Protein 1PJ5 (pdb70)

Sequence (827 aa):
TPRIVIIGAGIVGTNLADELVTRGWNNITVLDQGPLNMPGGSTSHAPGLVFQTNPSKTMASFAKYTVEKLLSLTEDGVSCFNQVGGLEVATTETRLADLKRKLGYAAAWGIEGRLLSPAECQELYPLLDGENILGGLHVPSDGLASAARAVQLLIKRTESAGVTYRGSTTVTGIEQSGGRVTGVQTADGVIPADIVVSCAGFWGAKIGAMIGMAVPLLPLAHQYVKTTPVPAQQGRNDQPNGARLPILRHQDQDLYYREHGDRYGIGSYAHRPMPVDVDTLGAYAPETVSEHHMPSRLDFTLEDFLPAWEATKQLLPALADSEIEDGFNGIFSFTPDGGPLLGESKELDGFYVAEAVWVTHSAGVAKAMAELLTTGRSETDLGECDITRFEDVQLTPEYVSETSQQNFVEIYDVLHPLQPRLSPRNLRVSPFHARHKELGAFFLEAGGWERPYWFEANAALLKEMPAEWLPPARDAWSGMFSSPIAAAEAWKTRTAVAMYDMTPLKRLEVSGPGALKLLQELTTADLAKKPGAVTYTLLLDHAGGVRSDITVARLSEDTFQLGANGNIDTAYFERAARHQTQSGSATDWVQVRDTTGGTCCIGLWGPLARDLVSKVSDDDFTNDGLKYFRAKNVVIGGIPVTAMRLSYVGELGWELYTSADNGQRLWDALWQAGQPFGVIAAGRAAFSSLRLEKGYRSWGTDMTTEHDPFEAGLGFAVKMAKESFIGKGALEGRTEEASARRLRCLTIDDGRSIVLGKEPVFYKEQAVGYVTSAAYGYTVAKPIAYSYLPGTVSVGDSVDIEYFGRRITATVTEDPLYDPKMTRLRG

Structure (mmCIF, N/CA/C/O backbone):
data_1PJ5
#
_entry.id   1PJ5
#
_cell.length_a   71.381
_cell.length_b   226.680
_cell.length_c   120.661
_cell.angle_alpha   90.00
_cell.angle_beta   90.00
_cell.angle_gamma   90.00
#
_symmetry.space_group_name_H-M   'C 2 2 2'
#
loop_
_entity.id
_entity.type
_entity.pdbx_description
1 polymer 'N,N-dimethylglycine oxidase'
2 non-polymer 'SODIUM ION'
3 non-polymer 'ACETATE ION'
4 non-polymer 'FLAVIN-ADENINE DINUCLEOTIDE'
5 water water
#
loop_
_atom_site.group_PDB
_atom_site.id
_atom_site.type_symbol
_atom_site.label_atom_id
_atom_site.label_alt_id
_atom_site.label_comp_id
_atom_site.label_asym_id
_atom_site.label_entity_id
_atom_site.label_seq_id
_atom_site.pdbx_PDB_ins_code
_atom_site.Cartn_x
_atom_site.Cartn_y
_atom_site.Cartn_z
_atom_site.occupancy
_atom_site.B_iso_or_equiv
_atom_site.auth_seq_id
_atom_site.auth_comp_id
_atom_site.auth_asym_id
_atom_site.auth_atom_id
_atom_site.pdbx_PDB_model_num
ATOM 1 N N . THR A 1 4 ? 22.949 57.299 29.526 1.00 28.35 4 THR A N 1
ATOM 2 C CA . THR A 1 4 ? 23.350 58.649 30.041 1.00 26.53 4 THR A CA 1
ATOM 3 C C . THR A 1 4 ? 22.350 59.105 31.096 1.00 25.89 4 THR A C 1
ATOM 4 O O . THR A 1 4 ? 21.244 58.538 31.172 1.00 27.40 4 THR A O 1
ATOM 8 N N . PRO A 1 5 ? 22.705 60.124 31.903 1.00 24.16 5 PRO A N 1
ATOM 9 C CA . PRO A 1 5 ? 21.831 60.598 32.976 1.00 22.73 5 PRO A CA 1
ATOM 10 C C . PRO A 1 5 ? 20.432 60.999 32.515 1.00 21.12 5 PRO A C 1
ATOM 11 O O . PRO A 1 5 ? 20.235 61.411 31.366 1.00 21.01 5 PRO A O 1
ATOM 15 N N . ARG A 1 6 ? 19.478 60.848 33.420 1.00 20.74 6 ARG A N 1
ATOM 16 C CA . ARG A 1 6 ? 18.116 61.289 33.219 1.00 21.12 6 ARG A CA 1
ATOM 17 C C . ARG A 1 6 ? 18.035 62.793 33.511 1.00 20.76 6 ARG A C 1
ATOM 18 O O . ARG A 1 6 ? 18.326 63.228 34.631 1.00 20.53 6 ARG A O 1
ATOM 26 N N . ILE A 1 7 ? 17.622 63.548 32.498 1.00 19.80 7 ILE A N 1
ATOM 27 C CA . ILE A 1 7 ? 17.610 65.024 32.547 1.00 18.93 7 ILE A CA 1
ATOM 28 C C . ILE A 1 7 ? 16.169 65.516 32.473 1.00 18.64 7 ILE A C 1
ATOM 29 O O . ILE A 1 7 ? 15.378 65.007 31.658 1.00 20.76 7 ILE A O 1
ATOM 34 N N . VAL A 1 8 ? 15.834 66.511 33.295 1.00 17.79 8 VAL A N 1
ATOM 35 C CA . VAL A 1 8 ? 14.597 67.261 33.132 1.00 16.21 8 VAL A CA 1
ATOM 36 C C . VAL A 1 8 ? 14.991 68.713 32.847 1.00 16.29 8 VAL A C 1
ATOM 37 O O . VAL A 1 8 ? 15.801 69.282 33.599 1.00 16.00 8 VAL A O 1
ATOM 41 N N . ILE A 1 9 ? 14.440 69.266 31.765 1.00 15.81 9 ILE A N 1
ATOM 42 C CA . ILE A 1 9 ? 14.625 70.702 31.447 1.00 14.98 9 ILE A CA 1
ATOM 43 C C . ILE A 1 9 ? 13.299 71.388 31.766 1.00 15.36 9 ILE A C 1
ATOM 44 O O . ILE A 1 9 ? 12.242 70.925 31.279 1.00 16.14 9 ILE A O 1
ATOM 49 N N . ILE A 1 10 ? 13.325 72.489 32.540 1.00 15.02 10 ILE A N 1
ATOM 50 C CA . ILE A 1 10 ? 12.125 73.268 32.826 1.00 15.41 10 ILE A CA 1
ATOM 51 C C . ILE A 1 10 ? 12.098 74.461 31.874 1.00 16.34 10 ILE A C 1
ATOM 52 O O . ILE A 1 10 ? 12.954 75.362 31.984 1.00 16.54 10 ILE A O 1
ATOM 57 N N . GLY A 1 11 ? 11.147 74.428 30.943 1.00 15.22 11 GLY A N 1
ATOM 58 C CA . GLY A 1 11 ? 10.989 75.491 29.954 1.00 14.31 11 GLY A CA 1
ATOM 59 C C . GLY A 1 11 ? 11.233 75.049 28.538 1.00 13.90 11 GLY A C 1
ATOM 60 O O . GLY A 1 11 ? 12.306 74.527 28.197 1.00 14.45 11 GLY A O 1
ATOM 61 N N . ALA A 1 12 ? 10.233 75.281 27.670 1.00 14.24 12 ALA A N 1
ATOM 62 C CA . ALA A 1 12 ? 10.382 75.028 26.246 1.00 14.27 12 ALA A CA 1
ATOM 63 C C . ALA A 1 12 ? 10.404 76.332 25.462 1.00 14.88 12 ALA A C 1
ATOM 64 O O . ALA A 1 12 ? 9.798 76.466 24.405 1.00 15.74 12 ALA A O 1
ATOM 66 N N . GLY A 1 13 ? 11.166 77.277 25.982 1.00 15.68 13 GLY A N 1
ATOM 67 C CA . GLY A 1 13 ? 11.496 78.477 25.210 1.00 15.31 13 GLY A CA 1
ATOM 68 C C . GLY A 1 13 ? 12.669 78.218 24.286 1.00 14.98 13 GLY A C 1
ATOM 69 O O . GLY A 1 13 ? 13.120 77.076 24.071 1.00 14.25 13 GLY A O 1
ATOM 70 N N . ILE A 1 14 ? 13.189 79.279 23.701 1.00 13.74 14 ILE A N 1
ATOM 71 C CA . ILE A 1 14 ? 14.323 79.133 22.789 1.00 13.57 14 ILE A CA 1
ATOM 72 C C . ILE A 1 14 ? 15.573 78.533 23.486 1.00 13.97 14 ILE A C 1
ATOM 73 O O . ILE A 1 14 ? 16.364 77.847 22.835 1.00 13.73 14 ILE A O 1
ATOM 78 N N . VAL A 1 15 ? 15.737 78.794 24.774 1.00 13.52 15 VAL A N 1
ATOM 79 C CA . VAL A 1 15 ? 16.874 78.229 25.517 1.00 12.95 15 VAL A CA 1
ATOM 80 C C . VAL A 1 15 ? 16.698 76.724 25.756 1.00 13.40 15 VAL A C 1
ATOM 81 O O . VAL A 1 15 ? 17.605 75.986 25.417 1.00 13.75 15 VAL A O 1
ATOM 85 N N . GLY A 1 16 ? 15.584 76.337 26.341 1.00 13.46 16 GLY A N 1
ATOM 86 C CA . GLY A 1 16 ? 15.389 74.934 26.739 1.00 13.79 16 GLY A CA 1
ATOM 87 C C . GLY A 1 16 ? 15.365 74.004 25.537 1.00 15.66 16 GLY A C 1
ATOM 88 O O . GLY A 1 16 ? 15.921 72.902 25.600 1.00 15.45 16 GLY A O 1
ATOM 89 N N . THR A 1 17 ? 14.750 74.445 24.443 1.00 15.38 17 THR A N 1
ATOM 90 C CA . THR A 1 17 ? 14.676 73.592 23.240 1.00 15.15 17 THR A CA 1
ATOM 91 C C . THR A 1 17 ? 16.012 73.513 22.550 1.00 16.10 17 THR A C 1
ATOM 92 O O . THR A 1 17 ? 16.408 72.454 22.077 1.00 15.56 17 THR A O 1
ATOM 96 N N . ASN A 1 18 ? 16.777 74.618 22.522 1.00 14.50 18 ASN A N 1
ATOM 97 C CA . ASN A 1 18 ? 18.130 74.494 22.000 1.00 14.37 18 ASN A CA 1
ATOM 98 C C . ASN A 1 18 ? 19.023 73.626 22.878 1.00 14.11 18 ASN A C 1
ATOM 99 O O . ASN A 1 18 ? 19.853 72.927 22.347 1.00 14.86 18 ASN A O 1
ATOM 104 N N . LEU A 1 19 ? 18.852 73.683 24.194 1.00 14.23 19 LEU A N 1
ATOM 105 C CA . LEU A 1 19 ? 19.636 72.831 25.084 1.00 13.92 19 LEU A CA 1
ATOM 106 C C . LEU A 1 19 ? 19.287 71.350 24.813 1.00 15.21 19 LEU A C 1
ATOM 107 O O . LEU A 1 19 ? 20.196 70.499 24.755 1.00 15.69 19 LEU A O 1
ATOM 112 N N . ALA A 1 20 ? 18.000 71.053 24.712 1.00 15.82 20 ALA A N 1
ATOM 113 C CA . ALA A 1 20 ? 17.654 69.659 24.437 1.00 15.10 20 ALA A CA 1
ATOM 114 C C . ALA A 1 20 ? 18.307 69.214 23.129 1.00 16.00 20 ALA A C 1
ATOM 115 O O . ALA A 1 20 ? 18.822 68.082 23.037 1.00 16.43 20 ALA A O 1
ATOM 117 N N . ASP A 1 21 ? 18.297 70.075 22.115 1.00 15.28 21 ASP A N 1
ATOM 118 C CA . ASP A 1 21 ? 18.874 69.761 20.818 1.00 15.90 21 ASP A CA 1
ATOM 119 C C . ASP A 1 21 ? 20.396 69.557 20.913 1.00 16.41 21 ASP A C 1
ATOM 120 O O . ASP A 1 21 ? 20.945 68.583 20.381 1.00 16.87 21 ASP A O 1
ATOM 125 N N . GLU A 1 22 ? 21.085 70.444 21.654 1.00 15.81 22 GLU A N 1
ATOM 126 C CA . GLU A 1 22 ? 22.538 70.344 21.812 1.00 15.62 22 GLU A CA 1
ATOM 127 C C . GLU A 1 22 ? 22.965 69.090 22.616 1.00 16.74 22 GLU A C 1
ATOM 128 O O . GLU A 1 22 ? 24.053 68.547 22.376 1.00 17.07 22 GLU A O 1
ATOM 134 N N . LEU A 1 23 ? 22.119 68.653 23.548 1.00 15.91 23 LEU A N 1
ATOM 135 C CA . LEU A 1 23 ? 22.368 67.392 24.294 1.00 16.88 23 LEU A CA 1
ATOM 136 C C . LEU A 1 23 ? 22.192 66.176 23.386 1.00 18.06 23 LEU A C 1
ATOM 137 O O . LEU A 1 23 ? 23.046 65.269 23.383 1.00 17.45 23 LEU A O 1
ATOM 142 N N . VAL A 1 24 ? 21.133 66.201 22.585 1.00 18.75 24 VAL A N 1
ATOM 143 C CA . VAL A 1 24 ? 20.855 65.075 21.684 1.00 20.63 24 VAL A CA 1
ATOM 144 C C . VAL A 1 24 ? 22.008 64.872 20.700 1.00 21.93 24 VAL A C 1
ATOM 145 O O . VAL A 1 24 ? 22.430 63.729 20.457 1.00 22.54 24 VAL A O 1
ATOM 149 N N . THR A 1 25 ? 22.519 65.963 20.131 1.00 22.14 25 THR A N 1
ATOM 150 C CA . THR A 1 25 ? 23.619 65.886 19.184 1.00 23.43 25 THR A CA 1
ATOM 151 C C . THR A 1 25 ? 24.892 65.284 19.813 1.00 23.03 25 THR A C 1
ATOM 152 O O . THR A 1 25 ? 25.777 64.755 19.118 1.00 24.72 25 THR A O 1
ATOM 156 N N . ARG A 1 26 ? 24.980 65.362 21.132 1.00 21.84 26 ARG A N 1
ATOM 157 C CA . ARG A 1 26 ? 26.106 64.829 21.893 1.00 21.19 26 ARG A CA 1
ATOM 158 C C . ARG A 1 26 ? 25.775 63.436 22.481 1.00 21.83 26 ARG A C 1
ATOM 159 O O . ARG A 1 26 ? 26.468 62.962 23.380 1.00 23.17 26 ARG A O 1
ATOM 167 N N . GLY A 1 27 ? 24.695 62.837 21.982 1.00 22.71 27 GLY A N 1
ATOM 168 C CA . GLY A 1 27 ? 24.262 61.478 22.368 1.00 23.58 27 GLY A CA 1
ATOM 169 C C . GLY A 1 27 ? 23.547 61.282 23.693 1.00 24.32 27 GLY A C 1
ATOM 170 O O . GLY A 1 27 ? 23.364 60.144 24.148 1.00 25.57 27 GLY A O 1
ATOM 171 N N . TRP A 1 28 ? 23.136 62.381 24.328 1.00 23.08 28 TRP A N 1
ATOM 172 C CA . TRP A 1 28 ? 22.328 62.365 25.531 1.00 23.22 28 TRP A CA 1
ATOM 173 C C . TRP A 1 28 ? 20.889 62.642 25.146 1.00 24.22 28 TRP A C 1
ATOM 174 O O . TRP A 1 28 ? 20.518 63.776 24.799 1.00 24.90 28 TRP A O 1
ATOM 185 N N . ASN A 1 29 ? 20.053 61.615 25.205 1.00 24.09 29 ASN A N 1
ATOM 186 C CA . ASN A 1 29 ? 18.657 61.803 24.818 1.00 24.51 29 ASN A CA 1
ATOM 187 C C . ASN A 1 29 ? 17.617 61.339 25.840 1.00 22.55 29 ASN A C 1
ATOM 188 O O . ASN A 1 29 ? 16.409 61.293 25.555 1.00 23.01 29 ASN A O 1
ATOM 193 N N . ASN A 1 30 ? 18.076 61.066 27.053 1.00 21.24 30 ASN A N 1
ATOM 194 C CA . ASN A 1 30 ? 17.176 60.723 28.132 1.00 21.69 30 ASN A CA 1
ATOM 195 C C . ASN A 1 30 ? 16.657 61.973 28.820 1.00 20.94 30 ASN A C 1
ATOM 196 O O . ASN A 1 30 ? 16.948 62.234 29.982 1.00 20.83 30 ASN A O 1
ATOM 201 N N . ILE A 1 31 ? 15.903 62.749 28.053 1.00 19.80 31 ILE A N 1
ATOM 202 C CA . ILE A 1 31 ? 15.541 64.115 28.440 1.00 18.76 31 ILE A CA 1
ATOM 203 C C . ILE A 1 31 ? 14.034 64.243 28.400 1.00 18.63 31 ILE A C 1
ATOM 204 O O . ILE A 1 31 ? 13.402 63.777 27.429 1.00 19.51 31 ILE A O 1
ATOM 209 N N . THR A 1 32 ? 13.466 64.880 29.426 1.00 18.54 32 THR A N 1
ATOM 210 C CA . THR A 1 32 ? 12.083 65.332 29.434 1.00 18.15 32 THR A CA 1
ATOM 211 C C . THR A 1 32 ? 12.071 66.858 29.508 1.00 18.49 32 THR A C 1
ATOM 212 O O . THR A 1 32 ? 12.688 67.406 30.415 1.00 20.12 32 THR A O 1
ATOM 216 N N . VAL A 1 33 ? 11.369 67.520 28.593 1.00 18.12 33 VAL A N 1
ATOM 217 C CA . VAL A 1 33 ? 11.228 68.978 28.656 1.00 18.05 33 VAL A CA 1
ATOM 218 C C . VAL A 1 33 ? 9.800 69.319 29.105 1.00 18.83 33 VAL A C 1
ATOM 219 O O . VAL A 1 33 ? 8.839 68.799 28.501 1.00 18.93 33 VAL A O 1
ATOM 223 N N . LEU A 1 34 ? 9.655 70.162 30.133 1.00 17.25 34 LEU A N 1
ATOM 224 C CA . LEU A 1 34 ? 8.346 70.530 30.698 1.00 17.77 34 LEU A CA 1
ATOM 225 C C . LEU A 1 34 ? 8.036 71.986 30.409 1.00 19.06 34 LEU A C 1
ATOM 226 O O . LEU A 1 34 ? 8.926 72.848 30.498 1.00 18.86 34 LEU A O 1
ATOM 231 N N . ASP A 1 35 ? 6.793 72.278 30.069 1.00 18.05 35 ASP A N 1
ATOM 232 C CA . ASP A 1 35 ? 6.358 73.686 30.034 1.00 16.64 35 ASP A CA 1
ATOM 233 C C . ASP A 1 35 ? 4.911 73.787 30.513 1.00 17.61 35 ASP A C 1
ATOM 234 O O . ASP A 1 35 ? 4.085 72.896 30.204 1.00 17.07 35 ASP A O 1
ATOM 239 N N . GLN A 1 36 ? 4.630 74.820 31.301 1.00 17.07 36 GLN A N 1
ATOM 240 C CA . GLN A 1 36 ? 3.276 75.080 31.811 1.00 18.23 36 GLN A CA 1
ATOM 241 C C . GLN A 1 36 ? 2.343 75.525 30.674 1.00 19.11 36 GLN A C 1
ATOM 242 O O . GLN A 1 36 ? 1.108 75.439 30.797 1.00 19.61 36 GLN A O 1
ATOM 248 N N . GLY A 1 37 ? 2.915 76.046 29.590 1.00 17.21 37 GLY A N 1
ATOM 249 C CA . GLY A 1 37 ? 2.103 76.464 28.459 1.00 17.72 37 GLY A CA 1
ATOM 250 C C . GLY A 1 37 ? 1.898 75.329 27.448 1.00 18.39 37 GLY A C 1
ATOM 251 O O . GLY A 1 37 ? 2.508 74.250 27.541 1.00 18.88 37 GLY A O 1
ATOM 252 N N . PRO A 1 38 ? 1.059 75.563 26.432 1.00 18.26 38 PRO A N 1
ATOM 253 C CA . PRO A 1 38 ? 0.848 74.547 25.389 1.00 19.17 38 PRO A CA 1
ATOM 254 C C . PRO A 1 38 ? 2.103 74.452 24.491 1.00 19.38 38 PRO A C 1
ATOM 255 O O . PRO A 1 38 ? 2.720 75.488 24.181 1.00 18.96 38 PRO A O 1
ATOM 259 N N . LEU A 1 39 ? 2.491 73.249 24.074 1.00 19.58 39 LEU A N 1
ATOM 260 C CA . LEU A 1 39 ? 3.687 73.114 23.226 1.00 21.16 39 LEU A CA 1
ATOM 261 C C . LEU A 1 39 ? 3.636 73.901 21.905 1.00 22.03 39 LEU A C 1
ATOM 262 O O . LEU A 1 39 ? 4.684 74.345 21.425 1.00 22.94 39 LEU A O 1
ATOM 267 N N . ASN A 1 40 ? 2.444 74.089 21.323 1.00 20.62 40 ASN A N 1
ATOM 268 C CA . ASN A 1 40 ? 2.367 74.839 20.078 1.00 21.35 40 ASN A CA 1
ATOM 269 C C . ASN A 1 40 ? 2.621 76.334 20.275 1.00 20.34 40 ASN A C 1
ATOM 270 O O . ASN A 1 40 ? 2.859 77.011 19.294 1.00 21.95 40 ASN A O 1
ATOM 275 N N . MET A 1 41 ? 2.565 76.849 21.511 1.00 19.58 41 MET A N 1
ATOM 276 C CA . MET A 1 41 ? 2.806 78.312 21.747 1.00 19.31 41 MET A CA 1
ATOM 277 C C . MET A 1 41 ? 2.993 78.501 23.244 1.00 17.75 41 MET A C 1
ATOM 278 O O . MET A 1 41 ? 2.055 78.875 23.945 1.00 17.92 41 MET A O 1
ATOM 283 N N . PRO A 1 42 ? 4.176 78.177 23.755 1.00 18.46 42 PRO A N 1
ATOM 284 C CA . PRO A 1 42 ? 4.350 78.128 25.209 1.00 18.47 42 PRO A CA 1
ATOM 285 C C . PRO A 1 42 ? 3.966 79.381 25.975 1.00 18.34 42 PRO A C 1
ATOM 286 O O . PRO A 1 42 ? 3.425 79.271 27.075 1.00 19.88 42 PRO A O 1
ATOM 290 N N . GLY A 1 43 ? 4.263 80.577 25.455 1.00 17.42 43 GLY A N 1
ATOM 291 C CA . GLY A 1 43 ? 3.745 81.774 26.090 1.00 17.07 43 GLY A CA 1
ATOM 292 C C . GLY A 1 43 ? 4.721 82.564 26.964 1.00 16.60 43 GLY A C 1
ATOM 293 O O . GLY A 1 43 ? 4.318 83.539 27.606 1.00 16.55 43 GLY A O 1
ATOM 294 N N . GLY A 1 44 ? 5.972 82.110 27.010 1.00 16.31 44 GLY A N 1
ATOM 295 C CA . GLY A 1 44 ? 7.043 82.928 27.598 1.00 15.49 44 GLY A CA 1
ATOM 296 C C . GLY A 1 44 ? 7.541 83.977 26.603 1.00 15.94 44 GLY A C 1
ATOM 297 O O . GLY A 1 44 ? 6.921 84.214 25.556 1.00 16.10 44 GLY A O 1
ATOM 298 N N . SER A 1 45 ? 8.680 84.623 26.928 1.00 14.85 45 SER A N 1
ATOM 299 C CA . SER A 1 45 ? 9.202 85.731 26.118 1.00 14.12 45 SER A CA 1
ATOM 300 C C . SER A 1 45 ? 9.508 85.310 24.677 1.00 13.59 45 SER A C 1
ATOM 301 O O . SER A 1 45 ? 9.353 86.114 23.746 1.00 13.65 45 SER A O 1
ATOM 304 N N . THR A 1 46 ? 9.905 84.051 24.469 1.00 13.01 46 THR A N 1
ATOM 305 C CA . THR A 1 46 ? 10.193 83.599 23.096 1.00 14.69 46 THR A CA 1
ATOM 306 C C . THR A 1 46 ? 8.949 83.742 22.181 1.00 14.07 46 THR A C 1
ATOM 307 O O . THR A 1 46 ? 9.069 84.021 20.980 1.00 16.50 46 THR A O 1
ATOM 311 N N . SER A 1 47 ? 7.772 83.580 22.779 1.00 13.96 47 SER A N 1
ATOM 312 C CA . SER A 1 47 ? 6.514 83.667 22.028 1.00 14.86 47 SER A CA 1
ATOM 313 C C . SER A 1 47 ? 6.132 85.095 21.663 1.00 15.20 47 SER A C 1
ATOM 314 O O . SER A 1 47 ? 5.133 85.284 20.910 1.00 17.75 47 SER A O 1
ATOM 317 N N . HIS A 1 48 ? 6.893 86.112 22.116 1.00 14.91 48 HIS A N 1
ATOM 318 C CA . HIS A 1 48 ? 6.624 87.484 21.618 1.00 13.86 48 HIS A CA 1
ATOM 319 C C . HIS A 1 48 ? 7.806 88.235 20.985 1.00 15.13 48 HIS A C 1
ATOM 320 O O . HIS A 1 48 ? 7.632 89.366 20.491 1.00 15.37 48 HIS A O 1
ATOM 327 N N . ALA A 1 49 ? 9.003 87.638 21.023 1.00 15.55 49 ALA A N 1
ATOM 328 C CA . ALA A 1 49 ? 10.191 88.386 20.549 1.00 15.27 49 ALA A CA 1
ATOM 329 C C . ALA A 1 49 ? 10.154 88.645 19.041 1.00 15.14 49 ALA A C 1
ATOM 330 O O . ALA A 1 49 ? 9.885 87.722 18.269 1.00 15.10 49 ALA A O 1
ATOM 332 N N . PRO A 1 50 ? 10.494 89.866 18.623 1.00 14.18 50 PRO A N 1
ATOM 333 C CA . PRO A 1 50 ? 10.626 90.182 17.198 1.00 14.42 50 PRO A CA 1
ATOM 334 C C . PRO A 1 50 ? 11.906 89.639 16.547 1.00 15.03 50 PRO A C 1
ATOM 335 O O . PRO A 1 50 ? 11.975 89.601 15.318 1.00 16.83 50 PRO A O 1
ATOM 339 N N . GLY A 1 51 ? 12.923 89.265 17.336 1.00 14.14 51 GLY A N 1
ATOM 340 C CA . GLY A 1 51 ? 14.025 88.498 16.791 1.00 14.10 51 GLY A CA 1
ATOM 341 C C . GLY A 1 51 ? 15.172 89.273 16.155 1.00 14.25 51 GLY A C 1
ATOM 342 O O . GLY A 1 51 ? 15.865 88.711 15.309 1.00 14.71 51 GLY A O 1
ATOM 343 N N . LEU A 1 52 ? 15.414 90.541 16.544 1.00 12.44 52 LEU A N 1
ATOM 344 C CA . LEU A 1 52 ? 16.585 91.224 16.022 1.00 11.94 52 LEU A CA 1
ATOM 345 C C . LEU A 1 52 ? 17.856 90.613 16.627 1.00 11.63 52 LEU A C 1
ATOM 346 O O . LEU A 1 52 ? 17.945 90.447 17.874 1.00 12.96 52 LEU A O 1
ATOM 351 N N . VAL A 1 53 ? 18.818 90.316 15.764 1.00 11.53 53 VAL A N 1
ATOM 352 C CA . VAL A 1 53 ? 20.086 89.729 16.212 1.00 12.14 53 VAL A CA 1
ATOM 353 C C . VAL A 1 53 ? 21.229 90.647 15.745 1.00 13.16 53 VAL A C 1
ATOM 354 O O . VAL A 1 53 ? 21.577 90.667 14.537 1.00 13.55 53 VAL A O 1
ATOM 358 N N . PHE A 1 54 ? 21.803 91.405 16.691 1.00 13.00 54 PHE A N 1
ATOM 359 C CA . PHE A 1 54 ? 23.028 92.206 16.439 1.00 13.66 54 PHE A CA 1
ATOM 360 C C . PHE A 1 54 ? 24.131 91.444 17.147 1.00 13.65 54 PHE A C 1
ATOM 361 O O . PHE A 1 54 ? 24.110 91.312 18.394 1.00 15.43 54 PHE A O 1
ATOM 369 N N . GLN A 1 55 ? 25.082 90.919 16.373 1.00 13.98 55 GLN A N 1
ATOM 370 C CA . GLN A 1 55 ? 26.163 90.117 16.951 1.00 14.46 55 GLN A CA 1
ATOM 371 C C . GLN A 1 55 ? 27.254 90.864 17.714 1.00 15.29 55 GLN A C 1
ATOM 372 O O . GLN A 1 55 ? 27.766 90.346 18.712 1.00 15.80 55 GLN A O 1
ATOM 378 N N . THR A 1 56 ? 27.627 92.044 17.228 1.00 15.60 56 THR A N 1
ATOM 379 C CA . THR A 1 56 ? 28.752 92.791 17.818 1.00 15.95 56 THR A CA 1
ATOM 380 C C . THR A 1 56 ? 28.385 93.157 19.268 1.00 16.71 56 THR A C 1
ATOM 381 O O . THR A 1 56 ? 27.285 93.600 19.544 1.00 17.27 56 THR A O 1
ATOM 385 N N . ASN A 1 57 ? 29.328 92.915 20.173 1.00 15.34 57 ASN A N 1
ATOM 386 C CA . ASN A 1 57 ? 29.138 93.094 21.603 1.00 14.87 57 ASN A CA 1
ATOM 387 C C . ASN A 1 57 ? 30.525 93.364 22.192 1.00 14.43 57 ASN A C 1
ATOM 388 O O . ASN A 1 57 ? 31.507 92.820 21.690 1.00 14.58 57 ASN A O 1
ATOM 393 N N . PRO A 1 58 ? 30.635 94.108 23.297 1.00 15.27 58 PRO A N 1
ATOM 394 C CA . PRO A 1 58 ? 31.937 94.244 23.983 1.00 14.88 58 PRO A CA 1
ATOM 395 C C . PRO A 1 58 ? 32.455 92.921 24.566 1.00 16.11 58 PRO A C 1
ATOM 396 O O . PRO A 1 58 ? 33.649 92.751 24.769 1.00 17.22 58 PRO A O 1
ATOM 400 N N . SER A 1 59 ? 31.565 91.967 24.820 1.00 15.42 59 SER A N 1
ATOM 401 C CA . SER A 1 59 ? 32.011 90.680 25.379 1.00 15.23 59 SER A CA 1
ATOM 402 C C . SER A 1 59 ? 32.330 89.669 24.280 1.00 16.14 59 SER A C 1
ATOM 403 O O . SER A 1 59 ? 31.473 89.362 23.462 1.00 15.03 59 SER A O 1
ATOM 406 N N . LYS A 1 60 ? 33.572 89.175 24.283 1.00 15.34 60 LYS A N 1
ATOM 407 C CA . LYS A 1 60 ? 34.012 88.118 23.365 1.00 15.06 60 LYS A CA 1
ATOM 408 C C . LYS A 1 60 ? 33.079 86.891 23.436 1.00 14.99 60 LYS A C 1
ATOM 409 O O . LYS A 1 60 ? 32.674 86.342 22.421 1.00 14.40 60 LYS A O 1
ATOM 415 N N . THR A 1 61 ? 32.741 86.498 24.661 1.00 13.75 61 THR A N 1
ATOM 416 C CA . THR A 1 61 ? 31.843 85.350 24.849 1.00 13.23 61 THR A CA 1
ATOM 417 C C . THR A 1 61 ? 30.471 85.582 24.253 1.00 13.59 61 THR A C 1
ATOM 418 O O . THR A 1 61 ? 29.971 84.730 23.528 1.00 13.89 61 THR A O 1
ATOM 422 N N . MET A 1 62 ? 29.872 86.734 24.533 1.00 13.07 62 MET A N 1
ATOM 423 C CA . MET A 1 62 ? 28.533 87.015 23.960 1.00 13.08 62 MET A CA 1
ATOM 424 C C . MET A 1 62 ? 28.562 87.154 22.450 1.00 13.64 62 MET A C 1
ATOM 425 O O . MET A 1 62 ? 27.652 86.658 21.768 1.00 13.58 62 MET A O 1
ATOM 430 N N . ALA A 1 63 ? 29.611 87.783 21.904 1.00 12.63 63 ALA A N 1
ATOM 431 C CA . ALA A 1 63 ? 29.735 87.822 20.457 1.00 13.08 63 ALA A CA 1
ATOM 432 C C . ALA A 1 63 ? 29.810 86.411 19.868 1.00 13.68 63 ALA A C 1
ATOM 433 O O . ALA A 1 63 ? 29.162 86.127 18.832 1.00 14.74 63 ALA A O 1
ATOM 435 N N . SER A 1 64 ? 30.588 85.534 20.497 1.00 13.80 64 SER A N 1
ATOM 436 C CA . SER A 1 64 ? 30.684 84.167 19.990 1.00 14.99 64 SER A CA 1
ATOM 437 C C . SER A 1 64 ? 29.342 83.414 20.069 1.00 13.83 64 SER A C 1
ATOM 438 O O . SER A 1 64 ? 29.033 82.639 19.145 1.00 15.69 64 SER A O 1
ATOM 441 N N . PHE A 1 65 ? 28.561 83.643 21.130 1.00 13.39 65 PHE A N 1
ATOM 442 C CA . PHE A 1 65 ? 27.226 83.027 21.280 1.00 12.28 65 PHE A CA 1
ATOM 443 C C . PHE A 1 65 ? 26.311 83.512 20.149 1.00 13.90 65 PHE A C 1
ATOM 444 O O . PHE A 1 65 ? 25.514 82.743 19.611 1.00 14.55 65 PHE A O 1
ATOM 452 N N . ALA A 1 66 ? 26.417 84.810 19.808 1.00 12.54 66 ALA A N 1
ATOM 453 C CA . ALA A 1 66 ? 25.556 85.360 18.770 1.00 14.05 66 ALA A CA 1
ATOM 454 C C . ALA A 1 66 ? 25.956 84.811 17.396 1.00 13.01 66 ALA A C 1
ATOM 455 O O . ALA A 1 66 ? 25.063 84.498 16.577 1.00 13.65 66 ALA A O 1
ATOM 457 N N . LYS A 1 67 ? 27.257 84.711 17.128 1.00 15.14 67 LYS A N 1
ATOM 458 C CA . LYS A 1 67 ? 27.703 84.182 15.839 1.00 14.59 67 LYS A CA 1
ATOM 459 C C . LYS A 1 67 ? 27.185 82.744 15.672 1.00 14.94 67 LYS A C 1
ATOM 460 O O . LYS A 1 67 ? 26.712 82.374 14.588 1.00 14.44 67 LYS A O 1
ATOM 466 N N . TYR A 1 68 ? 27.202 81.986 16.755 1.00 14.02 68 TYR A N 1
ATOM 467 C CA . TYR A 1 68 ? 26.723 80.597 16.677 1.00 14.22 68 TYR A CA 1
ATOM 468 C C . TYR A 1 68 ? 25.212 80.534 16.467 1.00 15.88 68 TYR A C 1
ATOM 469 O O . TYR A 1 68 ? 24.727 79.710 15.675 1.00 16.44 68 TYR A O 1
ATOM 478 N N . THR A 1 69 ? 24.486 81.436 17.118 1.00 14.35 69 THR A N 1
ATOM 479 C CA . THR A 1 69 ? 23.050 81.492 16.934 1.00 14.69 69 THR A CA 1
ATOM 480 C C . THR A 1 69 ? 22.700 81.784 15.471 1.00 15.04 69 THR A C 1
ATOM 481 O O . THR A 1 69 ? 21.757 81.186 14.918 1.00 15.56 69 THR A O 1
ATOM 485 N N . VAL A 1 70 ? 23.393 82.755 14.864 1.00 14.74 70 VAL A N 1
ATOM 486 C CA . VAL A 1 70 ? 23.120 83.083 13.457 1.00 14.64 70 VAL A CA 1
ATOM 487 C C . VAL A 1 70 ? 23.359 81.818 12.602 1.00 16.69 70 VAL A C 1
ATOM 488 O O . VAL A 1 70 ? 22.477 81.435 11.813 1.00 16.75 70 VAL A O 1
ATOM 492 N N . GLU A 1 71 ? 24.506 81.163 12.811 1.00 15.28 71 GLU A N 1
ATOM 493 C CA . GLU A 1 71 ? 24.891 79.949 12.041 1.00 17.05 71 GLU A CA 1
ATOM 494 C C . GLU A 1 71 ? 23.819 78.854 12.222 1.00 16.66 71 GLU A C 1
ATOM 495 O O . GLU A 1 71 ? 23.299 78.216 11.231 1.00 16.09 71 GLU A O 1
ATOM 501 N N . LYS A 1 72 ? 23.427 78.640 13.467 1.00 16.25 72 LYS A N 1
ATOM 502 C CA . LYS A 1 72 ? 22.470 77.567 13.754 1.00 16.19 72 LYS A CA 1
ATOM 503 C C . LYS A 1 72 ? 21.062 77.851 13.184 1.00 17.06 72 LYS A C 1
ATOM 504 O O . LYS A 1 72 ? 20.431 76.965 12.587 1.00 17.33 72 LYS A O 1
ATOM 510 N N . LEU A 1 73 ? 20.563 79.073 13.375 1.00 16.34 73 LEU A N 1
ATOM 511 C CA . LEU A 1 73 ? 19.267 79.454 12.831 1.00 15.63 73 LEU A CA 1
ATOM 512 C C . LEU A 1 73 ? 19.214 79.426 11.310 1.00 15.92 73 LEU A C 1
ATOM 513 O O . LEU A 1 73 ? 18.166 79.097 10.754 1.00 15.74 73 LEU A O 1
ATOM 518 N N . LEU A 1 74 ? 20.319 79.758 10.634 1.00 16.21 74 LEU A N 1
ATOM 519 C CA . LEU A 1 74 ? 20.371 79.632 9.178 1.00 18.35 74 LEU A CA 1
ATOM 520 C C . LEU A 1 74 ? 20.270 78.168 8.736 1.00 19.46 74 LEU A C 1
ATOM 521 O O . LEU A 1 74 ? 19.785 77.890 7.629 1.00 20.79 74 LEU A O 1
ATOM 526 N N . SER A 1 75 ? 20.739 77.274 9.595 1.00 20.55 75 SER A N 1
ATOM 527 C CA . SER A 1 75 ? 20.768 75.818 9.329 1.00 22.45 75 SER A CA 1
ATOM 528 C C . SER A 1 75 ? 19.442 75.117 9.625 1.00 22.57 75 SER A C 1
ATOM 529 O O . SER A 1 75 ? 19.221 73.983 9.153 1.00 23.92 75 SER A O 1
ATOM 532 N N . LEU A 1 76 ? 18.591 75.758 10.423 1.00 22.38 76 LEU A N 1
ATOM 533 C CA . LEU A 1 76 ? 17.326 75.211 10.878 1.00 23.36 76 LEU A CA 1
ATOM 534 C C . LEU A 1 76 ? 16.256 75.538 9.860 1.00 23.16 76 LEU A C 1
ATOM 535 O O . LEU A 1 76 ? 15.804 76.680 9.734 1.00 22.43 76 LEU A O 1
ATOM 540 N N . THR A 1 77 ? 15.831 74.515 9.114 1.00 24.94 77 THR A N 1
ATOM 541 C CA . THR A 1 77 ? 14.998 74.782 7.960 1.00 26.40 77 THR A CA 1
ATOM 542 C C . THR A 1 77 ? 13.975 73.674 7.769 1.00 27.77 77 THR A C 1
ATOM 543 O O . THR A 1 77 ? 14.182 72.535 8.203 1.00 27.48 77 THR A O 1
ATOM 547 N N . GLU A 1 78 ? 12.875 74.057 7.151 1.00 29.79 78 GLU A N 1
ATOM 548 C CA . GLU A 1 78 ? 11.827 73.138 6.721 1.00 32.28 78 GLU A CA 1
ATOM 549 C C . GLU A 1 78 ? 11.112 73.803 5.545 1.00 33.19 78 GLU A C 1
ATOM 550 O O . GLU A 1 78 ? 10.856 75.001 5.567 1.00 34.22 78 GLU A O 1
ATOM 556 N N . ASP A 1 79 ? 10.773 73.012 4.518 1.00 34.68 79 ASP A N 1
ATOM 557 C CA . ASP A 1 79 ? 10.064 73.514 3.331 1.00 34.95 79 ASP A CA 1
ATOM 558 C C . ASP A 1 79 ? 10.852 74.613 2.617 1.00 34.11 79 ASP A C 1
ATOM 559 O O . ASP A 1 79 ? 10.278 75.552 2.060 1.00 34.74 79 ASP A O 1
ATOM 564 N N . GLY A 1 80 ? 12.177 74.482 2.661 1.00 32.09 80 GLY A N 1
ATOM 565 C CA . GLY A 1 80 ? 13.095 75.442 2.077 1.00 30.86 80 GLY A CA 1
ATOM 566 C C . GLY A 1 80 ? 13.152 76.848 2.709 1.00 29.43 80 GLY A C 1
ATOM 567 O O . GLY A 1 80 ? 13.680 77.784 2.099 1.00 29.03 80 GLY A O 1
ATOM 568 N N . VAL A 1 81 ? 12.611 76.995 3.915 1.00 28.17 81 VAL A N 1
ATOM 569 C CA . VAL A 1 81 ? 12.643 78.288 4.633 1.00 27.41 81 VAL A CA 1
ATOM 570 C C . VAL A 1 81 ? 13.363 78.129 5.978 1.00 25.93 81 VAL A C 1
ATOM 571 O O . VAL A 1 81 ? 12.903 77.376 6.841 1.00 26.29 81 VAL A O 1
ATOM 575 N N . SER A 1 82 ? 14.488 78.825 6.153 1.00 23.75 82 SER A N 1
ATOM 576 C CA . SER A 1 82 ? 15.234 78.732 7.425 1.00 21.61 82 SER A CA 1
ATOM 577 C C . SER A 1 82 ? 14.614 79.604 8.534 1.00 21.79 82 SER A C 1
ATOM 578 O O . SER A 1 82 ? 13.619 80.319 8.332 1.00 24.30 82 SER A O 1
ATOM 581 N N . CYS A 1 83 ? 15.235 79.544 9.704 1.00 18.67 83 CYS A N 1
ATOM 582 C CA . CYS A 1 83 ? 14.825 80.391 10.820 1.00 17.63 83 CYS A CA 1
ATOM 583 C C . CYS A 1 83 ? 15.673 81.648 10.982 1.00 16.76 83 CYS A C 1
ATOM 584 O O . CYS A 1 83 ? 15.645 82.255 12.055 1.00 16.05 83 CYS A O 1
ATOM 587 N N . PHE A 1 84 ? 16.374 82.058 9.930 1.00 15.79 84 PHE A N 1
ATOM 588 C CA . PHE A 1 84 ? 17.118 83.333 9.975 1.00 16.13 84 PHE A CA 1
ATOM 589 C C . PHE A 1 84 ? 17.008 84.046 8.641 1.00 16.07 84 PHE A C 1
ATOM 590 O O . PHE A 1 84 ? 17.324 83.466 7.573 1.00 17.97 84 PHE A O 1
ATOM 598 N N . ASN A 1 85 ? 16.590 85.316 8.696 1.00 15.25 85 ASN A N 1
ATOM 599 C CA . ASN A 1 85 ? 16.493 86.140 7.513 1.00 14.59 85 ASN A CA 1
ATOM 600 C C . ASN A 1 85 ? 17.663 87.125 7.626 1.00 15.59 85 ASN A C 1
ATOM 601 O O . ASN A 1 85 ? 17.603 88.106 8.417 1.00 15.11 85 ASN A O 1
ATOM 606 N N . GLN A 1 86 ? 18.695 86.869 6.829 1.00 15.10 86 GLN A N 1
ATOM 607 C CA . GLN A 1 86 ? 19.974 87.587 6.964 1.00 14.56 86 GLN A CA 1
ATOM 608 C C . GLN A 1 86 ? 20.019 88.907 6.184 1.00 14.70 86 GLN A C 1
ATOM 609 O O . GLN A 1 86 ? 20.750 89.077 5.185 1.00 15.43 86 GLN A O 1
ATOM 615 N N . VAL A 1 87 ? 19.233 89.844 6.690 1.00 14.68 87 VAL A N 1
ATOM 616 C CA . VAL A 1 87 ? 19.093 91.182 6.102 1.00 14.28 87 VAL A CA 1
ATOM 617 C C . VAL A 1 87 ? 20.242 92.133 6.451 1.00 15.23 87 VAL A C 1
ATOM 618 O O . VAL A 1 87 ? 20.317 93.200 5.869 1.00 15.91 87 VAL A O 1
ATOM 622 N N . GLY A 1 88 ? 21.131 91.715 7.346 1.00 14.81 88 GLY A N 1
ATOM 623 C CA . GLY A 1 88 ? 22.184 92.594 7.865 1.00 14.62 88 GLY A CA 1
ATOM 624 C C . GLY A 1 88 ? 21.620 93.481 8.963 1.00 12.87 88 GLY A C 1
ATOM 625 O O . GLY A 1 88 ? 20.422 93.447 9.249 1.00 12.95 88 GLY A O 1
ATOM 626 N N . GLY A 1 89 ? 22.485 94.293 9.571 1.00 12.32 89 GLY A N 1
ATOM 627 C CA . GLY A 1 89 ? 22.095 95.192 10.660 1.00 12.52 89 GLY A CA 1
ATOM 628 C C . GLY A 1 89 ? 22.802 96.553 10.497 1.00 12.78 89 GLY A C 1
ATOM 629 O O . GLY A 1 89 ? 23.965 96.600 10.041 1.00 14.11 89 GLY A O 1
ATOM 630 N N . LEU A 1 90 ? 22.099 97.625 10.836 1.00 12.57 90 LEU A N 1
ATOM 631 C CA . LEU A 1 90 ? 22.637 98.988 10.747 1.00 13.41 90 LEU A CA 1
ATOM 632 C C . LEU A 1 90 ? 22.388 99.693 12.071 1.00 13.21 90 LEU A C 1
ATOM 633 O O . LEU A 1 90 ? 21.230 99.811 12.486 1.00 12.82 90 LEU A O 1
ATOM 638 N N . GLU A 1 91 ? 23.465 100.205 12.697 1.00 14.37 91 GLU A N 1
ATOM 639 C CA . GLU A 1 91 ? 23.321 101.082 13.855 1.00 13.64 91 GLU A CA 1
ATOM 640 C C . GLU A 1 91 ? 23.633 102.499 13.395 1.00 13.50 91 GLU A C 1
ATOM 641 O O . GLU A 1 91 ? 24.667 102.722 12.787 1.00 15.57 91 GLU A O 1
ATOM 647 N N . VAL A 1 92 ? 22.709 103.440 13.601 1.00 13.52 92 VAL A N 1
ATOM 648 C CA . VAL A 1 92 ? 22.979 104.812 13.153 1.00 12.95 92 VAL A CA 1
ATOM 649 C C . VAL A 1 92 ? 23.340 105.705 14.330 1.00 13.55 92 VAL A C 1
ATOM 650 O O . VAL A 1 92 ? 22.868 105.495 15.439 1.00 13.70 92 VAL A O 1
ATOM 654 N N . ALA A 1 93 ? 24.124 106.748 14.047 1.00 13.52 93 ALA A N 1
ATOM 655 C CA . ALA A 1 93 ? 24.559 107.733 15.055 1.00 15.07 93 ALA A CA 1
ATOM 656 C C . ALA A 1 93 ? 23.923 109.088 14.743 1.00 16.18 93 ALA A C 1
ATOM 657 O O . ALA A 1 93 ? 24.032 109.520 13.610 1.00 16.50 93 ALA A O 1
ATOM 659 N N . THR A 1 94 ? 23.228 109.691 15.722 1.00 16.39 94 THR A N 1
ATOM 660 C CA . THR A 1 94 ? 22.788 111.093 15.592 1.00 19.05 94 THR A CA 1
ATOM 661 C C . THR A 1 94 ? 23.550 112.136 16.416 1.00 19.87 94 THR A C 1
ATOM 662 O O . THR A 1 94 ? 23.220 113.346 16.348 1.00 21.20 94 THR A O 1
ATOM 666 N N . THR A 1 95 ? 24.541 111.677 17.177 1.00 18.87 95 THR A N 1
ATOM 667 C CA . THR A 1 95 ? 25.435 112.566 17.946 1.00 17.63 95 THR A CA 1
ATOM 668 C C . THR A 1 95 ? 26.877 112.216 17.713 1.00 18.14 95 THR A C 1
ATOM 669 O O . THR A 1 95 ? 27.182 111.062 17.373 1.00 15.98 95 THR A O 1
ATOM 673 N N . GLU A 1 96 ? 27.793 113.169 17.948 1.00 16.79 96 GLU A N 1
ATOM 674 C CA . GLU A 1 96 ? 29.214 112.915 17.856 1.00 17.42 96 GLU A CA 1
ATOM 675 C C . GLU A 1 96 ? 29.668 111.849 18.860 1.00 15.87 96 GLU A C 1
ATOM 676 O O . GLU A 1 96 ? 30.547 111.055 18.559 1.00 15.31 96 GLU A O 1
ATOM 682 N N . THR A 1 97 ? 29.049 111.823 20.033 1.00 14.52 97 THR A N 1
ATOM 683 C CA . THR A 1 97 ? 29.399 110.775 21.017 1.00 13.37 97 THR A CA 1
ATOM 684 C C . THR A 1 97 ? 29.138 109.386 20.471 1.00 12.82 97 THR A C 1
ATOM 685 O O . THR A 1 97 ? 29.945 108.452 20.644 1.00 13.08 97 THR A O 1
ATOM 689 N N . ARG A 1 98 ? 27.985 109.242 19.844 1.00 13.12 98 ARG A N 1
ATOM 690 C CA . ARG A 1 98 ? 27.598 107.929 19.327 1.00 12.77 98 ARG A CA 1
ATOM 691 C C . ARG A 1 98 ? 28.485 107.580 18.122 1.00 12.70 98 ARG A C 1
ATOM 692 O O . ARG A 1 98 ? 28.871 106.397 17.949 1.00 12.65 98 ARG A O 1
ATOM 700 N N . LEU A 1 99 ? 28.812 108.586 17.293 1.00 13.16 99 LEU A N 1
ATOM 701 C CA . LEU A 1 99 ? 29.641 108.333 16.134 1.00 13.90 99 LEU A CA 1
ATOM 702 C C . LEU A 1 99 ? 31.014 107.749 16.551 1.00 12.91 99 LEU A C 1
ATOM 703 O O . LEU A 1 99 ? 31.503 106.750 15.993 1.00 13.87 99 LEU A O 1
ATOM 708 N N . ALA A 1 100 ? 31.609 108.336 17.592 1.00 13.75 100 ALA A N 1
ATOM 709 C CA . ALA A 1 100 ? 32.842 107.809 18.108 1.00 14.27 100 ALA A CA 1
ATOM 710 C C . ALA A 1 100 ? 32.659 106.395 18.647 1.00 13.71 100 ALA A C 1
ATOM 711 O O . ALA A 1 100 ? 33.488 105.528 18.376 1.00 13.96 100 ALA A O 1
ATOM 713 N N . ASP A 1 101 ? 31.569 106.160 19.382 1.00 14.17 101 ASP A N 1
ATOM 714 C CA . ASP A 1 101 ? 31.352 104.808 19.916 1.00 13.04 101 ASP A CA 1
ATOM 715 C C . ASP A 1 101 ? 31.191 103.791 18.790 1.00 13.78 101 ASP A C 1
ATOM 716 O O . ASP A 1 101 ? 31.576 102.655 18.987 1.00 13.46 101 ASP A O 1
ATOM 721 N N . LEU A 1 102 ? 30.613 104.164 17.636 1.00 13.07 102 LEU A N 1
ATOM 722 C CA . LEU A 1 102 ? 30.567 103.184 16.547 1.00 12.32 102 LEU A CA 1
ATOM 723 C C . LEU A 1 102 ? 31.968 102.805 16.083 1.00 12.83 102 LEU A C 1
ATOM 724 O O . LEU A 1 102 ? 32.157 101.670 15.650 1.00 13.29 102 LEU A O 1
ATOM 729 N N . LYS A 1 103 ? 32.936 103.710 16.174 1.00 12.25 103 LYS A N 1
ATOM 730 C CA . LYS A 1 103 ? 34.308 103.312 15.770 1.00 13.82 103 LYS A CA 1
ATOM 731 C C . LYS A 1 103 ? 34.869 102.294 16.777 1.00 13.93 103 LYS A C 1
ATOM 732 O O . LYS A 1 103 ? 35.568 101.351 16.394 1.00 13.71 103 LYS A O 1
ATOM 738 N N . ARG A 1 104 ? 34.591 102.498 18.068 1.00 13.24 104 ARG A N 1
ATOM 739 C CA . ARG A 1 104 ? 34.970 101.499 19.072 1.00 13.76 104 ARG A CA 1
ATOM 740 C C . ARG A 1 104 ? 34.301 100.151 18.788 1.00 14.09 104 ARG A C 1
ATOM 741 O O . ARG A 1 104 ? 34.939 99.101 18.917 1.00 14.12 104 ARG A O 1
ATOM 749 N N . LYS A 1 105 ? 33.019 100.177 18.412 1.00 13.44 105 LYS A N 1
ATOM 750 C CA . LYS A 1 105 ? 32.296 98.930 18.124 1.00 14.60 105 LYS A CA 1
ATOM 751 C C . LYS A 1 105 ? 32.814 98.219 16.897 1.00 14.86 105 LYS A C 1
ATOM 752 O O . LYS A 1 105 ? 32.837 96.976 16.866 1.00 14.11 105 LYS A O 1
ATOM 758 N N . LEU A 1 106 ? 33.282 98.969 15.894 1.00 15.02 106 LEU A N 1
ATOM 759 C CA . LEU A 1 106 ? 33.940 98.389 14.723 1.00 16.63 106 LEU A CA 1
ATOM 760 C C . LEU A 1 106 ? 35.205 97.646 15.175 1.00 16.31 106 LEU A C 1
ATOM 761 O O . LEU A 1 106 ? 35.565 96.622 14.602 1.00 15.74 106 LEU A O 1
ATOM 766 N N . GLY A 1 107 ? 35.861 98.174 16.221 1.00 16.14 107 GLY A N 1
ATOM 767 C CA . GLY A 1 107 ? 36.962 97.494 16.843 1.00 15.55 107 GLY A CA 1
ATOM 768 C C . GLY A 1 107 ? 36.564 96.171 17.457 1.00 14.54 107 GLY A C 1
ATOM 769 O O . GLY A 1 107 ? 37.243 95.183 17.220 1.00 14.50 107 GLY A O 1
ATOM 770 N N . TYR A 1 108 ? 35.467 96.134 18.222 1.00 14.50 108 TYR A N 1
ATOM 771 C CA . TYR A 1 108 ? 34.993 94.838 18.761 1.00 15.36 108 TYR A CA 1
ATOM 772 C C . TYR A 1 108 ? 34.738 93.865 17.620 1.00 16.05 108 TYR A C 1
ATOM 773 O O . TYR A 1 108 ? 35.082 92.670 17.705 1.00 15.08 108 TYR A O 1
ATOM 782 N N . ALA A 1 109 ? 34.101 94.356 16.566 1.00 16.12 109 ALA A N 1
ATOM 783 C CA . ALA A 1 109 ? 33.770 93.464 15.445 1.00 17.06 109 ALA A CA 1
ATOM 784 C C . ALA A 1 109 ? 35.045 92.787 14.911 1.00 16.70 109 ALA A C 1
ATOM 785 O O . ALA A 1 109 ? 35.107 91.547 14.791 1.00 16.44 109 ALA A O 1
ATOM 787 N N . ALA A 1 110 ? 36.083 93.566 14.650 1.00 16.28 110 ALA A N 1
ATOM 788 C CA . ALA A 1 110 ? 37.341 93.017 14.193 1.00 16.20 110 ALA A CA 1
ATOM 789 C C . ALA A 1 110 ? 37.963 92.083 15.227 1.00 16.13 110 ALA A C 1
ATOM 790 O O . ALA A 1 110 ? 38.478 91.020 14.870 1.00 17.56 110 ALA A O 1
ATOM 792 N N . ALA A 1 111 ? 37.916 92.458 16.501 1.00 14.56 111 ALA A N 1
ATOM 793 C CA . ALA A 1 111 ? 38.474 91.595 17.555 1.00 15.24 111 ALA A CA 1
ATOM 794 C C . ALA A 1 111 ? 37.847 90.222 17.623 1.00 15.70 111 ALA A C 1
ATOM 795 O O . ALA A 1 111 ? 38.570 89.221 17.764 1.00 16.22 111 ALA A O 1
ATOM 797 N N . TRP A 1 112 ? 36.514 90.174 17.466 1.00 15.53 112 TRP A N 1
ATOM 798 C CA . TRP A 1 112 ? 35.781 88.912 17.632 1.00 16.94 112 TRP A CA 1
ATOM 799 C C . TRP A 1 112 ? 35.491 88.210 16.317 1.00 18.23 112 TRP A C 1
ATOM 800 O O . TRP A 1 112 ? 34.795 87.180 16.312 1.00 20.98 112 TRP A O 1
ATOM 811 N N . GLY A 1 113 ? 35.978 88.741 15.197 1.00 17.29 113 GLY A N 1
ATOM 812 C CA . GLY A 1 113 ? 35.816 88.071 13.901 1.00 17.96 113 GLY A CA 1
ATOM 813 C C . GLY A 1 113 ? 34.450 88.229 13.224 1.00 19.77 113 GLY A C 1
ATOM 814 O O . GLY A 1 113 ? 33.956 87.291 12.553 1.00 19.46 113 GLY A O 1
ATOM 815 N N . ILE A 1 114 ? 33.825 89.386 13.409 1.00 17.91 114 ILE A N 1
ATOM 816 C CA . ILE A 1 114 ? 32.579 89.746 12.725 1.00 17.46 114 ILE A CA 1
ATOM 817 C C . ILE A 1 114 ? 32.900 90.801 11.687 1.00 18.59 114 ILE A C 1
ATOM 818 O O . ILE A 1 114 ? 33.557 91.793 12.022 1.00 18.78 114 ILE A O 1
ATOM 823 N N . GLU A 1 115 ? 32.466 90.614 10.433 1.00 18.07 115 GLU A N 1
ATOM 824 C CA . GLU A 1 115 ? 32.713 91.608 9.368 1.00 19.73 115 GLU A CA 1
ATOM 825 C C . GLU A 1 115 ? 31.739 92.784 9.478 1.00 19.17 115 GLU A C 1
ATOM 826 O O . GLU A 1 115 ? 30.563 92.580 9.594 1.00 19.04 115 GLU A O 1
ATOM 832 N N . GLY A 1 116 ? 32.257 94.007 9.431 1.00 18.93 116 GLY A N 1
ATOM 833 C CA . GLY A 1 116 ? 31.439 95.204 9.515 1.00 19.26 116 GLY A CA 1
ATOM 834 C C . GLY A 1 116 ? 32.174 96.373 8.894 1.00 18.49 116 GLY A C 1
ATOM 835 O O . GLY A 1 116 ? 33.389 96.312 8.642 1.00 18.70 116 GLY A O 1
ATOM 836 N N . ARG A 1 117 ? 31.435 97.438 8.645 1.00 17.85 117 ARG A N 1
ATOM 837 C CA . ARG A 1 117 ? 32.004 98.624 8.022 1.00 18.76 117 ARG A CA 1
ATOM 838 C C . ARG A 1 117 ? 31.348 99.867 8.606 1.00 17.37 117 ARG A C 1
ATOM 839 O O . ARG A 1 117 ? 30.145 99.853 8.922 1.00 17.46 117 ARG A O 1
ATOM 847 N N . LEU A 1 118 ? 32.118 100.958 8.721 1.00 16.85 118 LEU A N 1
ATOM 848 C CA . LEU A 1 118 ? 31.534 102.270 9.037 1.00 16.92 118 LEU A CA 1
ATOM 849 C C . LEU A 1 118 ? 31.016 102.894 7.758 1.00 17.97 118 LEU A C 1
ATOM 850 O O . LEU A 1 118 ? 31.736 102.894 6.732 1.00 18.64 118 LEU A O 1
ATOM 855 N N . LEU A 1 119 ? 29.813 103.435 7.814 1.00 16.78 119 LEU A N 1
ATOM 856 C CA . LEU A 1 119 ? 29.184 104.077 6.643 1.00 17.81 119 LEU A CA 1
ATOM 857 C C . LEU A 1 119 ? 29.050 105.566 6.851 1.00 17.52 119 LEU A C 1
ATOM 858 O O . LEU A 1 119 ? 28.749 106.028 7.966 1.00 17.24 119 LEU A O 1
ATOM 863 N N . SER A 1 120 ? 29.268 106.344 5.778 1.00 17.97 120 SER A N 1
ATOM 864 C CA . SER A 1 120 ? 29.009 107.778 5.791 1.00 19.10 120 SER A CA 1
ATOM 865 C C . SER A 1 120 ? 27.516 108.062 5.775 1.00 19.80 120 SER A C 1
ATOM 866 O O . SER A 1 120 ? 26.706 107.155 5.516 1.00 19.20 120 SER A O 1
ATOM 869 N N . PRO A 1 121 ? 27.116 109.300 6.046 1.00 20.79 121 PRO A N 1
ATOM 870 C CA . PRO A 1 121 ? 25.690 109.636 5.934 1.00 21.01 121 PRO A CA 1
ATOM 871 C C . PRO A 1 121 ? 25.101 109.258 4.584 1.00 21.28 121 PRO A C 1
ATOM 872 O O . PRO A 1 121 ? 23.993 108.718 4.542 1.00 20.74 121 PRO A O 1
ATOM 876 N N . ALA A 1 122 ? 25.829 109.527 3.511 1.00 22.11 122 ALA A N 1
ATOM 877 C CA . ALA A 1 122 ? 25.348 109.153 2.165 1.00 22.46 122 ALA A CA 1
ATOM 878 C C . ALA A 1 122 ? 25.166 107.649 1.989 1.00 21.81 122 ALA A C 1
ATOM 879 O O . ALA A 1 122 ? 24.175 107.167 1.418 1.00 21.93 122 ALA A O 1
ATOM 881 N N . GLU A 1 123 ? 26.126 106.886 2.490 1.00 21.44 123 GLU A N 1
ATOM 882 C CA . GLU A 1 123 ? 26.032 105.426 2.397 1.00 20.11 123 GLU A CA 1
ATOM 883 C C . GLU A 1 123 ? 24.890 104.867 3.219 1.00 20.23 123 GLU A C 1
ATOM 884 O O . GLU A 1 123 ? 24.275 103.844 2.830 1.00 19.21 123 GLU A O 1
ATOM 890 N N . CYS A 1 124 ? 24.610 105.508 4.360 1.00 19.35 124 CYS A N 1
ATOM 891 C CA . CYS A 1 124 ? 23.473 105.119 5.198 1.00 18.60 124 CYS A CA 1
ATOM 892 C C . CYS A 1 124 ? 22.175 105.345 4.419 1.00 19.98 124 CYS A C 1
ATOM 893 O O . CYS A 1 124 ? 21.272 104.512 4.447 1.00 19.69 124 CYS A O 1
ATOM 896 N N . GLN A 1 125 ? 22.117 106.469 3.709 1.00 20.87 125 GLN A N 1
ATOM 897 C CA . GLN A 1 125 ? 20.927 106.797 2.930 1.00 23.39 125 GLN A CA 1
ATOM 898 C C . GLN A 1 125 ? 20.719 105.837 1.750 1.00 22.89 125 GLN A C 1
ATOM 899 O O . GLN A 1 125 ? 19.583 105.493 1.419 1.00 21.89 125 GLN A O 1
ATOM 905 N N . GLU A 1 126 ? 21.817 105.392 1.138 1.00 22.09 126 GLU A N 1
ATOM 906 C CA . GLU A 1 126 ? 21.764 104.416 0.048 1.00 23.16 126 GLU A CA 1
ATOM 907 C C . GLU A 1 126 ? 21.255 103.088 0.569 1.00 21.79 126 GLU A C 1
ATOM 908 O O . GLU A 1 126 ? 20.425 102.430 -0.068 1.00 22.06 126 GLU A O 1
ATOM 914 N N . LEU A 1 127 ? 21.752 102.683 1.732 1.00 18.56 127 LEU A N 1
ATOM 915 C CA . LEU A 1 127 ? 21.358 101.417 2.342 1.00 18.56 127 LEU A CA 1
ATOM 916 C C . LEU A 1 127 ? 19.931 101.416 2.901 1.00 18.16 127 LEU A C 1
ATOM 917 O O . LEU A 1 127 ? 19.260 100.380 2.888 1.00 19.00 127 LEU A O 1
ATOM 922 N N . TYR A 1 128 ? 19.506 102.557 3.443 1.00 17.01 128 TYR A N 1
ATOM 923 C CA . TYR A 1 128 ? 18.257 102.659 4.172 1.00 16.75 128 TYR A CA 1
ATOM 924 C C . TYR A 1 128 ? 17.562 103.944 3.754 1.00 17.10 128 TYR A C 1
ATOM 925 O O . TYR A 1 128 ? 17.553 104.946 4.451 1.00 16.51 128 TYR A O 1
ATOM 934 N N . PRO A 1 129 ? 16.989 103.921 2.545 1.00 18.30 129 PRO A N 1
ATOM 935 C CA . PRO A 1 129 ? 16.382 105.123 1.965 1.00 18.98 129 PRO A CA 1
ATOM 936 C C . PRO A 1 129 ? 15.317 105.865 2.788 1.00 18.80 129 PRO A C 1
ATOM 937 O O . PRO A 1 129 ? 15.115 107.072 2.563 1.00 19.31 129 PRO A O 1
ATOM 941 N N . LEU A 1 130 ? 14.660 105.182 3.724 1.00 18.42 130 LEU A N 1
ATOM 942 C CA . LEU A 1 130 ? 13.632 105.836 4.533 1.00 18.34 130 LEU A CA 1
ATOM 943 C C . LEU A 1 130 ? 14.203 106.764 5.622 1.00 18.42 130 LEU A C 1
ATOM 944 O O . LEU A 1 130 ? 13.461 107.522 6.204 1.00 18.57 130 LEU A O 1
ATOM 949 N N . LEU A 1 131 ? 15.505 106.669 5.901 1.00 18.95 131 LEU A N 1
ATOM 950 C CA . LEU A 1 131 ? 16.134 107.568 6.862 1.00 20.26 131 LEU A CA 1
ATOM 951 C C . LEU A 1 131 ? 16.009 109.019 6.390 1.00 22.18 131 LEU A C 1
ATOM 952 O O . LEU A 1 131 ? 16.180 109.300 5.213 1.00 22.59 131 LEU A O 1
ATOM 957 N N . ASP A 1 132 ? 15.724 109.926 7.312 1.00 23.48 132 ASP A N 1
ATOM 958 C CA . ASP A 1 132 ? 15.910 111.374 7.045 1.00 26.68 132 ASP A CA 1
ATOM 959 C C . ASP A 1 132 ? 17.407 111.626 7.322 1.00 28.58 132 ASP A C 1
ATOM 960 O O . ASP A 1 132 ? 17.821 111.633 8.474 1.00 29.59 132 ASP A O 1
ATOM 965 N N . GLY A 1 133 ? 18.220 111.800 6.276 1.00 31.63 133 GLY A N 1
ATOM 966 C CA . GLY A 1 133 ? 19.671 111.863 6.416 1.00 33.68 133 GLY A CA 1
ATOM 967 C C . GLY A 1 133 ? 20.256 113.086 7.123 1.00 35.54 133 GLY A C 1
ATOM 968 O O . GLY A 1 133 ? 21.444 113.069 7.490 1.00 36.13 133 GLY A O 1
ATOM 969 N N . GLU A 1 134 ? 19.443 114.133 7.324 1.00 36.20 134 GLU A N 1
ATOM 970 C CA . GLU A 1 134 ? 19.902 115.386 7.948 1.00 36.98 134 GLU A CA 1
ATOM 971 C C . GLU A 1 134 ? 20.585 115.210 9.314 1.00 37.35 134 GLU A C 1
ATOM 972 O O . GLU A 1 134 ? 21.685 115.735 9.499 1.00 38.82 134 GLU A O 1
ATOM 974 N N . ASN A 1 135 ? 19.948 114.460 10.219 1.00 37.17 135 ASN A N 1
ATOM 975 C CA . ASN A 1 135 ? 20.508 114.166 11.525 1.00 36.27 135 ASN A CA 1
ATOM 976 C C . ASN A 1 135 ? 21.401 112.925 11.624 1.00 34.44 135 ASN A C 1
ATOM 977 O O . ASN A 1 135 ? 21.947 112.661 12.701 1.00 35.66 135 ASN A O 1
ATOM 979 N N . ILE A 1 136 ? 21.596 112.196 10.523 1.00 30.62 136 ILE A N 1
ATOM 980 C CA . ILE A 1 136 ? 22.447 110.992 10.554 1.00 27.14 136 ILE A CA 1
ATOM 981 C C . ILE A 1 136 ? 23.905 111.391 10.378 1.00 24.81 136 ILE A C 1
ATOM 982 O O . ILE A 1 136 ? 24.274 112.004 9.377 1.00 25.46 136 ILE A O 1
ATOM 987 N N . LEU A 1 137 ? 24.755 111.018 11.322 1.00 23.06 137 LEU A N 1
ATOM 988 C CA . LEU A 1 137 ? 26.173 111.333 11.220 1.00 20.49 137 LEU A CA 1
ATOM 989 C C . LEU A 1 137 ? 27.036 110.207 10.661 1.00 19.38 137 LEU A C 1
ATOM 990 O O . LEU A 1 137 ? 28.140 110.450 10.193 1.00 21.13 137 LEU A O 1
ATOM 995 N N . GLY A 1 138 ? 26.534 108.970 10.721 1.00 18.29 138 GLY A N 1
ATOM 996 C CA . GLY A 1 138 ? 27.240 107.823 10.168 1.00 16.60 138 GLY A CA 1
ATOM 997 C C . GLY A 1 138 ? 26.556 106.590 10.710 1.00 15.83 138 GLY A C 1
ATOM 998 O O . GLY A 1 138 ? 25.632 106.720 11.482 1.00 15.16 138 GLY A O 1
ATOM 999 N N . GLY A 1 139 ? 26.991 105.414 10.277 1.00 15.97 139 GLY A N 1
ATOM 1000 C CA . GLY A 1 139 ? 26.349 104.163 10.688 1.00 14.83 139 GLY A CA 1
ATOM 1001 C C . GLY A 1 139 ? 27.365 103.048 10.778 1.00 15.48 139 GLY A C 1
ATOM 1002 O O . GLY A 1 139 ? 28.491 103.226 10.312 1.00 17.50 139 GLY A O 1
ATOM 1003 N N . LEU A 1 140 ? 27.014 101.969 11.458 1.00 14.12 140 LEU A N 1
ATOM 1004 C CA . LEU A 1 140 ? 27.861 100.764 11.489 1.00 13.82 140 LEU A CA 1
ATOM 1005 C C . LEU A 1 140 ? 27.024 99.682 10.853 1.00 13.91 140 LEU A C 1
ATOM 1006 O O . LEU A 1 140 ? 25.929 99.393 11.337 1.00 13.67 140 LEU A O 1
ATOM 1011 N N . HIS A 1 141 ? 27.550 99.103 9.777 1.00 13.19 141 HIS A N 1
ATOM 1012 C CA . HIS A 1 141 ? 26.848 98.067 9.006 1.00 13.60 141 HIS A CA 1
ATOM 1013 C C . HIS A 1 141 ? 27.503 96.708 9.154 1.00 13.56 141 HIS A C 1
ATOM 1014 O O . HIS A 1 141 ? 28.704 96.541 8.888 1.00 14.79 141 HIS A O 1
ATOM 1021 N N . VAL A 1 142 ? 26.702 95.736 9.595 1.00 12.97 142 VAL A N 1
ATOM 1022 C CA . VAL A 1 142 ? 27.194 94.369 9.766 1.00 13.99 142 VAL A CA 1
ATOM 1023 C C . VAL A 1 142 ? 26.294 93.464 8.893 1.00 14.18 142 VAL A C 1
ATOM 1024 O O . VAL A 1 142 ? 25.169 93.183 9.264 1.00 14.17 142 VAL A O 1
ATOM 1028 N N . PRO A 1 143 ? 26.751 93.090 7.700 1.00 15.04 143 PRO A N 1
ATOM 1029 C CA . PRO A 1 143 ? 25.899 92.315 6.779 1.00 15.87 143 PRO A CA 1
ATOM 1030 C C . PRO A 1 143 ? 25.343 90.983 7.285 1.00 15.21 143 PRO A C 1
ATOM 1031 O O . PRO A 1 143 ? 24.301 90.509 6.778 1.00 15.39 143 PRO A O 1
ATOM 1035 N N . SER A 1 144 ? 26.017 90.368 8.249 1.00 14.46 144 SER A N 1
ATOM 1036 C CA . SER A 1 144 ? 25.596 89.048 8.721 1.00 14.93 144 SER A CA 1
ATOM 1037 C C . SER A 1 144 ? 24.549 89.067 9.847 1.00 14.01 144 SER A C 1
ATOM 1038 O O . SER A 1 144 ? 24.066 88.008 10.262 1.00 14.10 144 SER A O 1
ATOM 1041 N N . ASP A 1 145 ? 24.232 90.254 10.375 1.00 13.97 145 ASP A N 1
ATOM 1042 C CA . ASP A 1 145 ? 23.147 90.373 11.368 1.00 14.46 145 ASP A CA 1
ATOM 1043 C C . ASP A 1 145 ? 21.813 90.090 10.661 1.00 13.68 145 ASP A C 1
ATOM 1044 O O . ASP A 1 145 ? 21.784 89.921 9.458 1.00 14.32 145 ASP A O 1
ATOM 1049 N N . GLY A 1 146 ? 20.723 90.062 11.407 1.00 13.94 146 GLY A N 1
ATOM 1050 C CA . GLY A 1 146 ? 19.438 89.799 10.779 1.00 14.00 146 GLY A CA 1
ATOM 1051 C C . GLY A 1 146 ? 18.336 89.398 11.736 1.00 14.07 146 GLY A C 1
ATOM 1052 O O . GLY A 1 146 ? 18.376 89.716 12.935 1.00 13.96 146 GLY A O 1
ATOM 1053 N N . LEU A 1 147 ? 17.307 88.727 11.203 1.00 12.58 147 LEU A N 1
ATOM 1054 C CA . LEU A 1 147 ? 16.057 88.474 11.942 1.00 12.56 147 LEU A CA 1
ATOM 1055 C C . LEU A 1 147 ? 15.870 86.999 12.229 1.00 14.56 147 LEU A C 1
ATOM 1056 O O . LEU A 1 147 ? 15.831 86.162 11.301 1.00 15.10 147 LEU A O 1
ATOM 1061 N N . ALA A 1 148 ? 15.755 86.647 13.505 1.00 14.33 148 ALA A N 1
ATOM 1062 C CA . ALA A 1 148 ? 15.522 85.255 13.903 1.00 15.03 148 ALA A CA 1
ATOM 1063 C C . ALA A 1 148 ? 14.000 84.996 13.909 1.00 15.98 148 ALA A C 1
ATOM 1064 O O . ALA A 1 148 ? 13.212 85.858 14.301 1.00 18.64 148 ALA A O 1
ATOM 1066 N N . SER A 1 149 ? 13.587 83.797 13.485 1.00 16.84 149 SER A N 1
ATOM 1067 C CA . SER A 1 149 ? 12.204 83.343 13.671 1.00 17.05 149 SER A CA 1
ATOM 1068 C C . SER A 1 149 ? 12.193 82.434 14.884 1.00 17.97 149 SER A C 1
ATOM 1069 O O . SER A 1 149 ? 12.382 81.206 14.746 1.00 17.04 149 SER A O 1
ATOM 1072 N N . ALA A 1 150 ? 12.116 83.034 16.079 1.00 17.93 150 ALA A N 1
ATOM 1073 C CA . ALA A 1 150 ? 12.356 82.289 17.308 1.00 18.93 150 ALA A CA 1
ATOM 1074 C C . ALA A 1 150 ? 11.252 81.280 17.570 1.00 19.42 150 ALA A C 1
ATOM 1075 O O . ALA A 1 150 ? 11.550 80.159 17.983 1.00 19.56 150 ALA A O 1
ATOM 1077 N N . ALA A 1 151 ? 9.995 81.666 17.334 1.00 18.68 151 ALA A N 1
ATOM 1078 C CA . ALA A 1 151 ? 8.885 80.736 17.616 1.00 19.24 151 ALA A CA 1
ATOM 1079 C C . ALA A 1 151 ? 8.975 79.559 16.640 1.00 18.83 151 ALA A C 1
ATOM 1080 O O . ALA A 1 151 ? 8.766 78.399 17.023 1.00 18.88 151 ALA A O 1
ATOM 1082 N N . ARG A 1 152 ? 9.290 79.816 15.377 1.00 19.70 152 ARG A N 1
ATOM 1083 C CA . ARG A 1 152 ? 9.418 78.715 14.414 1.00 19.44 152 ARG A CA 1
ATOM 1084 C C . ARG A 1 152 ? 10.606 77.800 14.775 1.00 19.76 152 ARG A C 1
ATOM 1085 O O . ARG A 1 152 ? 10.553 76.563 14.631 1.00 19.00 152 ARG A O 1
ATOM 1093 N N . ALA A 1 153 ? 11.694 78.396 15.268 1.00 17.83 153 ALA A N 1
ATOM 1094 C CA . ALA A 1 153 ? 12.856 77.594 15.665 1.00 17.96 153 ALA A CA 1
ATOM 1095 C C . ALA A 1 153 ? 12.474 76.641 16.781 1.00 16.82 1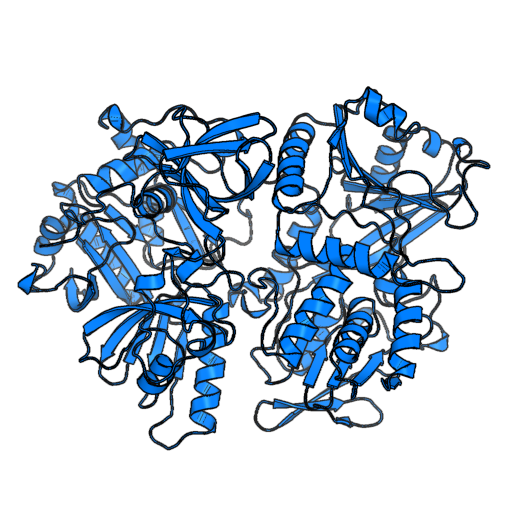53 ALA A C 1
ATOM 1096 O O . ALA A 1 153 ? 12.866 75.481 16.747 1.00 17.14 153 ALA A O 1
ATOM 1098 N N . VAL A 1 154 ? 11.698 77.106 17.765 1.00 17.55 154 VAL A N 1
ATOM 1099 C CA . VAL A 1 154 ? 11.274 76.255 18.886 1.00 16.20 154 VAL A CA 1
ATOM 1100 C C . VAL A 1 154 ? 10.515 75.041 18.321 1.00 17.34 154 VAL A C 1
ATOM 1101 O O . VAL A 1 154 ? 10.828 73.893 18.666 1.00 16.72 154 VAL A O 1
ATOM 1105 N N . GLN A 1 155 ? 9.569 75.324 17.426 1.00 18.14 155 GLN A N 1
ATOM 1106 C CA . GLN A 1 155 ? 8.776 74.199 16.838 1.00 19.43 155 GLN A CA 1
ATOM 1107 C C . GLN A 1 155 ? 9.649 73.206 16.047 1.00 19.23 155 GLN A C 1
ATOM 1108 O O . GLN A 1 155 ? 9.448 71.987 16.137 1.00 20.39 155 GLN A O 1
ATOM 1114 N N . LEU A 1 156 ? 10.641 73.688 15.290 1.00 18.60 156 LEU A N 1
ATOM 1115 C CA . LEU A 1 156 ? 11.496 72.783 14.535 1.00 19.31 156 LEU A CA 1
ATOM 1116 C C . LEU A 1 156 ? 12.456 72.018 15.444 1.00 19.56 156 LEU A C 1
ATOM 1117 O O . LEU A 1 156 ? 12.787 70.872 15.181 1.00 20.04 156 LEU A O 1
ATOM 1122 N N . LEU A 1 157 ? 12.909 72.647 16.523 1.00 18.88 157 LEU A N 1
ATOM 1123 C CA . LEU A 1 157 ? 13.741 71.932 17.500 1.00 18.52 157 LEU A CA 1
ATOM 1124 C C . LEU A 1 157 ? 12.955 70.855 18.246 1.00 18.89 157 LEU A C 1
ATOM 1125 O O . LEU A 1 157 ? 13.481 69.773 18.497 1.00 19.66 157 LEU A O 1
ATOM 1130 N N . ILE A 1 158 ? 11.707 71.160 18.609 1.00 19.71 158 ILE A N 1
ATOM 1131 C CA . ILE A 1 158 ? 10.865 70.176 19.278 1.00 20.03 158 ILE A CA 1
ATOM 1132 C C . ILE A 1 158 ? 10.712 68.949 18.347 1.00 21.43 158 ILE A C 1
ATOM 1133 O O . ILE A 1 158 ? 10.930 67.811 18.784 1.00 21.18 158 ILE A O 1
ATOM 1138 N N . LYS A 1 159 ? 10.420 69.191 17.077 1.00 22.49 159 LYS A N 1
ATOM 1139 C CA . LYS A 1 159 ? 10.200 68.098 16.106 1.00 24.80 159 LYS A CA 1
ATOM 1140 C C . LYS A 1 159 ? 11.418 67.183 15.981 1.00 25.04 159 LYS A C 1
ATOM 1141 O O . LYS A 1 159 ? 11.298 65.949 16.064 1.00 26.28 159 LYS A O 1
ATOM 1147 N N . ARG A 1 160 ? 12.610 67.757 15.789 1.00 25.59 160 ARG A N 1
ATOM 1148 C CA . ARG A 1 160 ? 13.770 66.916 15.581 1.00 25.01 160 ARG A CA 1
ATOM 1149 C C . ARG A 1 160 ? 14.353 66.274 16.836 1.00 24.95 160 ARG A C 1
ATOM 1150 O O . ARG A 1 160 ? 14.978 65.196 16.750 1.00 25.88 160 ARG A O 1
ATOM 1158 N N . THR A 1 161 ? 14.142 66.890 18.009 1.00 22.66 161 THR A N 1
ATOM 1159 C CA . THR A 1 161 ? 14.547 66.226 19.239 1.00 21.87 161 THR A CA 1
ATOM 1160 C C . THR A 1 161 ? 13.553 65.136 19.679 1.00 22.36 161 THR A C 1
ATOM 1161 O O . THR A 1 161 ? 13.981 64.137 20.229 1.00 22.44 161 THR A O 1
ATOM 1165 N N . GLU A 1 162 ? 12.259 65.338 19.434 1.00 23.73 162 GLU A N 1
ATOM 1166 C CA . GLU A 1 162 ? 11.244 64.299 19.700 1.00 26.86 162 GLU A CA 1
ATOM 1167 C C . GLU A 1 162 ? 11.535 63.039 18.897 1.00 27.94 162 GLU A C 1
ATOM 1168 O O . GLU A 1 162 ? 11.379 61.929 19.405 1.00 28.40 162 GLU A O 1
ATOM 1174 N N . SER A 1 163 ? 11.961 63.221 17.655 1.00 28.98 163 SER A N 1
ATOM 1175 C CA . SER A 1 163 ? 12.362 62.089 16.797 1.00 30.48 163 SER A CA 1
ATOM 1176 C C . SER A 1 163 ? 13.555 61.328 17.350 1.00 30.53 163 SER A C 1
ATOM 1177 O O . SER A 1 163 ? 13.668 60.108 17.165 1.00 30.79 163 SER A O 1
ATOM 1180 N N . ALA A 1 164 ? 14.433 62.039 18.058 1.00 29.09 164 ALA A N 1
ATOM 1181 C CA . ALA A 1 164 ? 15.626 61.432 18.615 1.00 28.51 164 ALA A CA 1
ATOM 1182 C C . ALA A 1 164 ? 15.410 60.869 20.022 1.00 27.91 164 ALA A C 1
ATOM 1183 O O . ALA A 1 164 ? 16.343 60.367 20.626 1.00 29.38 164 ALA A O 1
ATOM 1185 N N . GLY A 1 165 ? 14.188 60.966 20.559 1.00 27.25 165 GLY A N 1
ATOM 1186 C CA . GLY A 1 165 ? 13.865 60.351 21.838 1.00 25.44 165 GLY A CA 1
ATOM 1187 C C . GLY A 1 165 ? 13.517 61.270 23.002 1.00 24.99 165 GLY A C 1
ATOM 1188 O O . GLY A 1 165 ? 13.210 60.819 24.105 1.00 24.79 165 GLY A O 1
ATOM 1189 N N . VAL A 1 166 ? 13.587 62.581 22.781 1.00 22.55 166 VAL A N 1
ATOM 1190 C CA . VAL A 1 166 ? 13.209 63.513 23.855 1.00 21.29 166 VAL A CA 1
ATOM 1191 C C . VAL A 1 166 ? 11.686 63.538 24.081 1.00 21.63 166 VAL A C 1
ATOM 1192 O O . VAL A 1 166 ? 10.904 63.566 23.088 1.00 21.75 166 VAL A O 1
ATOM 1196 N N . THR A 1 167 ? 11.272 63.549 25.354 1.00 21.25 167 THR A N 1
ATOM 1197 C CA . THR A 1 167 ? 9.864 63.647 25.748 1.00 22.07 167 THR A CA 1
ATOM 1198 C C . THR A 1 167 ? 9.499 65.093 26.049 1.00 21.86 167 THR A C 1
ATOM 1199 O O . THR A 1 167 ? 10.163 65.731 26.880 1.00 22.79 167 THR A O 1
ATOM 1203 N N . TYR A 1 168 ? 8.435 65.592 25.418 1.00 21.48 168 TYR A N 1
ATOM 1204 C CA . TYR A 1 168 ? 7.893 66.906 25.739 1.00 21.19 168 TYR A CA 1
ATOM 1205 C C . TYR A 1 168 ? 6.575 66.783 26.445 1.00 21.64 168 TYR A C 1
ATOM 1206 O O . TYR A 1 168 ? 5.674 66.043 25.974 1.00 22.49 168 TYR A O 1
ATOM 1215 N N . ARG A 1 169 ? 6.437 67.495 27.561 1.00 20.42 169 ARG A N 1
ATOM 1216 C CA . ARG A 1 169 ? 5.173 67.563 28.259 1.00 20.26 169 ARG A CA 1
ATOM 1217 C C . ARG A 1 169 ? 4.765 69.014 28.443 1.00 20.63 169 ARG A C 1
ATOM 1218 O O . ARG A 1 169 ? 5.279 69.688 29.336 1.00 18.88 169 ARG A O 1
ATOM 1226 N N . GLY A 1 170 ? 3.858 69.496 27.579 1.00 20.94 170 GLY A N 1
ATOM 1227 C CA . GLY A 1 170 ? 3.254 70.809 27.743 1.00 20.41 170 GLY A CA 1
ATOM 1228 C C . GLY A 1 170 ? 2.166 70.788 28.792 1.00 20.85 170 GLY A C 1
ATOM 1229 O O . GLY A 1 170 ? 1.845 69.702 29.353 1.00 20.86 170 GLY A O 1
ATOM 1230 N N . SER A 1 171 ? 1.559 71.935 29.049 1.00 20.79 171 SER A N 1
ATOM 1231 C CA . SER A 1 171 ? 0.486 72.024 30.053 1.00 22.09 171 SER A CA 1
ATOM 1232 C C . SER A 1 171 ? 0.869 71.394 31.393 1.00 22.32 171 SER A C 1
ATOM 1233 O O . SER A 1 171 ? 0.006 70.806 32.089 1.00 22.00 171 SER A O 1
ATOM 1236 N N . THR A 1 172 ? 2.164 71.481 31.754 1.00 21.17 172 THR A N 1
ATOM 1237 C CA . THR A 1 172 ? 2.693 70.816 32.945 1.00 21.87 172 THR A CA 1
ATOM 1238 C C . THR A 1 172 ? 3.477 71.825 33.785 1.00 21.77 172 THR A C 1
ATOM 1239 O O . THR A 1 172 ? 4.510 72.310 33.344 1.00 21.87 172 THR A O 1
ATOM 1243 N N . THR A 1 173 ? 2.969 72.144 34.970 1.00 20.90 173 THR A N 1
ATOM 1244 C CA . THR A 1 173 ? 3.508 73.233 35.812 1.00 20.99 173 THR A CA 1
ATOM 1245 C C . THR A 1 173 ? 4.347 72.584 36.900 1.00 21.17 173 THR A C 1
ATOM 1246 O O . THR A 1 173 ? 3.820 71.751 37.681 1.00 21.83 173 THR A O 1
ATOM 1250 N N . VAL A 1 174 ? 5.633 72.956 36.972 1.00 19.37 174 VAL A N 1
ATOM 1251 C CA . VAL A 1 174 ? 6.534 72.513 38.050 1.00 19.16 174 VAL A CA 1
ATOM 1252 C C . VAL A 1 174 ? 6.170 73.310 39.302 1.00 18.91 174 VAL A C 1
ATOM 1253 O O . VAL A 1 174 ? 6.046 74.540 39.248 1.00 20.34 174 VAL A O 1
ATOM 1257 N N . THR A 1 175 ? 5.895 72.603 40.400 1.00 18.93 175 THR A N 1
ATOM 1258 C CA . THR A 1 175 ? 5.548 73.250 41.653 1.00 20.14 175 THR A CA 1
ATOM 1259 C C . THR A 1 175 ? 6.650 73.085 42.699 1.00 20.15 175 THR A C 1
ATOM 1260 O O . THR A 1 175 ? 6.637 73.769 43.733 1.00 21.33 175 THR A O 1
ATOM 1264 N N . GLY A 1 176 ? 7.585 72.189 42.464 1.00 19.62 176 GLY A N 1
ATOM 1265 C CA . GLY A 1 176 ? 8.665 72.009 43.416 1.00 20.14 176 GLY A CA 1
ATOM 1266 C C . GLY A 1 176 ? 9.787 71.137 42.877 1.00 19.19 176 GLY A C 1
ATOM 1267 O O . GLY A 1 176 ? 9.719 70.605 41.751 1.00 19.62 176 GLY A O 1
ATOM 1268 N N . ILE A 1 177 ? 10.845 70.993 43.680 1.00 19.42 177 ILE A N 1
ATOM 1269 C CA . ILE A 1 177 ? 12.003 70.238 43.298 1.00 19.19 177 ILE A CA 1
ATOM 1270 C C . ILE A 1 177 ? 12.304 69.247 44.407 1.00 20.04 177 ILE A C 1
ATOM 1271 O O . ILE A 1 177 ? 12.337 69.612 45.572 1.00 19.94 177 ILE A O 1
ATOM 1276 N N . GLU A 1 178 ? 12.477 67.984 44.034 1.00 21.53 178 GLU A N 1
ATOM 1277 C CA . GLU A 1 178 ? 12.736 66.927 45.008 1.00 23.32 178 GLU A CA 1
ATOM 1278 C C . GLU A 1 178 ? 14.231 66.723 45.129 1.00 22.68 178 GLU A C 1
ATOM 1279 O O . GLU A 1 178 ? 14.980 66.744 44.126 1.00 22.41 178 GLU A O 1
ATOM 1285 N N . GLN A 1 179 ? 14.689 66.517 46.364 1.00 22.79 179 GLN A N 1
ATOM 1286 C CA . GLN A 1 179 ? 16.093 66.300 46.600 1.00 23.14 179 GLN A CA 1
ATOM 1287 C C . GLN A 1 179 ? 16.379 65.328 47.751 1.00 23.95 179 GLN A C 1
ATOM 1288 O O . GLN A 1 179 ? 15.565 65.185 48.651 1.00 24.19 179 GLN A O 1
ATOM 1294 N N . SER A 1 180 ? 17.562 64.723 47.701 1.00 24.76 180 SER A N 1
ATOM 1295 C CA . SER A 1 180 ? 18.099 63.897 48.790 1.00 26.11 180 SER A CA 1
ATOM 1296 C C . SER A 1 180 ? 19.617 64.018 48.850 1.00 26.14 180 SER A C 1
ATOM 1297 O O . SER A 1 180 ? 20.304 63.968 47.823 1.00 26.68 180 SER A O 1
ATOM 1300 N N . GLY A 1 181 ? 20.163 64.114 50.062 1.00 26.18 181 GLY A N 1
ATOM 1301 C CA . GLY A 1 181 ? 21.611 64.041 50.237 1.00 25.50 181 GLY A CA 1
ATOM 1302 C C . GLY A 1 181 ? 22.353 65.194 49.567 1.00 25.82 181 GLY A C 1
ATOM 1303 O O . GLY A 1 181 ? 23.518 65.039 49.168 1.00 25.85 181 GLY A O 1
ATOM 1304 N N . GLY A 1 182 ? 21.670 66.332 49.423 1.00 24.45 182 GLY A N 1
ATOM 1305 C CA . GLY A 1 182 ? 22.258 67.470 48.739 1.00 24.35 182 GLY A CA 1
ATOM 1306 C C . GLY A 1 182 ? 22.313 67.414 47.213 1.00 23.63 182 GLY A C 1
ATOM 1307 O O . GLY A 1 182 ? 23.051 68.199 46.599 1.00 21.89 182 GLY A O 1
ATOM 1308 N N . ARG A 1 183 ? 21.598 66.462 46.608 1.00 23.56 183 ARG A N 1
ATOM 1309 C CA . ARG A 1 183 ? 21.552 66.354 45.147 1.00 22.63 183 ARG A CA 1
ATOM 1310 C C . ARG A 1 183 ? 20.109 66.217 44.669 1.00 21.96 183 ARG A C 1
ATOM 1311 O O . ARG A 1 183 ? 19.224 65.715 45.385 1.00 22.04 183 ARG A O 1
ATOM 1314 N N . VAL A 1 184 ? 19.856 66.733 43.472 1.00 21.32 184 VAL A N 1
ATOM 1315 C CA . VAL A 1 184 ? 18.509 66.683 42.918 1.00 20.17 184 VAL A CA 1
ATOM 1316 C C . VAL A 1 184 ? 18.087 65.240 42.594 1.00 20.27 184 VAL A C 1
ATOM 1317 O O . VAL A 1 184 ? 18.925 64.429 42.202 1.00 20.86 184 VAL A O 1
ATOM 1321 N N . THR A 1 185 ? 16.814 64.923 42.817 1.00 20.26 185 THR A N 1
ATOM 1322 C CA . THR A 1 185 ? 16.321 63.589 42.450 1.00 20.95 185 THR A CA 1
ATOM 1323 C C . THR A 1 185 ? 15.036 63.648 41.618 1.00 21.52 185 THR A C 1
ATOM 1324 O O . THR A 1 185 ? 14.570 62.616 41.136 1.00 22.64 185 THR A O 1
ATOM 1328 N N . GLY A 1 186 ? 14.444 64.822 41.454 1.00 21.30 186 GLY A N 1
ATOM 1329 C CA . GLY A 1 186 ? 13.179 64.871 40.746 1.00 21.69 186 GLY A CA 1
ATOM 1330 C C . GLY A 1 186 ? 12.528 66.229 40.663 1.00 22.01 186 GLY A C 1
ATOM 1331 O O . GLY A 1 186 ? 12.962 67.196 41.309 1.00 21.91 186 GLY A O 1
ATOM 1332 N N . VAL A 1 187 ? 11.467 66.303 39.862 1.00 21.55 187 VAL A N 1
ATOM 1333 C CA . VAL A 1 187 ? 10.735 67.540 39.673 1.00 22.87 187 VAL A CA 1
ATOM 1334 C C . VAL A 1 187 ? 9.281 67.267 40.035 1.00 23.96 187 VAL A C 1
ATOM 1335 O O . VAL A 1 187 ? 8.713 66.298 39.512 1.00 25.31 187 VAL A O 1
ATOM 1339 N N . GLN A 1 188 ? 8.700 68.087 40.908 1.00 24.14 188 GLN A N 1
ATOM 1340 C CA . GLN A 1 188 ? 7.321 67.919 41.407 1.00 25.08 188 GLN A CA 1
ATOM 1341 C C . GLN A 1 188 ? 6.308 68.656 40.547 1.00 26.57 188 GLN A C 1
ATOM 1342 O O . GLN A 1 188 ? 6.519 69.816 40.194 1.00 25.04 188 GLN A O 1
ATOM 1348 N N . THR A 1 189 ? 5.200 67.974 40.223 1.00 27.08 189 THR A N 1
ATOM 1349 C CA . THR A 1 189 ? 4.046 68.586 39.554 1.00 29.73 189 THR A CA 1
ATOM 1350 C C . THR A 1 189 ? 2.778 68.134 40.291 1.00 31.90 189 THR A C 1
ATOM 1351 O O . THR A 1 189 ? 2.855 67.225 41.116 1.00 32.59 189 THR A O 1
ATOM 1355 N N . ALA A 1 190 ? 1.627 68.738 39.988 1.00 33.27 190 ALA A N 1
ATOM 1356 C CA . ALA A 1 190 ? 0.355 68.328 40.616 1.00 35.66 190 ALA A CA 1
ATOM 1357 C C . ALA A 1 190 ? 0.093 66.836 40.467 1.00 36.83 190 ALA A C 1
ATOM 1358 O O . ALA A 1 190 ? -0.631 66.244 41.270 1.00 37.91 190 ALA A O 1
ATOM 1360 N N . ASP A 1 191 ? 0.691 66.225 39.450 1.00 38.23 191 ASP A N 1
ATOM 1361 C CA . ASP A 1 191 ? 0.451 64.812 39.156 1.00 39.64 191 ASP A CA 1
ATOM 1362 C C . ASP A 1 191 ? 1.536 63.826 39.606 1.00 39.35 191 ASP A C 1
ATOM 1363 O O . ASP A 1 191 ? 1.472 62.628 39.296 1.00 40.27 191 ASP A O 1
ATOM 1368 N N . GLY A 1 192 ? 2.512 64.311 40.365 1.00 37.99 192 GLY A N 1
ATOM 1369 C CA . GLY A 1 192 ? 3.544 63.439 40.893 1.00 36.15 192 GLY A CA 1
ATOM 1370 C C . GLY A 1 192 ? 4.944 63.900 40.531 1.00 34.67 192 GLY A C 1
ATOM 1371 O O . GLY A 1 192 ? 5.127 64.968 39.956 1.00 34.33 192 GLY A O 1
ATOM 1372 N N . VAL A 1 193 ? 5.927 63.078 40.867 1.00 32.56 193 VAL A N 1
ATOM 1373 C CA . VAL A 1 193 ? 7.310 63.485 40.747 1.00 31.00 193 VAL A CA 1
ATOM 1374 C C . VAL A 1 193 ? 7.885 62.861 39.508 1.00 29.69 193 VAL A C 1
ATOM 1375 O O . VAL A 1 193 ? 7.760 61.662 39.284 1.00 29.45 193 VAL A O 1
ATOM 1379 N N . ILE A 1 194 ? 8.517 63.681 38.684 1.00 28.45 194 ILE A N 1
ATOM 1380 C CA . ILE A 1 194 ? 9.261 63.181 37.533 1.00 26.95 194 ILE A CA 1
ATOM 1381 C C . ILE A 1 194 ? 10.718 63.004 37.946 1.00 27.03 194 ILE A C 1
ATOM 1382 O O . ILE A 1 194 ? 11.346 63.985 38.336 1.00 25.35 194 ILE A O 1
ATOM 1387 N N . PRO A 1 195 ? 11.254 61.782 37.886 1.00 25.96 195 PRO A N 1
ATOM 1388 C CA . PRO A 1 195 ? 12.637 61.505 38.327 1.00 25.15 195 PRO A CA 1
ATOM 1389 C C . PRO A 1 195 ? 13.710 62.179 37.452 1.00 25.21 195 PRO A C 1
ATOM 1390 O O . PRO A 1 195 ? 13.521 62.335 36.222 1.00 25.00 195 PRO A O 1
ATOM 1394 N N . ALA A 1 196 ? 14.831 62.563 38.088 1.00 22.65 196 ALA A N 1
ATOM 1395 C CA . ALA A 1 196 ? 15.902 63.232 37.360 1.00 22.10 196 ALA A CA 1
ATOM 1396 C C . ALA A 1 196 ? 17.237 63.077 38.073 1.00 21.14 196 ALA A C 1
ATOM 1397 O O . ALA A 1 196 ? 17.278 63.184 39.294 1.00 23.89 196 ALA A O 1
ATOM 1399 N N . ASP A 1 197 ? 18.309 62.850 37.306 1.00 20.38 197 ASP A N 1
ATOM 1400 C CA . ASP A 1 197 ? 19.675 62.924 37.829 1.00 20.19 197 ASP A CA 1
ATOM 1401 C C . ASP A 1 197 ? 20.179 64.374 37.677 1.00 19.69 197 ASP A C 1
ATOM 1402 O O . ASP A 1 197 ? 21.021 64.821 38.467 1.00 19.37 197 ASP A O 1
ATOM 1407 N N . ILE A 1 198 ? 19.620 65.077 36.689 1.00 18.95 198 ILE A N 1
ATOM 1408 C CA . ILE A 1 198 ? 20.059 66.469 36.352 1.00 17.55 198 ILE A CA 1
ATOM 1409 C C . ILE A 1 198 ? 18.825 67.280 36.039 1.00 17.48 198 ILE A C 1
ATOM 1410 O O . ILE A 1 198 ? 17.932 66.813 35.321 1.00 17.32 198 ILE A O 1
ATOM 1415 N N . VAL A 1 199 ? 18.761 68.508 36.559 1.00 17.54 199 VAL A N 1
ATOM 1416 C CA . VAL A 1 199 ? 17.630 69.361 36.230 1.00 16.11 199 VAL A CA 1
ATOM 1417 C C . VAL A 1 199 ? 18.241 70.671 35.746 1.00 15.86 199 VAL A C 1
ATOM 1418 O O . VAL A 1 199 ? 19.196 71.151 36.338 1.00 16.34 199 VAL A O 1
ATOM 1422 N N . VAL A 1 200 ? 17.739 71.198 34.638 1.00 15.10 200 VAL A N 1
ATOM 1423 C CA . VAL A 1 200 ? 18.236 72.511 34.161 1.00 14.61 200 VAL A CA 1
ATOM 1424 C C . VAL A 1 200 ? 17.062 73.457 34.077 1.00 15.06 200 VAL A C 1
ATOM 1425 O O . VAL A 1 200 ? 16.123 73.202 33.325 1.00 15.26 200 VAL A O 1
ATOM 1429 N N . SER A 1 201 ? 17.093 74.555 34.849 1.00 13.96 201 SER A N 1
ATOM 1430 C CA . SER A 1 201 ? 16.024 75.557 34.845 1.00 14.04 201 SER A CA 1
ATOM 1431 C C . SER A 1 201 ? 16.267 76.501 33.664 1.00 14.16 201 SER A C 1
ATOM 1432 O O . SER A 1 201 ? 17.251 77.279 33.665 1.00 15.01 201 SER A O 1
ATOM 1435 N N . CYS A 1 202 ? 15.411 76.396 32.645 1.00 13.06 202 CYS A N 1
ATOM 1436 C CA . CYS A 1 202 ? 15.423 77.292 31.453 1.00 13.81 202 CYS A CA 1
ATOM 1437 C C . CYS A 1 202 ? 14.111 78.051 31.426 1.00 13.97 202 CYS A C 1
ATOM 1438 O O . CYS A 1 202 ? 13.361 78.053 30.405 1.00 13.61 202 CYS A O 1
ATOM 1441 N N . ALA A 1 203 ? 13.790 78.652 32.581 1.00 12.59 203 ALA A N 1
ATOM 1442 C CA . ALA A 1 203 ? 12.445 79.167 32.819 1.00 12.79 203 ALA A CA 1
ATOM 1443 C C . ALA A 1 203 ? 12.305 80.683 32.553 1.00 12.42 203 ALA A C 1
ATOM 1444 O O . ALA A 1 203 ? 11.346 81.280 33.004 1.00 13.51 203 ALA A O 1
ATOM 1446 N N . GLY A 1 204 ? 13.286 81.279 31.877 1.00 12.90 204 GLY A N 1
ATOM 1447 C CA . GLY A 1 204 ? 13.175 82.697 31.483 1.00 12.84 204 GLY A CA 1
ATOM 1448 C C . GLY A 1 204 ? 12.944 83.562 32.708 1.00 12.46 204 GLY A C 1
ATOM 1449 O O . GLY A 1 204 ? 13.550 83.372 33.764 1.00 13.40 204 GLY A O 1
ATOM 1450 N N . PHE A 1 205 ? 12.014 84.508 32.598 1.00 12.40 205 PHE A N 1
ATOM 1451 C CA . PHE A 1 205 ? 11.774 85.441 33.712 1.00 12.89 205 PHE A CA 1
ATOM 1452 C C . PHE A 1 205 ? 11.108 84.850 34.955 1.00 13.80 205 PHE A C 1
ATOM 1453 O O . PHE A 1 205 ? 11.004 85.538 35.985 1.00 13.31 205 PHE A O 1
ATOM 1461 N N . TRP A 1 206 ? 10.705 83.566 34.896 1.00 13.66 206 TRP A N 1
ATOM 1462 C CA . TRP A 1 206 ? 10.269 82.862 36.083 1.00 13.69 206 TRP A CA 1
ATOM 1463 C C . TRP A 1 206 ? 11.451 82.215 36.833 1.00 14.88 206 TRP A C 1
ATOM 1464 O O . TRP A 1 206 ? 11.225 81.529 37.832 1.00 14.03 206 TRP A O 1
ATOM 1475 N N . GLY A 1 207 ? 12.686 82.434 36.361 1.00 13.54 207 GLY A N 1
ATOM 1476 C CA . GLY A 1 207 ? 13.885 81.868 36.982 1.00 13.56 207 GLY A CA 1
ATOM 1477 C C . GLY A 1 207 ? 14.034 82.067 38.496 1.00 14.44 207 GLY A C 1
ATOM 1478 O O . GLY A 1 207 ? 14.472 81.131 39.193 1.00 14.10 207 GLY A O 1
ATOM 1479 N N . ALA A 1 208 ? 13.679 83.248 39.043 1.00 14.40 208 ALA A N 1
ATOM 1480 C CA . ALA A 1 208 ? 13.781 83.454 40.507 1.00 15.29 208 ALA A CA 1
ATOM 1481 C C . ALA A 1 208 ? 12.708 82.662 41.293 1.00 16.46 208 ALA A C 1
ATOM 1482 O O . ALA A 1 208 ? 12.967 82.206 42.431 1.00 18.44 208 ALA A O 1
ATOM 1484 N N . LYS A 1 209 ? 11.541 82.499 40.687 1.00 16.32 209 LYS A N 1
ATOM 1485 C CA . LYS A 1 209 ? 10.479 81.681 41.272 1.00 16.82 209 LYS A CA 1
ATOM 1486 C C . LYS A 1 209 ? 10.916 80.217 41.305 1.00 17.12 209 LYS A C 1
ATOM 1487 O O . LYS A 1 209 ? 10.702 79.528 42.351 1.00 18.96 209 LYS A O 1
ATOM 1493 N N . ILE A 1 210 ? 11.539 79.730 40.222 1.00 16.03 210 ILE A N 1
ATOM 1494 C CA . ILE A 1 210 ? 12.037 78.339 40.250 1.00 15.46 210 ILE A CA 1
ATOM 1495 C C . ILE A 1 210 ? 13.119 78.247 41.327 1.00 16.68 210 ILE A C 1
ATOM 1496 O O . ILE A 1 210 ? 13.167 77.264 42.067 1.00 16.87 210 ILE A O 1
ATOM 1501 N N . GLY A 1 211 ? 14.018 79.227 41.384 1.00 15.81 211 GLY A N 1
ATOM 1502 C CA . GLY A 1 211 ? 15.170 79.117 42.290 1.00 17.39 211 GLY A CA 1
ATOM 1503 C C . GLY A 1 211 ? 14.740 79.039 43.754 1.00 18.13 211 GLY A C 1
ATOM 1504 O O . GLY A 1 211 ? 15.344 78.322 44.553 1.00 18.68 211 GLY A O 1
ATOM 1505 N N . ALA A 1 212 ? 13.697 79.766 44.114 1.00 18.54 212 ALA A N 1
ATOM 1506 C CA . ALA A 1 212 ? 13.195 79.752 45.497 1.00 19.76 212 ALA A CA 1
ATOM 1507 C C . ALA A 1 212 ? 12.768 78.331 45.912 1.00 20.44 212 ALA A C 1
ATOM 1508 O O . ALA A 1 212 ? 12.782 78.016 47.117 1.00 21.05 212 ALA A O 1
ATOM 1510 N N . MET A 1 213 ? 12.445 77.467 44.942 1.00 19.01 213 MET A N 1
ATOM 1511 C CA . MET A 1 213 ? 12.034 76.087 45.247 1.00 19.67 213 MET A CA 1
ATOM 1512 C C . MET A 1 213 ? 13.171 75.244 45.871 1.00 19.54 213 MET A C 1
ATOM 1513 O O . MET A 1 213 ? 12.900 74.211 46.513 1.00 21.63 213 MET A O 1
ATOM 1518 N N . ILE A 1 214 ? 14.417 75.694 45.723 1.00 18.66 214 ILE A N 1
ATOM 1519 C CA . ILE A 1 214 ? 15.588 75.018 46.290 1.00 18.54 214 ILE A CA 1
ATOM 1520 C C . ILE A 1 214 ? 16.413 75.927 47.181 1.00 18.42 214 ILE A C 1
ATOM 1521 O O . ILE A 1 214 ? 17.528 75.578 47.558 1.00 18.36 214 ILE A O 1
ATOM 1526 N N . GLY A 1 215 ? 15.843 77.084 47.499 1.00 18.19 215 GLY A N 1
ATOM 1527 C CA . GLY A 1 215 ? 16.521 78.087 48.316 1.00 18.22 215 GLY A CA 1
ATOM 1528 C C . GLY A 1 215 ? 17.673 78.782 47.613 1.00 17.93 215 GLY A C 1
ATOM 1529 O O . GLY A 1 215 ? 18.608 79.249 48.282 1.00 18.20 215 GLY A O 1
ATOM 1530 N N . MET A 1 216 ? 17.605 78.868 46.277 1.00 16.25 216 MET A N 1
ATOM 1531 C CA . MET A 1 216 ? 18.683 79.500 45.501 1.00 15.66 216 MET A CA 1
ATOM 1532 C C . MET A 1 216 ? 18.281 80.920 45.086 1.00 16.66 216 MET A C 1
ATOM 1533 O O . MET A 1 216 ? 17.192 81.126 44.529 1.00 16.88 216 MET A O 1
ATOM 1538 N N . ALA A 1 217 ? 19.165 81.894 45.299 1.00 15.32 217 ALA A N 1
ATOM 1539 C CA . ALA A 1 217 ? 18.921 83.246 44.801 1.00 14.68 217 ALA A CA 1
ATOM 1540 C C . ALA A 1 217 ? 19.330 83.347 43.313 1.00 15.47 217 ALA A C 1
ATOM 1541 O O . ALA A 1 217 ? 20.470 83.048 42.945 1.00 16.72 217 ALA A O 1
ATOM 1543 N N . VAL A 1 218 ? 18.375 83.701 42.448 1.00 13.52 218 VAL A N 1
ATOM 1544 C CA . VAL A 1 218 ? 18.625 83.815 41.014 1.00 13.51 218 VAL A CA 1
ATOM 1545 C C . VAL A 1 218 ? 18.453 85.316 40.704 1.00 12.63 218 VAL A C 1
ATOM 1546 O O . VAL A 1 218 ? 17.316 85.838 40.752 1.00 13.98 218 VAL A O 1
ATOM 1550 N N . PRO A 1 219 ? 19.574 86.027 40.481 1.00 12.76 219 PRO A N 1
ATOM 1551 C CA . PRO A 1 219 ? 19.532 87.493 40.390 1.00 12.38 219 PRO A CA 1
ATOM 1552 C C . PRO A 1 219 ? 19.101 88.014 39.037 1.00 12.17 219 PRO A C 1
ATOM 1553 O O . PRO A 1 219 ? 19.895 88.607 38.284 1.00 12.64 219 PRO A O 1
ATOM 1557 N N . LEU A 1 220 ? 17.833 87.753 38.710 1.00 13.47 220 LEU A N 1
ATOM 1558 C CA . LEU A 1 220 ? 17.190 88.425 37.561 1.00 11.67 220 LEU A CA 1
ATOM 1559 C C . LEU A 1 220 ? 15.934 89.144 38.039 1.00 11.70 220 LEU A C 1
ATOM 1560 O O . LEU A 1 220 ? 15.341 88.785 39.085 1.00 12.94 220 LEU A O 1
ATOM 1565 N N . LEU A 1 221 ? 15.555 90.165 37.273 1.00 11.79 221 LEU A N 1
ATOM 1566 C CA . LEU A 1 221 ? 14.342 90.907 37.572 1.00 12.54 221 LEU A CA 1
ATOM 1567 C C . LEU A 1 221 ? 13.473 90.856 36.324 1.00 12.54 221 LEU A C 1
ATOM 1568 O O . LEU A 1 221 ? 13.918 91.228 35.252 1.00 13.71 221 LEU A O 1
ATOM 1573 N N . PRO A 1 222 ? 12.231 90.403 36.451 1.00 13.20 222 PRO A N 1
ATOM 1574 C CA . PRO A 1 222 ? 11.299 90.520 35.310 1.00 13.76 222 PRO A CA 1
ATOM 1575 C C . PRO A 1 222 ? 10.964 91.978 35.077 1.00 13.45 222 PRO A C 1
ATOM 1576 O O . PRO A 1 222 ? 10.584 92.646 36.061 1.00 13.68 222 PRO A O 1
ATOM 1580 N N . LEU A 1 223 ? 11.113 92.453 33.825 1.00 13.44 223 LEU A N 1
ATOM 1581 C CA . LEU A 1 223 ? 10.803 93.838 33.458 1.00 14.10 223 LEU A CA 1
ATOM 1582 C C . LEU A 1 223 ? 10.041 93.828 32.138 1.00 14.03 223 LEU A C 1
ATOM 1583 O O . LEU A 1 223 ? 10.291 92.969 31.285 1.00 14.87 223 LEU A O 1
ATOM 1588 N N . ALA A 1 224 ? 9.184 94.826 31.948 1.00 13.15 224 ALA A N 1
ATOM 1589 C CA . ALA A 1 224 ? 8.444 94.929 30.672 1.00 13.87 224 ALA A CA 1
ATOM 1590 C C . ALA A 1 224 ? 9.071 95.943 29.725 1.00 14.22 224 ALA A C 1
ATOM 1591 O O . ALA A 1 224 ? 9.718 96.923 30.184 1.00 15.01 224 ALA A O 1
ATOM 1593 N N . HIS A 1 225 ? 8.934 95.671 28.419 1.00 13.13 225 HIS A N 1
ATOM 1594 C CA . HIS A 1 225 ? 9.581 96.448 27.357 1.00 13.61 225 HIS A CA 1
ATOM 1595 C C . HIS A 1 225 ? 8.526 96.604 26.257 1.00 12.11 225 HIS A C 1
ATOM 1596 O O . HIS A 1 225 ? 7.874 95.626 25.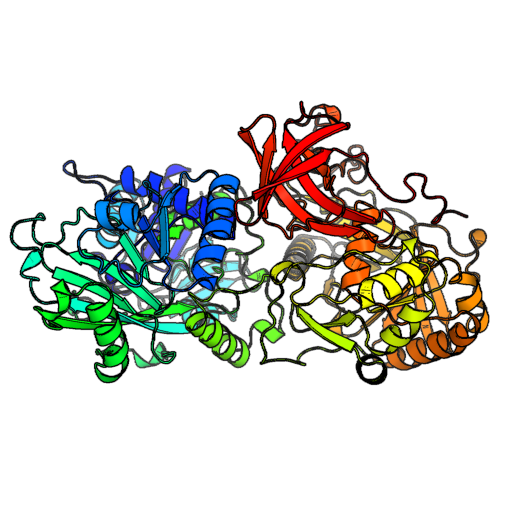860 1.00 13.74 225 HIS A O 1
ATOM 1603 N N . GLN A 1 226 ? 8.374 97.821 25.740 1.00 11.16 226 GLN A N 1
ATOM 1604 C CA . GLN A 1 226 ? 7.331 98.066 24.698 1.00 11.78 226 GLN A CA 1
ATOM 1605 C C . GLN A 1 226 ? 7.734 97.682 23.269 1.00 11.56 226 GLN A C 1
ATOM 1606 O O . GLN A 1 226 ? 8.829 97.973 22.788 1.00 11.99 226 GLN A O 1
ATOM 1612 N N . TYR A 1 227 ? 6.806 97.025 22.566 1.00 11.42 227 TYR A N 1
ATOM 1613 C CA . TYR A 1 227 ? 7.014 96.747 21.158 1.00 11.98 227 TYR A CA 1
ATOM 1614 C C . TYR A 1 227 ? 5.700 97.056 20.455 1.00 12.98 227 TYR A C 1
ATOM 1615 O O . TYR A 1 227 ? 4.607 96.609 20.910 1.00 14.10 227 TYR A O 1
ATOM 1624 N N . VAL A 1 228 ? 5.817 97.795 19.359 1.00 12.61 228 VAL A N 1
ATOM 1625 C CA . VAL A 1 228 ? 4.628 98.323 18.632 1.00 13.46 228 VAL A CA 1
ATOM 1626 C C . VAL A 1 228 ? 4.695 97.952 17.169 1.00 14.00 228 VAL A C 1
ATOM 1627 O O . VAL A 1 228 ? 5.740 97.994 16.552 1.00 14.54 228 VAL A O 1
ATOM 1631 N N . LYS A 1 229 ? 3.533 97.622 16.589 1.00 14.51 229 LYS A N 1
ATOM 1632 C CA . LYS A 1 229 ? 3.467 97.527 15.116 1.00 15.37 229 LYS A CA 1
ATOM 1633 C C . LYS A 1 229 ? 2.596 98.635 14.548 1.00 15.32 229 LYS A C 1
ATOM 1634 O O . LYS A 1 229 ? 1.565 98.970 15.134 1.00 16.62 229 LYS A O 1
ATOM 1640 N N . THR A 1 230 ? 2.970 99.185 13.394 1.00 14.39 230 THR A N 1
ATOM 1641 C CA . THR A 1 230 ? 2.189 100.272 12.754 1.00 14.87 230 THR A CA 1
ATOM 1642 C C . THR A 1 230 ? 1.143 99.679 11.845 1.00 16.04 230 THR A C 1
ATOM 1643 O O . THR A 1 230 ? 1.154 98.479 11.598 1.00 15.65 230 THR A O 1
ATOM 1647 N N . THR A 1 231 ? 0.237 100.535 11.368 1.00 16.94 231 THR A N 1
ATOM 1648 C CA . THR A 1 231 ? -0.604 100.155 10.231 1.00 17.36 231 THR A CA 1
ATOM 1649 C C . THR A 1 231 ? 0.281 100.122 8.962 1.00 17.25 231 THR A C 1
ATOM 1650 O O . THR A 1 231 ? 1.454 100.525 9.008 1.00 17.18 231 THR A O 1
ATOM 1654 N N . PRO A 1 232 ? -0.247 99.652 7.816 1.00 16.75 232 PRO A N 1
ATOM 1655 C CA . PRO A 1 232 ? 0.553 99.640 6.577 1.00 16.72 232 PRO A CA 1
ATOM 1656 C C . PRO A 1 232 ? 1.098 101.012 6.234 1.00 16.10 232 PRO A C 1
ATOM 1657 O O . PRO A 1 232 ? 0.387 102.032 6.280 1.00 16.64 232 PRO A O 1
ATOM 1661 N N . VAL A 1 233 ? 2.393 101.030 5.939 1.00 15.24 233 VAL A N 1
ATOM 1662 C CA . VAL A 1 233 ? 3.084 102.278 5.703 1.00 14.76 233 VAL A CA 1
ATOM 1663 C C . VAL A 1 233 ? 3.009 102.580 4.189 1.00 14.45 233 VAL A C 1
ATOM 1664 O O . VAL A 1 233 ? 3.417 101.763 3.375 1.00 14.98 233 VAL A O 1
ATOM 1668 N N . PRO A 1 234 ? 2.429 103.705 3.788 1.00 15.63 234 PRO A N 1
ATOM 1669 C CA . PRO A 1 234 ? 2.312 103.976 2.339 1.00 16.11 234 PRO A CA 1
ATOM 1670 C C . PRO A 1 234 ? 3.612 103.838 1.526 1.00 16.43 234 PRO A C 1
ATOM 1671 O O . PRO A 1 234 ? 3.565 103.152 0.488 1.00 16.59 234 PRO A O 1
ATOM 1675 N N . ALA A 1 235 ? 4.750 104.320 2.028 1.00 15.73 235 ALA A N 1
ATOM 1676 C CA . ALA A 1 235 ? 5.993 104.216 1.275 1.00 15.51 235 ALA A CA 1
ATOM 1677 C C . ALA A 1 235 ? 6.437 102.775 1.024 1.00 16.24 235 ALA A C 1
ATOM 1678 O O . ALA A 1 235 ? 7.218 102.530 0.098 1.00 17.18 235 ALA A O 1
ATOM 1680 N N . GLN A 1 236 ? 5.926 101.859 1.846 1.00 15.11 236 GLN A N 1
ATOM 1681 C CA . GLN A 1 236 ? 6.282 100.443 1.774 1.00 16.68 236 GLN A CA 1
ATOM 1682 C C . GLN A 1 236 ? 5.358 99.581 0.904 1.00 17.34 236 GLN A C 1
ATOM 1683 O O . GLN A 1 236 ? 5.578 98.353 0.748 1.00 17.85 236 GLN A O 1
ATOM 1689 N N . GLN A 1 237 ? 4.330 100.224 0.344 1.00 18.64 237 GLN A N 1
ATOM 1690 C CA . GLN A 1 237 ? 3.356 99.465 -0.447 1.00 19.21 237 GLN A CA 1
ATOM 1691 C C . GLN A 1 237 ? 4.026 98.682 -1.563 1.00 19.39 237 GLN A C 1
ATOM 1692 O O . GLN A 1 237 ? 4.768 99.248 -2.360 1.00 21.23 237 GLN A O 1
ATOM 1698 N N . GLY A 1 238 ? 3.755 97.379 -1.576 1.00 20.88 238 GLY A N 1
ATOM 1699 C CA . GLY A 1 238 ? 4.231 96.473 -2.608 1.00 23.28 238 GLY A CA 1
ATOM 1700 C C . GLY A 1 238 ? 5.677 96.032 -2.508 1.00 25.97 238 GLY A C 1
ATOM 1701 O O . GLY A 1 238 ? 6.148 95.330 -3.398 1.00 27.30 238 GLY A O 1
ATOM 1702 N N . ARG A 1 239 ? 6.410 96.446 -1.469 1.00 26.04 239 ARG A N 1
ATOM 1703 C CA . ARG A 1 239 ? 7.863 96.186 -1.448 1.00 27.20 239 ARG A CA 1
ATOM 1704 C C . ARG A 1 239 ? 8.308 94.819 -0.884 1.00 27.26 239 ARG A C 1
ATOM 1705 O O . ARG A 1 239 ? 9.248 94.192 -1.438 1.00 27.59 239 ARG A O 1
ATOM 1713 N N . ASN A 1 240 ? 7.639 94.349 0.176 1.00 27.33 240 ASN A N 1
ATOM 1714 C CA . ASN A 1 240 ? 7.995 93.102 0.869 1.00 28.76 240 ASN A CA 1
ATOM 1715 C C . ASN A 1 240 ? 6.933 92.010 0.745 1.00 29.97 240 ASN A C 1
ATOM 1716 O O . ASN A 1 240 ? 5.770 92.291 0.450 1.00 30.50 240 ASN A O 1
ATOM 1721 N N . ASP A 1 241 ? 7.349 90.765 0.968 1.00 31.00 241 ASP A N 1
ATOM 1722 C CA . ASP A 1 241 ? 6.428 89.644 1.096 1.00 32.83 241 ASP A CA 1
ATOM 1723 C C . ASP A 1 241 ? 5.508 89.858 2.301 1.00 32.71 241 ASP A C 1
ATOM 1724 O O . ASP A 1 241 ? 5.956 90.328 3.363 1.00 31.92 241 ASP A O 1
ATOM 1729 N N . GLN A 1 242 ? 4.225 89.543 2.154 1.00 33.50 242 GLN A N 1
ATOM 1730 C CA . GLN A 1 242 ? 3.300 89.652 3.283 1.00 33.95 242 GLN A CA 1
ATOM 1731 C C . GLN A 1 242 ? 3.282 88.287 3.963 1.00 34.20 242 GLN A C 1
ATOM 1732 O O . GLN A 1 242 ? 3.533 87.272 3.291 1.00 34.53 242 GLN A O 1
ATOM 1738 N N . PRO A 1 243 ? 2.955 88.214 5.255 1.00 33.13 243 PRO A N 1
ATOM 1739 C CA . PRO A 1 243 ? 2.674 89.361 6.129 1.00 32.57 243 PRO A CA 1
ATOM 1740 C C . PRO A 1 243 ? 3.852 89.846 6.985 1.00 30.84 243 PRO A C 1
ATOM 1741 O O . PRO A 1 243 ? 3.708 90.906 7.587 1.00 30.83 243 PRO A O 1
ATOM 1745 N N . ASN A 1 244 ? 4.960 89.099 7.046 1.00 28.99 244 ASN A N 1
ATOM 1746 C CA . ASN A 1 244 ? 6.101 89.441 7.917 1.00 27.87 244 ASN A CA 1
ATOM 1747 C C . ASN A 1 244 ? 7.454 89.470 7.221 1.00 24.83 244 ASN A C 1
ATOM 1748 O O . ASN A 1 244 ? 8.512 89.330 7.863 1.00 25.13 244 ASN A O 1
ATOM 1753 N N . GLY A 1 245 ? 7.429 89.663 5.910 1.00 21.79 245 GLY A N 1
ATOM 1754 C CA . GLY A 1 245 ? 8.632 89.829 5.140 1.00 19.75 245 GLY A CA 1
ATOM 1755 C C . GLY A 1 245 ? 9.450 91.045 5.556 1.00 20.06 245 GLY A C 1
ATOM 1756 O O . GLY A 1 245 ? 8.921 92.021 6.094 1.00 19.20 245 GLY A O 1
ATOM 1757 N N . ALA A 1 246 ? 10.728 90.980 5.230 1.00 17.72 246 ALA A N 1
ATOM 1758 C CA . ALA A 1 246 ? 11.677 92.073 5.496 1.00 18.18 246 ALA A CA 1
ATOM 1759 C C . ALA A 1 246 ? 12.821 91.961 4.519 1.00 17.86 246 ALA A C 1
ATOM 1760 O O . ALA A 1 246 ? 13.274 90.850 4.229 1.00 18.20 246 ALA A O 1
ATOM 1762 N N . ARG A 1 247 ? 13.290 93.107 4.026 1.00 18.29 247 ARG A N 1
ATOM 1763 C CA . ARG A 1 247 ? 14.358 93.198 3.072 1.00 18.64 247 ARG A CA 1
ATOM 1764 C C . ARG A 1 247 ? 15.463 94.122 3.553 1.00 18.25 247 ARG A C 1
ATOM 1765 O O . ARG A 1 247 ? 16.631 93.886 3.213 1.00 20.59 247 ARG A O 1
ATOM 1773 N N . LEU A 1 248 ? 15.108 95.168 4.315 1.00 15.93 248 LEU A N 1
ATOM 1774 C CA . LEU A 1 248 ? 16.098 96.126 4.811 1.00 15.10 248 LEU A CA 1
ATOM 1775 C C . LEU A 1 248 ? 16.806 95.546 6.052 1.00 14.74 248 LEU A C 1
ATOM 1776 O O . LEU A 1 248 ? 16.244 94.736 6.792 1.00 16.22 248 LEU A O 1
ATOM 1781 N N . PRO A 1 249 ? 18.021 96.015 6.313 1.00 14.35 249 PRO A N 1
ATOM 1782 C CA . PRO A 1 249 ? 18.712 95.584 7.548 1.00 14.42 249 PRO A CA 1
ATOM 1783 C C . PRO A 1 249 ? 17.885 95.969 8.771 1.00 14.32 249 PRO A C 1
ATOM 1784 O O . PRO A 1 249 ? 17.171 96.970 8.785 1.00 14.83 249 PRO A O 1
ATOM 1788 N N . ILE A 1 250 ? 17.985 95.156 9.811 1.00 13.46 250 ILE A N 1
ATOM 1789 C CA . ILE A 1 250 ? 17.466 95.599 11.108 1.00 12.10 250 ILE A CA 1
ATOM 1790 C C . ILE A 1 250 ? 18.160 96.908 11.499 1.00 12.52 250 ILE A C 1
ATOM 1791 O O . ILE A 1 250 ? 19.337 97.123 11.141 1.00 13.14 250 ILE A O 1
ATOM 1796 N N . LEU A 1 251 ? 17.413 97.766 12.205 1.00 11.53 251 LEU A N 1
ATOM 1797 C CA . LEU A 1 251 ? 17.872 99.163 12.420 1.00 11.62 251 LEU A CA 1
ATOM 1798 C C . LEU A 1 251 ? 17.919 99.516 13.897 1.00 11.31 251 LEU A C 1
ATOM 1799 O O . LEU A 1 251 ? 16.924 99.353 14.600 1.00 13.18 251 LEU A O 1
ATOM 1804 N N . ARG A 1 252 ? 19.107 99.931 14.385 1.00 12.27 252 ARG A N 1
ATOM 1805 C CA . ARG A 1 252 ? 19.216 100.458 15.754 1.00 11.94 252 ARG A CA 1
ATOM 1806 C C . ARG A 1 252 ? 19.370 101.994 15.739 1.00 12.48 252 ARG A C 1
ATOM 1807 O O . ARG A 1 252 ? 20.129 102.543 14.939 1.00 12.97 252 ARG A O 1
ATOM 1815 N N . HIS A 1 253 ? 18.651 102.647 16.647 1.00 11.57 253 HIS A N 1
ATOM 1816 C CA . HIS A 1 253 ? 18.704 104.120 16.830 1.00 12.87 253 HIS A CA 1
ATOM 1817 C C . HIS A 1 253 ? 18.968 104.324 18.313 1.00 12.44 253 HIS A C 1
ATOM 1818 O O . HIS A 1 253 ? 18.093 104.746 19.073 1.00 12.12 253 HIS A O 1
ATOM 1825 N N . GLN A 1 254 ? 20.196 104.003 18.719 1.00 11.48 254 GLN A N 1
ATOM 1826 C CA . GLN A 1 254 ? 20.492 103.921 20.169 1.00 12.26 254 GLN A CA 1
ATOM 1827 C C . GLN A 1 254 ? 20.434 105.255 20.901 1.00 12.50 254 GLN A C 1
ATOM 1828 O O . GLN A 1 254 ? 20.137 105.261 22.099 1.00 13.41 254 GLN A O 1
ATOM 1834 N N . ASP A 1 255 ? 20.703 106.354 20.199 1.00 13.52 255 ASP A N 1
ATOM 1835 C CA . ASP A 1 255 ? 20.549 107.675 20.867 1.00 14.74 255 ASP A CA 1
ATOM 1836 C C . ASP A 1 255 ? 19.113 107.939 21.382 1.00 15.68 255 ASP A C 1
ATOM 1837 O O . ASP A 1 255 ? 18.921 108.804 22.273 1.00 15.97 255 ASP A O 1
ATOM 1842 N N . GLN A 1 256 ? 18.114 107.236 20.828 1.00 14.59 256 GLN A N 1
ATOM 1843 C CA . GLN A 1 256 ? 16.729 107.388 21.293 1.00 13.62 256 GLN A CA 1
ATOM 1844 C C . GLN A 1 256 ? 16.161 106.107 21.850 1.00 13.54 256 GLN A C 1
ATOM 1845 O O . GLN A 1 256 ? 14.966 106.028 22.078 1.00 13.46 256 GLN A O 1
ATOM 1851 N N . ASP A 1 257 ? 17.035 105.144 22.146 1.00 12.38 257 ASP A N 1
ATOM 1852 C CA . ASP A 1 257 ? 16.623 103.886 22.804 1.00 11.50 257 ASP A CA 1
ATOM 1853 C C . ASP A 1 257 ? 15.597 103.098 21.957 1.00 12.10 257 ASP A C 1
ATOM 1854 O O . ASP A 1 257 ? 14.709 102.480 22.525 1.00 12.32 257 ASP A O 1
ATOM 1859 N N . LEU A 1 258 ? 15.776 103.111 20.646 1.00 11.60 258 LEU A N 1
ATOM 1860 C CA . LEU A 1 258 ? 14.808 102.471 19.730 1.00 11.67 258 LEU A CA 1
ATOM 1861 C C . LEU A 1 258 ? 15.453 101.493 18.786 1.00 11.02 258 LEU A C 1
ATOM 1862 O O . LEU A 1 258 ? 16.636 101.638 18.429 1.00 12.06 258 LEU A O 1
ATOM 1867 N N . TYR A 1 259 ? 14.679 100.494 18.370 1.00 10.92 259 TYR A N 1
ATOM 1868 C CA . TYR A 1 259 ? 15.116 99.617 17.265 1.00 11.56 259 TYR A CA 1
ATOM 1869 C C . TYR A 1 259 ? 13.928 99.317 16.345 1.00 11.51 259 TYR A C 1
ATOM 1870 O O . TYR A 1 259 ? 12.786 99.473 16.777 1.00 12.01 259 TYR A O 1
ATOM 1879 N N . TYR A 1 260 ? 14.217 98.866 15.125 1.00 11.18 260 TYR A N 1
ATOM 1880 C CA . TYR A 1 260 ? 13.135 98.675 14.134 1.00 12.06 260 TYR A CA 1
ATOM 1881 C C . TYR A 1 260 ? 13.353 97.473 13.255 1.00 13.37 260 TYR A C 1
ATOM 1882 O O . TYR A 1 260 ? 14.498 97.108 12.971 1.00 12.73 260 TYR A O 1
ATOM 1891 N N . ARG A 1 261 ? 12.237 96.905 12.778 1.00 11.91 261 ARG A N 1
ATOM 1892 C CA . ARG A 1 261 ? 12.296 95.914 11.688 1.00 11.94 261 ARG A CA 1
ATOM 1893 C C . ARG A 1 261 ? 11.045 96.081 10.860 1.00 12.74 261 ARG A C 1
ATOM 1894 O O . ARG A 1 261 ? 10.057 96.638 11.322 1.00 14.34 261 ARG A O 1
ATOM 1902 N N . GLU A 1 262 ? 11.066 95.511 9.657 1.00 13.59 262 GLU A N 1
ATOM 1903 C CA . GLU A 1 262 ? 9.844 95.474 8.823 1.00 14.20 262 GLU A CA 1
ATOM 1904 C C . GLU A 1 262 ? 9.023 94.245 9.157 1.00 15.29 262 GLU A C 1
ATOM 1905 O O . GLU A 1 262 ? 9.589 93.208 9.524 1.00 15.06 262 GLU A O 1
ATOM 1911 N N . HIS A 1 263 ? 7.695 94.364 9.015 1.00 14.89 263 HIS A N 1
ATOM 1912 C CA . HIS A 1 263 ? 6.759 93.249 9.032 1.00 14.65 263 HIS A CA 1
ATOM 1913 C C . HIS A 1 263 ? 5.878 93.414 7.786 1.00 14.83 263 HIS A C 1
ATOM 1914 O O . HIS A 1 263 ? 4.783 94.043 7.849 1.00 15.53 263 HIS A O 1
ATOM 1921 N N . GLY A 1 264 ? 6.348 92.879 6.668 1.00 14.98 264 GLY A N 1
ATOM 1922 C CA . GLY A 1 264 ? 5.646 93.151 5.399 1.00 16.87 264 GLY A CA 1
ATOM 1923 C C . GLY A 1 264 ? 5.655 94.656 5.128 1.00 15.73 264 GLY A C 1
ATOM 1924 O O . GLY A 1 264 ? 6.704 95.252 5.129 1.00 17.68 264 GLY A O 1
ATOM 1925 N N . ASP A 1 265 ? 4.492 95.274 4.892 1.00 17.70 265 ASP A N 1
ATOM 1926 C CA . ASP A 1 265 ? 4.450 96.718 4.703 1.00 16.94 265 ASP A CA 1
ATOM 1927 C C . ASP A 1 265 ? 4.252 97.539 5.985 1.00 16.78 265 ASP A C 1
ATOM 1928 O O . ASP A 1 265 ? 4.037 98.749 5.928 1.00 16.14 265 ASP A O 1
ATOM 1933 N N . ARG A 1 266 ? 4.360 96.877 7.141 1.00 16.10 266 ARG A N 1
ATOM 1934 C CA . ARG A 1 266 ? 4.200 97.555 8.442 1.00 15.55 266 ARG A CA 1
ATOM 1935 C C . ARG A 1 266 ? 5.588 97.636 9.066 1.00 14.59 266 ARG A C 1
ATOM 1936 O O . ARG A 1 266 ? 6.490 96.905 8.646 1.00 15.09 266 ARG A O 1
ATOM 1944 N N . TYR A 1 267 ? 5.729 98.534 10.044 1.00 13.38 267 TYR A N 1
ATOM 1945 C CA . TYR A 1 267 ? 6.954 98.570 10.862 1.00 14.17 267 TYR A CA 1
ATOM 1946 C C . TYR A 1 267 ? 6.705 98.053 12.259 1.00 13.18 267 TYR A C 1
ATOM 1947 O O . TYR A 1 267 ? 5.603 98.173 12.859 1.00 13.71 267 TYR A O 1
ATOM 1956 N N . GLY A 1 268 ? 7.769 97.411 12.780 1.00 13.01 268 GLY A N 1
ATOM 1957 C CA . GLY A 1 268 ? 7.821 97.027 14.193 1.00 12.69 268 GLY A CA 1
ATOM 1958 C C . GLY A 1 268 ? 8.798 97.993 14.877 1.00 12.65 268 GLY A C 1
ATOM 1959 O O . GLY A 1 268 ? 9.843 98.288 14.306 1.00 12.02 268 GLY A O 1
ATOM 1960 N N . ILE A 1 269 ? 8.434 98.462 16.062 1.00 12.47 269 ILE A N 1
ATOM 1961 C CA . ILE A 1 269 ? 9.264 99.446 16.808 1.00 12.83 269 ILE A CA 1
ATOM 1962 C C . ILE A 1 269 ? 9.454 98.890 18.207 1.00 13.01 269 ILE A C 1
ATOM 1963 O O . ILE A 1 269 ? 8.477 98.700 18.967 1.00 13.42 269 ILE A O 1
ATOM 1968 N N . GLY A 1 270 ? 10.711 98.690 18.603 1.00 11.85 270 GLY A N 1
ATOM 1969 C CA . GLY A 1 270 ? 10.986 98.337 19.988 1.00 12.19 270 GLY A CA 1
ATOM 1970 C C . GLY A 1 270 ? 11.522 99.562 20.710 1.00 11.91 270 GLY A C 1
ATOM 1971 O O . GLY A 1 270 ? 12.383 100.259 20.189 1.00 13.52 270 GLY A O 1
ATOM 1972 N N . SER A 1 271 ? 11.019 99.792 21.917 1.00 11.72 271 SER A N 1
ATOM 1973 C CA . SER A 1 271 ? 11.444 100.965 22.684 1.00 12.02 271 SER A CA 1
ATOM 1974 C C . SER A 1 271 ? 11.891 100.562 24.075 1.00 11.77 271 SER A C 1
ATOM 1975 O O . SER A 1 271 ? 11.104 99.959 24.827 1.00 12.40 271 SER A O 1
ATOM 1978 N N . TYR A 1 272 ? 13.104 101.015 24.432 1.00 12.34 272 TYR A N 1
ATOM 1979 C CA . TYR A 1 272 ? 13.538 101.007 25.838 1.00 12.03 272 TYR A CA 1
ATOM 1980 C C . TYR A 1 272 ? 13.447 102.435 26.426 1.00 13.73 272 TYR A C 1
ATOM 1981 O O . TYR A 1 272 ? 14.002 102.712 27.494 1.00 13.27 272 TYR A O 1
ATOM 1990 N N . ALA A 1 273 ? 12.762 103.331 25.711 1.00 13.90 273 ALA A N 1
ATOM 1991 C CA . ALA A 1 273 ? 12.734 104.758 26.076 1.00 16.60 273 ALA A CA 1
ATOM 1992 C C . ALA A 1 273 ? 11.465 104.998 26.906 1.00 17.70 273 ALA A C 1
ATOM 1993 O O . ALA A 1 273 ? 10.517 105.765 26.516 1.00 20.39 273 ALA A O 1
ATOM 1995 N N . HIS A 1 274 ? 11.371 104.273 27.987 1.00 15.83 274 HIS A N 1
ATOM 1996 C CA . HIS A 1 274 ? 10.285 104.393 28.933 1.00 13.79 274 HIS A CA 1
ATOM 1997 C C . HIS A 1 274 ? 10.804 104.063 30.322 1.00 14.46 274 HIS A C 1
ATOM 1998 O O . HIS A 1 274 ? 11.888 103.473 30.457 1.00 15.38 274 HIS A O 1
ATOM 2005 N N . ARG A 1 275 ? 10.034 104.449 31.340 1.00 15.73 275 ARG A N 1
ATOM 2006 C CA . ARG A 1 275 ? 10.335 104.101 32.744 1.00 15.31 275 ARG A CA 1
ATOM 2007 C C . ARG A 1 275 ? 10.561 102.594 32.877 1.00 15.71 275 ARG A C 1
ATOM 2008 O O . ARG A 1 275 ? 9.858 101.803 32.239 1.00 14.71 275 ARG A O 1
ATOM 2016 N N . PRO A 1 276 ? 11.466 102.157 33.752 1.00 14.68 276 PRO A N 1
ATOM 2017 C CA . PRO A 1 276 ? 11.540 100.731 34.055 1.00 14.86 276 PRO A CA 1
ATOM 2018 C C . PRO A 1 276 ? 10.190 100.246 34.590 1.00 15.25 276 PRO A C 1
ATOM 2019 O O . PRO A 1 276 ? 9.522 100.983 35.348 1.00 16.57 276 PRO A O 1
ATOM 2023 N N . MET A 1 277 ? 9.834 99.024 34.225 1.00 15.22 277 MET A N 1
ATOM 2024 C CA . MET A 1 277 ? 8.512 98.484 34.506 1.00 15.52 277 MET A CA 1
ATOM 2025 C C . MET A 1 277 ? 8.707 97.105 35.162 1.00 16.19 277 MET A C 1
ATOM 2026 O O . MET A 1 277 ? 8.531 96.071 34.530 1.00 15.41 277 MET A O 1
ATOM 2031 N N . PRO A 1 278 ? 9.048 97.078 36.450 1.00 17.37 278 PRO A N 1
ATOM 2032 C CA . PRO A 1 278 ? 9.193 95.792 37.139 1.00 17.54 278 PRO A CA 1
ATOM 2033 C C . PRO A 1 278 ? 7.846 95.057 37.221 1.00 17.72 278 PRO A C 1
ATOM 2034 O O . PRO A 1 278 ? 6.790 95.682 37.388 1.00 18.12 278 PRO A O 1
ATOM 2038 N N . VAL A 1 279 ? 7.906 93.730 37.109 1.00 17.63 279 VAL A N 1
ATOM 2039 C CA . VAL A 1 279 ? 6.726 92.842 37.110 1.00 18.66 279 VAL A CA 1
ATOM 2040 C C . VAL A 1 279 ? 6.827 91.795 38.223 1.00 19.48 279 VAL A C 1
ATOM 2041 O O . VAL A 1 279 ? 7.866 91.134 38.372 1.00 18.05 279 VAL A O 1
ATOM 2045 N N . ASP A 1 280 ? 5.749 91.644 38.987 1.00 20.70 280 ASP A N 1
ATOM 2046 C CA . ASP A 1 280 ? 5.676 90.623 40.019 1.00 22.84 280 ASP A CA 1
ATOM 2047 C C . ASP A 1 280 ? 5.085 89.366 39.396 1.00 23.31 280 ASP A C 1
ATOM 2048 O O . ASP A 1 280 ? 3.907 89.334 39.064 1.00 23.37 280 ASP A O 1
ATOM 2053 N N . VAL A 1 281 ? 5.902 88.332 39.213 1.00 23.84 281 VAL A N 1
ATOM 2054 C CA . VAL A 1 281 ? 5.452 87.147 38.489 1.00 24.97 281 VAL A CA 1
ATOM 2055 C C . VAL A 1 281 ? 4.267 86.447 39.171 1.00 26.83 281 VAL A C 1
ATOM 2056 O O . VAL A 1 281 ? 3.463 85.798 38.499 1.00 26.03 281 VAL A O 1
ATOM 2060 N N . ASP A 1 282 ? 4.160 86.616 40.482 1.00 28.54 282 ASP A N 1
ATOM 2061 C CA . ASP A 1 282 ? 3.061 86.001 41.239 1.00 30.61 282 ASP A CA 1
ATOM 2062 C C . ASP A 1 282 ? 1.689 86.620 40.977 1.00 31.26 282 ASP A C 1
ATOM 2063 O O . ASP A 1 282 ? 0.682 86.072 41.410 1.00 31.18 282 ASP A O 1
ATOM 2068 N N . THR A 1 283 ? 1.645 87.743 40.269 1.00 31.43 283 THR A N 1
ATOM 2069 C CA . THR A 1 283 ? 0.380 88.397 39.944 1.00 32.38 283 THR A CA 1
ATOM 2070 C C . THR A 1 283 ? -0.101 88.071 38.552 1.00 31.10 283 THR A C 1
ATOM 2071 O O . THR A 1 283 ? -1.203 88.489 38.182 1.00 32.23 283 THR A O 1
ATOM 2075 N N . LEU A 1 284 ? 0.704 87.375 37.749 1.00 30.20 284 LEU A N 1
ATOM 2076 C CA . LEU A 1 284 ? 0.329 87.165 36.352 1.00 29.41 284 LEU A CA 1
ATOM 2077 C C . LEU A 1 284 ? -0.924 86.345 36.175 1.00 30.20 284 LEU A C 1
ATOM 2078 O O . LEU A 1 284 ? -1.665 86.551 35.206 1.00 29.74 284 LEU A O 1
ATOM 2083 N N . GLY A 1 285 ? -1.158 85.406 37.100 1.00 30.25 285 GLY A N 1
ATOM 2084 C CA . GLY A 1 285 ? -2.295 84.504 36.991 1.00 31.13 285 GLY A CA 1
ATOM 2085 C C . GLY A 1 285 ? -1.865 83.276 36.224 1.00 31.68 285 GLY A C 1
ATOM 2086 O O . GLY A 1 285 ? -1.006 83.362 35.360 1.00 32.22 285 GLY A O 1
ATOM 2087 N N . ALA A 1 286 ? -2.438 82.122 36.533 1.00 31.59 286 ALA A N 1
ATOM 2088 C CA . ALA A 1 286 ? -2.113 80.938 35.754 1.00 31.42 286 ALA A CA 1
ATOM 2089 C C . ALA A 1 286 ? -2.971 80.989 34.493 1.00 31.32 286 ALA A C 1
ATOM 2090 O O . ALA A 1 286 ? -4.180 81.213 34.584 1.00 32.48 286 ALA A O 1
ATOM 2092 N N . TYR A 1 287 ? -2.360 80.791 33.327 1.00 29.80 287 TYR A N 1
ATOM 2093 C CA . TYR A 1 287 ? -3.117 80.746 32.080 1.00 28.58 287 TYR A CA 1
ATOM 2094 C C . TYR A 1 287 ? -3.479 79.301 31.812 1.00 28.84 287 TYR A C 1
ATOM 2095 O O . TYR A 1 287 ? -2.604 78.425 31.731 1.00 27.71 287 TYR A O 1
ATOM 2104 N N . ALA A 1 288 ? -4.775 79.031 31.666 1.00 28.84 288 ALA A N 1
ATOM 2105 C CA . ALA A 1 288 ? -5.169 77.727 31.163 1.00 28.59 288 ALA A CA 1
ATOM 2106 C C . ALA A 1 288 ? -4.596 77.631 29.759 1.00 28.20 288 ALA A C 1
ATOM 2107 O O . ALA A 1 288 ? -4.741 78.561 28.966 1.00 28.11 288 ALA A O 1
ATOM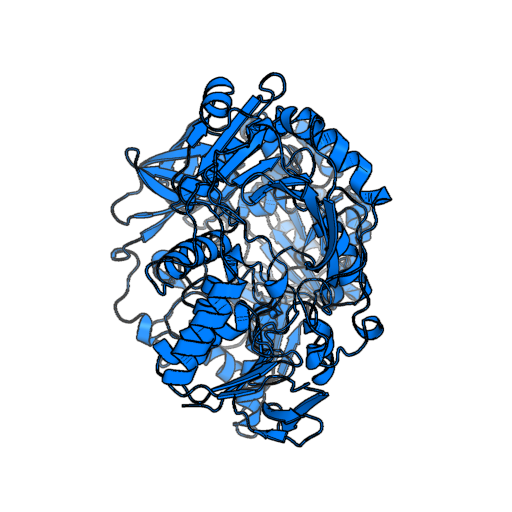 2109 N N . PRO A 1 289 ? -3.920 76.526 29.465 1.00 28.40 289 PRO A N 1
ATOM 2110 C CA . PRO A 1 289 ? -3.200 76.361 28.197 1.00 28.28 289 PRO A CA 1
ATOM 2111 C C . PRO A 1 289 ? -4.076 76.533 26.950 1.00 28.82 289 PRO A C 1
ATOM 2112 O O . PRO A 1 289 ? -3.585 77.002 25.905 1.00 27.93 289 PRO A O 1
ATOM 2116 N N . GLU A 1 290 ? -5.359 76.177 27.059 1.00 28.63 290 GLU A N 1
ATOM 2117 C CA . GLU A 1 290 ? -6.299 76.317 25.936 1.00 29.12 290 GLU A CA 1
ATOM 2118 C C . GLU A 1 290 ? -6.584 77.778 25.581 1.00 28.75 290 GLU A C 1
ATOM 2119 O O . GLU A 1 290 ? -7.070 78.057 24.469 1.00 28.81 290 GLU A O 1
ATOM 2125 N N . THR A 1 291 ? -6.298 78.701 26.515 1.00 26.98 291 THR A N 1
ATOM 2126 C CA . THR A 1 291 ? -6.537 80.135 26.293 1.00 26.24 291 THR A CA 1
ATOM 2127 C C . THR A 1 291 ? -5.332 80.891 25.715 1.00 25.48 291 THR A C 1
ATOM 2128 O O . THR A 1 291 ? -5.462 82.068 25.381 1.00 26.05 291 THR A O 1
ATOM 2132 N N . VAL A 1 292 ? -4.175 80.232 25.631 1.00 23.47 292 VAL A N 1
ATOM 2133 C CA . VAL A 1 292 ? -2.958 80.925 25.203 1.00 23.22 292 VAL A CA 1
ATOM 2134 C C . VAL A 1 292 ? -2.988 81.153 23.686 1.00 22.92 292 VAL A C 1
ATOM 2135 O O . VAL A 1 292 ? -3.240 80.245 22.899 1.00 24.60 292 VAL A O 1
ATOM 2139 N N . SER A 1 293 ? -2.826 82.399 23.291 1.00 22.55 293 SER A N 1
ATOM 2140 C CA . SER A 1 293 ? -2.853 82.781 21.895 1.00 22.68 293 SER A CA 1
ATOM 2141 C C . SER A 1 293 ? -1.935 83.997 21.689 1.00 22.33 293 SER A C 1
ATOM 2142 O O . SER A 1 293 ? -1.402 84.544 22.661 1.00 21.95 293 SER A O 1
ATOM 2145 N N . GLU A 1 294 ? -1.773 84.419 20.446 1.00 22.82 294 GLU A N 1
ATOM 2146 C CA . GLU A 1 294 ? -0.814 85.481 20.098 1.00 24.50 294 GLU A CA 1
ATOM 2147 C C . GLU A 1 294 ? -0.940 86.698 20.989 1.00 24.06 294 GLU A C 1
ATOM 2148 O O . GLU A 1 294 ? 0.075 87.250 21.420 1.00 24.73 294 GLU A O 1
ATOM 2154 N N . HIS A 1 295 ? -2.173 87.132 21.270 1.00 23.99 295 HIS A N 1
ATOM 2155 C CA . HIS A 1 295 ? -2.370 88.360 22.038 1.00 24.18 295 HIS A CA 1
ATOM 2156 C C . HIS A 1 295 ? -2.753 88.103 23.484 1.00 23.51 295 HIS A C 1
ATOM 2157 O O . HIS A 1 295 ? -3.112 89.032 24.194 1.00 25.63 295 HIS A O 1
ATOM 2164 N N . HIS A 1 296 ? -2.688 86.848 23.915 1.00 22.08 296 HIS A N 1
ATOM 2165 C CA . HIS A 1 296 ? -3.124 86.474 25.249 1.00 21.33 296 HIS A CA 1
ATOM 2166 C C . HIS A 1 296 ? -2.198 85.424 25.836 1.00 20.96 296 HIS A C 1
ATOM 2167 O O . HIS A 1 296 ? -2.388 84.228 25.617 1.00 21.63 296 HIS A O 1
ATOM 2174 N N . MET A 1 297 ? -1.147 85.863 26.540 1.00 19.64 297 MET A N 1
ATOM 2175 C CA . MET A 1 297 ? -0.145 84.906 27.048 1.00 18.65 297 MET A CA 1
ATOM 2176 C C . MET A 1 297 ? 0.539 85.544 28.236 1.00 17.71 297 MET A C 1
ATOM 2177 O O . MET A 1 297 ? 0.521 86.750 28.346 1.00 17.11 297 MET A O 1
ATOM 2182 N N . PRO A 1 298 ? 1.091 84.746 29.153 1.00 17.20 298 PRO A N 1
ATOM 2183 C CA . PRO A 1 298 ? 1.692 85.299 30.373 1.00 17.48 298 PRO A CA 1
ATOM 2184 C C . PRO A 1 298 ? 2.721 86.452 30.115 1.00 17.66 298 PRO A C 1
ATOM 2185 O O . PRO A 1 298 ? 2.781 87.442 30.877 1.00 17.30 298 PRO A O 1
ATOM 2189 N N . SER A 1 299 ? 3.499 86.323 29.044 1.00 17.02 299 SER A N 1
ATOM 2190 C CA . SER A 1 299 ? 4.589 87.294 28.780 1.00 16.00 299 SER A CA 1
ATOM 2191 C C . SER A 1 299 ? 4.111 88.664 28.268 1.00 16.38 299 SER A C 1
ATOM 2192 O O . SER A 1 299 ? 4.907 89.633 28.181 1.00 15.96 299 SER A O 1
ATOM 2195 N N . ARG A 1 300 ? 2.841 88.781 27.872 1.00 16.04 300 ARG A N 1
ATOM 2196 C CA . ARG A 1 300 ? 2.372 90.075 27.306 1.00 16.46 300 ARG A CA 1
ATOM 2197 C C . ARG A 1 300 ? 1.420 90.795 28.244 1.00 17.65 300 ARG A C 1
ATOM 2198 O O . ARG A 1 300 ? 0.387 90.208 28.650 1.00 19.53 300 ARG A O 1
ATOM 2206 N N . LEU A 1 301 ? 1.787 92.009 28.659 1.00 16.46 301 LEU A N 1
ATOM 2207 C CA . LEU A 1 301 ? 0.925 92.843 29.463 1.00 17.66 301 LEU A CA 1
ATOM 2208 C C . LEU A 1 301 ? 0.277 93.899 28.581 1.00 17.62 301 LEU A C 1
ATOM 2209 O O . LEU A 1 301 ? 0.777 94.211 27.494 1.00 16.99 301 LEU A O 1
ATOM 2214 N N . ASP A 1 302 ? -0.823 94.466 29.079 1.00 19.07 302 ASP A N 1
ATOM 2215 C CA . ASP A 1 302 ? -1.508 95.542 28.359 1.00 19.37 302 ASP A CA 1
ATOM 2216 C C . ASP A 1 302 ? -0.567 96.678 27.946 1.00 18.82 302 ASP A C 1
ATOM 2217 O O . ASP A 1 302 ? 0.250 97.154 28.752 1.00 19.27 302 ASP A O 1
ATOM 2222 N N . PHE A 1 303 ? -0.700 97.154 26.710 1.00 17.68 303 PHE A N 1
ATOM 2223 C CA . PHE A 1 303 ? 0.072 98.307 26.244 1.00 18.36 303 PHE A CA 1
ATOM 2224 C C . PHE A 1 303 ? -0.276 99.576 27.017 1.00 18.82 303 PHE A C 1
ATOM 2225 O O . PHE A 1 303 ? -1.486 99.854 27.314 1.00 20.44 303 PHE A O 1
ATOM 2233 N N . THR A 1 304 ? 0.748 100.338 27.366 1.00 16.73 304 THR A N 1
ATOM 2234 C CA . THR A 1 304 ? 0.520 101.670 27.937 1.00 16.68 304 THR A CA 1
ATOM 2235 C C . THR A 1 304 ? 0.956 102.757 26.964 1.00 17.32 304 THR A C 1
ATOM 2236 O O . THR A 1 304 ? 2.116 103.164 26.891 1.00 17.82 304 THR A O 1
ATOM 2240 N N . LEU A 1 305 ? -0.004 103.235 26.173 1.00 16.81 305 LEU A N 1
ATOM 2241 C CA . LEU A 1 305 ? 0.328 104.188 25.107 1.00 16.41 305 LEU A CA 1
ATOM 2242 C C . LEU A 1 305 ? 1.058 105.432 25.614 1.00 16.56 305 LEU A C 1
ATOM 2243 O O . LEU A 1 305 ? 1.965 105.955 24.943 1.00 16.98 305 LEU A O 1
ATOM 2248 N N . GLU A 1 306 ? 0.686 105.910 26.807 1.00 18.10 306 GLU A N 1
ATOM 2249 C CA . GLU A 1 306 ? 1.291 107.137 27.318 1.00 18.27 306 GLU A CA 1
ATOM 2250 C C . GLU A 1 306 ? 2.828 107.049 27.420 1.00 17.94 306 GLU A C 1
ATOM 2251 O O . GLU A 1 306 ? 3.525 108.042 27.205 1.00 19.56 306 GLU A O 1
ATOM 2253 N N . ASP A 1 307 ? 3.345 105.842 27.684 1.00 17.68 307 ASP A N 1
ATOM 2254 C CA . ASP A 1 307 ? 4.806 105.640 27.772 1.00 16.92 307 ASP A CA 1
ATOM 2255 C C . ASP A 1 307 ? 5.488 105.617 26.421 1.00 15.96 307 ASP A C 1
ATOM 2256 O O . ASP A 1 307 ? 6.710 105.799 26.358 1.00 16.08 307 ASP A O 1
ATOM 2261 N N . PHE A 1 308 ? 4.705 105.371 25.345 1.00 15.06 308 PHE A N 1
ATOM 2262 C CA . PHE A 1 308 ? 5.246 105.232 24.007 1.00 15.26 308 PHE A CA 1
ATOM 2263 C C . PHE A 1 308 ? 5.220 106.544 23.205 1.00 15.80 308 PHE A C 1
ATOM 2264 O O . PHE A 1 308 ? 5.911 106.651 22.191 1.00 14.86 308 PHE A O 1
ATOM 2272 N N . LEU A 1 309 ? 4.443 107.536 23.648 1.00 16.46 309 LEU A N 1
ATOM 2273 C CA . LEU A 1 309 ? 4.339 108.768 22.819 1.00 18.35 309 LEU A CA 1
ATOM 2274 C C . LEU A 1 309 ? 5.674 109.401 22.420 1.00 18.49 309 LEU A C 1
ATOM 2275 O O . LEU A 1 309 ? 5.862 109.751 21.249 1.00 18.46 309 LEU A O 1
ATOM 2280 N N . PRO A 1 310 ? 6.640 109.568 23.348 1.00 18.33 310 PRO A N 1
ATOM 2281 C CA . PRO A 1 310 ? 7.932 110.135 22.947 1.00 18.32 310 PRO A CA 1
ATOM 2282 C C . PRO A 1 310 ? 8.702 109.312 21.920 1.00 17.11 310 PRO A C 1
ATOM 2283 O O . PRO A 1 310 ? 9.314 109.886 21.004 1.00 18.16 310 PRO A O 1
ATOM 2287 N N . ALA A 1 311 ? 8.619 107.989 22.054 1.00 16.02 311 ALA A N 1
ATOM 2288 C CA . ALA A 1 311 ? 9.272 107.071 21.120 1.00 15.85 311 ALA A CA 1
ATOM 2289 C C . ALA A 1 311 ? 8.625 107.218 19.761 1.00 15.45 311 ALA A C 1
ATOM 2290 O O . ALA A 1 311 ? 9.323 107.221 18.758 1.00 15.89 311 ALA A O 1
ATOM 2292 N N . TRP A 1 312 ? 7.297 107.376 19.735 1.00 15.04 312 TRP A N 1
ATOM 2293 C CA . TRP A 1 312 ? 6.608 107.542 18.441 1.00 15.46 312 TRP A CA 1
ATOM 2294 C C . TRP A 1 312 ? 7.063 108.831 17.758 1.00 15.30 312 TRP A C 1
ATOM 2295 O O . TRP A 1 312 ? 7.317 108.848 16.543 1.00 15.89 312 TRP A O 1
ATOM 2306 N N . GLU A 1 313 ? 7.171 109.925 18.521 1.00 15.20 313 GLU A N 1
ATOM 2307 C CA . GLU A 1 313 ? 7.685 111.158 17.953 1.00 16.58 313 GLU A CA 1
ATOM 2308 C C . GLU A 1 313 ? 9.106 111.026 17.441 1.00 15.83 313 GLU A C 1
ATOM 2309 O O . GLU A 1 313 ? 9.446 111.491 16.343 1.00 15.47 313 GLU A O 1
ATOM 2315 N N . ALA A 1 314 ? 9.971 110.368 18.216 1.00 16.05 314 ALA A N 1
ATOM 2316 C CA . ALA A 1 314 ? 11.342 110.190 17.737 1.00 16.13 314 ALA A CA 1
ATOM 2317 C C . ALA A 1 314 ? 11.409 109.310 16.478 1.00 15.77 314 ALA A C 1
ATOM 2318 O O . ALA A 1 314 ? 12.237 109.533 15.585 1.00 16.87 314 ALA A O 1
ATOM 2320 N N . THR A 1 315 ? 10.535 108.303 16.417 1.00 14.78 315 THR A N 1
ATOM 2321 C CA . THR A 1 315 ? 10.404 107.477 15.203 1.00 14.44 315 THR A CA 1
ATOM 2322 C C . THR A 1 315 ? 10.026 108.292 13.956 1.00 15.10 315 THR A C 1
ATOM 2323 O O . THR A 1 315 ? 10.649 108.125 12.912 1.00 15.62 315 THR A O 1
ATOM 2327 N N . LYS A 1 316 ? 9.013 109.145 14.062 1.00 16.13 316 LYS A N 1
ATOM 2328 C CA . LYS A 1 316 ? 8.652 110.004 12.903 1.00 17.09 316 LYS A CA 1
ATOM 2329 C C . LYS A 1 316 ? 9.765 110.929 12.442 1.00 17.17 316 LYS A C 1
ATOM 2330 O O . LYS A 1 316 ? 9.869 111.247 11.246 1.00 18.07 316 LYS A O 1
ATOM 2336 N N . GLN A 1 317 ? 10.612 111.352 13.373 1.00 16.57 317 GLN A N 1
ATOM 2337 C CA . GLN A 1 317 ? 11.751 112.169 13.012 1.00 16.30 317 GLN A CA 1
ATOM 2338 C C . GLN A 1 317 ? 12.813 111.403 12.246 1.00 15.63 317 GLN A C 1
ATOM 2339 O O . GLN A 1 317 ? 13.388 111.923 11.272 1.00 18.04 317 GLN A O 1
ATOM 2345 N N . LEU A 1 318 ? 13.086 110.172 12.684 1.00 14.67 318 LEU A N 1
ATOM 2346 C CA . LEU A 1 318 ? 14.079 109.359 12.019 1.00 14.39 318 LEU A CA 1
ATOM 2347 C C . LEU A 1 318 ? 13.603 108.824 10.660 1.00 13.76 318 LEU A C 1
ATOM 2348 O O . LEU A 1 318 ? 14.400 108.763 9.729 1.00 15.19 318 LEU A O 1
ATOM 2353 N N . LEU A 1 319 ? 12.344 108.417 10.605 1.00 13.67 319 LEU A N 1
ATOM 2354 C CA . LEU A 1 319 ? 11.749 107.707 9.454 1.00 15.12 319 LEU A CA 1
ATOM 2355 C C . LEU A 1 319 ? 10.434 108.421 9.085 1.00 15.84 319 LEU A C 1
ATOM 2356 O O . LEU A 1 319 ? 9.348 107.972 9.480 1.00 16.28 319 LEU A O 1
ATOM 2361 N N . PRO A 1 320 ? 10.524 109.579 8.411 1.00 17.12 320 PRO A N 1
ATOM 2362 C CA . PRO A 1 320 ? 9.328 110.384 8.133 1.00 17.76 320 PRO A CA 1
ATOM 2363 C C . PRO A 1 320 ? 8.194 109.671 7.409 1.00 17.28 320 PRO A C 1
ATOM 2364 O O . PRO A 1 320 ? 7.033 110.066 7.669 1.00 19.14 320 PRO A O 1
ATOM 2368 N N . ALA A 1 321 ? 8.481 108.648 6.594 1.00 17.35 321 ALA A N 1
ATOM 2369 C CA . ALA A 1 321 ? 7.417 107.866 5.972 1.00 17.72 321 ALA A CA 1
ATOM 2370 C C . ALA A 1 321 ? 6.441 107.290 7.008 1.00 17.46 321 ALA A C 1
ATOM 2371 O O . ALA A 1 321 ? 5.240 107.096 6.712 1.00 18.92 321 ALA A O 1
ATOM 2373 N N . LEU A 1 322 ? 6.913 107.020 8.236 1.00 17.36 322 LEU A N 1
ATOM 2374 C CA . LEU A 1 322 ? 6.029 106.469 9.239 1.00 17.27 322 LEU A CA 1
ATOM 2375 C C . LEU A 1 322 ? 4.999 107.468 9.789 1.00 17.72 322 LEU A C 1
ATOM 2376 O O . LEU A 1 322 ? 4.020 107.053 10.420 1.00 18.67 322 LEU A O 1
ATOM 2381 N N . ALA A 1 323 ? 5.200 108.758 9.527 1.00 20.12 323 ALA A N 1
ATOM 2382 C CA . ALA A 1 323 ? 4.218 109.747 9.961 1.00 20.96 323 ALA A CA 1
ATOM 2383 C C . ALA A 1 323 ? 2.899 109.578 9.174 1.00 21.27 323 ALA A C 1
ATOM 2384 O O . ALA A 1 323 ? 1.850 110.049 9.616 1.00 21.91 323 ALA A O 1
ATOM 2386 N N . ASP A 1 324 ? 2.972 108.895 8.031 1.00 21.49 324 ASP A N 1
ATOM 2387 C CA . ASP A 1 324 ? 1.743 108.569 7.265 1.00 22.24 324 ASP A CA 1
ATOM 2388 C C . ASP A 1 324 ? 1.121 107.216 7.630 1.00 22.45 324 ASP A C 1
ATOM 2389 O O . ASP A 1 324 ? 0.296 106.673 6.888 1.00 21.93 324 ASP A O 1
ATOM 2394 N N . SER A 1 325 ? 1.572 106.635 8.744 1.00 21.11 325 SER A N 1
ATOM 2395 C CA . SER A 1 325 ? 0.920 105.487 9.337 1.00 20.43 325 SER A CA 1
ATOM 2396 C C . SER A 1 325 ? 0.496 105.840 10.761 1.00 20.67 325 SER A C 1
ATOM 2397 O O . SER A 1 325 ? 0.754 106.943 11.248 1.00 21.50 325 SER A O 1
ATOM 2400 N N . GLU A 1 326 ? -0.137 104.876 11.414 1.00 21.26 326 GLU A N 1
ATOM 2401 C CA . GLU A 1 326 ? -0.625 105.014 12.785 1.00 22.39 326 GLU A CA 1
ATOM 2402 C C . GLU A 1 326 ? -0.167 103.846 13.635 1.00 21.39 326 GLU A C 1
ATOM 2403 O O . GLU A 1 326 ? 0.211 102.788 13.137 1.00 19.69 326 GLU A O 1
ATOM 2409 N N . ILE A 1 327 ? -0.193 104.019 14.949 1.00 22.00 327 ILE A N 1
ATOM 2410 C CA . ILE A 1 327 ? -0.002 102.874 15.798 1.00 22.55 327 ILE A CA 1
ATOM 2411 C C . ILE A 1 327 ? -1.171 101.872 15.613 1.00 23.50 327 ILE A C 1
ATOM 2412 O O . ILE A 1 327 ? -2.344 102.277 15.687 1.00 24.12 327 ILE A O 1
ATOM 2417 N N . GLU A 1 328 ? -0.867 100.596 15.334 1.00 23.64 328 GLU A N 1
ATOM 2418 C CA . GLU A 1 328 ? -1.891 99.557 15.168 1.00 25.50 328 GLU A CA 1
ATOM 2419 C C . GLU A 1 328 ? -2.053 98.766 16.448 1.00 26.95 328 GLU A C 1
ATOM 2420 O O . GLU A 1 328 ? -3.145 98.721 17.015 1.00 28.72 328 GLU A O 1
ATOM 2426 N N . ASP A 1 329 ? -0.974 98.135 16.912 1.00 25.52 329 ASP A N 1
ATOM 2427 C CA . ASP A 1 329 ? -1.065 97.364 18.142 1.00 25.89 329 ASP A CA 1
ATOM 2428 C C . ASP A 1 329 ? 0.236 97.478 18.880 1.00 22.93 329 ASP A C 1
ATOM 2429 O O . ASP A 1 329 ? 1.290 97.529 18.266 1.00 23.70 329 ASP A O 1
ATOM 2434 N N . GLY A 1 330 ? 0.162 97.479 20.190 1.00 19.60 330 GLY A N 1
ATOM 2435 C CA . GLY A 1 330 ? 1.382 97.480 20.992 1.00 18.06 330 GLY A CA 1
ATOM 2436 C C . GLY A 1 330 ? 1.175 96.514 22.135 1.00 17.10 330 GLY A C 1
ATOM 2437 O O . GLY A 1 330 ? 0.035 96.111 22.425 1.00 17.17 330 GLY A O 1
ATOM 2438 N N . PHE A 1 331 ? 2.261 96.119 22.804 1.00 14.03 331 PHE A N 1
ATOM 2439 C CA . PHE A 1 331 ? 2.127 95.445 24.105 1.00 13.15 331 PHE A CA 1
ATOM 2440 C C . PHE A 1 331 ? 3.343 95.770 24.966 1.00 13.25 331 PHE A C 1
ATOM 2441 O O . PHE A 1 331 ? 4.346 96.259 24.447 1.00 14.31 331 PHE A O 1
ATOM 2449 N N . ASN A 1 332 ? 3.225 95.505 26.269 1.00 13.26 332 ASN A N 1
ATOM 2450 C CA . ASN A 1 332 ? 4.343 95.690 27.184 1.00 12.48 332 ASN A CA 1
ATOM 2451 C C . ASN A 1 332 ? 4.836 94.251 27.467 1.00 13.22 332 ASN A C 1
ATOM 2452 O O . ASN A 1 332 ? 4.180 93.515 28.191 1.00 14.52 332 ASN A O 1
ATOM 2457 N N . GLY A 1 333 ? 5.952 93.842 26.854 1.00 12.53 333 GLY A N 1
ATOM 2458 C CA . GLY A 1 333 ? 6.382 92.453 26.926 1.00 12.47 333 GLY A CA 1
ATOM 2459 C C . GLY A 1 333 ? 7.412 92.163 28.011 1.00 11.43 333 GLY A C 1
ATOM 2460 O O . GLY A 1 333 ? 8.361 92.924 28.140 1.00 13.55 333 GLY A O 1
ATOM 2461 N N . ILE A 1 334 ? 7.228 91.065 28.742 1.00 12.44 334 ILE A N 1
ATOM 2462 C CA . ILE A 1 334 ? 8.072 90.811 29.927 1.00 12.82 334 ILE A CA 1
ATOM 2463 C C . ILE A 1 334 ? 9.298 90.017 29.473 1.00 13.18 334 ILE A C 1
ATOM 2464 O O . ILE A 1 334 ? 9.147 89.043 28.735 1.00 14.22 334 ILE A O 1
ATOM 2469 N N . PHE A 1 335 ? 10.488 90.425 29.935 1.00 13.09 335 PHE A N 1
ATOM 2470 C CA . PHE A 1 335 ? 11.699 89.594 29.855 1.00 13.95 335 PHE A CA 1
ATOM 2471 C C . PHE A 1 335 ? 12.585 89.851 31.060 1.00 13.92 335 PHE A C 1
ATOM 2472 O O . PHE A 1 335 ? 12.090 90.382 32.008 1.00 16.16 335 PHE A O 1
ATOM 2480 N N . SER A 1 336 ? 13.843 89.419 31.037 1.00 11.99 336 SER A N 1
ATOM 2481 C CA . SER A 1 336 ? 14.687 89.462 32.250 1.00 12.73 336 SER A CA 1
ATOM 2482 C C . SER A 1 336 ? 15.839 90.417 32.107 1.00 13.10 336 SER A C 1
ATOM 2483 O O . SER A 1 336 ? 16.448 90.521 31.043 1.00 13.61 336 SER A O 1
ATOM 2486 N N . PHE A 1 337 ? 16.145 91.111 33.215 1.00 13.21 337 PHE A N 1
ATOM 2487 C CA . PHE A 1 337 ? 17.388 91.883 33.289 1.00 14.08 337 PHE A CA 1
ATOM 2488 C C . PHE A 1 337 ? 18.156 91.444 34.510 1.00 12.75 337 PHE A C 1
ATOM 2489 O O . PHE A 1 337 ? 17.557 90.908 35.457 1.00 14.16 337 PHE A O 1
ATOM 2497 N N . THR A 1 338 ? 19.485 91.639 34.492 1.00 13.22 338 THR A N 1
ATOM 2498 C CA . THR A 1 338 ? 20.316 91.238 35.649 1.00 11.95 338 THR A CA 1
ATOM 2499 C C . THR A 1 338 ? 21.193 92.405 36.080 1.00 11.63 338 THR A C 1
ATOM 2500 O O . THR A 1 338 ? 21.311 93.372 35.349 1.00 12.31 338 THR A O 1
ATOM 2504 N N . PRO A 1 339 ? 21.825 92.315 37.260 1.00 12.46 339 PRO A N 1
ATOM 2505 C CA . PRO A 1 339 ? 22.629 93.456 37.755 1.00 12.84 339 PRO A CA 1
ATOM 2506 C C . PRO A 1 339 ? 23.747 93.937 36.826 1.00 15.29 339 PRO A C 1
ATOM 2507 O O . PRO A 1 339 ? 24.027 95.161 36.791 1.00 17.84 339 PRO A O 1
ATOM 2511 N N . ASP A 1 340 ? 24.355 93.035 36.067 1.00 14.59 340 ASP A N 1
ATOM 2512 C CA . ASP A 1 340 ? 25.468 93.422 35.196 1.00 15.54 340 ASP A CA 1
ATOM 2513 C C . ASP A 1 340 ? 25.196 93.203 33.702 1.00 15.88 340 ASP A C 1
ATOM 2514 O O . ASP A 1 340 ? 26.135 93.328 32.869 1.00 16.51 340 ASP A O 1
ATOM 2519 N N . GLY A 1 341 ? 23.939 92.884 33.370 1.00 14.35 341 GLY A N 1
ATOM 2520 C CA . GLY A 1 341 ? 23.552 92.605 31.988 1.00 15.35 341 GLY A CA 1
ATOM 2521 C C . GLY A 1 341 ? 23.984 91.269 31.432 1.00 16.67 341 GLY A C 1
ATOM 2522 O O . GLY A 1 341 ? 23.732 90.977 30.239 1.00 18.24 341 GLY A O 1
ATOM 2523 N N . GLY A 1 342 ? 24.659 90.455 32.253 1.00 14.63 342 GLY A N 1
ATOM 2524 C CA . GLY A 1 342 ? 25.117 89.129 31.816 1.00 14.46 342 GLY A CA 1
ATOM 2525 C C . GLY A 1 342 ? 24.054 88.085 32.096 1.00 14.02 342 GLY A C 1
ATOM 2526 O O . GLY A 1 342 ? 23.220 88.267 32.967 1.00 14.27 342 GLY A O 1
ATOM 2527 N N . PRO A 1 343 ? 24.111 86.942 31.395 1.00 12.94 343 PRO A N 1
ATOM 2528 C CA . PRO A 1 343 ? 23.168 85.841 31.672 1.00 12.63 343 PRO A CA 1
ATOM 2529 C C . PRO A 1 343 ? 23.555 85.101 32.957 1.00 13.07 343 PRO A C 1
ATOM 2530 O O . PRO A 1 343 ? 24.556 85.456 33.603 1.00 12.26 343 PRO A O 1
ATOM 2534 N N . LEU A 1 344 ? 22.785 84.079 33.312 1.00 12.18 344 LEU A N 1
ATOM 2535 C CA . LEU A 1 344 ? 22.987 83.332 34.569 1.00 11.85 344 LEU A CA 1
ATOM 2536 C C . LEU A 1 344 ? 23.090 81.874 34.211 1.00 12.85 344 LEU A C 1
ATOM 2537 O O . LEU A 1 344 ? 22.044 81.246 33.941 1.00 13.07 344 LEU A O 1
ATOM 2542 N N . LEU A 1 345 ? 24.316 81.343 34.198 1.00 12.45 345 LEU A N 1
ATOM 2543 C CA . LEU A 1 345 ? 24.523 79.928 33.761 1.00 13.65 345 LEU A CA 1
ATOM 2544 C C . LEU A 1 345 ? 25.230 79.142 34.835 1.00 14.17 345 LEU A C 1
ATOM 2545 O O . LEU A 1 345 ? 26.053 79.683 35.589 1.00 15.00 345 LEU A O 1
ATOM 2550 N N . GLY A 1 346 ? 24.988 77.842 34.869 1.00 13.93 346 GLY A N 1
ATOM 2551 C CA . GLY A 1 346 ? 25.867 76.952 35.637 1.00 14.41 346 GLY A CA 1
ATOM 2552 C C . GLY A 1 346 ? 25.154 76.230 36.763 1.00 14.79 346 GLY A C 1
ATOM 2553 O O . GLY A 1 346 ? 23.939 76.361 36.955 1.00 15.85 346 GLY A O 1
ATOM 2554 N N . GLU A 1 347 ? 25.946 75.487 37.533 1.00 14.63 347 GLU A N 1
ATOM 2555 C CA . GLU A 1 347 ? 25.416 74.668 38.626 1.00 14.98 347 GLU A CA 1
ATOM 2556 C C . GLU A 1 347 ? 25.155 75.503 39.877 1.00 14.80 347 GLU A C 1
ATOM 2557 O O . GLU A 1 347 ? 25.983 76.314 40.305 1.00 16.16 347 GLU A O 1
ATOM 2563 N N . SER A 1 348 ? 23.999 75.276 40.487 1.00 15.15 348 SER A N 1
ATOM 2564 C CA . SER A 1 348 ? 23.632 75.963 41.713 1.00 15.64 348 SER A CA 1
ATOM 2565 C C . SER A 1 348 ? 24.601 75.656 42.877 1.00 15.86 348 SER A C 1
ATOM 2566 O O . SER A 1 348 ? 25.162 74.559 42.969 1.00 17.08 348 SER A O 1
ATOM 2569 N N . LYS A 1 349 ? 24.772 76.627 43.772 1.00 15.55 349 LYS A N 1
ATOM 2570 C CA . LYS A 1 349 ? 25.521 76.387 45.012 1.00 15.62 349 LYS A CA 1
ATOM 2571 C C . LYS A 1 349 ? 24.793 75.429 45.945 1.00 17.01 349 LYS A C 1
ATOM 2572 O O . LYS A 1 349 ? 25.445 74.674 46.693 1.00 17.68 349 LYS A O 1
ATOM 2578 N N . GLU A 1 350 ? 23.455 75.498 45.912 1.00 16.59 350 GLU A N 1
ATOM 2579 C CA . GLU A 1 350 ? 22.598 74.853 46.905 1.00 18.00 350 GLU A CA 1
ATOM 2580 C C . GLU A 1 350 ? 22.310 73.389 46.637 1.00 18.84 350 GLU A C 1
ATOM 2581 O O . GLU A 1 350 ? 22.031 72.660 47.572 1.00 21.37 350 GLU A O 1
ATOM 2587 N N . LEU A 1 351 ? 22.410 72.951 45.391 1.00 17.39 351 LEU A N 1
ATOM 2588 C CA . LEU A 1 351 ? 21.925 71.606 45.036 1.00 17.05 351 LEU A CA 1
ATOM 2589 C C . LEU A 1 351 ? 22.742 71.024 43.892 1.00 17.19 351 LEU A C 1
ATOM 2590 O O . LEU A 1 351 ? 22.750 71.555 42.778 1.00 17.25 351 LEU A O 1
ATOM 2595 N N . ASP A 1 352 ? 23.443 69.924 44.170 1.00 17.06 352 ASP A N 1
ATOM 2596 C CA . ASP A 1 352 ? 24.183 69.202 43.145 1.00 17.17 352 ASP A CA 1
ATOM 2597 C C . ASP A 1 352 ? 23.233 68.710 42.049 1.00 16.96 352 ASP A C 1
ATOM 2598 O O . ASP A 1 352 ? 22.127 68.204 42.346 1.00 18.48 352 ASP A O 1
ATOM 2603 N N . GLY A 1 353 ? 23.664 68.872 40.810 1.00 16.94 353 GLY A N 1
ATOM 2604 C CA . GLY A 1 353 ? 22.911 68.425 39.644 1.00 15.77 353 GLY A CA 1
ATOM 2605 C C . GLY A 1 353 ? 21.807 69.358 39.191 1.00 15.41 353 GLY A C 1
ATOM 2606 O O . GLY A 1 353 ? 21.129 69.043 38.215 1.00 15.16 353 GLY A O 1
ATOM 2607 N N . PHE A 1 354 ? 21.635 70.481 39.877 1.00 15.41 354 PHE A N 1
ATOM 2608 C CA . PHE A 1 354 ? 20.647 71.478 39.470 1.00 15.06 354 PHE A CA 1
ATOM 2609 C C . PHE A 1 354 ? 21.349 72.677 38.831 1.00 15.04 354 PHE A C 1
ATOM 2610 O O . PHE A 1 354 ? 22.228 73.274 39.464 1.00 14.97 354 PHE A O 1
ATOM 2618 N N . TYR A 1 355 ? 20.973 72.963 37.570 1.00 14.04 355 TYR A N 1
ATOM 2619 C CA . TYR A 1 355 ? 21.661 74.006 36.793 1.00 14.88 355 TYR A CA 1
ATOM 2620 C C . TYR A 1 355 ? 20.669 75.062 36.370 1.00 15.19 355 TYR A C 1
ATOM 2621 O O . TYR A 1 355 ? 19.457 74.779 36.245 1.00 15.57 355 TYR A O 1
ATOM 2630 N N . VAL A 1 356 ? 21.198 76.269 36.094 1.00 13.28 356 VAL A N 1
ATOM 2631 C CA . VAL A 1 356 ? 20.415 77.346 35.486 1.00 13.93 356 VAL A CA 1
ATOM 2632 C C . VAL A 1 356 ? 20.949 77.715 34.133 1.00 12.39 356 VAL A C 1
ATOM 2633 O O . VAL A 1 356 ? 22.153 77.656 33.890 1.00 13.66 356 VAL A O 1
ATOM 2637 N N . ALA A 1 357 ? 20.042 78.170 33.257 1.00 13.21 357 ALA A N 1
ATOM 2638 C CA . ALA A 1 357 ? 20.448 78.825 31.991 1.00 12.43 357 ALA A CA 1
ATOM 2639 C C . ALA A 1 357 ? 19.355 79.876 31.683 1.00 14.36 357 ALA A C 1
ATOM 2640 O O . ALA A 1 357 ? 18.404 79.619 30.932 1.00 13.48 357 ALA A O 1
ATOM 2642 N N . GLU A 1 358 ? 19.498 81.049 32.293 1.00 14.51 358 GLU A N 1
ATOM 2643 C CA . GLU A 1 358 ? 18.440 82.065 32.363 1.00 13.45 358 GLU A CA 1
ATOM 2644 C C . GLU A 1 358 ? 18.959 83.488 32.151 1.00 13.58 358 GLU A C 1
ATOM 2645 O O . GLU A 1 358 ? 20.165 83.734 32.312 1.00 13.55 358 GLU A O 1
ATOM 2651 N N . ALA A 1 359 ? 18.032 84.365 31.739 1.00 12.62 359 ALA A N 1
ATOM 2652 C CA . ALA A 1 359 ? 18.324 85.762 31.345 1.00 12.18 359 ALA A CA 1
ATOM 2653 C C . ALA A 1 359 ? 19.187 85.775 30.104 1.00 12.51 359 ALA A C 1
ATOM 2654 O O . ALA A 1 359 ? 20.335 86.273 30.083 1.00 13.00 359 ALA A O 1
ATOM 2656 N N . VAL A 1 360 ? 18.625 85.180 29.037 1.00 11.91 360 VAL A N 1
ATOM 2657 C CA . VAL A 1 360 ? 19.334 84.988 27.778 1.00 11.15 360 VAL A CA 1
ATOM 2658 C C . VAL A 1 360 ? 18.500 85.569 26.657 1.00 12.88 360 VAL A C 1
ATOM 2659 O O . VAL A 1 360 ? 17.338 85.158 26.489 1.00 13.90 360 VAL A O 1
ATOM 2663 N N . TRP A 1 361 ? 19.071 86.488 25.876 1.00 13.49 361 TRP A N 1
ATOM 2664 C CA . TRP A 1 361 ? 18.357 87.021 24.694 1.00 14.36 361 TRP A CA 1
ATOM 2665 C C . TRP A 1 361 ? 18.220 85.965 23.606 1.00 14.69 361 TRP A C 1
ATOM 2666 O O . TRP A 1 361 ? 19.043 85.043 23.536 1.00 13.60 361 TRP A O 1
ATOM 2677 N N . VAL A 1 362 ? 17.229 86.095 22.705 1.00 13.61 362 VAL A N 1
ATOM 2678 C CA . VAL A 1 362 ? 17.189 85.172 21.545 1.00 13.80 362 VAL A CA 1
ATOM 2679 C C . VAL A 1 362 ? 18.543 85.169 20.830 1.00 13.18 362 VAL A C 1
ATOM 2680 O O . VAL A 1 362 ? 19.071 84.105 20.402 1.00 14.25 362 VAL A O 1
ATOM 2684 N N . THR A 1 363 ? 19.128 86.364 20.712 1.00 12.90 363 THR A N 1
ATOM 2685 C CA . THR A 1 363 ? 20.443 86.564 20.070 1.00 13.04 363 THR A CA 1
ATOM 2686 C C . THR A 1 363 ? 21.538 85.594 20.531 1.00 13.01 363 THR A C 1
ATOM 2687 O O . THR A 1 363 ? 22.372 85.181 19.717 1.00 14.39 363 THR A O 1
ATOM 2691 N N . HIS A 1 364 ? 21.530 85.238 21.818 1.00 13.79 364 HIS A N 1
ATOM 2692 C CA . HIS A 1 364 ? 22.648 84.396 22.316 1.00 12.47 364 HIS A CA 1
ATOM 2693 C C . HIS A 1 364 ? 22.233 82.979 22.632 1.00 14.37 364 HIS A C 1
ATOM 2694 O O . HIS A 1 364 ? 23.072 82.213 23.098 1.00 13.52 364 HIS A O 1
ATOM 2701 N N . SER A 1 365 ? 20.965 82.671 22.390 1.00 12.68 365 SER A N 1
ATOM 2702 C CA . SER A 1 365 ? 20.306 81.463 22.907 1.00 13.69 365 SER A CA 1
ATOM 2703 C C . SER A 1 365 ? 21.017 80.157 22.504 1.00 13.70 365 SER A C 1
ATOM 2704 O O . SER A 1 365 ? 21.209 79.268 23.358 1.00 14.07 365 SER A O 1
ATOM 2707 N N . ALA A 1 366 ? 21.397 80.015 21.231 1.00 14.12 366 ALA A N 1
ATOM 2708 C CA . ALA A 1 366 ? 21.991 78.759 20.778 1.00 14.23 366 ALA A CA 1
ATOM 2709 C C . ALA A 1 366 ? 23.409 78.601 21.331 1.00 14.66 366 ALA A C 1
ATOM 2710 O O . ALA A 1 366 ? 23.857 77.483 21.628 1.00 15.25 366 ALA A O 1
ATOM 2712 N N . GLY A 1 367 ? 24.112 79.721 21.521 1.00 13.24 367 GLY A N 1
ATOM 2713 C CA . GLY A 1 367 ? 25.447 79.693 22.101 1.00 15.03 367 GLY A CA 1
ATOM 2714 C C . GLY A 1 367 ? 25.414 79.304 23.566 1.00 13.71 367 GLY A C 1
ATOM 2715 O O . GLY A 1 367 ? 26.222 78.464 24.000 1.00 15.14 367 GLY A O 1
ATOM 2716 N N . VAL A 1 368 ? 24.472 79.854 24.339 1.00 13.14 368 VAL A N 1
ATOM 2717 C CA . VAL A 1 368 ? 24.285 79.439 25.728 1.00 13.80 368 VAL A CA 1
ATOM 2718 C C . VAL A 1 368 ? 23.962 77.925 25.793 1.00 13.64 368 VAL A C 1
ATOM 2719 O O . VAL A 1 368 ? 24.506 77.206 26.655 1.00 15.00 368 VAL A O 1
ATOM 2723 N N . ALA A 1 369 ? 23.069 77.480 24.908 1.00 12.72 369 ALA A N 1
ATOM 2724 C CA . ALA A 1 369 ? 22.653 76.076 24.939 1.00 13.04 369 ALA A CA 1
ATOM 2725 C C . ALA A 1 369 ? 23.849 75.174 24.642 1.00 13.25 369 ALA A C 1
ATOM 2726 O O . ALA A 1 369 ? 23.998 74.098 25.278 1.00 14.11 369 ALA A O 1
ATOM 2728 N N . LYS A 1 370 ? 24.650 75.566 23.666 1.00 14.50 370 LYS A N 1
ATOM 2729 C CA . LYS A 1 370 ? 25.851 74.764 23.320 1.00 14.50 370 LYS A CA 1
ATOM 2730 C C . LYS A 1 370 ? 26.800 74.679 24.499 1.00 15.67 370 LYS A C 1
ATOM 2731 O O . LYS A 1 370 ? 27.305 73.609 24.843 1.00 14.80 370 LYS A O 1
ATOM 2737 N N . ALA A 1 371 ? 27.095 75.835 25.117 1.00 13.22 371 ALA A N 1
ATOM 2738 C CA . ALA A 1 371 ? 27.988 75.875 26.278 1.00 14.58 371 ALA A CA 1
ATOM 2739 C C . ALA A 1 371 ? 27.473 75.002 27.434 1.00 14.48 371 ALA A C 1
ATOM 2740 O O . ALA A 1 371 ? 28.255 74.296 28.093 1.00 15.02 371 ALA A O 1
ATOM 2742 N N . MET A 1 372 ? 26.159 75.057 27.684 1.00 15.04 372 MET A N 1
ATOM 2743 C CA . MET A 1 372 ? 25.571 74.251 28.763 1.00 15.80 372 MET A CA 1
ATOM 2744 C C . MET A 1 372 ? 25.577 72.784 28.415 1.00 15.58 372 MET A C 1
ATOM 2745 O O . MET A 1 372 ? 25.818 71.951 29.311 1.00 16.17 372 MET A O 1
ATOM 2750 N N . ALA A 1 373 ? 25.342 72.459 27.143 1.00 15.11 373 ALA A N 1
ATOM 2751 C CA . ALA A 1 373 ? 25.471 71.034 26.711 1.00 15.66 373 ALA A CA 1
ATOM 2752 C C . ALA A 1 373 ? 26.902 70.523 26.897 1.00 15.45 373 ALA A C 1
ATOM 2753 O O . ALA A 1 373 ? 27.111 69.393 27.334 1.00 16.70 373 ALA A O 1
ATOM 2755 N N . GLU A 1 374 ? 27.890 71.347 26.580 1.00 13.98 374 GLU A N 1
ATOM 2756 C CA . GLU A 1 374 ? 29.296 71.001 26.790 1.00 15.96 374 GLU A CA 1
ATOM 2757 C C . GLU A 1 374 ? 29.551 70.828 28.271 1.00 16.59 374 GLU A C 1
ATOM 2758 O O . GLU A 1 374 ? 30.175 69.839 28.699 1.00 18.32 374 GLU A O 1
ATOM 2764 N N . LEU A 1 375 ? 29.046 71.744 29.105 1.00 17.07 375 LEU A N 1
ATOM 2765 C CA . LEU A 1 375 ? 29.255 71.641 30.542 1.00 17.33 375 LEU A CA 1
ATOM 2766 C C . LEU A 1 375 ? 28.687 70.334 31.109 1.00 18.71 375 LEU A C 1
ATOM 2767 O O . LEU A 1 375 ? 29.362 69.643 31.890 1.00 19.65 375 LEU A O 1
ATOM 2772 N N . LEU A 1 376 ? 27.484 69.973 30.674 1.00 17.67 376 LEU A N 1
ATOM 2773 C CA . LEU A 1 376 ? 26.809 68.807 31.250 1.00 18.35 376 LEU A CA 1
ATOM 2774 C C . LEU A 1 376 ? 27.490 67.535 30.781 1.00 18.42 376 LEU A C 1
ATOM 2775 O O . LEU A 1 376 ? 27.630 66.566 31.593 1.00 19.58 376 LEU A O 1
ATOM 2780 N N . THR A 1 377 ? 27.865 67.492 29.502 1.00 17.43 377 THR A N 1
ATOM 2781 C CA . THR A 1 377 ? 28.346 66.210 28.922 1.00 19.43 377 THR A CA 1
ATOM 2782 C C . THR A 1 377 ? 29.847 65.952 29.112 1.00 21.26 377 THR A C 1
ATOM 2783 O O . THR A 1 377 ? 30.282 64.793 29.043 1.00 22.25 377 THR A O 1
ATOM 2787 N N . THR A 1 378 ? 30.644 66.998 29.307 1.00 20.94 378 THR A N 1
ATOM 2788 C CA . THR A 1 378 ? 32.102 66.842 29.469 1.00 22.06 378 THR A CA 1
ATOM 2789 C C . THR A 1 378 ? 32.624 67.409 30.781 1.00 23.13 378 THR A C 1
ATOM 2790 O O . THR A 1 378 ? 33.773 67.130 31.119 1.00 24.17 378 THR A O 1
ATOM 2794 N N . GLY A 1 379 ? 31.843 68.235 31.488 1.00 21.42 379 GLY A N 1
ATOM 2795 C CA . GLY A 1 379 ? 32.316 68.865 32.718 1.00 21.54 379 GLY A CA 1
ATOM 2796 C C . GLY A 1 379 ? 32.894 70.267 32.507 1.00 20.27 379 GLY A C 1
ATOM 2797 O O . GLY A 1 379 ? 33.233 70.969 33.482 1.00 20.09 379 GLY A O 1
ATOM 2798 N N . ARG A 1 380 ? 32.967 70.688 31.244 1.00 19.68 380 ARG A N 1
ATOM 2799 C CA . ARG A 1 380 ? 33.412 72.066 30.957 1.00 18.76 380 ARG A CA 1
ATOM 2800 C C . ARG A 1 380 ? 32.805 72.641 29.679 1.00 19.12 380 ARG A C 1
ATOM 2801 O O . ARG A 1 380 ? 32.513 71.909 28.734 1.00 19.97 380 ARG A O 1
ATOM 2809 N N . SER A 1 381 ? 32.642 73.970 29.656 1.00 16.93 381 SER A N 1
ATOM 2810 C CA . SER A 1 381 ? 32.268 74.686 28.419 1.00 15.75 381 SER A CA 1
ATOM 2811 C C . SER A 1 381 ? 33.536 75.006 27.613 1.00 16.76 381 SER A C 1
ATOM 2812 O O . SER A 1 381 ? 34.590 75.364 28.193 1.00 17.02 381 SER A O 1
ATOM 2815 N N . GLU A 1 382 ? 33.428 74.932 26.286 1.00 16.53 382 GLU A N 1
ATOM 2816 C CA . GLU A 1 382 ? 34.495 75.336 25.387 1.00 16.86 382 GLU A CA 1
ATOM 2817 C C . GLU A 1 382 ? 34.652 76.851 25.252 1.00 16.85 382 GLU A C 1
ATOM 2818 O O . GLU A 1 382 ? 35.654 77.316 24.706 1.00 19.11 382 GLU A O 1
ATOM 2824 N N . THR A 1 383 ? 33.675 77.596 25.763 1.00 16.88 383 THR A N 1
ATOM 2825 C CA . THR A 1 383 ? 33.729 79.069 25.770 1.00 16.80 383 THR A CA 1
ATOM 2826 C C . THR A 1 383 ? 33.841 79.570 27.223 1.00 16.33 383 THR A C 1
ATOM 2827 O O . THR A 1 383 ? 33.152 79.045 28.092 1.00 17.68 383 THR A O 1
ATOM 2831 N N . ASP A 1 384 ? 34.676 80.579 27.479 1.00 15.84 384 ASP A N 1
ATOM 2832 C CA . ASP A 1 384 ? 34.841 81.166 28.827 1.00 16.76 384 ASP A CA 1
ATOM 2833 C C . ASP A 1 384 ? 33.501 81.644 29.395 1.00 15.91 384 ASP A C 1
ATOM 2834 O O . ASP A 1 384 ? 32.875 82.534 28.801 1.00 14.91 384 ASP A O 1
ATOM 2839 N N . LEU A 1 385 ? 33.081 81.101 30.547 1.00 15.78 385 LEU A N 1
ATOM 2840 C CA . LEU A 1 385 ? 31.815 81.521 31.165 1.00 15.26 385 LEU A CA 1
ATOM 2841 C C . LEU A 1 385 ? 32.033 82.426 32.385 1.00 15.08 385 LEU A C 1
ATOM 2842 O O . LEU A 1 385 ? 31.107 82.632 33.168 1.00 16.30 385 LEU A O 1
ATOM 2847 N N . GLY A 1 386 ? 33.218 83.009 32.553 1.00 15.82 386 GLY A N 1
ATOM 2848 C CA . GLY A 1 386 ? 33.442 83.852 33.726 1.00 15.86 386 GLY A CA 1
ATOM 2849 C C . GLY A 1 386 ? 32.459 84.999 33.942 1.00 17.15 386 GLY A C 1
ATOM 2850 O O . GLY A 1 386 ? 32.128 85.363 35.089 1.00 17.56 386 GLY A O 1
ATOM 2851 N N . GLU A 1 387 ? 31.977 85.579 32.840 1.00 16.73 387 GLU A N 1
ATOM 2852 C CA . GLU A 1 387 ? 30.999 86.670 32.959 1.00 17.88 387 GLU A CA 1
ATOM 2853 C C . GLU A 1 387 ? 29.538 86.219 33.005 1.00 17.07 387 GLU A C 1
ATOM 2854 O O . GLU A 1 387 ? 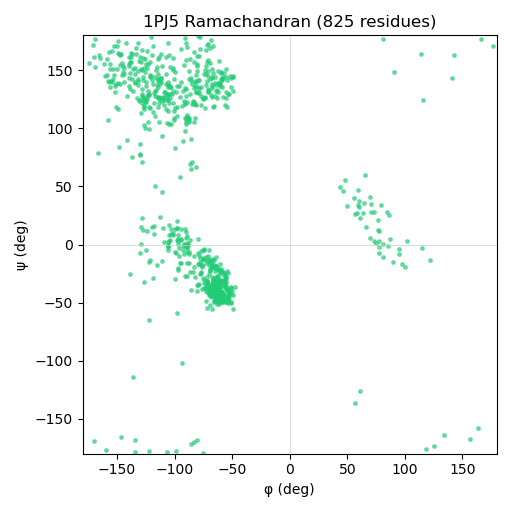28.639 87.037 33.182 1.00 17.33 387 GLU A O 1
ATOM 2860 N N . CYS A 1 388 ? 29.332 84.905 32.889 1.00 15.41 388 CYS A N 1
ATOM 2861 C CA . CYS A 1 388 ? 28.028 84.284 32.753 1.00 15.17 388 CYS A CA 1
ATOM 2862 C C . CYS A 1 388 ? 27.691 83.394 33.945 1.00 13.55 388 CYS A C 1
ATOM 2863 O O . CYS A 1 388 ? 26.536 83.057 34.147 1.00 13.87 388 CYS A O 1
ATOM 2866 N N . ASP A 1 389 ? 28.698 82.997 34.735 1.00 13.83 389 ASP A N 1
ATOM 2867 C CA . ASP A 1 389 ? 28.475 82.003 35.776 1.00 14.42 389 ASP A CA 1
ATOM 2868 C C . ASP A 1 389 ? 27.659 82.582 36.891 1.00 14.29 389 ASP A C 1
ATOM 2869 O O . ASP A 1 389 ? 27.957 83.686 37.363 1.00 14.46 389 ASP A O 1
ATOM 2874 N N . ILE A 1 390 ? 26.614 81.869 37.304 1.00 14.79 390 ILE A N 1
ATOM 2875 C CA . ILE A 1 390 ? 25.764 82.336 38.420 1.00 16.08 390 ILE A CA 1
ATOM 2876 C C . ILE A 1 390 ? 26.526 82.583 39.737 1.00 14.88 390 ILE A C 1
ATOM 2877 O O . ILE A 1 390 ? 26.134 83.451 40.522 1.00 15.86 390 ILE A O 1
ATOM 2882 N N . THR A 1 391 ? 27.642 81.884 39.917 1.00 14.81 391 THR A N 1
ATOM 2883 C CA . THR A 1 391 ? 28.440 82.046 41.134 1.00 13.87 391 THR A CA 1
ATOM 2884 C C . THR A 1 391 ? 29.346 83.273 41.142 1.00 14.11 391 THR A C 1
ATOM 2885 O O . THR A 1 391 ? 30.075 83.468 42.117 1.00 14.53 391 THR A O 1
ATOM 2889 N N . ARG A 1 392 ? 29.281 84.128 40.118 1.00 12.12 392 ARG A N 1
ATOM 2890 C CA . ARG A 1 392 ? 30.143 85.339 40.111 1.00 12.37 392 ARG A CA 1
ATOM 2891 C C . ARG A 1 392 ? 29.726 86.357 41.165 1.00 13.77 392 ARG A C 1
ATOM 2892 O O . ARG A 1 392 ? 30.521 87.205 41.510 1.00 14.28 392 ARG A O 1
ATOM 2900 N N . PHE A 1 393 ? 28.499 86.290 41.630 1.00 12.93 393 PHE A N 1
ATOM 2901 C CA . PHE A 1 393 ? 27.978 87.327 42.512 1.00 13.59 393 PHE A CA 1
ATOM 2902 C C . PHE A 1 393 ? 28.401 87.212 43.965 1.00 13.12 393 PHE A C 1
ATOM 2903 O O . PHE A 1 393 ? 28.458 86.122 44.517 1.00 13.51 393 PHE A O 1
ATOM 2911 N N . GLU A 1 394 ? 28.675 88.371 44.585 1.00 12.04 394 GLU A N 1
ATOM 2912 C CA . GLU A 1 394 ? 28.907 88.438 46.015 1.00 12.02 394 GLU A CA 1
ATOM 2913 C C . GLU A 1 394 ? 27.576 88.445 46.736 1.00 12.67 394 GLU A C 1
ATOM 2914 O O . GLU A 1 394 ? 26.542 88.745 46.119 1.00 13.21 394 GLU A O 1
ATOM 2920 N N . ASP A 1 395 ? 27.603 88.143 48.047 1.00 13.53 395 ASP A N 1
ATOM 2921 C CA . ASP A 1 395 ? 26.367 88.004 48.778 1.00 13.92 395 ASP A CA 1
ATOM 2922 C C . ASP A 1 395 ? 25.536 89.304 48.809 1.00 13.85 395 ASP A C 1
ATOM 2923 O O . ASP A 1 395 ? 24.284 89.225 48.767 1.00 13.89 395 ASP A O 1
ATOM 2928 N N . VAL A 1 396 ? 26.171 90.487 48.928 1.00 13.14 396 VAL A N 1
ATOM 2929 C CA . VAL A 1 396 ? 25.369 91.716 48.915 1.00 12.69 396 VAL A CA 1
ATOM 2930 C C . VAL A 1 396 ? 24.724 91.963 47.556 1.00 12.85 396 VAL A C 1
ATOM 2931 O O . VAL A 1 396 ? 23.799 92.763 47.446 1.00 14.23 396 VAL A O 1
ATOM 2935 N N . GLN A 1 397 ? 25.195 91.263 46.530 1.00 13.11 397 GLN A N 1
ATOM 2936 C CA . GLN A 1 397 ? 24.685 91.479 45.172 1.00 12.46 397 GLN A CA 1
ATOM 2937 C C . GLN A 1 397 ? 23.500 90.559 44.840 1.00 13.08 397 GLN A C 1
ATOM 2938 O O . GLN A 1 397 ? 22.930 90.619 43.744 1.00 13.60 397 GLN A O 1
ATOM 2944 N N . LEU A 1 398 ? 23.135 89.713 45.810 1.00 13.46 398 LEU A N 1
ATOM 2945 C CA . LEU A 1 398 ? 22.049 88.754 45.613 1.00 12.48 398 LEU A CA 1
ATOM 2946 C C . LEU A 1 398 ? 20.757 89.145 46.355 1.00 13.21 398 LEU A C 1
ATOM 2947 O O . LEU A 1 398 ? 19.755 88.422 46.246 1.00 14.00 398 LEU A O 1
ATOM 2952 N N . THR A 1 399 ? 20.743 90.257 47.100 1.00 12.00 399 THR A N 1
ATOM 2953 C CA . THR A 1 399 ? 19.526 90.591 47.828 1.00 12.71 399 THR A CA 1
ATOM 2954 C C . THR A 1 399 ? 18.463 91.036 46.811 1.00 12.94 399 THR A C 1
ATOM 2955 O O . THR A 1 399 ? 18.804 91.553 45.750 1.00 11.34 399 THR A O 1
ATOM 2959 N N . PRO A 1 400 ? 17.190 90.792 47.104 1.00 13.66 400 PRO A N 1
ATOM 2960 C CA . PRO A 1 400 ? 16.124 91.287 46.210 1.00 14.23 400 PRO A CA 1
ATOM 2961 C C . PRO A 1 400 ? 16.252 92.800 45.928 1.00 13.50 400 PRO A C 1
ATOM 2962 O O . PRO A 1 400 ? 16.048 93.227 44.767 1.00 13.54 400 PRO A O 1
ATOM 2966 N N . GLU A 1 401 ? 16.623 93.579 46.951 1.00 13.45 401 GLU A N 1
ATOM 2967 C CA . GLU A 1 401 ? 16.750 95.046 46.789 1.00 14.08 401 GLU A CA 1
ATOM 2968 C C . GLU A 1 401 ? 17.881 95.398 45.795 1.00 12.82 401 GLU A C 1
ATOM 2969 O O . GLU A 1 401 ? 17.725 96.306 44.962 1.00 13.20 401 GLU A O 1
ATOM 2975 N N . TYR A 1 402 ? 19.033 94.734 45.924 1.00 11.91 402 TYR A N 1
ATOM 2976 C CA . TYR A 1 402 ? 20.132 95.017 45.013 1.00 11.11 402 TYR A CA 1
ATOM 2977 C C . TYR A 1 402 ? 19.738 94.615 43.576 1.00 11.35 402 TYR A C 1
ATOM 2978 O O . TYR A 1 402 ? 19.931 95.395 42.602 1.00 11.58 402 TYR A O 1
ATOM 2987 N N . VAL A 1 403 ? 19.169 93.410 43.440 1.00 11.46 403 VAL A N 1
ATOM 2988 C CA . VAL A 1 403 ? 18.829 92.910 42.120 1.00 10.83 403 VAL A CA 1
ATOM 2989 C C . VAL A 1 403 ? 17.797 93.857 41.498 1.00 12.50 403 VAL A C 1
ATOM 2990 O O . VAL A 1 403 ? 17.907 94.196 40.308 1.00 13.26 403 VAL A O 1
ATOM 2994 N N . SER A 1 404 ? 16.801 94.304 42.264 1.00 11.89 404 SER A N 1
ATOM 2995 C CA . SER A 1 404 ? 15.811 95.216 41.662 1.00 12.82 404 SER A CA 1
ATOM 2996 C C . SER A 1 404 ? 16.411 96.577 41.227 1.00 13.28 404 SER A C 1
ATOM 2997 O O . SER A 1 404 ? 16.186 97.039 40.103 1.00 13.39 404 SER A O 1
ATOM 3000 N N . GLU A 1 405 ? 17.191 97.207 42.103 1.00 11.52 405 GLU A N 1
ATOM 3001 C CA . GLU A 1 405 ? 17.713 98.534 41.791 1.00 11.10 405 GLU A CA 1
ATOM 3002 C C . GLU A 1 405 ? 18.692 98.484 40.594 1.00 11.64 405 GLU A C 1
ATOM 3003 O O . GLU A 1 405 ? 18.602 99.309 39.660 1.00 11.42 405 GLU A O 1
ATOM 3009 N N . THR A 1 406 ? 19.641 97.539 40.651 1.00 10.85 406 THR A N 1
ATOM 3010 C CA . THR A 1 406 ? 20.696 97.519 39.630 1.00 11.71 406 THR A CA 1
ATOM 3011 C C . THR A 1 406 ? 20.162 96.992 38.304 1.00 12.35 406 THR A C 1
ATOM 3012 O O . THR A 1 406 ? 20.624 97.416 37.260 1.00 12.85 406 THR A O 1
ATOM 3016 N N . SER A 1 407 ? 19.168 96.087 38.345 1.00 13.19 407 SER A N 1
ATOM 3017 C CA . SER A 1 407 ? 18.670 95.603 37.069 1.00 12.35 407 SER A CA 1
ATOM 3018 C C . SER A 1 407 ? 17.804 96.654 36.377 1.00 13.56 407 SER A C 1
ATOM 3019 O O . SER A 1 407 ? 17.827 96.749 35.129 1.00 13.69 407 SER A O 1
ATOM 3022 N N . GLN A 1 408 ? 17.077 97.452 37.154 1.00 13.32 408 GLN A N 1
ATOM 3023 C CA . GLN A 1 408 ? 16.348 98.585 36.580 1.00 13.48 408 GLN A CA 1
ATOM 3024 C C . GLN A 1 408 ? 17.310 99.600 35.994 1.00 12.62 408 GLN A C 1
ATOM 3025 O O . GLN A 1 408 ? 17.059 100.090 34.891 1.00 12.37 408 GLN A O 1
ATOM 3031 N N . GLN A 1 409 ? 18.422 99.901 36.677 1.00 12.43 409 GLN A N 1
ATOM 3032 C CA . GLN A 1 409 ? 19.433 100.790 36.108 1.00 13.56 409 GLN A CA 1
ATOM 3033 C C . GLN A 1 409 ? 20.046 100.211 34.801 1.00 14.33 409 GLN A C 1
ATOM 3034 O O . GLN A 1 409 ? 20.263 100.944 33.861 1.00 14.71 409 GLN A O 1
ATOM 3040 N N . ASN A 1 410 ? 20.234 98.887 34.740 1.00 13.59 410 ASN A N 1
ATOM 3041 C CA . ASN A 1 410 ? 20.757 98.223 33.535 1.00 13.26 410 ASN A CA 1
ATOM 3042 C C . ASN A 1 410 ? 19.758 98.420 32.371 1.00 13.59 410 ASN A C 1
ATOM 3043 O O . ASN A 1 410 ? 20.176 98.681 31.248 1.00 12.99 410 ASN A O 1
ATOM 3048 N N . PHE A 1 411 ? 18.458 98.354 32.655 1.00 12.57 411 PHE A N 1
ATOM 3049 C CA . PHE A 1 411 ? 17.420 98.640 31.639 1.00 12.13 411 PHE A CA 1
ATOM 3050 C C . PHE A 1 411 ? 17.507 100.074 31.178 1.00 12.80 411 PHE A C 1
ATOM 3051 O O . PHE A 1 411 ? 17.561 100.343 29.949 1.00 12.20 411 PHE A O 1
ATOM 3059 N N . VAL A 1 412 ? 17.568 101.005 32.131 1.00 14.01 412 VAL A N 1
ATOM 3060 C CA . VAL A 1 412 ? 17.674 102.434 31.765 1.00 12.52 412 VAL A CA 1
ATOM 3061 C C . VAL A 1 412 ? 18.904 102.711 30.876 1.00 13.59 412 VAL A C 1
ATOM 3062 O O . VAL A 1 412 ? 18.862 103.527 29.936 1.00 13.30 412 VAL A O 1
ATOM 3066 N N . GLU A 1 413 ? 19.990 102.017 31.153 1.00 13.32 413 GLU A N 1
ATOM 3067 C CA . GLU A 1 413 ? 21.257 102.271 30.454 1.00 13.32 413 GLU A CA 1
ATOM 3068 C C . GLU A 1 413 ? 21.531 101.348 29.283 1.00 13.18 413 GLU A C 1
ATOM 3069 O O . GLU A 1 413 ? 22.633 101.374 28.708 1.00 13.90 413 GLU A O 1
ATOM 3075 N N . ILE A 1 414 ? 20.547 100.527 28.909 1.00 11.91 414 ILE A N 1
ATOM 3076 C CA . ILE A 1 414 ? 20.832 99.398 28.005 1.00 13.11 414 ILE A CA 1
ATOM 3077 C C . ILE A 1 414 ? 21.516 99.804 26.692 1.00 12.98 414 ILE A C 1
ATOM 3078 O O . ILE A 1 414 ? 22.369 99.095 26.171 1.00 14.02 414 ILE A O 1
ATOM 3083 N N . TYR A 1 415 ? 21.120 100.958 26.147 1.00 12.29 415 TYR A N 1
ATOM 3084 C CA . TYR A 1 415 ? 21.659 101.405 24.875 1.00 13.38 415 TYR A CA 1
ATOM 3085 C C . TYR A 1 415 ? 22.582 102.634 25.025 1.00 14.41 415 TYR A C 1
ATOM 3086 O O . TYR A 1 415 ? 22.884 103.315 24.049 1.00 14.37 415 TYR A O 1
ATOM 3095 N N . ASP A 1 416 ? 23.007 102.954 26.243 1.00 14.06 416 ASP A N 1
ATOM 3096 C CA . ASP A 1 416 ? 23.854 104.137 26.481 1.00 14.00 416 ASP A CA 1
ATOM 3097 C C . ASP A 1 416 ? 25.324 103.891 26.152 1.00 13.50 416 ASP A C 1
ATOM 3098 O O . ASP A 1 416 ? 25.816 102.764 26.298 1.00 13.97 416 ASP A O 1
ATOM 3103 N N . VAL A 1 417 ? 26.031 104.943 25.722 1.00 13.29 417 VAL A N 1
ATOM 3104 C CA . VAL A 1 417 ? 27.507 104.902 25.650 1.00 13.45 417 VAL A CA 1
ATOM 3105 C C . VAL A 1 417 ? 28.116 105.074 27.040 1.00 14.15 417 VAL A C 1
ATOM 3106 O O . VAL A 1 417 ? 27.869 106.095 27.728 1.00 15.85 417 VAL A O 1
ATOM 3110 N N . LEU A 1 418 ? 28.887 104.057 27.460 1.00 14.27 418 LEU A N 1
ATOM 3111 C CA . LEU A 1 418 ? 29.427 104.033 28.817 1.00 14.71 418 LEU A CA 1
ATOM 3112 C C . LEU A 1 418 ? 30.897 103.658 28.799 1.00 13.66 418 LEU A C 1
ATOM 3113 O O . LEU A 1 418 ? 31.285 102.799 28.057 1.00 13.69 418 LEU A O 1
ATOM 3118 N N . HIS A 1 419 ? 31.706 104.332 29.614 1.00 12.98 419 HIS A N 1
ATOM 3119 C CA . HIS A 1 419 ? 33.138 103.980 29.770 1.00 12.26 419 HIS A CA 1
ATOM 3120 C C . HIS A 1 419 ? 33.280 102.713 30.597 1.00 13.08 419 HIS A C 1
ATOM 3121 O O . HIS A 1 419 ? 32.449 102.423 31.461 1.00 12.80 419 HIS A O 1
ATOM 3128 N N . PRO A 1 420 ? 34.295 101.907 30.297 1.00 12.36 420 PRO A N 1
ATOM 3129 C CA . PRO A 1 420 ? 34.518 100.653 31.053 1.00 13.35 420 PRO A CA 1
ATOM 3130 C C . PRO A 1 420 ? 34.668 100.823 32.562 1.00 13.53 420 PRO A C 1
ATOM 3131 O O . PRO A 1 420 ? 34.335 99.853 33.283 1.00 15.74 420 PRO A O 1
ATOM 3135 N N . LEU A 1 421 ? 35.111 101.981 33.054 1.00 13.07 421 LEU A N 1
ATOM 3136 C CA . LEU A 1 421 ? 35.226 102.199 34.494 1.00 13.22 421 LEU A CA 1
ATOM 3137 C C . LEU A 1 421 ? 34.039 102.932 35.122 1.00 12.01 421 LEU A C 1
ATOM 3138 O O . LEU A 1 421 ? 34.055 103.191 36.330 1.00 12.26 421 LEU A O 1
ATOM 3143 N N . GLN A 1 422 ? 33.008 103.238 34.322 1.00 11.10 422 GLN A N 1
ATOM 3144 C CA . GLN A 1 422 ? 31.851 103.984 34.847 1.00 11.58 422 GLN A CA 1
ATOM 3145 C C . GLN A 1 422 ? 31.230 103.313 36.075 1.00 11.10 422 GLN A C 1
ATOM 3146 O O . GLN A 1 422 ? 30.739 102.155 35.965 1.00 14.18 422 GLN A O 1
ATOM 3152 N N . PRO A 1 423 ? 31.217 103.985 37.238 1.00 10.52 423 PRO A N 1
ATOM 3153 C CA . PRO A 1 423 ? 30.579 103.438 38.440 1.00 12.43 423 PRO A CA 1
ATOM 3154 C C . PRO A 1 423 ? 29.080 103.701 38.452 1.00 11.89 423 PRO A C 1
ATOM 3155 O O . PRO A 1 423 ? 28.627 104.634 37.814 1.00 12.55 423 PRO A O 1
ATOM 3159 N N . ARG A 1 424 ? 28.340 102.882 39.202 1.00 12.15 424 ARG A N 1
ATOM 3160 C CA . ARG A 1 424 ? 26.980 103.255 39.607 1.00 12.03 424 ARG A CA 1
ATOM 3161 C C . ARG A 1 424 ? 27.061 104.315 40.674 1.00 12.85 424 ARG A C 1
ATOM 3162 O O . ARG A 1 424 ? 28.020 104.350 41.440 1.00 12.31 424 ARG A O 1
ATOM 3170 N N . LEU A 1 425 ? 26.048 105.189 40.729 1.00 12.77 425 LEU A N 1
ATOM 3171 C CA . LEU A 1 425 ? 25.959 106.164 41.812 1.00 13.55 425 LEU A CA 1
ATOM 3172 C C . LEU A 1 425 ? 25.190 105.653 43.047 1.00 13.32 425 LEU A C 1
ATOM 3173 O O . LEU A 1 425 ? 25.347 106.185 44.161 1.00 14.35 425 LEU A O 1
ATOM 3178 N N . SER A 1 426 ? 24.448 104.559 42.836 1.00 12.22 426 SER A N 1
ATOM 3179 C CA . SER A 1 426 ? 23.700 103.862 43.904 1.00 12.35 426 SER A CA 1
ATOM 3180 C C . SER A 1 426 ? 23.398 102.444 43.416 1.00 12.42 426 SER A C 1
ATOM 3181 O O . SER A 1 426 ? 23.188 102.262 42.204 1.00 12.89 426 SER A O 1
ATOM 3184 N N . PRO A 1 427 ? 23.401 101.427 44.278 1.00 12.09 427 PRO A N 1
ATOM 3185 C CA . PRO A 1 427 ? 23.742 101.518 45.712 1.00 13.05 427 PRO A CA 1
ATOM 3186 C C . PRO A 1 427 ? 25.273 101.564 45.873 1.00 12.84 427 PRO A C 1
ATOM 3187 O O . PRO A 1 427 ? 25.978 100.835 45.143 1.00 14.89 427 PRO A O 1
ATOM 3191 N N . ARG A 1 428 ? 25.743 102.375 46.829 1.00 11.69 428 ARG A N 1
ATOM 3192 C CA . ARG A 1 428 ? 27.181 102.432 47.079 1.00 12.48 428 ARG A CA 1
ATOM 3193 C C . ARG A 1 428 ? 27.411 102.296 48.576 1.00 12.85 428 ARG A C 1
ATOM 3194 O O . ARG A 1 428 ? 26.454 102.280 49.364 1.00 13.50 428 ARG A O 1
ATOM 3202 N N . ASN A 1 429 ? 28.687 102.192 48.944 1.00 11.83 429 ASN A N 1
ATOM 3203 C CA . ASN A 1 429 ? 29.119 102.069 50.367 1.00 12.55 429 ASN A CA 1
ATOM 3204 C C . ASN A 1 429 ? 28.547 100.833 51.033 1.00 12.73 429 ASN A C 1
ATOM 3205 O O . ASN A 1 429 ? 28.309 100.839 52.243 1.00 14.06 429 ASN A O 1
ATOM 3210 N N . LEU A 1 430 ? 28.349 99.753 50.288 1.00 11.88 430 LEU A N 1
ATOM 3211 C CA . LEU A 1 430 ? 27.828 98.503 50.891 1.00 12.68 430 LEU A CA 1
ATOM 3212 C C . LEU A 1 430 ? 28.937 97.870 51.725 1.00 12.49 430 LEU A C 1
ATOM 3213 O O . LEU A 1 430 ? 28.684 97.487 52.887 1.00 13.71 430 LEU A O 1
ATOM 3218 N N . ARG A 1 431 ? 30.146 97.750 51.165 1.00 12.51 431 ARG A N 1
ATOM 3219 C CA . ARG A 1 431 ? 31.262 97.079 51.863 1.00 11.60 431 ARG A CA 1
ATOM 3220 C C . ARG A 1 431 ? 32.439 98.020 51.933 1.00 11.41 431 ARG A C 1
ATOM 3221 O O . ARG A 1 431 ? 32.845 98.544 50.881 1.00 11.13 431 ARG A O 1
ATOM 3229 N N . VAL A 1 432 ? 32.954 98.269 53.146 1.00 10.37 432 VAL A N 1
ATOM 3230 C CA . VAL A 1 432 ? 34.144 99.114 53.260 1.00 9.47 432 VAL A CA 1
ATOM 3231 C C . VAL A 1 432 ? 35.211 98.421 54.101 1.00 9.36 432 VAL A C 1
ATOM 3232 O O . VAL A 1 432 ? 34.880 97.635 55.001 1.00 11.05 432 VAL A O 1
ATOM 3236 N N . SER A 1 433 ? 36.465 98.718 53.844 1.00 10.46 433 SER A N 1
ATOM 3237 C CA . SER A 1 433 ? 37.530 98.179 54.684 1.00 9.68 433 SER A CA 1
ATOM 3238 C C . SER A 1 433 ? 37.651 98.938 56.016 1.00 10.59 433 SER A C 1
ATOM 3239 O O . SER A 1 433 ? 37.073 100.022 56.196 1.00 10.24 433 SER A O 1
ATOM 3242 N N . PRO A 1 434 ? 38.427 98.400 56.973 1.00 10.70 434 PRO A N 1
ATOM 3243 C CA . PRO A 1 434 ? 38.617 99.112 58.255 1.00 10.52 434 PRO A CA 1
ATOM 3244 C C . PRO A 1 434 ? 39.330 100.463 58.153 1.00 11.15 434 PRO A C 1
ATOM 3245 O O . PRO A 1 434 ? 39.363 101.205 59.127 1.00 11.98 434 PRO A O 1
ATOM 3249 N N . PHE A 1 435 ? 39.891 100.744 56.987 1.00 10.77 435 PHE A N 1
ATOM 3250 C CA . PHE A 1 435 ? 40.666 101.988 56.771 1.00 10.98 435 PHE A CA 1
ATOM 3251 C C . PHE A 1 435 ? 39.842 103.099 56.181 1.00 11.23 435 PHE A C 1
ATOM 3252 O O . PHE A 1 435 ? 40.388 104.158 55.866 1.00 10.96 435 PHE A O 1
ATOM 3260 N N . HIS A 1 436 ? 38.539 102.858 56.006 1.00 11.45 436 HIS A N 1
ATOM 3261 C CA . HIS A 1 436 ? 37.669 103.798 55.258 1.00 11.11 436 HIS A CA 1
ATOM 3262 C C . HIS A 1 436 ? 37.716 105.225 55.757 1.00 11.75 436 HIS A C 1
ATOM 3263 O O . HIS A 1 436 ? 37.857 106.133 54.951 1.00 11.49 436 HIS A O 1
ATOM 3270 N N . ALA A 1 437 ? 37.624 105.436 57.076 1.00 12.91 437 ALA A N 1
ATOM 3271 C CA . ALA A 1 437 ? 37.659 106.841 57.549 1.00 11.72 437 ALA A CA 1
ATOM 3272 C C . ALA A 1 437 ? 38.983 107.498 57.252 1.00 12.14 437 ALA A C 1
ATOM 3273 O O . ALA A 1 437 ? 39.033 108.687 56.925 1.00 11.76 437 ALA A O 1
ATOM 3275 N N . ARG A 1 438 ? 40.082 106.737 57.385 1.00 10.86 438 ARG A N 1
ATOM 3276 C CA . ARG A 1 438 ? 41.409 107.314 57.067 1.00 11.71 438 ARG A CA 1
ATOM 3277 C C . ARG A 1 438 ? 41.525 107.635 55.588 1.00 11.51 438 ARG A C 1
ATOM 3278 O O . ARG A 1 438 ? 42.149 108.642 55.183 1.00 11.81 438 ARG A O 1
ATOM 3286 N N . HIS A 1 439 ? 40.971 106.771 54.756 1.00 11.23 439 HIS A N 1
ATOM 3287 C CA . HIS A 1 439 ? 40.984 106.999 53.308 1.00 10.50 439 HIS A CA 1
ATOM 3288 C C . HIS A 1 439 ? 40.236 108.282 52.947 1.00 11.06 439 HIS A C 1
ATOM 3289 O O . HIS A 1 439 ? 40.694 109.046 52.088 1.00 11.13 439 HIS A O 1
ATOM 3296 N N . LYS A 1 440 ? 39.077 108.497 53.591 1.00 10.97 440 LYS A N 1
ATOM 3297 C CA . LYS A 1 440 ? 38.310 109.717 53.326 1.00 12.43 440 LYS A CA 1
ATOM 3298 C C . LYS A 1 440 ? 39.074 110.954 53.799 1.00 12.61 440 LYS A C 1
ATOM 3299 O O . LYS A 1 440 ? 39.075 111.977 53.077 1.00 13.24 440 LYS A O 1
ATOM 3305 N N . GLU A 1 441 ? 39.779 110.875 54.940 1.00 12.46 441 GLU A N 1
ATOM 3306 C CA . GLU A 1 441 ? 40.656 111.996 55.408 1.00 13.53 441 GLU A CA 1
ATOM 3307 C C . GLU A 1 441 ? 41.671 112.366 54.314 1.00 13.38 441 GLU A C 1
ATOM 3308 O O . GLU A 1 441 ? 42.005 113.557 54.117 1.00 16.37 441 GLU A O 1
ATOM 3314 N N . LEU A 1 442 ? 42.152 111.358 53.589 1.00 12.13 442 LEU A N 1
ATOM 3315 C CA . LEU A 1 442 ? 43.166 111.554 52.538 1.00 12.29 442 LEU A CA 1
ATOM 3316 C C . LEU A 1 442 ? 42.570 111.839 51.149 1.00 12.69 442 LEU A C 1
ATOM 3317 O O . LEU A 1 442 ? 43.301 111.855 50.124 1.00 13.03 442 LEU A O 1
ATOM 3322 N N . GLY A 1 443 ? 41.256 112.034 51.069 1.00 12.29 443 GLY A N 1
ATOM 3323 C CA . GLY A 1 443 ? 40.627 112.384 49.791 1.00 12.16 443 GLY A CA 1
ATOM 3324 C C . GLY A 1 443 ? 40.597 111.275 48.749 1.00 12.49 443 GLY A C 1
ATOM 3325 O O . GLY A 1 443 ? 40.759 111.506 47.554 1.00 14.04 443 GLY A O 1
ATOM 3326 N N . ALA A 1 444 ? 40.305 110.056 49.210 1.00 12.34 444 ALA A N 1
ATOM 3327 C CA . ALA A 1 444 ? 40.211 108.955 48.285 1.00 11.11 444 ALA A CA 1
ATOM 3328 C C . ALA A 1 444 ? 39.142 109.233 47.238 1.00 11.32 444 ALA A C 1
ATOM 3329 O O . ALA A 1 444 ? 38.054 109.773 47.550 1.00 12.20 444 ALA A O 1
ATOM 3331 N N . PHE A 1 445 ? 39.460 108.830 46.019 1.00 10.93 445 PHE A N 1
ATOM 3332 C CA . PHE A 1 445 ? 38.493 108.735 44.919 1.00 11.70 445 PHE A CA 1
ATOM 3333 C C . PHE A 1 445 ? 38.109 107.265 44.791 1.00 12.41 445 PHE A C 1
ATOM 3334 O O . PHE A 1 445 ? 38.926 106.442 44.406 1.00 12.12 445 PHE A O 1
ATOM 3342 N N . PHE A 1 446 ? 36.874 106.941 45.172 1.00 11.31 446 PHE A N 1
ATOM 3343 C CA . PHE A 1 446 ? 36.435 105.523 45.249 1.00 11.18 446 PHE A CA 1
ATOM 3344 C C . PHE A 1 446 ? 35.654 105.092 44.009 1.00 11.49 446 PHE A C 1
ATOM 3345 O O . PHE A 1 446 ? 34.789 105.824 43.521 1.00 11.80 446 PHE A O 1
ATOM 3353 N N . LEU A 1 447 ? 35.990 103.892 43.525 1.00 11.29 447 LEU A N 1
ATOM 3354 C CA . LEU A 1 447 ? 35.135 103.153 42.597 1.00 11.52 447 LEU A CA 1
ATOM 3355 C C . LEU A 1 447 ? 34.771 101.852 43.278 1.00 12.80 447 LEU A C 1
ATOM 3356 O O . LEU A 1 447 ? 35.307 101.549 44.351 1.00 15.02 447 LEU A O 1
ATOM 3361 N N . GLU A 1 448 ? 33.848 101.094 42.716 1.00 11.69 448 GLU A N 1
ATOM 3362 C CA . GLU A 1 448 ? 33.342 99.947 43.421 1.00 12.35 448 GLU A CA 1
ATOM 3363 C C . GLU A 1 448 ? 33.421 98.682 42.567 1.00 12.55 448 GLU A C 1
ATOM 3364 O O . GLU A 1 448 ? 33.213 98.723 41.342 1.00 13.78 448 GLU A O 1
ATOM 3370 N N . ALA A 1 449 ? 33.703 97.562 43.222 1.00 13.95 449 ALA A N 1
ATOM 3371 C CA . ALA A 1 449 ? 33.579 96.247 42.565 1.00 14.31 449 ALA A CA 1
ATOM 3372 C C . ALA A 1 449 ? 33.270 95.181 43.613 1.00 14.18 449 ALA A C 1
ATOM 3373 O O . ALA A 1 449 ? 33.810 95.218 44.733 1.00 13.32 449 ALA A O 1
ATOM 3375 N N . GLY A 1 450 ? 32.322 94.291 43.279 1.00 14.89 450 GLY A N 1
ATOM 3376 C CA . GLY A 1 450 ? 31.856 93.269 44.229 1.00 14.82 450 GLY A CA 1
ATOM 3377 C C . GLY A 1 450 ? 31.229 93.839 45.493 1.00 15.14 450 GLY A C 1
ATOM 3378 O O . GLY A 1 450 ? 31.198 93.151 46.527 1.00 14.33 450 GLY A O 1
ATOM 3379 N N . GLY A 1 451 ? 30.741 95.084 45.440 1.00 13.28 451 GLY A N 1
ATOM 3380 C CA . GLY A 1 451 ? 30.199 95.746 46.604 1.00 12.36 451 GLY A CA 1
ATOM 3381 C C . GLY A 1 451 ? 31.235 96.530 47.413 1.00 12.31 451 GLY A C 1
ATOM 3382 O O . GLY A 1 451 ? 30.861 97.358 48.224 1.00 11.54 451 GLY A O 1
ATOM 3383 N N . TRP A 1 452 ? 32.522 96.287 47.176 1.00 11.34 452 TRP A N 1
ATOM 3384 C CA . TRP A 1 452 ? 33.582 96.976 47.956 1.00 11.07 452 TRP A CA 1
ATOM 3385 C C . TRP A 1 452 ? 33.907 98.360 47.356 1.00 11.34 452 TRP A C 1
ATOM 3386 O O . TRP A 1 452 ? 34.082 98.477 46.123 1.00 12.24 452 TRP A O 1
ATOM 3397 N N . GLU A 1 453 ? 34.077 99.356 48.224 1.00 11.00 453 GLU A N 1
ATOM 3398 C CA . GLU A 1 453 ? 34.597 100.675 47.860 1.00 10.42 453 GLU A CA 1
ATOM 3399 C C . GLU A 1 453 ? 36.113 100.626 47.827 1.00 11.26 453 GLU A C 1
ATOM 3400 O O . GLU A 1 453 ? 36.749 100.198 48.807 1.00 13.32 453 GLU A O 1
ATOM 3406 N N . ARG A 1 454 ? 36.684 100.967 46.681 1.00 10.85 454 ARG A N 1
ATOM 3407 C CA . ARG A 1 454 ? 38.136 100.827 46.446 1.00 10.24 454 ARG A CA 1
ATOM 3408 C C . ARG A 1 454 ? 38.721 102.176 45.972 1.00 10.73 454 ARG A C 1
ATOM 3409 O O . ARG A 1 454 ? 38.300 102.692 44.939 1.00 11.29 454 ARG A O 1
ATOM 3417 N N . PRO A 1 455 ? 39.667 102.758 46.723 1.00 10.45 455 PRO A N 1
ATOM 3418 C CA . PRO A 1 455 ? 40.322 103.993 46.268 1.00 10.91 455 PRO A CA 1
ATOM 3419 C C . PRO A 1 455 ? 41.120 103.767 45.005 1.00 10.91 455 PRO A C 1
ATOM 3420 O O . PRO A 1 455 ? 41.881 102.786 44.923 1.00 11.48 455 PRO A O 1
ATOM 3424 N N . TYR A 1 456 ? 40.943 104.646 44.031 1.00 10.48 456 TYR A N 1
ATOM 3425 C CA . TYR A 1 456 ? 41.712 104.546 42.775 1.00 10.12 456 TYR A CA 1
ATOM 3426 C C . TYR A 1 456 ? 42.932 105.490 42.819 1.00 10.42 456 TYR A C 1
ATOM 3427 O O . TYR A 1 456 ? 43.949 105.265 42.122 1.00 11.94 456 TYR A O 1
ATOM 3436 N N . TRP A 1 457 ? 42.854 106.512 43.676 1.00 11.26 457 TRP A N 1
ATOM 3437 C CA . TRP A 1 457 ? 43.943 107.467 43.979 1.00 10.44 457 TRP A CA 1
ATOM 3438 C C . TRP A 1 457 ? 43.456 108.306 45.166 1.00 11.27 457 TRP A C 1
ATOM 3439 O O . TRP A 1 457 ? 42.279 108.196 45.591 1.00 11.29 457 TRP A O 1
ATOM 3450 N N . PHE A 1 458 ? 44.389 109.113 45.695 1.00 10.64 458 PHE A N 1
ATOM 3451 C CA . PHE A 1 458 ? 44.080 109.959 46.875 1.00 10.99 458 PHE A CA 1
ATOM 3452 C C . PHE A 1 458 ? 44.397 111.412 46.582 1.00 11.32 458 PHE A C 1
ATOM 3453 O O . PHE A 1 458 ? 45.536 111.712 46.233 1.00 12.51 458 PHE A O 1
ATOM 3461 N N . GLU A 1 459 ? 43.394 112.291 46.717 1.00 12.13 459 GLU A N 1
ATOM 3462 C CA . GLU A 1 459 ? 43.598 113.720 46.470 1.00 12.46 459 GLU A CA 1
ATOM 3463 C C . GLU A 1 459 ? 44.723 114.345 47.326 1.00 12.80 459 GLU A C 1
ATOM 3464 O O . GLU A 1 459 ? 45.374 115.272 46.866 1.00 14.39 459 GLU A O 1
ATOM 3470 N N . ALA A 1 460 ? 44.981 113.812 48.528 1.00 12.63 460 ALA A N 1
ATOM 3471 C CA . ALA A 1 460 ? 46.124 114.259 49.374 1.00 13.43 460 ALA A CA 1
ATOM 3472 C C . ALA A 1 460 ? 47.442 114.249 48.546 1.00 13.59 460 ALA A C 1
ATOM 3473 O O . ALA A 1 460 ? 48.345 115.086 48.770 1.00 14.09 460 ALA A O 1
ATOM 3475 N N . ASN A 1 461 ? 47.576 113.265 47.663 1.00 11.45 461 ASN A N 1
ATOM 3476 C CA . ASN A 1 461 ? 48.806 113.136 46.918 1.00 12.99 461 ASN A CA 1
ATOM 3477 C C . ASN A 1 461 ? 48.981 114.160 45.799 1.00 12.88 461 ASN A C 1
ATOM 3478 O O . ASN A 1 461 ? 50.057 114.258 45.219 1.00 13.74 461 ASN A O 1
ATOM 3483 N N . ALA A 1 462 ? 47.962 114.979 45.560 1.00 12.63 462 ALA A N 1
ATOM 3484 C CA . ALA A 1 462 ? 48.104 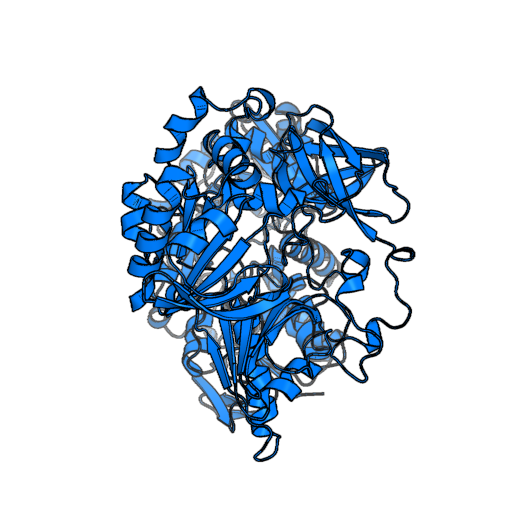115.992 44.499 1.00 13.37 462 ALA A CA 1
ATOM 3485 C C . ALA A 1 462 ? 49.211 116.958 44.931 1.00 13.81 462 ALA A C 1
ATOM 3486 O O . ALA A 1 462 ? 49.912 117.537 44.083 1.00 15.67 462 ALA A O 1
ATOM 3488 N N . ALA A 1 463 ? 49.371 117.126 46.240 1.00 14.97 463 ALA A N 1
ATOM 3489 C CA . ALA A 1 463 ? 50.395 118.064 46.736 1.00 17.44 463 ALA A CA 1
ATOM 3490 C C . ALA A 1 463 ? 51.823 117.638 46.367 1.00 17.74 463 ALA A C 1
ATOM 3491 O O . ALA A 1 463 ? 52.731 118.491 46.395 1.00 20.04 463 ALA A O 1
ATOM 3493 N N . LEU A 1 464 ? 52.033 116.359 46.040 1.00 15.96 464 LEU A N 1
ATOM 3494 C CA . LEU A 1 464 ? 53.342 115.857 45.628 1.00 16.68 464 LEU A CA 1
ATOM 3495 C C . LEU A 1 464 ? 53.716 116.145 44.208 1.00 17.46 464 LEU A C 1
ATOM 3496 O O . LEU A 1 464 ? 54.888 116.017 43.860 1.00 18.37 464 LEU A O 1
ATOM 3501 N N . LEU A 1 465 ? 52.752 116.505 43.369 1.00 16.77 465 LEU A N 1
ATOM 3502 C CA . LEU A 1 465 ? 53.054 116.601 41.929 1.00 17.25 465 LEU A CA 1
ATOM 3503 C C . LEU A 1 465 ? 54.107 117.702 41.688 1.00 19.91 465 LEU A C 1
ATOM 3504 O O . LEU A 1 465 ? 54.959 117.565 40.808 1.00 21.14 465 LEU A O 1
ATOM 3509 N N . LYS A 1 466 ? 54.046 118.772 42.460 1.00 22.03 466 LYS A N 1
ATOM 3510 C CA . LYS A 1 466 ? 55.019 119.848 42.210 1.00 24.59 466 LYS A CA 1
ATOM 3511 C C . LYS A 1 466 ? 56.464 119.527 42.576 1.00 25.34 466 LYS A C 1
ATOM 3512 O O . LYS A 1 466 ? 57.364 120.223 42.126 1.00 28.21 466 LYS A O 1
ATOM 3518 N N . GLU A 1 467 ? 56.705 118.478 43.334 1.00 25.67 467 GLU A N 1
ATOM 3519 C CA . GLU A 1 467 ? 58.084 118.056 43.549 1.00 26.76 467 GLU A CA 1
ATOM 3520 C C . GLU A 1 467 ? 58.467 116.779 42.772 1.00 25.08 467 GLU A C 1
ATOM 3521 O O . GLU A 1 467 ? 59.570 116.263 42.955 1.00 25.10 467 GLU A O 1
ATOM 3527 N N . MET A 1 468 ? 57.548 116.228 41.969 1.00 22.79 468 MET A N 1
ATOM 3528 C CA . MET A 1 468 ? 57.835 114.995 41.241 1.00 20.97 468 MET A CA 1
ATOM 3529 C C . MET A 1 468 ? 58.850 115.226 40.102 1.00 21.53 468 MET A C 1
ATOM 3530 O O . MET A 1 468 ? 58.660 116.156 39.341 1.00 21.47 468 MET A O 1
ATOM 3535 N N . PRO A 1 469 ? 59.891 114.391 39.967 1.00 21.67 469 PRO A N 1
ATOM 3536 C CA . PRO A 1 469 ? 60.841 114.551 38.849 1.00 21.59 469 PRO A CA 1
ATOM 3537 C C . PRO A 1 469 ? 60.153 114.454 37.487 1.00 23.00 469 PRO A C 1
ATOM 3538 O O . PRO A 1 469 ? 59.240 113.645 37.294 1.00 20.83 469 PRO A O 1
ATOM 3542 N N . ALA A 1 470 ? 60.606 115.267 36.535 1.00 22.16 470 ALA A N 1
ATOM 3543 C CA . ALA A 1 470 ? 59.971 115.353 35.239 1.00 23.75 470 ALA A CA 1
ATOM 3544 C C . ALA A 1 470 ? 59.843 114.008 34.518 1.00 23.07 470 ALA A C 1
ATOM 3545 O O . ALA A 1 470 ? 58.909 113.821 33.744 1.00 23.42 470 ALA A O 1
ATOM 3547 N N . GLU A 1 471 ? 60.774 113.079 34.731 1.00 23.73 471 GLU A N 1
ATOM 3548 C CA . GLU A 1 471 ? 60.686 111.794 34.015 1.00 23.65 471 GLU A CA 1
ATOM 3549 C C . GLU A 1 471 ? 59.382 111.021 34.345 1.00 22.32 471 GLU A C 1
ATOM 3550 O O . GLU A 1 471 ? 58.990 110.127 33.595 1.00 22.87 471 GLU A O 1
ATOM 3556 N N . TRP A 1 472 ? 58.768 111.326 35.500 1.00 20.80 472 TRP A N 1
ATOM 3557 C CA . TRP A 1 472 ? 57.548 110.630 35.956 1.00 19.41 472 TRP A CA 1
ATOM 3558 C C . TRP A 1 472 ? 56.239 111.245 35.440 1.00 19.32 472 TRP A C 1
ATOM 3559 O O . TRP A 1 472 ? 55.198 110.604 35.501 1.00 19.68 472 TRP A O 1
ATOM 3570 N N . LEU A 1 473 ? 56.278 112.481 34.939 1.00 20.06 473 LEU A N 1
ATOM 3571 C CA . LEU A 1 473 ? 55.077 113.159 34.443 1.00 20.58 473 LEU A CA 1
ATOM 3572 C C . LEU A 1 473 ? 54.586 112.603 33.086 1.00 19.36 473 LEU A C 1
ATOM 3573 O O . LEU A 1 473 ? 55.311 112.678 32.083 1.00 21.06 473 LEU A O 1
ATOM 3578 N N . PRO A 1 474 ? 53.373 112.034 33.038 1.00 18.26 474 PRO A N 1
ATOM 3579 C CA . PRO A 1 474 ? 52.864 111.485 31.783 1.00 17.70 474 PRO A CA 1
ATOM 3580 C C . PRO A 1 474 ? 52.333 112.581 30.873 1.00 15.61 474 PRO A C 1
ATOM 3581 O O . PRO A 1 474 ? 52.058 113.698 31.294 1.00 16.87 474 PRO A O 1
ATOM 3585 N N . PRO A 1 475 ? 52.179 112.266 29.596 1.00 16.36 475 PRO A N 1
ATOM 3586 C CA . PRO A 1 475 ? 51.572 113.251 28.696 1.00 16.06 475 PRO A CA 1
ATOM 3587 C C . PRO A 1 475 ? 50.071 113.418 28.954 1.00 15.99 475 PRO A C 1
ATOM 3588 O O . PRO A 1 475 ? 49.469 112.620 29.682 1.00 17.35 475 PRO A O 1
ATOM 3592 N N . ALA A 1 476 ? 49.464 114.412 28.298 1.00 16.21 476 ALA A N 1
ATOM 3593 C CA . ALA A 1 476 ? 48.011 114.595 28.375 1.00 15.17 476 ALA A CA 1
ATOM 3594 C C . ALA A 1 476 ? 47.281 113.360 27.855 1.00 14.81 476 ALA A C 1
ATOM 3595 O O . ALA A 1 476 ? 47.739 112.688 26.925 1.00 15.74 476 ALA A O 1
ATOM 3597 N N . ARG A 1 477 ? 46.124 113.093 28.443 1.00 14.76 477 ARG A N 1
ATOM 3598 C CA . ARG A 1 477 ? 45.261 112.018 27.956 1.00 14.27 477 ARG A CA 1
ATOM 3599 C C . ARG A 1 477 ? 44.125 112.561 27.139 1.00 13.81 477 ARG A C 1
ATOM 3600 O O . ARG A 1 477 ? 43.655 113.670 27.406 1.00 15.67 477 ARG A O 1
ATOM 3608 N N . ASP A 1 478 ? 43.651 111.767 26.179 1.00 13.80 478 ASP A N 1
ATOM 3609 C CA . ASP A 1 478 ? 42.422 112.125 25.486 1.00 13.36 478 ASP A CA 1
ATOM 3610 C C . ASP A 1 478 ? 41.197 111.993 26.417 1.00 13.53 478 ASP A C 1
ATOM 3611 O O . ASP A 1 478 ? 41.327 111.474 27.520 1.00 13.94 478 ASP A O 1
ATOM 3616 N N . ALA A 1 479 ? 40.045 112.497 25.995 1.00 13.48 479 ALA A N 1
ATOM 3617 C CA . ALA A 1 479 ? 38.877 112.499 26.883 1.00 13.47 479 ALA A CA 1
ATOM 3618 C C . ALA A 1 479 ? 38.515 111.078 27.344 1.00 13.75 479 ALA A C 1
ATOM 3619 O O . ALA A 1 479 ? 38.252 110.871 28.545 1.00 16.10 479 ALA A O 1
ATOM 3621 N N . TRP A 1 480 ? 38.509 110.098 26.428 1.00 13.17 480 TRP A N 1
ATOM 3622 C CA . TRP A 1 480 ? 38.027 108.753 26.813 1.00 12.28 480 TRP A CA 1
ATOM 3623 C C . TRP A 1 480 ? 38.986 108.059 27.794 1.00 13.00 480 TRP A C 1
ATOM 3624 O O . TRP A 1 480 ? 38.568 107.618 28.848 1.00 13.44 480 TRP A O 1
ATOM 3635 N N . SER A 1 481 ? 40.268 107.981 27.454 1.00 12.49 481 SER A N 1
ATOM 3636 C CA . SER A 1 481 ? 41.234 107.355 28.376 1.00 13.58 481 SER A CA 1
ATOM 3637 C C . SER A 1 481 ? 41.433 108.204 29.646 1.00 14.25 481 SER A C 1
ATOM 3638 O O . SER A 1 481 ? 41.872 107.663 30.682 1.00 14.65 481 SER A O 1
ATOM 3641 N N . GLY A 1 482 ? 41.078 109.499 29.591 1.00 13.96 482 GLY A N 1
ATOM 3642 C CA . GLY A 1 482 ? 41.146 110.375 30.769 1.00 14.51 482 GLY A CA 1
ATOM 3643 C C . GLY A 1 482 ? 39.988 110.188 31.762 1.00 13.18 482 GLY A C 1
ATOM 3644 O O . GLY A 1 482 ? 40.058 110.692 32.909 1.00 14.48 482 GLY A O 1
ATOM 3645 N N . MET A 1 483 ? 38.905 109.512 31.352 1.00 13.47 483 MET A N 1
ATOM 3646 C CA . MET A 1 483 ? 37.781 109.277 32.278 1.00 12.98 483 MET A CA 1
ATOM 3647 C C . MET A 1 483 ? 38.206 108.324 33.406 1.00 12.20 483 MET A C 1
ATOM 3648 O O . MET A 1 483 ? 38.844 107.290 33.179 1.00 13.31 483 MET A O 1
ATOM 3653 N N . PHE A 1 484 ? 37.839 108.702 34.633 1.00 12.53 484 PHE A N 1
ATOM 3654 C CA . PHE A 1 484 ? 38.154 107.887 35.819 1.00 12.65 484 PHE A CA 1
ATOM 3655 C C . PHE A 1 484 ? 39.648 107.631 35.914 1.00 12.96 484 PHE A C 1
ATOM 3656 O O . PHE A 1 484 ? 40.092 106.538 36.281 1.00 13.11 484 PHE A O 1
ATOM 3664 N N . SER A 1 485 ? 40.412 108.676 35.605 1.00 12.00 485 SER A N 1
ATOM 3665 C CA . SER A 1 485 ? 41.875 108.675 35.642 1.00 12.62 485 SER A CA 1
ATOM 3666 C C . SER A 1 485 ? 42.347 109.995 36.204 1.00 12.58 485 SER A C 1
ATOM 3667 O O . SER A 1 485 ? 41.614 110.984 36.145 1.00 13.25 485 SER A O 1
ATOM 3670 N N . SER A 1 486 ? 43.540 109.990 36.817 1.00 11.14 486 SER A N 1
ATOM 3671 C CA . SER A 1 486 ? 44.123 111.234 37.301 1.00 12.09 486 SER A CA 1
ATOM 3672 C C . SER A 1 486 ? 45.636 111.197 37.134 1.00 12.12 486 SER A C 1
ATOM 3673 O O . SER A 1 486 ? 46.263 110.139 37.348 1.00 12.74 486 SER A O 1
ATOM 3676 N N . PRO A 1 487 ? 46.253 112.373 36.894 1.00 13.09 487 PRO A N 1
ATOM 3677 C CA . PRO A 1 487 ? 47.722 112.490 36.985 1.00 13.58 487 PRO A CA 1
ATOM 3678 C C . PRO A 1 487 ? 48.275 112.153 38.385 1.00 12.61 487 PRO A C 1
ATOM 3679 O O . PRO A 1 487 ? 49.475 111.859 38.527 1.00 12.98 487 PRO A O 1
ATOM 3683 N N . ILE A 1 488 ? 47.417 112.149 39.404 1.00 12.30 488 ILE A N 1
ATOM 3684 C CA . ILE A 1 488 ? 47.849 111.816 40.768 1.00 12.58 488 ILE A CA 1
ATOM 3685 C C . ILE A 1 488 ? 48.412 110.415 40.793 1.00 13.06 488 ILE A C 1
ATOM 3686 O O . ILE A 1 488 ? 49.353 110.140 41.571 1.00 12.52 488 ILE A O 1
ATOM 3691 N N . ALA A 1 489 ? 47.909 109.535 39.929 1.00 12.37 489 ALA A N 1
ATOM 3692 C CA . ALA A 1 489 ? 48.355 108.152 39.907 1.00 12.36 489 ALA A CA 1
ATOM 3693 C C . ALA A 1 489 ? 49.878 108.082 39.588 1.00 12.74 489 ALA A C 1
ATOM 3694 O O . ALA A 1 489 ? 50.573 107.195 40.103 1.00 12.59 489 ALA A O 1
ATOM 3696 N N . ALA A 1 490 ? 50.387 109.028 38.795 1.00 12.73 490 ALA A N 1
ATOM 3697 C CA . ALA A 1 490 ? 51.834 109.045 38.500 1.00 12.42 490 ALA A CA 1
ATOM 3698 C C . ALA A 1 490 ? 52.638 109.293 39.741 1.00 12.44 490 ALA A C 1
ATOM 3699 O O . ALA A 1 490 ? 53.673 108.655 39.944 1.00 12.41 490 ALA A O 1
ATOM 3701 N N . ALA A 1 491 ? 52.167 110.202 40.577 1.00 12.20 491 ALA A N 1
ATOM 3702 C CA . ALA A 1 491 ? 52.844 110.479 41.833 1.00 12.36 491 ALA A CA 1
ATOM 3703 C C . ALA A 1 491 ? 52.819 109.296 42.761 1.00 12.85 491 ALA A C 1
ATOM 3704 O O . ALA A 1 491 ? 53.764 109.078 43.495 1.00 12.51 491 ALA A O 1
ATOM 3706 N N . GLU A 1 492 ? 51.714 108.565 42.761 1.00 12.62 492 GLU A N 1
ATOM 3707 C CA . GLU A 1 492 ? 51.602 107.386 43.642 1.00 12.35 492 GLU A CA 1
ATOM 3708 C C . GLU A 1 492 ? 52.538 106.277 43.143 1.00 11.55 492 GLU A C 1
ATOM 3709 O O . GLU A 1 492 ? 53.147 105.581 43.939 1.00 12.78 492 GLU A O 1
ATOM 3715 N N . ALA A 1 493 ? 52.696 106.175 41.829 1.00 10.86 493 ALA A N 1
ATOM 3716 C CA . ALA A 1 493 ? 53.645 105.196 41.267 1.00 11.54 493 ALA A CA 1
ATOM 3717 C C . ALA A 1 493 ? 55.074 105.613 41.609 1.00 11.89 493 ALA A C 1
ATOM 3718 O O . ALA A 1 493 ? 55.870 104.770 42.042 1.00 12.69 493 ALA A O 1
ATOM 3720 N N . TRP A 1 494 ? 55.352 106.905 41.458 1.00 11.97 494 TRP A N 1
ATOM 3721 C CA . TRP A 1 494 ? 56.688 107.455 41.757 1.00 12.76 494 TRP A CA 1
ATOM 3722 C C . TRP A 1 494 ? 57.089 107.101 43.214 1.00 14.47 494 TRP A C 1
ATOM 3723 O O . TRP A 1 494 ? 58.202 106.566 43.462 1.00 13.31 494 TRP A O 1
ATOM 3734 N N . LYS A 1 495 ? 56.197 107.358 44.163 1.00 13.14 495 LYS A N 1
ATOM 3735 C CA . LYS A 1 495 ? 56.513 107.138 45.568 1.00 13.75 495 LYS A CA 1
ATOM 3736 C C . LYS A 1 495 ? 56.578 105.632 45.914 1.00 13.25 495 LYS A C 1
ATOM 3737 O O . LYS A 1 495 ? 57.353 105.233 46.792 1.00 14.06 495 LYS A O 1
ATOM 3743 N N . THR A 1 496 ? 55.779 104.792 45.235 1.00 11.37 496 THR A N 1
ATOM 3744 C CA . THR A 1 496 ? 55.915 103.343 45.444 1.00 12.11 496 THR A CA 1
ATOM 3745 C C . THR A 1 496 ? 57.305 102.840 44.995 1.00 13.59 496 THR A C 1
ATOM 3746 O O . THR A 1 496 ? 57.895 101.973 45.657 1.00 13.19 496 THR A O 1
ATOM 3750 N N . ARG A 1 497 ? 57.804 103.388 43.886 1.00 13.27 497 ARG A N 1
ATOM 3751 C CA . ARG A 1 497 ? 59.098 102.975 43.313 1.00 14.70 497 ARG A CA 1
ATOM 3752 C C . ARG A 1 497 ? 60.305 103.563 44.089 1.00 14.60 497 ARG A C 1
ATOM 3753 O O . ARG A 1 497 ? 61.418 102.977 44.013 1.00 16.92 497 ARG A O 1
ATOM 3761 N N . THR A 1 498 ? 60.109 104.678 44.786 1.00 14.78 498 THR A N 1
ATOM 3762 C CA . THR A 1 498 ? 61.225 105.407 45.421 1.00 14.38 498 THR A CA 1
ATOM 3763 C C . THR A 1 498 ? 61.162 105.617 46.925 1.00 15.48 498 THR A C 1
ATOM 3764 O O . THR A 1 498 ? 62.175 106.014 47.534 1.00 15.69 498 THR A O 1
ATOM 3768 N N . ALA A 1 499 ? 60.002 105.372 47.537 1.00 14.44 499 ALA A N 1
ATOM 3769 C CA . ALA A 1 499 ? 59.827 105.613 48.957 1.00 13.90 499 ALA A CA 1
ATOM 3770 C C . ALA A 1 499 ? 59.082 104.445 49.567 1.00 13.43 499 ALA A C 1
ATOM 3771 O O . ALA A 1 499 ? 59.591 103.326 49.600 1.00 14.99 499 ALA A O 1
ATOM 3773 N N . VAL A 1 500 ? 57.862 104.672 50.038 1.00 13.82 500 VAL A N 1
ATOM 3774 C CA . VAL A 1 500 ? 57.089 103.580 50.610 1.00 12.99 500 VAL A CA 1
ATOM 3775 C C . VAL A 1 500 ? 55.609 103.955 50.554 1.00 12.19 500 VAL A C 1
ATOM 3776 O O . VAL A 1 500 ? 55.250 105.119 50.724 1.00 12.89 500 VAL A O 1
ATOM 3780 N N . ALA A 1 501 ? 54.785 102.968 50.238 1.00 11.63 501 ALA A N 1
ATOM 3781 C CA . ALA A 1 501 ? 53.346 103.176 50.028 1.00 10.65 501 ALA A CA 1
ATOM 3782 C C . ALA A 1 501 ? 52.489 102.132 50.724 1.00 12.03 501 ALA A C 1
ATOM 3783 O O . ALA A 1 501 ? 52.951 100.999 50.927 1.00 12.70 501 ALA A O 1
ATOM 3785 N N . MET A 1 502 ? 51.263 102.517 51.091 1.00 10.23 502 MET A N 1
ATOM 3786 C CA . MET A 1 502 ? 50.307 101.607 51.767 1.00 10.94 502 MET A CA 1
ATOM 3787 C C . MET A 1 502 ? 49.083 101.405 50.874 1.00 10.72 502 MET A C 1
ATOM 3788 O O . MET A 1 502 ? 48.342 102.344 50.625 1.00 11.89 502 MET A O 1
ATOM 3793 N N . TYR A 1 503 ? 48.945 100.188 50.339 1.00 10.69 503 TYR A N 1
ATOM 3794 C CA . TYR A 1 503 ? 47.805 99.839 49.458 1.00 9.73 503 TYR A CA 1
ATOM 3795 C C . TYR A 1 503 ? 46.766 99.070 50.234 1.00 10.58 503 TYR A C 1
ATOM 3796 O O . TYR A 1 503 ? 47.119 98.229 51.052 1.00 11.65 503 TYR A O 1
ATOM 3805 N N . ASP A 1 504 ? 45.479 99.324 49.960 1.00 10.83 504 ASP A N 1
ATOM 3806 C CA . ASP A 1 504 ? 44.439 98.582 50.643 1.00 11.11 504 ASP A CA 1
ATOM 3807 C C . ASP A 1 504 ? 44.101 97.344 49.836 1.00 11.32 504 ASP A C 1
ATOM 3808 O O . ASP A 1 504 ? 43.497 97.437 48.776 1.00 13.24 504 ASP A O 1
ATOM 3813 N N . MET A 1 505 ? 44.508 96.195 50.346 1.00 11.72 505 MET A N 1
ATOM 3814 C CA . MET A 1 505 ? 44.291 94.919 49.666 1.00 12.54 505 MET A CA 1
ATOM 3815 C C . MET A 1 505 ? 43.111 94.150 50.271 1.00 11.83 505 MET A C 1
ATOM 3816 O O . MET A 1 505 ? 42.880 92.969 49.943 1.00 12.97 505 MET A O 1
ATOM 3821 N N . THR A 1 506 ? 42.369 94.806 51.138 1.00 11.42 506 THR A N 1
ATOM 3822 C CA . THR A 1 506 ? 41.252 94.153 51.840 1.00 11.48 506 THR A CA 1
ATOM 3823 C C . THR A 1 506 ? 40.240 93.476 50.886 1.00 13.11 506 THR A C 1
ATOM 3824 O O . THR A 1 506 ? 39.789 92.372 51.182 1.00 12.81 506 THR A O 1
ATOM 3828 N N . PRO A 1 507 ? 39.845 94.109 49.786 1.00 12.26 507 PRO A N 1
ATOM 3829 C CA . PRO A 1 507 ? 38.812 93.504 48.954 1.00 13.35 507 PRO A CA 1
ATOM 3830 C C . PRO A 1 507 ? 39.225 92.228 48.222 1.00 13.92 507 PRO A C 1
ATOM 3831 O O . PRO A 1 507 ? 38.307 91.528 47.695 1.00 16.29 507 PRO A O 1
ATOM 3835 N N . LEU A 1 508 ? 40.513 91.915 48.113 1.00 13.61 508 LEU A N 1
ATOM 3836 C CA . LEU A 1 508 ? 40.938 90.733 47.345 1.00 13.83 508 LEU A CA 1
ATOM 3837 C C . LEU A 1 508 ? 40.473 89.462 48.056 1.00 14.89 508 LEU A C 1
ATOM 3838 O O . LEU A 1 508 ? 40.672 89.315 49.257 1.00 16.33 508 LEU A O 1
ATOM 3843 N N . LYS A 1 509 ? 39.773 88.605 47.317 1.00 12.75 509 LYS A N 1
ATOM 3844 C CA . LYS A 1 509 ? 39.119 87.444 47.908 1.00 13.87 509 LYS A CA 1
ATOM 3845 C C . LYS A 1 509 ? 40.060 86.594 48.751 1.00 14.18 509 LYS A C 1
ATOM 3846 O O . LYS A 1 509 ? 41.144 86.191 48.281 1.00 14.01 509 LYS A O 1
ATOM 3852 N N . ARG A 1 510 ? 39.633 86.297 49.977 1.00 12.83 510 ARG A N 1
ATOM 3853 C CA . ARG A 1 510 ? 40.475 85.592 50.948 1.00 15.28 510 ARG A CA 1
ATOM 3854 C C . ARG A 1 510 ? 39.708 84.388 51.443 1.00 14.55 510 ARG A C 1
ATOM 3855 O O . ARG A 1 510 ? 38.615 84.540 52.045 1.00 14.83 510 ARG A O 1
ATOM 3863 N N . LEU A 1 511 ? 40.235 83.187 51.166 1.00 13.64 511 LEU A N 1
ATOM 3864 C CA . LEU A 1 511 ? 39.578 81.970 51.635 1.00 15.30 511 LEU A CA 1
ATOM 3865 C C . LEU A 1 511 ? 40.438 81.252 52.650 1.00 15.19 511 LEU A C 1
ATOM 3866 O O . LEU A 1 511 ? 41.643 81.257 52.535 1.00 16.50 511 LEU A O 1
ATOM 3871 N N . GLU A 1 512 ? 39.809 80.670 53.661 1.00 14.99 512 GLU A N 1
ATOM 3872 C CA . GLU A 1 512 ? 40.544 79.767 54.566 1.00 15.89 512 GLU A CA 1
ATOM 3873 C C . GLU A 1 512 ? 40.059 78.337 54.339 1.00 15.43 512 GLU A C 1
ATOM 3874 O O . GLU A 1 512 ? 38.860 78.050 54.375 1.00 15.15 512 GLU A O 1
ATOM 3880 N N . VAL A 1 513 ? 41.015 77.452 54.077 1.00 14.61 513 VAL A N 1
ATOM 3881 C CA . VAL A 1 513 ? 40.698 76.021 53.832 1.00 15.03 513 VAL A CA 1
ATOM 3882 C C . VAL A 1 513 ? 41.336 75.263 55.002 1.00 15.74 513 VAL A C 1
ATOM 3883 O O . VAL A 1 513 ? 42.545 75.360 55.191 1.00 16.07 513 VAL A O 1
ATOM 3887 N N . SER A 1 514 ? 40.522 74.575 55.796 1.00 14.40 514 SER A N 1
ATOM 3888 C CA . SER A 1 514 ? 41.011 73.994 57.049 1.00 15.96 514 SER A CA 1
ATOM 3889 C C . SER A 1 514 ? 40.483 72.587 57.285 1.00 16.86 514 SER A C 1
ATOM 3890 O O . SER A 1 514 ? 39.489 72.176 56.686 1.00 16.76 514 SER A O 1
ATOM 3893 N N . GLY A 1 515 ? 41.161 71.867 58.164 1.00 16.13 515 GLY A N 1
ATOM 3894 C CA . GLY A 1 515 ? 40.820 70.464 58.403 1.00 16.78 515 GLY A CA 1
ATOM 3895 C C . GLY A 1 515 ? 41.881 69.475 57.978 1.00 15.29 515 GLY A C 1
ATOM 3896 O O . GLY A 1 515 ? 42.807 69.779 57.237 1.00 16.28 515 GLY A O 1
ATOM 3897 N N . PRO A 1 516 ? 41.754 68.242 58.482 1.00 16.69 516 PRO A N 1
ATOM 3898 C CA . PRO A 1 516 ? 42.759 67.236 58.198 1.00 17.26 516 PRO A CA 1
ATOM 3899 C C . PRO A 1 516 ? 42.812 66.869 56.709 1.00 17.73 516 PRO A C 1
ATOM 3900 O O . PRO A 1 516 ? 43.839 66.320 56.251 1.00 18.17 516 PRO A O 1
ATOM 3904 N N . GLY A 1 517 ? 41.743 67.145 55.959 1.00 16.79 517 GLY A N 1
ATOM 3905 C CA . GLY A 1 517 ? 41.701 66.930 54.527 1.00 16.23 517 GLY A CA 1
ATOM 3906 C C . GLY A 1 517 ? 42.130 68.156 53.667 1.00 16.22 517 GLY A C 1
ATOM 3907 O O . GLY A 1 517 ? 42.139 68.057 52.440 1.00 16.47 517 GLY A O 1
ATOM 3908 N N . ALA A 1 518 ? 42.500 69.276 54.294 1.00 15.53 518 ALA A N 1
ATOM 3909 C CA . ALA A 1 518 ? 42.820 70.489 53.507 1.00 16.14 518 ALA A CA 1
ATOM 3910 C C . ALA A 1 518 ? 43.977 70.293 52.507 1.00 15.62 518 ALA A C 1
ATOM 3911 O O . ALA A 1 518 ? 43.859 70.684 51.331 1.00 16.09 518 ALA A O 1
ATOM 3913 N N . LEU A 1 519 ? 45.084 69.683 52.950 1.00 15.35 519 LEU A N 1
ATOM 3914 C CA . LEU A 1 519 ? 46.218 69.484 52.067 1.00 15.07 519 LEU A CA 1
ATOM 3915 C C . LEU A 1 519 ? 45.849 68.584 50.900 1.00 15.77 519 LEU A C 1
ATOM 3916 O O . LEU A 1 519 ? 46.161 68.904 49.766 1.00 16.44 519 LEU A O 1
ATOM 3921 N N . LYS A 1 520 ? 45.178 67.467 51.201 1.00 15.75 520 LYS A N 1
ATOM 3922 C CA . LYS A 1 520 ? 44.727 66.551 50.170 1.00 17.38 520 LYS A CA 1
ATOM 3923 C C . LYS A 1 520 ? 43.878 67.249 49.100 1.00 17.43 520 LYS A C 1
ATOM 3924 O O . LYS A 1 520 ? 44.118 67.062 47.892 1.00 18.50 520 LYS A O 1
ATOM 3930 N N . LEU A 1 521 ? 42.939 68.084 49.549 1.00 15.90 521 LEU A N 1
ATOM 3931 C CA . LEU A 1 521 ? 42.068 68.777 48.603 1.00 15.14 521 LEU A CA 1
ATOM 3932 C C . LEU A 1 521 ? 42.883 69.671 47.684 1.00 14.63 521 LEU A C 1
ATOM 3933 O O . LEU A 1 521 ? 42.711 69.652 46.472 1.00 16.26 521 LEU A O 1
ATOM 3938 N N . LEU A 1 522 ? 43.765 70.469 48.274 1.00 15.79 522 LEU A N 1
ATOM 3939 C CA . LEU A 1 522 ? 44.521 71.437 47.487 1.00 15.33 522 LEU A CA 1
ATOM 3940 C C . LEU A 1 522 ? 45.580 70.805 46.607 1.00 16.43 522 LEU A C 1
ATOM 3941 O O . LEU A 1 522 ? 45.896 71.315 45.550 1.00 16.73 522 LEU A O 1
ATOM 3946 N N . GLN A 1 523 ? 46.161 69.701 47.064 1.00 16.83 523 GLN A N 1
ATOM 3947 C CA . GLN A 1 523 ? 47.086 68.944 46.216 1.00 18.43 523 GLN A CA 1
ATOM 3948 C C . GLN A 1 523 ? 46.412 68.442 44.915 1.00 18.36 523 GLN A C 1
ATOM 3949 O O . GLN A 1 523 ? 47.073 68.338 43.863 1.00 19.66 523 GLN A O 1
ATOM 3955 N N . GLU A 1 524 ? 45.135 68.062 44.984 1.00 18.29 524 GLU A N 1
ATOM 3956 C CA . GLU A 1 524 ? 44.455 67.655 43.765 1.00 19.47 524 GLU A CA 1
ATOM 3957 C C . GLU A 1 524 ? 43.973 68.826 42.924 1.00 18.63 524 GLU A C 1
ATOM 3958 O O . GLU A 1 524 ? 44.053 68.760 41.711 1.00 19.21 524 GLU A O 1
ATOM 3964 N N . LEU A 1 525 ? 43.547 69.917 43.549 1.00 17.28 525 LEU A N 1
ATOM 3965 C CA . LEU A 1 525 ? 42.911 70.995 42.769 1.00 16.85 525 LEU A CA 1
ATOM 3966 C C . LEU A 1 525 ? 43.912 71.925 42.098 1.00 16.25 525 LEU A C 1
ATOM 3967 O O . LEU A 1 525 ? 43.584 72.526 41.076 1.00 17.16 525 LEU A O 1
ATOM 3972 N N . THR A 1 526 ? 45.105 72.077 42.683 1.00 16.20 526 THR A N 1
ATOM 3973 C CA . THR A 1 526 ? 46.089 73.069 42.192 1.00 16.78 526 THR A CA 1
ATOM 3974 C C . THR A 1 526 ? 47.223 72.402 41.447 1.00 16.82 526 THR A C 1
ATOM 3975 O O . THR A 1 526 ? 47.345 71.173 41.449 1.00 18.30 526 THR A O 1
ATOM 3979 N N . THR A 1 527 ? 48.081 73.222 40.850 1.00 16.68 527 THR A N 1
ATOM 3980 C CA . THR A 1 527 ? 49.233 72.737 40.050 1.00 16.65 527 THR A CA 1
ATOM 3981 C C . THR A 1 527 ? 50.548 72.782 40.850 1.00 18.45 527 THR A C 1
ATOM 3982 O O . THR A 1 527 ? 51.610 72.657 40.271 1.00 20.18 527 THR A O 1
ATOM 3986 N N . ALA A 1 528 ? 50.459 72.961 42.158 1.00 18.94 528 ALA A N 1
ATOM 3987 C CA . ALA A 1 528 ? 51.643 73.073 43.030 1.00 18.61 528 ALA A CA 1
ATOM 3988 C C . ALA A 1 528 ? 51.773 71.865 43.946 1.00 19.22 528 ALA A C 1
ATOM 3989 O O . ALA A 1 528 ? 50.783 71.262 44.347 1.00 18.17 528 ALA A O 1
ATOM 3991 N N . ASP A 1 529 ? 53.014 71.570 44.352 1.00 19.51 529 ASP A N 1
ATOM 3992 C CA . ASP A 1 529 ? 53.209 70.620 45.426 1.00 21.13 529 ASP A CA 1
ATOM 3993 C C . ASP A 1 529 ? 53.216 71.406 46.718 1.00 20.38 529 ASP A C 1
ATOM 3994 O O . ASP A 1 529 ? 54.202 72.127 47.047 1.00 21.29 529 ASP A O 1
ATOM 3999 N N . LEU A 1 530 ? 52.098 71.317 47.431 1.00 19.55 530 LEU A N 1
ATOM 4000 C CA . LEU A 1 530 ? 51.913 72.138 48.629 1.00 19.15 530 LEU A CA 1
ATOM 4001 C C . LEU A 1 530 ? 52.310 71.431 49.914 1.00 19.28 530 LEU A C 1
ATOM 4002 O O . LEU A 1 530 ? 52.084 71.955 51.005 1.00 19.29 530 LEU A O 1
ATOM 4007 N N . ALA A 1 531 ? 52.847 70.223 49.784 1.00 21.49 531 ALA A N 1
ATOM 4008 C CA . ALA A 1 531 ? 53.174 69.405 50.967 1.00 22.81 531 ALA A CA 1
ATOM 4009 C C . ALA A 1 531 ? 54.548 69.816 51.445 1.00 24.88 531 ALA A C 1
ATOM 4010 O O . ALA A 1 531 ? 55.547 69.103 51.242 1.00 26.75 531 ALA A O 1
ATOM 4012 N N . LYS A 1 532 ? 54.620 71.014 52.004 1.00 26.21 532 LYS A N 1
ATOM 4013 C CA . LYS A 1 532 ? 55.867 71.522 52.582 1.00 27.74 532 LYS A CA 1
ATOM 4014 C C . LYS A 1 532 ? 55.625 72.026 53.999 1.00 27.63 532 LYS A C 1
ATOM 4015 O O . LYS A 1 532 ? 54.499 72.331 54.365 1.00 26.43 532 LYS A O 1
ATOM 4021 N N . LYS A 1 533 ? 56.673 72.087 54.829 1.00 27.46 533 LYS A N 1
ATOM 4022 C CA . LYS A 1 533 ? 56.463 72.581 56.189 1.00 28.31 533 LYS A CA 1
ATOM 4023 C C . LYS A 1 533 ? 55.795 73.972 56.093 1.00 25.76 533 LYS A C 1
ATOM 4024 O O . LYS A 1 533 ? 56.079 74.711 55.165 1.00 26.72 533 LYS A O 1
ATOM 4030 N N . PRO A 1 534 ? 54.858 74.266 56.991 1.00 24.34 534 PRO A N 1
ATOM 4031 C CA . PRO A 1 534 ? 54.136 75.554 57.018 1.00 22.87 534 PRO A CA 1
ATOM 4032 C C . PRO A 1 534 ? 55.021 76.777 56.946 1.00 22.60 534 PRO A C 1
ATOM 4033 O O . PRO A 1 534 ? 56.148 76.805 57.502 1.00 22.02 534 PRO A O 1
ATOM 4037 N N . GLY A 1 535 ? 54.502 77.800 56.274 1.00 20.25 535 GLY A N 1
ATOM 4038 C CA . GLY A 1 535 ? 55.192 79.063 56.164 1.00 18.39 535 GLY A CA 1
ATOM 4039 C C . GLY A 1 535 ? 55.436 79.434 54.703 1.00 16.88 535 GLY A C 1
ATOM 4040 O O . GLY A 1 535 ? 55.833 80.559 54.397 1.00 16.39 535 GLY A O 1
ATOM 4041 N N . ALA A 1 536 ? 55.258 78.474 53.796 1.00 16.93 536 ALA A N 1
ATOM 4042 C CA . ALA A 1 536 ? 55.514 78.734 52.386 1.00 16.82 536 ALA A CA 1
ATOM 4043 C C . ALA A 1 536 ? 54.303 79.409 51.754 1.00 16.73 536 ALA A C 1
ATOM 4044 O O . ALA A 1 536 ? 53.161 79.047 52.056 1.00 16.95 536 ALA A O 1
ATOM 4046 N N . VAL A 1 537 ? 54.574 80.372 50.868 1.00 16.37 537 VAL A N 1
ATOM 4047 C CA . VAL A 1 537 ? 53.542 81.020 50.055 1.00 18.15 537 VAL A CA 1
ATOM 4048 C C . VAL A 1 537 ? 53.807 80.560 48.612 1.00 18.45 537 VAL A C 1
ATOM 4049 O O . VAL A 1 537 ? 54.951 80.700 48.129 1.00 22.40 537 VAL A O 1
ATOM 4053 N N . THR A 1 538 ? 52.796 80.001 47.936 1.00 17.36 538 THR A N 1
ATOM 4054 C CA . THR A 1 538 ? 52.990 79.487 46.581 1.00 16.08 538 THR A CA 1
ATOM 4055 C C . THR A 1 538 ? 51.959 80.059 45.633 1.00 16.36 538 THR A C 1
ATOM 4056 O O . THR A 1 538 ? 50.769 79.977 45.874 1.00 16.33 538 THR A O 1
ATOM 4060 N N . TYR A 1 539 ? 52.444 80.634 44.545 1.00 15.45 539 TYR A N 1
ATOM 4061 C CA . TYR A 1 539 ? 51.564 81.017 43.453 1.00 16.37 539 TYR A CA 1
ATOM 4062 C C . TYR A 1 539 ? 51.268 79.773 42.644 1.00 15.76 539 TYR A C 1
ATOM 4063 O O . TYR A 1 539 ? 52.213 79.044 42.235 1.00 16.44 539 TYR A O 1
ATOM 4072 N N . THR A 1 540 ? 49.976 79.546 42.374 1.00 15.30 540 THR A N 1
ATOM 4073 C CA . THR A 1 540 ? 49.583 78.327 41.658 1.00 15.66 540 THR A CA 1
ATOM 4074 C C . THR A 1 540 ? 48.321 78.530 40.818 1.00 16.31 540 THR A C 1
ATOM 4075 O O . THR A 1 540 ? 47.698 79.588 40.909 1.00 16.06 540 THR A O 1
ATOM 4079 N N . LEU A 1 541 ? 47.993 77.534 39.981 1.00 14.90 541 LEU A N 1
ATOM 4080 C CA . LEU A 1 541 ? 46.822 77.640 39.091 1.00 13.22 541 LEU A CA 1
ATOM 4081 C C . LEU A 1 541 ? 45.777 76.591 39.475 1.00 15.29 541 LEU A C 1
ATOM 4082 O O . LEU A 1 541 ? 46.086 75.545 40.054 1.00 15.99 541 LEU A O 1
ATOM 4087 N N . LEU A 1 542 ? 44.515 76.893 39.191 1.00 14.48 542 LEU A N 1
ATOM 4088 C CA . LEU A 1 542 ? 43.488 75.876 39.193 1.00 14.92 542 LEU A CA 1
ATOM 4089 C C . LEU A 1 542 ? 43.168 75.629 37.739 1.00 15.49 542 LEU A C 1
ATOM 4090 O O . LEU A 1 542 ? 42.865 76.576 36.993 1.00 16.03 542 LEU A O 1
ATOM 4095 N N . LEU A 1 543 ? 43.280 74.382 37.295 1.00 15.16 543 LEU A N 1
ATOM 4096 C CA . LEU A 1 543 ? 42.882 74.046 35.936 1.00 15.95 543 LEU A CA 1
ATOM 4097 C C . LEU A 1 543 ? 41.545 73.301 35.887 1.00 15.63 543 LEU A C 1
ATOM 4098 O O . LEU A 1 543 ? 41.106 72.749 36.901 1.00 15.77 543 LEU A O 1
ATOM 4103 N N . ASP A 1 544 ? 40.924 73.245 34.710 1.00 16.05 544 ASP A N 1
ATOM 4104 C CA . ASP A 1 544 ? 39.911 72.221 34.458 1.00 17.24 544 ASP A CA 1
ATOM 4105 C C . ASP A 1 544 ? 40.536 70.964 33.840 1.00 17.80 544 ASP A C 1
ATOM 4106 O O . ASP A 1 544 ? 41.752 70.915 33.595 1.00 17.71 544 ASP A O 1
ATOM 4111 N N . HIS A 1 545 ? 39.709 69.939 33.606 1.00 18.86 545 HIS A N 1
ATOM 4112 C CA . HIS A 1 545 ? 40.216 68.679 33.051 1.00 19.89 545 HIS A CA 1
ATOM 4113 C C . HIS A 1 545 ? 40.808 68.797 31.632 1.00 19.96 545 HIS A C 1
ATOM 4114 O O . HIS A 1 545 ? 41.570 67.919 31.204 1.00 20.61 545 HIS A O 1
ATOM 4121 N N . ALA A 1 546 ? 40.484 69.862 30.890 1.00 18.09 546 ALA A N 1
ATOM 4122 C CA . ALA A 1 546 ? 41.130 70.120 29.586 1.00 18.75 546 ALA A CA 1
ATOM 4123 C C . ALA A 1 546 ? 42.401 70.930 29.657 1.00 17.84 546 ALA A C 1
ATOM 4124 O O . ALA A 1 546 ? 43.037 71.192 28.625 1.00 19.14 546 ALA A O 1
ATOM 4126 N N . GLY A 1 547 ? 42.795 71.312 30.878 1.00 17.08 547 GLY A N 1
ATOM 4127 C CA . GLY A 1 547 ? 44.025 72.064 31.055 1.00 17.03 547 GLY A CA 1
ATOM 4128 C C . GLY A 1 547 ? 43.866 73.572 30.921 1.00 16.15 547 GLY A C 1
ATOM 4129 O O . GLY A 1 547 ? 44.877 74.314 30.960 1.00 16.81 547 GLY A O 1
ATOM 4130 N N . GLY A 1 548 ? 42.617 74.018 30.760 1.00 16.04 548 GLY A N 1
ATOM 4131 C CA . GLY A 1 548 ? 42.331 75.439 30.735 1.00 16.28 548 GLY A CA 1
ATOM 4132 C C . GLY A 1 548 ? 42.453 76.056 32.133 1.00 16.29 548 GLY A C 1
ATOM 4133 O O . GLY A 1 548 ? 42.228 75.385 33.156 1.00 15.87 548 GLY A O 1
ATOM 4134 N N . VAL A 1 549 ? 42.755 77.355 32.182 1.00 15.23 549 VAL A N 1
ATOM 4135 C CA . VAL A 1 549 ? 43.040 78.018 33.473 1.00 15.56 549 VAL A CA 1
ATOM 4136 C C . VAL A 1 549 ? 41.745 78.577 34.075 1.00 15.42 549 VAL A C 1
ATOM 4137 O O . VAL A 1 549 ? 41.214 79.588 33.595 1.00 17.67 549 VAL A O 1
ATOM 4141 N N . ARG A 1 550 ? 41.232 77.910 35.106 1.00 16.64 550 ARG A N 1
ATOM 4142 C CA . ARG A 1 550 ? 40.034 78.372 35.855 1.00 18.34 550 ARG A CA 1
ATOM 4143 C C . ARG A 1 550 ? 40.347 79.528 36.768 1.00 18.84 550 ARG A C 1
ATOM 4144 O O . ARG A 1 550 ? 39.461 80.317 37.088 1.00 19.19 550 ARG A O 1
ATOM 4152 N N . SER A 1 551 ? 41.583 79.615 37.254 1.00 18.44 551 SER A N 1
ATOM 4153 C CA . SER A 1 551 ? 41.925 80.656 38.206 1.00 18.05 551 SER A CA 1
ATOM 4154 C C . SER A 1 551 ? 43.412 80.621 38.479 1.00 18.14 551 SER A C 1
ATOM 4155 O O . SER A 1 551 ? 44.052 79.596 38.218 1.00 19.10 551 SER A O 1
ATOM 4158 N N . ASP A 1 552 ? 43.985 81.741 38.918 1.00 17.57 552 ASP A N 1
ATOM 4159 C CA . ASP A 1 552 ? 45.310 81.709 39.570 1.00 18.47 552 ASP A CA 1
ATOM 4160 C C . ASP A 1 552 ? 45.124 82.066 41.047 1.00 18.92 552 ASP A C 1
ATOM 4161 O O . ASP A 1 552 ? 44.199 82.837 41.381 1.00 21.24 552 ASP A O 1
ATOM 4166 N N . ILE A 1 553 ? 45.896 81.438 41.937 1.00 18.05 553 ILE A N 1
ATOM 4167 C CA . ILE A 1 553 ? 45.642 81.533 43.390 1.00 19.66 553 ILE A CA 1
ATOM 4168 C C . ILE A 1 553 ? 46.985 81.680 44.091 1.00 18.80 553 ILE A C 1
ATOM 4169 O O . ILE A 1 553 ? 47.985 81.121 43.621 1.00 19.14 553 ILE A O 1
ATOM 4174 N N . THR A 1 554 ? 47.033 82.401 45.205 1.00 17.82 554 THR A N 1
ATOM 4175 C CA . THR A 1 554 ? 48.233 82.326 46.041 1.00 18.16 554 THR A CA 1
ATOM 4176 C C . THR A 1 554 ? 47.848 81.510 47.285 1.00 18.63 554 THR A C 1
ATOM 4177 O O . THR A 1 554 ? 46.833 81.793 47.921 1.00 18.70 554 THR A O 1
ATOM 4181 N N . VAL A 1 555 ? 48.612 80.460 47.609 1.00 16.88 555 VAL A N 1
ATOM 4182 C CA . VAL A 1 555 ? 48.315 79.588 48.760 1.00 16.41 555 VAL A CA 1
ATOM 4183 C C . VAL A 1 555 ? 49.354 79.823 49.855 1.00 16.76 555 VAL A C 1
ATOM 4184 O O . VAL A 1 555 ? 50.551 79.685 49.609 1.00 19.46 555 VAL A O 1
ATOM 4188 N N . ALA A 1 556 ? 48.919 80.165 51.059 1.00 14.74 556 ALA A N 1
ATOM 4189 C CA . ALA A 1 556 ? 49.877 80.206 52.168 1.00 15.37 556 ALA A CA 1
ATOM 4190 C C . ALA A 1 556 ? 49.553 79.137 53.167 1.00 15.79 556 ALA A C 1
ATOM 4191 O O . ALA A 1 556 ? 48.404 79.082 53.703 1.00 16.08 556 ALA A O 1
ATOM 4193 N N . ARG A 1 557 ? 50.546 78.282 53.475 1.00 16.25 557 ARG A N 1
ATOM 4194 C CA . ARG A 1 557 ? 50.300 77.261 54.491 1.00 17.97 557 ARG A CA 1
ATOM 4195 C C . ARG A 1 557 ? 50.616 77.831 55.861 1.00 18.68 557 ARG A C 1
ATOM 4196 O O . ARG A 1 557 ? 51.781 78.102 56.172 1.00 21.09 557 ARG A O 1
ATOM 4204 N N . LEU A 1 558 ? 49.580 78.071 56.658 1.00 18.52 558 LEU A N 1
ATOM 4205 C CA . LEU A 1 558 ? 49.742 78.810 57.924 1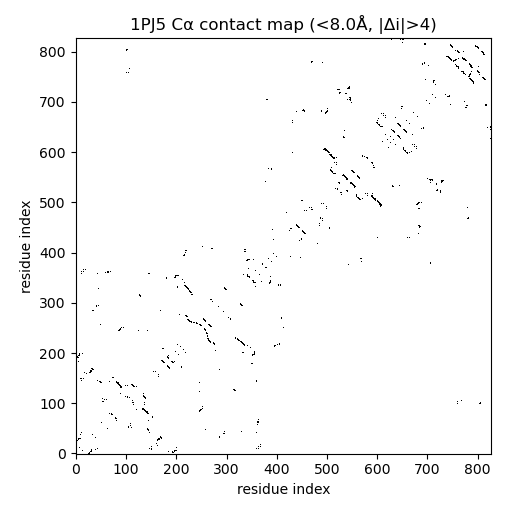.00 20.48 558 LEU A CA 1
ATOM 4206 C C . LEU A 1 558 ? 50.012 77.797 59.068 1.00 21.15 558 LEU A C 1
ATOM 4207 O O . LEU A 1 558 ? 50.630 78.135 60.063 1.00 22.90 558 LEU A O 1
ATOM 4212 N N . SER A 1 559 ? 49.540 76.566 58.922 1.00 21.97 559 SER A N 1
ATOM 4213 C CA . SER A 1 559 ? 49.807 75.487 59.899 1.00 22.07 559 SER A CA 1
ATOM 4214 C C . SER A 1 559 ? 49.589 74.135 59.222 1.00 22.19 559 SER A C 1
ATOM 4215 O O . SER A 1 559 ? 49.310 74.106 58.020 1.00 21.38 559 SER A O 1
ATOM 4218 N N . GLU A 1 560 ? 49.721 73.005 59.949 1.00 22.67 560 GLU A N 1
ATOM 4219 C CA . GLU A 1 560 ? 49.523 71.713 59.325 1.00 24.28 560 GLU A CA 1
ATOM 4220 C C . GLU A 1 560 ? 48.186 71.605 58.599 1.00 22.61 560 GLU A C 1
ATOM 4221 O O . GLU A 1 560 ? 48.142 71.085 57.486 1.00 23.46 560 GLU A O 1
ATOM 4227 N N . ASP A 1 561 ? 47.117 72.125 59.208 1.00 21.88 561 ASP A N 1
ATOM 4228 C CA . ASP A 1 561 ? 45.758 71.866 58.725 1.00 21.39 561 ASP A CA 1
ATOM 4229 C C . ASP A 1 561 ? 45.039 73.177 58.323 1.00 19.90 561 ASP A C 1
ATOM 4230 O O . ASP A 1 561 ? 43.824 73.170 58.159 1.00 21.67 561 ASP A O 1
ATOM 4235 N N . THR A 1 562 ? 45.769 74.275 58.166 1.00 18.90 562 THR A N 1
ATOM 4236 C CA . THR A 1 562 ? 45.146 75.564 57.759 1.00 18.44 562 THR A CA 1
ATOM 4237 C C . THR A 1 562 ? 45.896 76.247 56.636 1.00 17.45 562 THR A C 1
ATOM 4238 O O . THR A 1 562 ? 47.092 76.507 56.754 1.00 17.67 562 THR A O 1
ATOM 4242 N N . PHE A 1 563 ? 45.177 76.577 55.557 1.00 15.97 563 PHE A N 1
ATOM 4243 C CA . PHE A 1 563 ? 45.762 77.295 54.411 1.00 15.05 563 PHE A CA 1
ATOM 4244 C C . PHE A 1 563 ? 44.942 78.556 54.151 1.00 15.54 563 PHE A C 1
ATOM 4245 O O . PHE A 1 563 ? 43.730 78.506 54.285 1.00 14.90 563 PHE A O 1
ATOM 4253 N N . GLN A 1 564 ? 45.615 79.661 53.832 1.00 15.65 564 GLN A N 1
ATOM 4254 C CA . GLN A 1 564 ? 44.918 80.882 53.436 1.00 15.50 564 GLN A CA 1
ATOM 4255 C C . GLN A 1 564 ? 45.150 81.040 51.954 1.00 15.95 564 GLN A C 1
ATOM 4256 O O . GLN A 1 564 ? 46.300 80.963 51.495 1.00 16.46 564 GLN A O 1
ATOM 4262 N N . LEU A 1 565 ? 44.086 81.290 51.204 1.00 14.88 565 LEU A N 1
ATOM 4263 C CA . LEU A 1 565 ? 44.175 81.419 49.738 1.00 15.62 565 LEU A CA 1
ATOM 4264 C C . LEU A 1 565 ? 43.822 82.854 49.309 1.00 15.53 565 LEU A C 1
ATOM 4265 O O . LEU A 1 565 ? 42.844 83.421 49.802 1.00 17.39 565 LEU A O 1
ATOM 4270 N N . GLY A 1 566 ? 44.604 83.414 48.398 1.00 14.63 566 GLY A N 1
ATOM 4271 C CA . GLY A 1 566 ? 44.212 84.665 47.738 1.00 14.12 566 GLY A CA 1
ATOM 4272 C C . GLY A 1 566 ? 43.612 84.219 46.417 1.00 14.78 566 GLY A C 1
ATOM 4273 O O . GLY A 1 566 ? 44.319 83.603 45.626 1.00 16.80 566 GLY A O 1
ATOM 4274 N N . ALA A 1 567 ? 42.336 84.509 46.178 1.00 14.84 567 ALA A N 1
ATOM 4275 C CA . ALA A 1 567 ? 41.596 84.015 44.987 1.00 15.11 567 ALA A CA 1
ATOM 4276 C C . ALA A 1 567 ? 41.017 85.137 44.126 1.00 15.80 567 ALA A C 1
ATOM 4277 O O . ALA A 1 567 ? 41.248 86.331 44.414 1.00 16.17 567 ALA A O 1
ATOM 4279 N N . ASN A 1 568 ? 40.294 84.777 43.056 1.00 15.37 568 ASN A N 1
ATOM 4280 C CA . ASN A 1 568 ? 39.799 85.817 42.133 1.00 16.12 568 ASN A CA 1
ATOM 4281 C C . ASN A 1 568 ? 38.380 86.330 42.347 1.00 17.32 568 ASN A C 1
ATOM 4282 O O . ASN A 1 568 ? 38.012 87.398 41.847 1.00 19.12 568 ASN A O 1
ATOM 4287 N N . GLY A 1 569 ? 37.579 85.612 43.118 1.00 15.79 569 GLY A N 1
ATOM 4288 C CA . GLY A 1 569 ? 36.184 85.996 43.282 1.00 15.68 569 GLY A CA 1
ATOM 4289 C C . GLY A 1 569 ? 35.331 84.832 43.695 1.00 14.81 569 GLY A C 1
ATOM 4290 O O . GLY A 1 569 ? 35.842 83.793 44.093 1.00 15.16 569 GLY A O 1
ATOM 4291 N N . ASN A 1 570 ? 34.013 85.005 43.628 1.00 14.24 570 ASN A N 1
ATOM 4292 C CA . ASN A 1 570 ? 33.101 84.018 44.195 1.00 13.87 570 ASN A CA 1
ATOM 4293 C C . ASN A 1 570 ? 32.904 82.796 43.312 1.00 12.86 570 ASN A C 1
ATOM 4294 O O . ASN A 1 570 ? 32.313 81.798 43.774 1.00 14.08 570 ASN A O 1
ATOM 4299 N N . ILE A 1 571 ? 33.411 82.822 42.067 1.00 13.07 571 ILE A N 1
ATOM 4300 C CA . ILE A 1 571 ? 33.417 81.579 41.268 1.00 13.03 571 ILE A CA 1
ATOM 4301 C C . ILE A 1 571 ? 34.381 80.624 41.960 1.00 14.03 571 ILE A C 1
ATOM 4302 O O . ILE A 1 571 ? 34.071 79.420 42.101 1.00 14.93 571 ILE A O 1
ATOM 4307 N N . ASP A 1 572 ? 35.544 81.147 42.363 1.00 14.61 572 ASP A N 1
ATOM 4308 C CA . ASP A 1 572 ? 36.483 80.344 43.144 1.00 14.45 572 ASP A CA 1
ATOM 4309 C C . ASP A 1 572 ? 35.873 79.843 44.452 1.00 15.13 572 ASP A C 1
ATOM 4310 O O . ASP A 1 572 ? 36.030 78.660 44.786 1.00 14.76 572 ASP A O 1
ATOM 4315 N N . THR A 1 573 ? 35.210 80.724 45.206 1.00 14.55 573 THR A N 1
ATOM 4316 C CA . THR A 1 573 ? 34.619 80.319 46.476 1.00 14.56 573 THR A CA 1
ATOM 4317 C C . THR A 1 573 ? 33.708 79.120 46.285 1.00 14.59 573 THR A C 1
ATOM 4318 O O . THR A 1 573 ? 33.824 78.141 47.024 1.00 14.05 573 THR A O 1
ATOM 4322 N N . ALA A 1 574 ? 32.797 79.213 45.311 1.00 14.14 574 ALA A N 1
ATOM 4323 C CA . ALA A 1 574 ? 31.817 78.146 45.099 1.00 13.32 574 ALA A CA 1
ATOM 4324 C C . ALA A 1 574 ? 32.487 76.880 44.613 1.00 14.08 574 ALA A C 1
ATOM 4325 O O . ALA A 1 574 ? 32.061 75.760 44.980 1.00 14.87 574 ALA A O 1
ATOM 4327 N N . TYR A 1 575 ? 33.530 77.019 43.799 1.00 13.33 575 TYR A N 1
ATOM 4328 C CA . TYR A 1 575 ? 34.277 75.847 43.311 1.00 13.50 575 TYR A CA 1
ATOM 4329 C C . TYR A 1 575 ? 34.927 75.069 44.475 1.00 14.30 575 TYR A C 1
ATOM 4330 O O . TYR A 1 575 ? 34.818 73.826 44.533 1.00 15.23 575 TYR A O 1
ATOM 4339 N N . PHE A 1 576 ? 35.590 75.781 45.376 1.00 13.88 576 PHE A N 1
ATOM 4340 C CA . PHE A 1 576 ? 36.226 75.139 46.541 1.00 14.30 576 PHE A CA 1
ATOM 4341 C C . PHE A 1 576 ? 35.165 74.586 47.491 1.00 15.19 576 PHE A C 1
ATOM 4342 O O . PHE A 1 576 ? 35.372 73.499 48.051 1.00 16.04 576 PHE A O 1
ATOM 4350 N N . GLU A 1 577 ? 34.048 75.312 47.683 1.00 13.89 577 GLU A N 1
ATOM 4351 C CA . GLU A 1 577 ? 33.007 74.851 48.623 1.00 14.65 577 GLU A CA 1
ATOM 4352 C C . GLU A 1 577 ? 32.496 73.474 48.189 1.00 14.82 577 GLU A C 1
ATOM 4353 O O . GLU A 1 577 ? 32.384 72.565 48.996 1.00 16.23 577 GLU A O 1
ATOM 4359 N N . ARG A 1 578 ? 32.152 73.336 46.918 1.00 14.82 578 ARG A N 1
ATOM 4360 C CA . ARG A 1 578 ? 31.582 72.064 46.453 1.00 14.61 578 ARG A CA 1
ATOM 4361 C C . ARG A 1 578 ? 32.667 70.968 46.502 1.00 14.99 578 ARG A C 1
ATOM 4362 O O . ARG A 1 578 ? 32.376 69.812 46.937 1.00 16.83 578 ARG A O 1
ATOM 4370 N N . ALA A 1 579 ? 33.908 71.293 46.107 1.00 14.36 579 ALA A N 1
ATOM 4371 C CA . ALA A 1 579 ? 34.973 70.268 46.081 1.00 14.86 579 ALA A CA 1
ATOM 4372 C C . ALA A 1 579 ? 35.252 69.761 47.495 1.00 15.30 579 ALA A C 1
ATOM 4373 O O . ALA A 1 579 ? 35.425 68.537 47.722 1.00 17.08 579 ALA A O 1
ATOM 4375 N N . ALA A 1 580 ? 35.306 70.680 48.455 1.00 14.82 580 ALA A N 1
ATOM 4376 C CA . ALA A 1 580 ? 35.435 70.347 49.878 1.00 14.95 580 ALA A CA 1
ATOM 4377 C C . ALA A 1 580 ? 34.285 69.459 50.409 1.00 15.66 580 ALA A C 1
ATOM 4378 O O . ALA A 1 580 ? 34.510 68.478 51.140 1.00 16.94 580 ALA A O 1
ATOM 4380 N N . ARG A 1 581 ? 33.053 69.791 50.060 1.00 16.41 581 ARG A N 1
ATOM 4381 C CA . ARG A 1 581 ? 31.910 69.020 50.523 1.00 17.08 581 ARG A CA 1
ATOM 4382 C C . ARG A 1 581 ? 31.959 67.611 49.938 1.00 17.72 581 ARG A C 1
ATOM 4383 O O . ARG A 1 581 ? 31.671 66.621 50.663 1.00 17.57 581 ARG A O 1
ATOM 4391 N N . HIS A 1 582 ? 32.335 67.498 48.670 1.00 18.02 582 HIS A N 1
ATOM 4392 C CA . HIS A 1 582 ? 32.405 66.181 48.035 1.00 18.60 582 HIS A CA 1
ATOM 4393 C C . HIS A 1 582 ? 33.528 65.354 48.662 1.00 19.15 582 HIS A C 1
ATOM 4394 O O . HIS A 1 582 ? 33.368 64.144 48.834 1.00 20.48 582 HIS A O 1
ATOM 4401 N N . GLN A 1 583 ? 34.661 65.976 48.998 1.00 18.37 583 GLN A N 1
ATOM 4402 C CA . GLN A 1 583 ? 35.755 65.177 49.579 1.00 18.47 583 GLN A CA 1
ATOM 4403 C C . GLN A 1 583 ? 35.353 64.692 50.976 1.00 19.64 583 GLN A C 1
ATOM 4404 O O . GLN A 1 583 ? 35.602 63.548 51.341 1.00 20.49 583 GLN A O 1
ATOM 4410 N N . THR A 1 584 ? 34.730 65.573 51.753 1.00 19.08 584 THR A N 1
ATOM 4411 C CA . THR A 1 584 ? 34.253 65.249 53.089 1.00 19.43 584 THR A CA 1
ATOM 4412 C C . THR A 1 584 ? 33.221 64.120 53.064 1.00 20.52 584 THR A C 1
ATOM 4413 O O . THR A 1 584 ? 33.283 63.202 53.875 1.00 20.37 584 THR A O 1
ATOM 4417 N N . GLN A 1 585 ? 32.261 64.216 52.153 1.00 22.80 585 GLN A N 1
ATOM 4418 C CA . GLN A 1 585 ? 31.181 63.236 52.040 1.00 24.96 585 GLN A CA 1
ATOM 4419 C C . GLN A 1 585 ? 31.655 61.858 51.677 1.00 26.02 585 GLN A C 1
ATOM 4420 O O . GLN A 1 585 ? 31.058 60.865 52.083 1.00 26.67 585 GLN A O 1
ATOM 4426 N N . SER A 1 586 ? 32.708 61.783 50.895 1.00 26.43 586 SER A N 1
ATOM 4427 C CA . SER A 1 586 ? 33.099 60.497 50.341 1.00 29.37 586 SER A CA 1
ATOM 4428 C C . SER A 1 586 ? 34.338 59.981 51.063 1.00 30.05 586 SER A C 1
ATOM 4429 O O . SER A 1 586 ? 34.781 58.836 50.838 1.00 31.60 586 SER A O 1
ATOM 4432 N N . GLY A 1 587 ? 34.871 60.803 51.958 1.00 30.34 587 GLY A N 1
ATOM 4433 C CA . GLY A 1 587 ? 36.115 60.486 52.626 1.00 29.58 587 GLY A CA 1
ATOM 4434 C C . GLY A 1 587 ? 36.027 59.900 54.020 1.00 30.08 587 GLY A C 1
ATOM 4435 O O . GLY A 1 587 ? 34.951 59.668 54.583 1.00 30.64 587 GLY A O 1
ATOM 4436 N N . SER A 1 588 ? 37.199 59.680 54.603 1.00 29.51 588 SER A N 1
ATOM 4437 C CA . SER A 1 588 ? 37.284 59.121 55.933 1.00 28.16 588 SER A CA 1
ATOM 4438 C C . SER A 1 588 ? 37.179 60.208 57.015 1.00 28.02 588 SER A C 1
ATOM 4439 O O . SER A 1 588 ? 36.949 61.395 56.724 1.00 26.19 588 SER A O 1
ATOM 4442 N N . ALA A 1 589 ? 37.414 59.810 58.259 1.00 27.24 589 ALA A N 1
ATOM 4443 C CA . ALA A 1 589 ? 37.470 60.753 59.375 1.00 28.59 589 ALA A CA 1
ATOM 4444 C C . ALA A 1 589 ? 38.638 61.724 59.274 1.00 28.25 589 ALA A C 1
ATOM 4445 O O . ALA A 1 589 ? 38.641 62.753 59.962 1.00 29.95 589 ALA A O 1
ATOM 4447 N N . THR A 1 590 ? 39.596 61.449 58.393 1.00 27.09 590 THR A N 1
ATOM 4448 C CA . THR A 1 590 ? 40.802 62.250 58.242 1.00 27.95 590 THR A CA 1
ATOM 4449 C C . THR A 1 590 ? 40.739 63.108 56.972 1.00 25.60 590 THR A C 1
ATOM 4450 O O . THR A 1 590 ? 41.689 63.829 56.680 1.00 26.65 590 THR A O 1
ATOM 4454 N N . ASP A 1 591 ? 39.609 63.041 56.253 1.00 22.95 591 ASP A N 1
ATOM 4455 C CA . ASP A 1 591 ? 39.458 63.713 54.959 1.00 22.21 591 ASP A CA 1
ATOM 4456 C C . ASP A 1 591 ? 38.579 64.953 55.013 1.00 19.41 591 ASP A C 1
ATOM 4457 O O . ASP A 1 591 ? 38.407 65.609 53.983 1.00 18.11 591 ASP A O 1
ATOM 4462 N N . TRP A 1 592 ? 38.031 65.266 56.177 1.00 17.47 592 TRP A N 1
ATOM 4463 C CA . TRP A 1 592 ? 37.069 66.385 56.245 1.00 16.74 592 TRP A CA 1
ATOM 4464 C C . TRP A 1 592 ? 37.795 67.712 56.070 1.00 16.63 592 TRP A C 1
ATOM 4465 O O . TRP A 1 592 ? 38.970 67.859 56.471 1.00 15.06 592 TRP A O 1
ATOM 4476 N N . VAL A 1 593 ? 37.098 68.637 55.410 1.00 16.30 593 VAL A N 1
ATOM 4477 C CA . VAL A 1 593 ? 37.688 69.949 55.109 1.00 16.38 593 VAL A CA 1
ATOM 4478 C C . VAL A 1 593 ? 36.583 71.005 55.028 1.00 16.08 593 VAL A C 1
ATOM 4479 O O . VAL A 1 593 ? 35.512 70.736 54.474 1.00 16.58 593 VAL A O 1
ATOM 4483 N N . GLN A 1 594 ? 36.844 72.182 55.604 1.00 15.23 594 GLN A N 1
ATOM 4484 C CA . GLN A 1 594 ? 35.917 73.321 55.555 1.00 16.29 594 GLN A CA 1
ATOM 4485 C C . GLN A 1 594 ? 36.550 74.456 54.752 1.00 15.99 594 GLN A C 1
ATOM 4486 O O . GLN A 1 594 ? 37.751 74.648 54.796 1.00 15.84 594 GLN A O 1
ATOM 4492 N N . VAL A 1 595 ? 35.700 75.206 54.041 1.00 16.46 595 VAL A N 1
ATOM 4493 C CA . VAL A 1 595 ? 36.116 76.393 53.254 1.00 15.68 595 VAL A CA 1
ATOM 4494 C C . VAL A 1 595 ? 35.300 77.575 53.755 1.00 15.75 595 VAL A C 1
ATOM 4495 O O . VAL A 1 595 ? 34.052 77.460 53.892 1.00 17.58 595 VAL A O 1
ATOM 4499 N N . ARG A 1 596 ? 35.993 78.675 54.085 1.00 15.00 596 ARG A N 1
ATOM 4500 C CA . ARG A 1 596 ? 35.310 79.882 54.565 1.00 15.32 596 ARG A CA 1
ATOM 4501 C C . ARG A 1 596 ? 35.831 81.076 53.812 1.00 14.66 596 ARG A C 1
ATOM 4502 O O . ARG A 1 596 ? 37.061 81.191 53.601 1.00 14.40 596 ARG A O 1
ATOM 4510 N N . ASP A 1 597 ? 34.897 81.955 53.419 1.00 14.14 597 ASP A N 1
ATOM 4511 C CA . ASP A 1 597 ? 35.283 83.223 52.822 1.00 14.27 597 ASP A CA 1
ATOM 4512 C C . ASP A 1 597 ? 35.477 84.210 53.961 1.00 14.13 597 ASP A C 1
ATOM 4513 O O . ASP A 1 597 ? 34.513 84.678 54.573 1.00 15.90 597 ASP A O 1
ATOM 4518 N N . THR A 1 598 ? 36.739 84.512 54.272 1.00 12.94 598 THR A N 1
ATOM 4519 C CA . THR A 1 598 ? 37.061 85.360 55.415 1.00 12.45 598 THR A CA 1
ATOM 4520 C C . THR A 1 598 ? 37.295 86.822 55.035 1.00 13.05 598 THR A C 1
ATOM 4521 O O . THR A 1 598 ? 37.637 87.624 55.933 1.00 12.88 598 THR A O 1
ATOM 4525 N N . THR A 1 599 ? 37.090 87.169 53.763 1.00 11.59 599 THR A N 1
ATOM 4526 C CA . THR A 1 599 ? 37.408 88.542 53.289 1.00 11.57 599 THR A CA 1
ATOM 4527 C C . THR A 1 599 ? 36.788 89.641 54.150 1.00 11.77 599 THR A C 1
ATOM 4528 O O . THR A 1 599 ? 37.485 90.597 54.574 1.00 12.61 599 THR A O 1
ATOM 4532 N N . GLY A 1 600 ? 35.480 89.502 54.403 1.00 11.34 600 GLY A N 1
ATOM 4533 C CA . GLY A 1 600 ? 34.746 90.573 55.095 1.00 12.09 600 GLY A CA 1
ATOM 4534 C C . GLY A 1 600 ? 35.082 90.755 56.574 1.00 12.78 600 GLY A C 1
ATOM 4535 O O . GLY A 1 600 ? 34.763 91.777 57.145 1.00 13.69 600 GLY A O 1
ATOM 4536 N N . GLY A 1 601 ? 35.696 89.737 57.172 1.00 12.16 601 GLY A N 1
ATOM 4537 C CA . GLY A 1 601 ? 36.084 89.765 58.569 1.00 11.77 601 GLY A CA 1
ATOM 4538 C C . GLY A 1 601 ? 37.529 90.164 58.817 1.00 11.01 601 GLY A C 1
ATOM 4539 O O . GLY A 1 601 ? 37.958 90.192 59.983 1.00 11.41 601 GLY A O 1
ATOM 4540 N N . THR A 1 602 ? 38.287 90.389 57.738 1.00 11.07 602 THR A N 1
ATOM 4541 C CA . THR A 1 602 ? 39.726 90.638 57.867 1.00 11.97 602 THR A CA 1
ATOM 4542 C C . THR A 1 602 ? 40.103 91.828 56.996 1.00 12.18 602 THR A C 1
ATOM 4543 O O . THR A 1 602 ? 39.240 92.494 56.399 1.00 11.75 602 THR A O 1
ATOM 4547 N N . CYS A 1 603 ? 41.389 92.155 56.983 1.00 11.01 603 CYS A N 1
ATOM 4548 C CA . CYS A 1 603 ? 41.861 93.259 56.153 1.00 10.15 603 CYS A CA 1
ATOM 4549 C C . CYS A 1 603 ? 43.344 93.034 55.810 1.00 11.33 603 CYS A C 1
ATOM 4550 O O . CYS A 1 603 ? 44.004 92.163 56.417 1.00 11.97 603 CYS A O 1
ATOM 4553 N N . CYS A 1 604 ? 43.863 93.801 54.841 1.00 10.32 604 CYS A N 1
ATOM 4554 C CA . CYS A 1 604 ? 45.226 93.580 54.379 1.00 11.20 604 CYS A CA 1
ATOM 4555 C C . CYS A 1 604 ? 45.773 94.907 53.872 1.00 11.04 604 CYS A C 1
ATOM 4556 O O . CYS A 1 604 ? 45.081 95.620 53.111 1.00 11.76 604 CYS A O 1
ATOM 4559 N N . ILE A 1 605 ? 46.982 95.238 54.335 1.00 10.61 605 ILE A N 1
ATOM 4560 C CA . ILE A 1 605 ? 47.732 96.380 53.804 1.00 10.14 605 ILE A CA 1
ATOM 4561 C C . ILE A 1 605 ? 48.927 95.843 53.007 1.00 10.97 605 ILE A C 1
ATOM 4562 O O . ILE A 1 605 ? 49.707 95.035 53.545 1.00 12.45 605 ILE A O 1
ATOM 4567 N N . GLY A 1 606 ? 49.085 96.276 51.762 1.00 10.79 606 GLY A N 1
ATOM 4568 C CA . GLY A 1 606 ? 50.311 95.986 50.993 1.00 11.23 606 GLY A CA 1
ATOM 4569 C C . GLY A 1 606 ? 51.274 97.113 51.286 1.00 11.55 606 GLY A C 1
ATOM 4570 O O . GLY A 1 606 ? 50.999 98.256 50.916 1.00 12.13 606 GLY A O 1
ATOM 4571 N N . LEU A 1 607 ? 52.347 96.824 52.036 1.00 11.31 607 LEU A N 1
ATOM 4572 C CA . LEU A 1 607 ? 53.330 97.853 52.444 1.00 11.08 607 LEU A CA 1
ATOM 4573 C C . LEU A 1 607 ? 54.550 97.643 51.529 1.00 11.34 607 LEU A C 1
ATOM 4574 O O . LEU A 1 607 ? 55.333 96.692 51.731 1.00 12.47 607 LEU A O 1
ATOM 4579 N N . TRP A 1 608 ? 54.708 98.512 50.526 1.00 12.09 608 TRP A N 1
ATOM 4580 C CA . TRP A 1 608 ? 55.665 98.257 49.426 1.00 12.32 608 TRP A CA 1
ATOM 4581 C C . TRP A 1 608 ? 56.491 99.486 49.102 1.00 12.64 608 TRP A C 1
ATOM 4582 O O . TRP A 1 608 ? 55.998 100.611 49.087 1.00 14.21 608 TRP A O 1
ATOM 4593 N N . GLY A 1 609 ? 57.767 99.266 48.836 1.00 13.04 609 GLY A N 1
ATOM 4594 C CA . GLY A 1 609 ? 58.651 100.341 48.390 1.00 12.32 609 GLY A CA 1
ATOM 4595 C C . GLY A 1 609 ? 60.024 100.128 49.025 1.00 13.01 609 GLY A C 1
ATOM 4596 O O . GLY A 1 609 ? 60.156 99.387 50.010 1.00 13.08 609 GLY A O 1
ATOM 4597 N N . PRO A 1 610 ? 61.055 100.786 48.489 1.00 14.00 610 PRO A N 1
ATOM 4598 C CA . PRO A 1 610 ? 62.408 100.557 49.025 1.00 14.59 610 PRO A CA 1
ATOM 4599 C C . PRO A 1 610 ? 62.613 100.950 50.485 1.00 14.58 610 PRO A C 1
ATOM 4600 O O . PRO A 1 610 ? 63.552 100.426 51.104 1.00 16.86 610 PRO A O 1
ATOM 4604 N N . LEU A 1 611 ? 61.757 101.810 51.037 1.00 13.70 611 LEU A N 1
ATOM 4605 C CA . LEU A 1 611 ? 61.855 102.185 52.453 1.00 15.12 611 LEU A CA 1
ATOM 4606 C C . LEU A 1 611 ? 60.970 101.370 53.386 1.00 13.51 611 LEU A C 1
ATOM 4607 O O . LEU A 1 611 ? 60.838 101.705 54.541 1.00 15.09 611 LEU A O 1
ATOM 4612 N N . ALA A 1 612 ? 60.419 100.257 52.897 1.00 13.80 612 ALA A N 1
ATOM 4613 C CA . ALA A 1 612 ? 59.468 99.474 53.707 1.00 14.16 612 ALA A CA 1
ATOM 4614 C C . ALA A 1 612 ? 60.079 98.864 54.971 1.00 14.52 612 ALA A C 1
ATOM 4615 O O . ALA A 1 612 ? 59.405 98.832 56.027 1.00 14.48 612 ALA A O 1
ATOM 4617 N N . ARG A 1 613 ? 61.329 98.398 54.871 1.00 15.52 613 ARG A N 1
ATOM 4618 C CA . ARG A 1 613 ? 62.031 97.854 56.054 1.00 16.04 613 ARG A CA 1
ATOM 4619 C C . ARG A 1 613 ? 62.344 98.976 57.050 1.00 16.25 613 ARG A C 1
ATOM 4620 O O . ARG A 1 613 ? 62.206 98.783 58.266 1.00 15.93 613 ARG A O 1
ATOM 4628 N N . ASP A 1 614 ? 62.762 100.138 56.576 1.00 14.98 614 ASP A N 1
ATOM 4629 C CA . ASP A 1 614 ? 63.004 101.265 57.471 1.00 17.24 614 ASP A CA 1
ATOM 4630 C C . ASP A 1 614 ? 61.715 101.604 58.247 1.00 16.41 614 ASP A C 1
ATOM 4631 O O . ASP A 1 614 ? 61.775 101.882 59.447 1.00 18.09 614 ASP A O 1
ATOM 4636 N N . LEU A 1 615 ? 60.560 101.605 57.564 1.00 16.17 615 LEU A N 1
ATOM 4637 C CA . LEU A 1 615 ? 59.289 101.971 58.209 1.00 14.89 615 LEU A CA 1
ATOM 4638 C C . LEU A 1 615 ? 58.875 100.916 59.269 1.00 15.28 615 LEU A C 1
ATOM 4639 O O . LEU A 1 615 ? 58.621 101.232 60.438 1.00 14.95 615 LEU A O 1
ATOM 4644 N N . VAL A 1 616 ? 58.786 99.661 58.856 1.00 14.26 616 VAL A N 1
ATOM 4645 C CA . VAL A 1 616 ? 58.255 98.641 59.753 1.00 16.36 616 VAL A CA 1
ATOM 4646 C C . VAL A 1 616 ? 59.134 98.435 60.995 1.00 16.37 616 VAL A C 1
ATOM 4647 O O . VAL A 1 616 ? 58.617 98.126 62.083 1.00 15.71 616 VAL A O 1
ATOM 4651 N N . SER A 1 617 ? 60.439 98.674 60.846 1.00 17.32 617 SER A N 1
ATOM 4652 C CA . SER A 1 617 ? 61.402 98.534 61.973 1.00 19.94 617 SER A CA 1
ATOM 4653 C C . SER A 1 617 ? 61.077 99.464 63.160 1.00 18.93 617 SER A C 1
ATOM 4654 O O . SER A 1 617 ? 61.483 99.188 64.308 1.00 20.64 617 SER A O 1
ATOM 4657 N N . LYS A 1 618 ? 60.344 100.553 62.910 1.00 17.53 618 LYS A N 1
ATOM 4658 C CA . LYS A 1 618 ? 59.953 101.496 63.952 1.00 18.70 618 LYS A CA 1
ATOM 4659 C C . LYS A 1 618 ? 58.768 101.016 64.787 1.00 18.08 618 LYS A C 1
ATOM 4660 O O . LYS A 1 618 ? 58.526 101.552 65.881 1.00 20.71 618 LYS A O 1
ATOM 4666 N N . VAL A 1 619 ? 58.020 100.027 64.291 1.00 15.70 619 VAL A N 1
ATOM 4667 C CA . VAL A 1 619 ? 56.780 99.639 64.969 1.00 17.11 619 VAL A CA 1
ATOM 4668 C C . VAL A 1 619 ? 56.680 98.136 65.243 1.00 16.91 619 VAL A C 1
ATOM 4669 O O . VAL A 1 619 ? 55.614 97.609 65.585 1.00 16.89 619 VAL A O 1
ATOM 4673 N N . SER A 1 620 ? 57.808 97.452 65.123 1.00 15.52 620 SER A N 1
ATOM 4674 C CA . SER A 1 620 ? 57.832 96.016 65.335 1.00 16.63 620 SER A CA 1
ATOM 4675 C C . SER A 1 620 ? 59.214 95.636 65.784 1.00 17.34 620 SER A C 1
ATOM 4676 O O . SER A 1 620 ? 60.172 96.184 65.264 1.00 17.85 620 SER A O 1
ATOM 4679 N N . ASP A 1 621 ? 59.303 94.682 66.700 1.00 17.51 621 ASP A N 1
ATOM 4680 C CA . ASP A 1 621 ? 60.588 94.075 67.062 1.00 19.09 621 ASP A CA 1
ATOM 4681 C C . ASP A 1 621 ? 60.856 92.755 66.343 1.00 19.04 621 ASP A C 1
ATOM 4682 O O . ASP A 1 621 ? 61.892 92.093 66.568 1.00 18.43 621 ASP A O 1
ATOM 4687 N N . ASP A 1 622 ? 59.933 92.325 65.490 1.00 17.25 622 ASP A N 1
ATOM 4688 C CA . ASP A 1 622 ? 60.158 91.119 64.703 1.00 16.82 622 ASP A CA 1
ATOM 4689 C C . ASP A 1 622 ? 61.211 91.361 63.608 1.00 16.46 622 ASP A C 1
ATOM 4690 O O . ASP A 1 622 ? 61.466 92.483 63.178 1.00 18.45 622 ASP A O 1
ATOM 4695 N N . ASP A 1 623 ? 61.819 90.273 63.161 1.00 18.30 623 ASP A N 1
ATOM 4696 C CA . ASP A 1 623 ? 62.912 90.368 62.185 1.00 17.79 623 ASP A CA 1
ATOM 4697 C C . ASP A 1 623 ? 62.322 90.319 60.785 1.00 16.89 623 ASP A C 1
ATOM 4698 O O . ASP A 1 623 ? 61.813 89.287 60.347 1.00 17.55 623 ASP A O 1
ATOM 4703 N N . PHE A 1 624 ? 62.417 91.452 60.098 1.00 16.93 624 PHE A N 1
ATOM 4704 C CA . PHE A 1 624 ? 61.97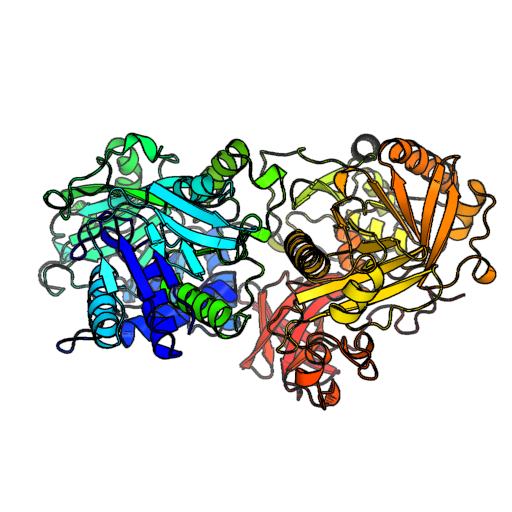4 91.570 58.717 1.00 17.95 624 PHE A CA 1
ATOM 4705 C C . PHE A 1 624 ? 63.127 91.595 57.699 1.00 19.53 624 PHE A C 1
ATOM 4706 O O . PHE A 1 624 ? 62.894 91.875 56.511 1.00 19.22 624 PHE A O 1
ATOM 4714 N N . THR A 1 625 ? 64.355 91.339 58.138 1.00 20.67 625 THR A N 1
ATOM 4715 C CA . THR A 1 625 ? 65.464 91.178 57.194 1.00 22.03 625 THR A CA 1
ATOM 4716 C C . THR A 1 625 ? 65.258 89.922 56.364 1.00 22.74 625 THR A C 1
ATOM 4717 O O . THR A 1 625 ? 64.378 89.088 56.638 1.00 23.41 625 THR A O 1
ATOM 4721 N N . ASN A 1 626 ? 66.098 89.771 55.356 1.00 24.81 626 ASN A N 1
ATOM 4722 C CA . ASN A 1 626 ? 66.060 88.557 54.563 1.00 26.90 626 ASN A CA 1
ATOM 4723 C C . ASN A 1 626 ? 66.189 87.273 55.385 1.00 28.03 626 ASN A C 1
ATOM 4724 O O . ASN A 1 626 ? 65.474 86.308 55.132 1.00 28.08 626 ASN A O 1
ATOM 4729 N N . ASP A 1 627 ? 67.042 87.272 56.409 1.00 28.72 627 ASP A N 1
ATOM 4730 C CA . ASP A 1 627 ? 67.108 86.090 57.270 1.00 30.06 627 ASP A CA 1
ATOM 4731 C C . ASP A 1 627 ? 65.861 85.904 58.145 1.00 28.49 627 ASP A C 1
ATOM 4732 O O . ASP A 1 627 ? 65.569 84.802 58.568 1.00 30.01 627 ASP A O 1
ATOM 4737 N N . GLY A 1 628 ? 65.145 86.981 58.437 1.00 25.60 628 GLY A N 1
ATOM 4738 C CA . GLY A 1 628 ? 63.960 86.919 59.279 1.00 23.24 628 GLY A CA 1
ATOM 4739 C C . GLY A 1 628 ? 62.747 86.439 58.516 1.00 21.92 628 GLY A C 1
ATOM 4740 O O . GLY A 1 628 ? 61.915 85.688 59.050 1.00 22.25 628 GLY A O 1
ATOM 4741 N N . LEU A 1 629 ? 62.671 86.813 57.243 1.00 20.11 629 LEU A N 1
ATOM 4742 C CA . LEU A 1 629 ? 61.521 86.446 56.422 1.00 19.02 629 LEU A CA 1
ATOM 4743 C C . LEU A 1 629 ? 61.937 86.497 54.962 1.00 18.10 629 LEU A C 1
ATOM 4744 O O . LEU A 1 629 ? 62.163 87.571 54.398 1.00 16.85 629 LEU A O 1
ATOM 4749 N N . LYS A 1 630 ? 62.074 85.315 54.367 1.00 18.56 630 LYS A N 1
ATOM 4750 C CA . LYS A 1 630 ? 62.542 85.210 52.988 1.00 18.73 630 LYS A CA 1
ATOM 4751 C C . LYS A 1 630 ? 61.402 85.415 52.015 1.00 17.93 630 LYS A C 1
ATOM 4752 O O . LYS A 1 630 ? 60.243 85.357 52.385 1.00 15.69 630 LYS A O 1
ATOM 4758 N N . TYR A 1 631 ? 61.754 85.634 50.752 1.00 17.58 631 TYR A N 1
ATOM 4759 C CA . TYR A 1 631 ? 60.800 85.870 49.707 1.00 18.15 631 TYR A CA 1
ATOM 4760 C C . TYR A 1 631 ? 59.850 84.680 49.606 1.00 18.26 631 TYR A C 1
ATOM 4761 O O . TYR A 1 631 ? 60.274 83.492 49.685 1.00 18.28 631 TYR A O 1
ATOM 4770 N N . PHE A 1 632 ? 58.554 84.984 49.474 1.00 15.99 632 PHE A N 1
ATOM 4771 C CA . PHE A 1 632 ? 57.528 83.972 49.348 1.00 17.23 632 PHE A CA 1
ATOM 4772 C C . PHE A 1 632 ? 57.383 83.091 50.584 1.00 15.78 632 PHE A C 1
ATOM 4773 O O . PHE A 1 632 ? 57.102 81.869 50.494 1.00 16.61 632 PHE A O 1
ATOM 4781 N N . ARG A 1 633 ? 57.572 83.717 51.741 1.00 14.87 633 ARG A N 1
ATOM 4782 C CA . ARG A 1 633 ? 57.325 83.093 53.015 1.00 14.39 633 ARG A CA 1
ATOM 4783 C C . ARG A 1 633 ? 56.383 83.941 53.851 1.00 15.33 633 ARG A C 1
ATOM 4784 O O . ARG A 1 633 ? 56.251 85.131 53.623 1.00 14.61 633 ARG A O 1
ATOM 4792 N N . ALA A 1 634 ? 55.766 83.300 54.831 1.00 14.58 634 ALA A N 1
ATOM 4793 C CA . ALA A 1 634 ? 54.851 83.976 55.757 1.00 14.55 634 ALA A CA 1
ATOM 4794 C C . ALA A 1 634 ? 55.241 83.680 57.187 1.00 15.31 634 ALA A C 1
ATOM 4795 O O . ALA A 1 634 ? 55.717 82.576 57.493 1.00 15.69 634 ALA A O 1
ATOM 4797 N N . LYS A 1 635 ? 54.969 84.628 58.085 1.00 14.44 635 LYS A N 1
ATOM 4798 C CA . LYS A 1 635 ? 55.082 84.358 59.517 1.00 15.26 635 LYS A CA 1
ATOM 4799 C C . LYS A 1 635 ? 54.268 85.347 60.311 1.00 15.31 635 LYS A C 1
ATOM 4800 O O . LYS A 1 635 ? 53.914 86.412 59.812 1.00 14.69 635 LYS A O 1
ATOM 4806 N N . ASN A 1 636 ? 53.956 84.957 61.540 1.00 15.32 636 ASN A N 1
ATOM 4807 C CA . ASN A 1 636 ? 53.225 85.857 62.431 1.00 16.21 636 ASN A CA 1
ATOM 4808 C C . ASN A 1 636 ? 54.157 86.859 63.087 1.00 15.33 636 ASN A C 1
ATOM 4809 O O . ASN A 1 636 ? 55.303 86.511 63.461 1.00 16.91 636 ASN A O 1
ATOM 4814 N N . VAL A 1 637 ? 53.693 88.115 63.198 1.00 14.50 637 VAL A N 1
ATOM 4815 C CA . VAL A 1 637 ? 54.493 89.209 63.762 1.00 13.64 637 VAL A CA 1
ATOM 4816 C C . VAL A 1 637 ? 53.566 90.110 64.579 1.00 12.70 637 VAL A C 1
ATOM 4817 O O . VAL A 1 637 ? 52.350 89.868 64.642 1.00 14.26 637 VAL A O 1
ATOM 4821 N N . VAL A 1 638 ? 54.153 91.075 65.282 1.00 11.84 638 VAL A N 1
ATOM 4822 C CA . VAL A 1 638 ? 53.342 92.124 65.906 1.00 12.60 638 VAL A CA 1
ATOM 4823 C C . VAL A 1 638 ? 53.778 93.468 65.421 1.00 12.00 638 VAL A C 1
ATOM 4824 O O . VAL A 1 638 ? 54.977 93.776 65.463 1.00 14.30 638 VAL A O 1
ATOM 4828 N N . ILE A 1 639 ? 52.820 94.300 64.965 1.00 13.23 639 ILE A N 1
ATOM 4829 C CA . ILE A 1 639 ? 53.115 95.653 64.425 1.00 13.45 639 ILE A CA 1
ATOM 4830 C C . ILE A 1 639 ? 52.165 96.628 65.119 1.00 14.03 639 ILE A C 1
ATOM 4831 O O . ILE A 1 639 ? 50.938 96.423 65.081 1.00 12.17 639 ILE A O 1
ATOM 4836 N N . GLY A 1 640 ? 52.719 97.653 65.770 1.00 13.81 640 GLY A N 1
ATOM 4837 C CA . GLY A 1 640 ? 51.841 98.611 66.470 1.00 14.04 640 GLY A CA 1
ATOM 4838 C C . GLY A 1 640 ? 50.958 97.972 67.541 1.00 14.01 640 GLY A C 1
ATOM 4839 O O . GLY A 1 640 ? 49.859 98.494 67.827 1.00 14.39 640 GLY A O 1
ATOM 4840 N N . GLY A 1 641 ? 51.419 96.854 68.122 1.00 13.53 641 GLY A N 1
ATOM 4841 C CA . GLY A 1 641 ? 50.645 96.152 69.127 1.00 13.97 641 GLY A CA 1
ATOM 4842 C C . GLY A 1 641 ? 49.633 95.165 68.538 1.00 12.66 641 GLY A C 1
ATOM 4843 O O . GLY A 1 641 ? 48.937 94.485 69.270 1.00 13.05 641 GLY A O 1
ATOM 4844 N N . ILE A 1 642 ? 49.549 95.080 67.216 1.00 11.78 642 ILE A N 1
ATOM 4845 C CA . ILE A 1 642 ? 48.559 94.203 66.586 1.00 10.93 642 ILE A CA 1
ATOM 4846 C C . ILE A 1 642 ? 49.158 92.888 66.012 1.00 11.04 642 ILE A C 1
ATOM 4847 O O . ILE A 1 642 ? 50.126 92.933 65.235 1.00 10.54 642 ILE A O 1
ATOM 4852 N N . PRO A 1 643 ? 48.588 91.728 66.347 1.00 12.33 643 PRO A N 1
ATOM 4853 C CA . PRO A 1 643 ? 48.994 90.453 65.724 1.00 11.95 643 PRO A CA 1
ATOM 4854 C C . PRO A 1 643 ? 48.706 90.475 64.236 1.00 11.89 643 PRO A C 1
ATOM 4855 O O . PRO A 1 643 ? 47.554 90.751 63.874 1.00 12.17 643 PRO A O 1
ATOM 4859 N N . VAL A 1 644 ? 49.723 90.189 63.418 1.00 10.80 644 VAL A N 1
ATOM 4860 C CA . VAL A 1 644 ? 49.602 90.291 61.971 1.00 11.19 644 VAL A CA 1
ATOM 4861 C C . VAL A 1 644 ? 50.219 89.053 61.368 1.00 11.47 644 VAL A C 1
ATOM 4862 O O . VAL A 1 644 ? 51.262 88.532 61.884 1.00 13.42 644 VAL A O 1
ATOM 4866 N N . THR A 1 645 ? 49.659 88.608 60.238 1.00 10.71 645 THR A N 1
ATOM 4867 C CA . THR A 1 645 ? 50.304 87.571 59.407 1.00 12.24 645 THR A CA 1
ATOM 4868 C C . THR A 1 645 ? 50.964 88.357 58.267 1.00 12.26 645 THR A C 1
ATOM 4869 O O . THR A 1 645 ? 50.253 89.006 57.475 1.00 13.14 645 THR A O 1
ATOM 4873 N N . ALA A 1 646 ? 52.303 88.334 58.210 1.00 12.73 646 ALA A N 1
ATOM 4874 C CA . ALA A 1 646 ? 53.089 89.025 57.164 1.00 11.76 646 ALA A CA 1
ATOM 4875 C C . ALA A 1 646 ? 53.492 88.027 56.068 1.00 13.02 646 ALA A C 1
ATOM 4876 O O . ALA A 1 646 ? 53.987 86.966 56.394 1.00 12.51 646 ALA A O 1
ATOM 4878 N N . MET A 1 647 ? 53.265 88.376 54.818 1.00 11.98 647 MET A N 1
ATOM 4879 C CA . MET A 1 647 ? 53.679 87.533 53.687 1.00 12.52 647 MET A CA 1
ATOM 4880 C C . MET A 1 647 ? 54.582 88.353 52.817 1.00 13.53 647 MET A C 1
ATOM 4881 O O . MET A 1 647 ? 54.216 89.457 52.378 1.00 13.73 647 MET A O 1
ATOM 4886 N N . ARG A 1 648 ? 55.769 87.821 52.488 1.00 13.53 648 ARG A N 1
ATOM 4887 C CA . ARG A 1 648 ? 56.691 88.606 51.647 1.00 13.19 648 ARG A CA 1
ATOM 4888 C C . ARG A 1 648 ? 56.498 88.334 50.149 1.00 15.29 648 ARG A C 1
ATOM 4889 O O . ARG A 1 648 ? 56.928 87.296 49.581 1.00 14.78 648 ARG A O 1
ATOM 4897 N N . LEU A 1 649 ? 55.751 89.232 49.530 1.00 15.93 649 LEU A N 1
ATOM 4898 C CA . LEU A 1 649 ? 55.566 89.233 48.083 1.00 16.50 649 LEU A CA 1
ATOM 4899 C C . LEU A 1 649 ? 54.964 90.585 47.775 1.00 15.36 649 LEU A C 1
ATOM 4900 O O . LEU A 1 649 ? 54.512 91.299 48.677 1.00 15.32 649 LEU A O 1
ATOM 4905 N N . SER A 1 650 ? 55.030 90.936 46.503 1.00 15.48 650 SER A N 1
ATOM 4906 C CA . SER A 1 650 ? 54.572 92.261 46.083 1.00 14.89 650 SER A CA 1
ATOM 4907 C C . SER A 1 650 ? 54.056 92.273 44.635 1.00 16.53 650 SER A C 1
ATOM 4908 O O . SER A 1 650 ? 54.870 92.157 43.688 1.00 17.63 650 SER A O 1
ATOM 4911 N N . TYR A 1 651 ? 52.766 92.599 44.443 1.00 15.69 651 TYR A N 1
ATOM 4912 C CA . TYR A 1 651 ? 52.235 92.731 43.094 1.00 17.43 651 TYR A CA 1
ATOM 4913 C C . TYR A 1 651 ? 52.913 93.854 42.334 1.00 17.60 651 TYR A C 1
ATOM 4914 O O . TYR A 1 651 ? 52.955 93.814 41.093 1.00 20.78 651 TYR A O 1
ATOM 4923 N N . VAL A 1 652 ? 53.408 94.861 43.040 1.00 15.42 652 VAL A N 1
ATOM 4924 C CA . VAL A 1 652 ? 53.934 96.063 42.367 1.00 14.71 652 VAL A CA 1
ATOM 4925 C C . VAL A 1 652 ? 55.471 95.965 42.112 1.00 14.61 652 VAL A C 1
ATOM 4926 O O . VAL A 1 652 ? 56.066 96.843 41.445 1.00 15.81 652 VAL A O 1
ATOM 4930 N N . GLY A 1 653 ? 56.089 94.889 42.620 1.00 15.29 653 GLY A N 1
ATOM 4931 C CA . GLY A 1 653 ? 57.484 94.620 42.333 1.00 15.60 653 GLY A CA 1
ATOM 4932 C C . GLY A 1 653 ? 58.506 95.325 43.199 1.00 15.96 653 GLY A C 1
ATOM 4933 O O . GLY A 1 653 ? 59.629 95.578 42.741 1.00 17.53 653 GLY A O 1
ATOM 4934 N N . GLU A 1 654 ? 58.141 95.646 44.447 1.00 14.08 654 GLU A N 1
ATOM 4935 C CA . GLU A 1 654 ? 59.076 96.300 45.362 1.00 14.71 654 GLU A CA 1
ATOM 4936 C C . GLU A 1 654 ? 59.241 95.511 46.653 1.00 14.68 654 GLU A C 1
ATOM 4937 O O . GLU A 1 654 ? 58.444 94.590 46.949 1.00 15.22 654 GLU A O 1
ATOM 4943 N N . LEU A 1 655 ? 60.276 95.890 47.412 1.00 14.88 655 LEU A N 1
ATOM 4944 C CA . LEU A 1 655 ? 60.446 95.383 48.783 1.00 14.14 655 LEU A CA 1
ATOM 4945 C C . LEU A 1 655 ? 59.142 95.562 49.590 1.00 14.43 655 LEU A C 1
ATOM 4946 O O . LEU A 1 655 ? 58.419 96.530 49.384 1.00 14.14 655 LEU A O 1
ATOM 4951 N N . GLY A 1 656 ? 58.853 94.598 50.452 1.00 13.85 656 GLY A N 1
ATOM 4952 C CA . GLY A 1 656 ? 57.760 94.732 51.420 1.00 13.13 656 GLY A CA 1
ATOM 4953 C C . GLY A 1 656 ? 56.870 93.509 51.512 1.00 13.92 656 GLY A C 1
ATOM 4954 O O . GLY A 1 656 ? 57.237 92.405 51.077 1.00 15.03 656 GLY A O 1
ATOM 4955 N N . TRP A 1 657 ? 55.695 93.696 52.113 1.00 12.56 657 TRP A N 1
ATOM 4956 C CA . TRP A 1 657 ? 54.886 92.565 52.563 1.00 12.14 657 TRP A CA 1
ATOM 4957 C C . TRP A 1 657 ? 53.406 92.894 52.464 1.00 12.10 657 TRP A C 1
ATOM 4958 O O . TRP A 1 657 ? 53.022 94.070 52.532 1.00 13.19 657 TRP A O 1
ATOM 4969 N N . GLU A 1 658 ? 52.600 91.833 52.324 1.00 11.24 658 GLU A N 1
ATOM 4970 C CA . GLU A 1 658 ? 51.162 91.893 52.574 1.00 12.02 658 GLU A CA 1
ATOM 4971 C C . GLU A 1 658 ? 50.993 91.637 54.057 1.00 11.82 658 GLU A C 1
ATOM 4972 O O . GLU A 1 658 ? 51.547 90.655 54.624 1.00 12.93 658 GLU A O 1
ATOM 4978 N N . LEU A 1 659 ? 50.241 92.515 54.709 1.00 10.88 659 LEU A N 1
ATOM 4979 C CA . LEU A 1 659 ? 50.096 92.461 56.172 1.00 10.35 659 LEU A CA 1
ATOM 4980 C C . LEU A 1 659 ? 48.609 92.227 56.471 1.00 11.17 659 LEU A C 1
ATOM 4981 O O . LEU A 1 659 ? 47.772 93.116 56.200 1.00 12.20 659 LEU A O 1
ATOM 4986 N N . TYR A 1 660 ? 48.286 91.070 57.035 1.00 10.20 660 TYR A N 1
ATOM 4987 C CA . TYR A 1 660 ? 46.886 90.668 57.298 1.00 10.72 660 TYR A CA 1
ATOM 4988 C C . TYR A 1 660 ? 46.537 90.713 58.767 1.00 11.11 660 TYR A C 1
ATOM 4989 O O . TYR A 1 660 ? 47.325 90.277 59.612 1.00 12.85 660 TYR A O 1
ATOM 4998 N N . THR A 1 661 ? 45.345 91.221 59.070 1.00 11.35 661 THR A N 1
ATOM 4999 C CA . THR A 1 661 ? 44.823 91.137 60.430 1.00 12.10 661 THR A CA 1
ATOM 5000 C C . THR A 1 661 ? 43.277 91.129 60.462 1.00 12.00 661 THR A C 1
ATOM 5001 O O . THR A 1 661 ? 42.632 91.256 59.422 1.00 12.06 661 THR A O 1
ATOM 5005 N N . SER A 1 662 ? 42.710 90.869 61.645 1.00 10.97 662 SER A N 1
ATOM 5006 C CA . SER A 1 662 ? 41.278 90.881 61.827 1.00 12.42 662 SER A CA 1
ATOM 5007 C C . SER A 1 662 ? 40.751 92.327 61.661 1.00 11.85 662 SER A C 1
ATOM 5008 O O . SER A 1 662 ? 41.461 93.313 61.947 1.00 12.45 662 SER A O 1
ATOM 5011 N N . ALA A 1 663 ? 39.514 92.447 61.208 1.00 11.14 663 ALA A N 1
ATOM 5012 C CA . ALA A 1 663 ? 38.935 93.786 60.956 1.00 10.66 663 ALA A CA 1
ATOM 5013 C C . ALA A 1 663 ? 38.978 94.735 62.158 1.00 10.16 663 ALA A C 1
ATOM 5014 O O . ALA A 1 663 ? 39.258 95.921 61.970 1.00 11.21 663 ALA A O 1
ATOM 5016 N N . ASP A 1 664 ? 38.757 94.225 63.357 1.00 10.72 664 ASP A N 1
ATOM 5017 C CA . ASP A 1 664 ? 38.724 95.078 64.543 1.00 10.38 664 ASP A CA 1
ATOM 5018 C C . ASP A 1 664 ? 40.089 95.707 64.861 1.00 10.70 664 ASP A C 1
ATOM 5019 O O . ASP A 1 664 ? 40.142 96.706 65.566 1.00 11.14 664 ASP A O 1
ATOM 5024 N N . ASN A 1 665 ? 41.151 95.107 64.314 1.00 10.19 665 ASN A N 1
ATOM 5025 C CA . ASN A 1 665 ? 42.516 95.599 64.592 1.00 10.56 665 ASN A CA 1
ATOM 5026 C C . ASN A 1 665 ? 43.045 96.496 63.436 1.00 10.76 665 ASN A C 1
ATOM 5027 O O . ASN A 1 665 ? 44.130 97.021 63.532 1.00 10.77 665 ASN A O 1
ATOM 5032 N N . GLY A 1 666 ? 42.299 96.590 62.333 1.00 10.61 666 GLY A N 1
ATOM 5033 C CA . GLY A 1 666 ? 42.820 97.181 61.091 1.00 10.60 666 GLY A CA 1
ATOM 5034 C C . GLY A 1 666 ? 43.159 98.644 61.231 1.00 10.36 666 GLY A C 1
ATOM 5035 O O . GLY A 1 666 ? 44.235 99.106 60.734 1.00 11.42 666 GLY A O 1
ATOM 5036 N N . GLN A 1 667 ? 42.278 99.387 61.889 1.00 9.92 667 GLN A N 1
ATOM 5037 C CA . GLN A 1 667 ? 42.519 100.847 61.995 1.00 10.24 667 GLN A CA 1
ATOM 5038 C C . GLN A 1 667 ? 43.807 101.120 62.815 1.00 10.93 667 GLN A C 1
ATOM 5039 O O . GLN A 1 667 ? 44.602 102.035 62.465 1.00 11.06 667 GLN A O 1
ATOM 5045 N N . ARG A 1 668 ? 44.028 100.336 63.878 1.00 10.10 668 ARG A N 1
ATOM 5046 C CA . ARG A 1 668 ? 45.243 100.498 64.677 1.00 10.44 668 ARG A CA 1
ATOM 5047 C C . ARG A 1 668 ? 46.480 100.169 63.860 1.00 10.49 668 ARG A C 1
ATOM 5048 O O . ARG A 1 668 ? 47.483 100.899 63.936 1.00 10.80 668 ARG A O 1
ATOM 5056 N N . LEU A 1 669 ? 46.403 99.079 63.098 1.00 9.91 669 LEU A N 1
ATOM 5057 C CA . LEU A 1 669 ? 47.548 98.683 62.259 1.00 9.89 669 LEU A CA 1
ATOM 5058 C C . LEU A 1 669 ? 47.883 99.812 61.263 1.00 10.87 669 LEU A C 1
ATOM 5059 O O . LEU A 1 669 ? 49.074 100.225 61.132 1.00 11.36 669 LEU A O 1
ATOM 5064 N N . TRP A 1 670 ? 46.838 100.288 60.567 1.00 10.49 670 TRP A N 1
ATOM 5065 C CA . TRP A 1 670 ? 46.932 101.447 59.675 1.00 11.22 670 TRP A CA 1
ATOM 5066 C C . TRP A 1 670 ? 47.618 102.621 60.358 1.00 12.23 670 TRP A C 1
ATOM 5067 O O . TRP A 1 670 ? 48.605 103.158 59.826 1.00 11.92 670 TRP A O 1
ATOM 5078 N N . ASP A 1 671 ? 47.095 103.035 61.511 1.00 9.90 671 ASP A N 1
ATOM 5079 C CA . ASP A 1 671 ? 47.597 104.248 62.162 1.00 11.06 671 ASP A CA 1
ATOM 5080 C C . ASP A 1 671 ? 49.053 104.081 62.625 1.00 10.84 671 ASP A C 1
ATOM 5081 O O . ASP A 1 671 ? 49.833 105.054 62.552 1.00 11.63 671 ASP A O 1
ATOM 5086 N N . ALA A 1 672 ? 49.404 102.887 63.108 1.00 10.85 672 ALA A N 1
ATOM 5087 C CA . ALA A 1 672 ? 50.769 102.623 63.569 1.00 12.52 672 ALA A CA 1
ATOM 5088 C C . ALA A 1 672 ? 51.739 102.763 62.414 1.00 12.10 672 ALA A C 1
ATOM 5089 O O . ALA A 1 672 ? 52.788 103.423 62.537 1.00 13.00 672 ALA A O 1
ATOM 5091 N N . LEU A 1 673 ? 51.400 102.151 61.279 1.00 11.68 673 LEU A N 1
ATOM 5092 C CA . LEU A 1 673 ? 52.281 102.216 60.101 1.00 11.58 673 LEU A CA 1
ATOM 5093 C C . LEU A 1 673 ? 52.350 103.631 59.541 1.00 12.25 673 LEU A C 1
ATOM 5094 O O . LEU A 1 673 ? 53.407 104.075 59.084 1.00 12.49 673 LEU A O 1
ATOM 5099 N N . TRP A 1 674 ? 51.215 104.332 59.565 1.00 11.51 674 TRP A N 1
ATOM 5100 C CA . TRP A 1 674 ? 51.123 105.681 59.048 1.00 11.84 674 TRP A CA 1
ATOM 5101 C C . TRP A 1 674 ? 52.056 106.576 59.827 1.00 13.73 674 TRP A C 1
ATOM 5102 O O . TRP A 1 674 ? 52.806 107.353 59.226 1.00 13.11 674 TRP A O 1
ATOM 5113 N N . GLN A 1 675 ? 51.966 106.543 61.158 1.00 13.47 675 GLN A N 1
ATOM 5114 C CA . GLN A 1 675 ? 52.808 107.410 61.993 1.00 15.20 675 GLN A CA 1
ATOM 5115 C C . GLN A 1 675 ? 54.295 107.072 61.771 1.00 14.28 675 GLN A C 1
ATOM 5116 O O . GLN A 1 675 ? 55.134 107.983 61.603 1.00 15.03 675 GLN A O 1
ATOM 5122 N N . ALA A 1 676 ? 54.614 105.777 61.730 1.00 13.44 676 ALA A N 1
ATOM 5123 C CA . ALA A 1 676 ? 55.999 105.337 61.557 1.00 13.25 676 ALA A CA 1
ATOM 5124 C C . ALA A 1 676 ? 56.548 105.802 60.211 1.00 14.85 676 ALA A C 1
ATOM 5125 O O . ALA A 1 676 ? 57.752 106.022 60.071 1.00 15.45 676 ALA A O 1
ATOM 5127 N N . GLY A 1 677 ? 55.669 105.927 59.222 1.00 13.77 677 GLY A N 1
ATOM 5128 C CA . GLY A 1 677 ? 56.088 106.258 57.878 1.00 14.49 677 GLY A CA 1
ATOM 5129 C C . GLY A 1 677 ? 56.310 107.722 57.595 1.00 13.45 677 GLY A C 1
ATOM 5130 O O . GLY A 1 677 ? 56.844 108.044 56.537 1.00 14.54 677 GLY A O 1
ATOM 5131 N N . GLN A 1 678 ? 55.912 108.592 58.510 1.00 14.60 678 GLN A N 1
ATOM 5132 C CA . GLN A 1 678 ? 56.021 110.066 58.254 1.00 16.43 678 GLN A CA 1
ATOM 5133 C C . GLN A 1 678 ? 57.435 110.533 57.844 1.00 17.61 678 GLN A C 1
ATOM 5134 O O . GLN A 1 678 ? 57.563 111.244 56.823 1.00 17.52 678 GLN A O 1
ATOM 5140 N N . PRO A 1 679 ? 58.491 110.120 58.547 1.00 18.19 679 PRO A N 1
ATOM 5141 C CA . PRO A 1 679 ? 59.847 110.556 58.158 1.00 18.90 679 PRO A CA 1
ATOM 5142 C C . PRO A 1 679 ? 60.327 109.933 56.836 1.00 18.45 679 PRO A C 1
ATOM 5143 O O . PRO A 1 679 ? 61.383 110.351 56.301 1.00 20.61 679 PRO A O 1
ATOM 5147 N N . PHE A 1 680 ? 59.617 108.919 56.336 1.00 16.24 680 PHE A N 1
ATOM 5148 C CA . PHE A 1 680 ? 59.994 108.262 55.082 1.00 15.85 680 PHE A CA 1
ATOM 5149 C C . PHE A 1 680 ? 59.090 108.694 53.942 1.00 16.49 680 PHE A C 1
ATOM 5150 O O . PHE A 1 680 ? 59.212 108.161 52.857 1.00 18.42 680 PHE A O 1
ATOM 5158 N N . GLY A 1 681 ? 58.183 109.624 54.206 1.00 15.99 681 GLY A N 1
ATOM 5159 C CA . GLY A 1 681 ? 57.314 110.121 53.156 1.00 16.19 681 GLY A CA 1
ATOM 5160 C C . GLY A 1 681 ? 56.283 109.087 52.712 1.00 15.22 681 GLY A C 1
ATOM 5161 O O . GLY A 1 681 ? 55.860 109.096 51.540 1.00 15.80 681 GLY A O 1
ATOM 5162 N N . VAL A 1 682 ? 55.795 108.278 53.643 1.00 14.30 682 VAL A N 1
ATOM 5163 C CA . VAL A 1 682 ? 54.785 107.265 53.293 1.00 13.15 682 VAL A CA 1
ATOM 5164 C C . VAL A 1 682 ? 53.540 107.963 52.698 1.00 11.52 682 VAL A C 1
ATOM 5165 O O . VAL A 1 682 ? 53.155 109.114 53.092 1.00 13.63 682 VAL A O 1
ATOM 5169 N N . ILE A 1 683 ? 52.947 107.297 51.711 1.00 10.82 683 ILE A N 1
ATOM 5170 C CA . ILE A 1 683 ? 51.663 107.720 51.124 1.00 10.70 683 ILE A CA 1
ATOM 5171 C C . ILE A 1 683 ? 50.683 106.519 51.136 1.00 10.69 683 ILE A C 1
ATOM 5172 O O . ILE A 1 683 ? 51.094 105.345 51.256 1.00 11.79 683 ILE A O 1
ATOM 5177 N N . ALA A 1 684 ? 49.393 106.833 51.025 1.00 11.65 684 ALA A N 1
ATOM 5178 C CA . ALA A 1 684 ? 48.389 105.851 50.652 1.00 10.66 684 ALA A CA 1
ATOM 5179 C C . ALA A 1 684 ? 48.397 105.840 49.123 1.00 10.99 684 ALA A C 1
ATOM 5180 O O . ALA A 1 684 ? 48.558 106.899 48.498 1.00 12.45 684 ALA A O 1
ATOM 5182 N N . ALA A 1 685 ? 48.258 104.652 48.530 1.00 10.94 685 ALA A N 1
ATOM 5183 C CA . ALA A 1 685 ? 48.287 104.531 47.061 1.00 9.76 685 ALA A CA 1
ATOM 5184 C C . ALA A 1 685 ? 47.116 103.680 46.612 1.00 10.25 685 ALA A C 1
ATOM 5185 O O . ALA A 1 685 ? 46.745 102.722 47.276 1.00 11.10 685 ALA A O 1
ATOM 5187 N N . GLY A 1 686 ? 46.548 104.067 45.487 1.00 11.13 686 GLY A N 1
ATOM 5188 C CA . GLY A 1 686 ? 45.279 103.549 45.014 1.00 11.17 686 GLY A CA 1
ATOM 5189 C C . GLY A 1 686 ? 45.390 102.598 43.835 1.00 11.82 686 GLY A C 1
ATOM 5190 O O . GLY A 1 686 ? 46.504 102.307 43.353 1.00 11.30 686 GLY A O 1
ATOM 5191 N N . ARG A 1 687 ? 44.235 102.130 43.352 1.00 11.56 687 ARG A N 1
ATOM 5192 C CA . ARG A 1 687 ? 44.195 101.100 42.337 1.00 12.78 687 ARG A CA 1
ATOM 5193 C C . ARG A 1 687 ? 44.766 101.514 40.980 1.00 11.60 687 ARG A C 1
ATOM 5194 O O . ARG A 1 687 ? 45.270 100.663 40.241 1.00 12.08 687 ARG A O 1
ATOM 5202 N N . ALA A 1 688 ? 44.687 102.796 40.602 1.00 10.73 688 ALA A N 1
ATOM 5203 C CA . ALA A 1 688 ? 45.240 103.184 39.281 1.00 11.34 688 ALA A CA 1
ATOM 5204 C C . ALA A 1 688 ? 46.764 102.940 39.237 1.00 11.05 688 ALA A C 1
ATOM 5205 O O . ALA A 1 688 ? 47.279 102.303 38.298 1.00 13.10 688 ALA A O 1
ATOM 5207 N N . ALA A 1 689 ? 47.470 103.438 40.223 1.00 10.45 689 ALA A N 1
ATOM 5208 C CA . ALA A 1 689 ? 48.915 103.138 40.303 1.00 10.82 689 ALA A CA 1
ATOM 5209 C C . ALA A 1 689 ? 49.200 101.652 40.472 1.00 11.91 689 ALA A C 1
ATOM 5210 O O . ALA A 1 689 ? 50.111 101.108 39.834 1.00 12.47 689 ALA A O 1
ATOM 5212 N N . PHE A 1 690 ? 48.446 101.000 41.348 1.00 11.53 690 PHE A N 1
ATOM 5213 C CA . PHE A 1 690 ? 48.603 99.567 41.558 1.00 11.99 690 PHE A CA 1
ATOM 5214 C C . PHE A 1 690 ? 48.561 98.802 40.241 1.00 12.67 690 PHE A C 1
ATOM 5215 O O . PHE A 1 690 ? 49.445 97.957 39.964 1.00 12.24 690 PHE A O 1
ATOM 5223 N N . SER A 1 691 ? 47.534 99.073 39.431 1.00 10.75 691 SER A N 1
ATOM 5224 C CA . SER A 1 691 ? 47.345 98.335 38.178 1.00 13.88 691 SER A CA 1
ATOM 5225 C C . SER A 1 691 ? 48.487 98.558 37.180 1.00 13.16 691 SER A C 1
ATOM 5226 O O . SER A 1 691 ? 48.936 97.602 36.495 1.00 14.52 691 SER A O 1
ATOM 5229 N N . SER A 1 692 ? 48.961 99.790 37.115 1.00 12.71 692 SER A N 1
ATOM 5230 C CA . SER A 1 692 ? 50.067 100.163 36.253 1.00 13.10 692 SER A CA 1
ATOM 5231 C C . SER A 1 692 ? 51.362 99.486 36.696 1.00 13.13 692 SER A C 1
ATOM 5232 O O . SER A 1 692 ? 52.045 98.861 35.885 1.00 13.11 692 SER A O 1
ATOM 5235 N N . LEU A 1 693 ? 51.679 99.567 37.987 1.00 11.97 693 LEU A N 1
ATOM 5236 C CA . LEU A 1 693 ? 52.929 98.952 38.497 1.00 12.72 693 LEU A CA 1
ATOM 5237 C C . LEU A 1 693 ? 52.930 97.423 38.341 1.00 13.32 693 LEU A C 1
ATOM 5238 O O . LEU A 1 693 ? 53.975 96.818 38.018 1.00 13.18 693 LEU A O 1
ATOM 5243 N N . ARG A 1 694 ? 51.779 96.799 38.610 1.00 12.89 694 ARG A N 1
ATOM 5244 C CA . ARG A 1 694 ? 51.631 95.350 38.485 1.00 15.37 694 ARG A CA 1
ATOM 5245 C C . ARG A 1 694 ? 51.760 94.927 37.029 1.00 14.84 694 ARG A C 1
ATOM 5246 O O . ARG A 1 694 ? 52.337 93.874 36.740 1.00 15.16 694 ARG A O 1
ATOM 5254 N N . LEU A 1 695 ? 51.239 95.734 36.097 1.00 13.02 695 LEU A N 1
ATOM 5255 C CA . LEU A 1 695 ? 51.410 95.381 34.674 1.00 14.14 695 LEU A CA 1
ATOM 5256 C C . LEU A 1 695 ? 52.861 95.503 34.209 1.00 14.24 695 LEU A C 1
ATOM 5257 O O . LEU A 1 695 ? 53.326 94.733 33.335 1.00 15.46 695 LEU A O 1
ATOM 5262 N N . GLU A 1 696 ? 53.576 96.473 34.753 1.00 13.75 696 GLU A N 1
ATOM 5263 C CA . GLU A 1 696 ? 55.033 96.583 34.546 1.00 14.14 696 GLU A CA 1
ATOM 5264 C C . GLU A 1 696 ? 55.798 95.351 35.044 1.00 14.83 696 GLU A C 1
ATOM 5265 O O . GLU A 1 696 ? 56.879 95.074 34.538 1.00 15.44 696 GLU A O 1
ATOM 5271 N N . LYS A 1 697 ? 55.222 94.601 35.990 1.00 13.86 697 LYS A N 1
ATOM 5272 C CA . LYS A 1 697 ? 55.796 93.358 36.446 1.00 15.29 697 LYS A CA 1
ATOM 5273 C C . LYS A 1 697 ? 55.328 92.138 35.646 1.00 15.57 697 LYS A C 1
ATOM 5274 O O . LYS A 1 697 ? 55.726 91.008 35.924 1.00 18.44 697 LYS A O 1
ATOM 5280 N N . GLY A 1 698 ? 54.420 92.333 34.693 1.00 14.73 698 GLY A N 1
ATOM 5281 C CA . GLY A 1 698 ? 53.945 91.218 33.869 1.00 15.34 698 GLY A CA 1
ATOM 5282 C C . GLY A 1 698 ? 52.944 90.293 34.539 1.00 17.14 698 GLY A C 1
ATOM 5283 O O . GLY A 1 698 ? 52.784 89.133 34.128 1.00 16.71 698 GLY A O 1
ATOM 5284 N N . TYR A 1 699 ? 52.280 90.771 35.584 1.00 17.54 699 TYR A N 1
ATOM 5285 C CA . TYR A 1 699 ? 51.243 89.954 36.230 1.00 21.61 699 TYR A CA 1
ATOM 5286 C C . TYR A 1 699 ? 50.066 89.686 35.292 1.00 21.58 699 TYR A C 1
ATOM 5287 O O . TYR A 1 699 ? 49.633 90.528 34.485 1.00 23.59 699 TYR A O 1
ATOM 5296 N N . ARG A 1 700 ? 49.573 88.459 35.329 1.00 19.81 700 ARG A N 1
ATOM 5297 C CA . ARG A 1 700 ? 48.419 88.085 34.524 1.00 20.04 700 ARG A CA 1
ATOM 5298 C C . ARG A 1 700 ? 47.135 88.265 35.348 1.00 19.81 700 ARG A C 1
ATOM 5299 O O . ARG A 1 700 ? 47.106 87.866 36.536 1.00 22.23 700 ARG A O 1
ATOM 5307 N N . SER A 1 701 ? 46.113 88.918 34.792 1.00 18.57 701 SER A N 1
ATOM 5308 C CA . SER A 1 701 ? 44.847 89.050 35.536 1.00 18.96 701 SER A CA 1
ATOM 5309 C C . SER A 1 701 ? 43.880 88.004 35.010 1.00 17.43 701 SER A C 1
ATOM 5310 O O . SER A 1 701 ? 43.509 88.028 33.826 1.00 16.28 701 SER A O 1
ATOM 5313 N N . TRP A 1 702 ? 43.456 87.077 35.873 1.00 16.84 702 TRP A N 1
ATOM 5314 C CA . TRP A 1 702 ? 42.494 86.068 35.426 1.00 17.02 702 TRP A CA 1
ATOM 5315 C C . TRP A 1 702 ? 41.184 86.742 34.948 1.00 17.33 702 TRP A C 1
ATOM 5316 O O . TRP A 1 702 ? 40.690 87.716 35.550 1.00 18.33 702 TRP A O 1
ATOM 5327 N N . GLY A 1 703 ? 40.650 86.221 33.851 1.00 16.50 703 GLY A N 1
ATOM 5328 C CA . GLY A 1 703 ? 39.423 86.704 33.259 1.00 17.25 703 GLY A CA 1
ATOM 5329 C C . GLY A 1 703 ? 39.678 87.615 32.089 1.00 18.26 703 GLY A C 1
ATOM 5330 O O . GLY A 1 703 ? 38.785 87.839 31.270 1.00 19.61 703 GLY A O 1
ATOM 5331 N N . THR A 1 704 ? 40.901 88.155 32.023 1.00 17.60 704 THR A N 1
ATOM 5332 C CA . THR A 1 704 ? 41.314 89.146 31.025 1.00 19.52 704 THR A CA 1
ATOM 5333 C C . THR A 1 704 ? 42.530 88.598 30.253 1.00 18.27 704 THR A C 1
ATOM 5334 O O . THR A 1 704 ? 42.464 88.250 29.060 1.00 20.16 704 THR A O 1
ATOM 5338 N N . ASP A 1 705 ? 43.632 88.430 30.968 1.00 17.09 705 ASP A N 1
ATOM 5339 C CA . ASP A 1 705 ? 44.843 87.875 30.368 1.00 15.90 705 ASP A CA 1
ATOM 5340 C C . ASP A 1 705 ? 44.851 86.373 30.166 1.00 15.57 705 ASP A C 1
ATOM 5341 O O . ASP A 1 705 ? 45.589 85.890 29.309 1.00 15.59 705 ASP A O 1
ATOM 5346 N N . MET A 1 706 ? 44.042 85.626 30.938 1.00 14.56 706 MET A N 1
ATOM 5347 C CA . MET A 1 706 ? 43.866 84.185 30.668 1.00 14.56 706 MET A CA 1
ATOM 5348 C C . MET A 1 706 ? 42.481 83.789 31.188 1.00 15.04 706 MET A C 1
ATOM 5349 O O . MET A 1 706 ? 42.008 84.325 32.185 1.00 15.09 706 MET A O 1
ATOM 5354 N N . THR A 1 707 ? 41.855 82.858 30.480 1.00 15.30 707 THR A N 1
ATOM 5355 C CA . THR A 1 707 ? 40.623 82.235 30.918 1.00 15.21 707 THR A CA 1
ATOM 5356 C C . THR A 1 707 ? 40.738 80.738 30.720 1.00 16.03 707 THR A C 1
ATOM 5357 O O . THR A 1 707 ? 41.818 80.233 30.348 1.00 14.99 707 THR A O 1
ATOM 5361 N N . THR A 1 708 ? 39.614 80.047 30.850 1.00 15.21 708 THR A N 1
ATOM 5362 C CA . THR A 1 708 ? 39.612 78.588 30.553 1.00 15.20 708 THR A CA 1
ATOM 5363 C C . THR A 1 708 ? 39.859 78.290 29.093 1.00 15.71 708 THR A C 1
ATOM 5364 O O . THR A 1 708 ? 40.102 77.145 28.745 1.00 15.99 708 THR A O 1
ATOM 5368 N N . GLU A 1 709 ? 39.801 79.301 28.222 1.00 14.66 709 GLU A N 1
ATOM 5369 C CA . GLU A 1 709 ? 40.165 79.138 26.817 1.00 15.64 709 GLU A CA 1
ATOM 5370 C C . GLU A 1 709 ? 41.676 78.991 26.594 1.00 16.14 709 GLU A C 1
ATOM 5371 O O . GLU A 1 709 ? 42.102 78.649 25.456 1.00 17.09 709 GLU A O 1
ATOM 5377 N N . HIS A 1 710 ? 42.490 79.250 27.633 1.00 15.51 710 HIS A N 1
ATOM 5378 C CA . HIS A 1 710 ? 43.947 79.253 27.475 1.00 14.89 710 HIS A CA 1
ATOM 5379 C C . HIS A 1 710 ? 44.553 78.232 28.399 1.00 15.40 710 HIS A C 1
ATOM 5380 O O . HIS A 1 710 ? 44.049 78.018 29.528 1.00 15.47 710 HIS A O 1
ATOM 5387 N N . ASP A 1 711 ? 45.639 77.606 27.947 1.00 14.50 711 ASP A N 1
ATOM 5388 C CA . ASP A 1 711 ? 46.369 76.735 28.883 1.00 15.53 711 ASP A CA 1
ATOM 5389 C C . ASP A 1 711 ? 47.505 77.541 29.521 1.00 16.41 711 ASP A C 1
ATOM 5390 O O . ASP A 1 711 ? 47.774 78.663 29.068 1.00 16.36 711 ASP A O 1
ATOM 5395 N N . PRO A 1 712 ? 48.149 77.039 30.569 1.00 15.22 712 PRO A N 1
ATOM 5396 C CA . PRO A 1 712 ? 49.203 77.809 31.247 1.00 16.18 712 PRO A CA 1
ATOM 5397 C C . PRO A 1 712 ? 50.337 78.209 30.315 1.00 15.42 712 PRO A C 1
ATOM 5398 O O . PRO A 1 712 ? 50.963 79.243 30.557 1.00 15.40 712 PRO A O 1
ATOM 5402 N N . PHE A 1 713 ? 50.655 77.382 29.308 1.00 15.37 713 PHE A N 1
ATOM 5403 C CA . PHE A 1 713 ? 51.840 77.620 28.493 1.00 15.91 713 PHE A CA 1
ATOM 5404 C C . PHE A 1 713 ? 51.566 78.761 27.520 1.00 16.26 713 PHE A C 1
ATOM 5405 O O . PHE A 1 713 ? 52.412 79.626 27.302 1.00 17.97 713 PHE A O 1
ATOM 5413 N N . GLU A 1 714 ? 50.343 78.795 26.998 1.00 15.82 714 GLU A N 1
ATOM 5414 C CA . GLU A 1 714 ? 49.958 79.915 26.146 1.00 16.27 714 GLU A CA 1
ATOM 5415 C C . GLU A 1 714 ? 50.030 81.241 26.935 1.00 15.22 714 GLU A C 1
ATOM 5416 O O . GLU A 1 714 ? 50.440 82.279 26.369 1.00 14.69 714 GLU A O 1
ATOM 5422 N N . ALA A 1 715 ? 49.627 81.200 28.198 1.00 15.20 715 ALA A N 1
ATOM 5423 C CA . ALA A 1 715 ? 49.612 82.402 29.026 1.00 13.91 715 ALA A CA 1
ATOM 5424 C C . ALA A 1 715 ? 50.988 82.821 29.549 1.00 14.95 715 ALA A C 1
ATOM 5425 O O . ALA A 1 715 ? 51.103 83.886 30.204 1.00 16.25 715 ALA A O 1
ATOM 5427 N N . GLY A 1 716 ? 52.025 82.013 29.311 1.00 14.38 716 GLY A N 1
ATOM 5428 C CA . GLY A 1 716 ? 53.337 82.253 29.899 1.00 15.51 716 GLY A CA 1
ATOM 5429 C C . GLY A 1 716 ? 53.433 81.953 31.389 1.00 15.65 716 GLY A C 1
ATOM 5430 O O . GLY A 1 716 ? 54.267 82.555 32.086 1.00 17.20 716 GLY A O 1
ATOM 5431 N N . LEU A 1 717 ? 52.605 81.016 31.877 1.00 16.22 717 LEU A N 1
ATOM 5432 C CA . LEU A 1 717 ? 52.558 80.653 33.305 1.00 15.88 717 LEU A CA 1
ATOM 5433 C C . LEU A 1 717 ? 53.055 79.226 33.549 1.00 16.11 717 LEU A C 1
ATOM 5434 O O . LEU A 1 717 ? 52.688 78.611 34.556 1.00 15.84 717 LEU A O 1
ATOM 5439 N N . GLY A 1 718 ? 53.878 78.718 32.623 1.00 16.59 718 GLY A N 1
ATOM 5440 C CA . GLY A 1 718 ? 54.394 77.355 32.705 1.00 17.53 718 GLY A CA 1
ATOM 5441 C C . GLY A 1 718 ? 55.142 77.112 34.006 1.00 17.64 718 GLY A C 1
ATOM 5442 O O . GLY A 1 718 ? 55.079 75.998 34.563 1.00 19.14 718 GLY A O 1
ATOM 5443 N N . PHE A 1 719 ? 55.830 78.141 34.499 1.00 17.84 719 PHE A N 1
ATOM 5444 C CA . PHE A 1 719 ? 56.617 78.035 35.740 1.00 18.72 719 PHE A CA 1
ATOM 5445 C C . PHE A 1 719 ? 55.773 77.637 36.967 1.00 19.68 719 PHE A C 1
ATOM 5446 O O . PHE A 1 719 ? 56.286 77.101 37.952 1.00 20.66 719 PHE A O 1
ATOM 5454 N N . ALA A 1 720 ? 54.468 77.901 36.878 1.00 18.41 720 ALA A N 1
ATOM 5455 C CA . ALA A 1 720 ? 53.545 77.645 37.980 1.00 17.28 720 ALA A CA 1
ATOM 5456 C C . ALA A 1 720 ? 52.927 76.243 37.934 1.00 16.84 720 ALA A C 1
ATOM 5457 O O . ALA A 1 720 ? 52.123 75.895 38.802 1.00 17.29 720 ALA A O 1
ATOM 5459 N N . VAL A 1 721 ? 53.272 75.452 36.921 1.00 16.34 721 VAL A N 1
ATOM 5460 C CA . VAL A 1 721 ? 52.742 74.108 36.801 1.00 16.96 721 VAL A CA 1
ATOM 5461 C C . VAL A 1 721 ? 53.856 73.106 37.128 1.00 19.05 721 VAL A C 1
ATOM 5462 O O . VAL A 1 721 ? 54.836 73.020 36.387 1.00 19.57 721 VAL A O 1
ATOM 5466 N N . LYS A 1 722 ? 53.675 72.332 38.193 1.00 19.46 722 LYS A N 1
ATOM 5467 C CA . LYS A 1 722 ? 54.681 71.298 38.539 1.00 20.96 722 LYS A CA 1
ATOM 5468 C C . LYS A 1 722 ? 54.296 69.959 37.900 1.00 22.16 722 LYS A C 1
ATOM 5469 O O . LYS A 1 722 ? 53.588 69.148 38.504 1.00 21.61 722 LYS A O 1
ATOM 5475 N N . MET A 1 723 ? 54.767 69.738 36.676 1.00 23.27 723 MET A N 1
ATOM 5476 C CA . MET A 1 723 ? 54.364 68.539 35.902 1.00 25.14 723 MET A CA 1
ATOM 5477 C C . MET A 1 723 ? 54.829 67.222 36.531 1.00 25.85 723 MET A C 1
ATOM 5478 O O . MET A 1 723 ? 54.283 66.157 36.233 1.00 27.25 723 MET A O 1
ATOM 5483 N N . ALA A 1 724 ? 55.826 67.303 37.401 1.00 26.33 724 ALA A N 1
ATOM 5484 C CA . ALA A 1 724 ? 56.310 66.132 38.157 1.00 26.97 724 ALA A CA 1
ATOM 5485 C C . ALA A 1 724 ? 55.318 65.605 39.216 1.00 27.30 724 ALA A C 1
ATOM 5486 O O . ALA A 1 724 ? 55.388 64.439 39.603 1.00 27.84 724 ALA A O 1
ATOM 5488 N N . LYS A 1 725 ? 54.375 66.427 39.688 1.00 26.91 725 LYS A N 1
ATOM 5489 C CA . LYS A 1 725 ? 53.344 65.946 40.606 1.00 26.02 725 LYS A CA 1
ATOM 5490 C C . LYS A 1 725 ? 52.675 64.668 40.117 1.00 26.23 725 LYS A C 1
ATOM 5491 O O . LYS A 1 725 ? 52.473 64.499 38.904 1.00 26.57 725 LYS A O 1
ATOM 5497 N N . GLU A 1 726 ? 52.324 63.778 41.04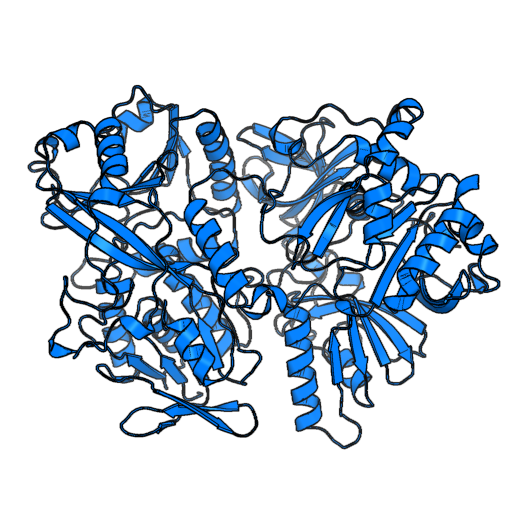0 1.00 26.96 726 GLU A N 1
ATOM 5498 C CA . GLU A 1 726 ? 51.709 62.512 40.632 1.00 27.23 726 GLU A CA 1
ATOM 5499 C C . GLU A 1 726 ? 50.343 62.736 40.001 1.00 26.75 726 GLU A C 1
ATOM 5500 O O . GLU A 1 726 ? 49.976 62.061 39.041 1.00 26.64 726 GLU A O 1
ATOM 5502 N N . SER A 1 727 ? 49.598 63.698 40.541 1.00 24.31 727 SER A N 1
ATOM 5503 C CA . SER A 1 727 ? 48.197 63.841 40.188 1.00 24.05 727 SER A CA 1
ATOM 5504 C C . SER A 1 727 ? 47.739 65.280 40.431 1.00 22.92 727 SER A C 1
ATOM 5505 O O . SER A 1 727 ? 48.101 65.875 41.439 1.00 22.62 727 SER A O 1
ATOM 5508 N N . PHE A 1 728 ? 46.992 65.832 39.475 1.00 21.44 728 PHE A N 1
ATOM 5509 C CA . PHE A 1 728 ? 46.225 67.071 39.707 1.00 20.64 728 PHE A CA 1
ATOM 5510 C C . PHE A 1 728 ? 45.301 67.274 38.532 1.00 20.58 728 PHE A C 1
ATOM 5511 O O . PHE A 1 728 ? 45.571 66.763 37.424 1.00 20.28 728 PHE A O 1
ATOM 5519 N N . ILE A 1 729 ? 44.191 67.960 38.769 1.00 19.47 729 ILE A N 1
ATOM 5520 C CA . ILE A 1 729 ? 43.239 68.193 37.698 1.00 19.27 729 ILE A CA 1
ATOM 5521 C C . ILE A 1 729 ? 43.944 68.931 36.568 1.00 19.25 729 ILE A C 1
ATOM 5522 O O . ILE A 1 729 ? 44.532 69.985 36.800 1.00 19.78 729 ILE A O 1
ATOM 5527 N N . GLY A 1 730 ? 43.846 68.381 35.353 1.00 18.99 730 GLY A N 1
ATOM 5528 C CA . GLY A 1 730 ? 44.430 68.947 34.148 1.00 18.84 730 GLY A CA 1
ATOM 5529 C C . GLY A 1 730 ? 45.788 68.439 33.731 1.00 18.74 730 GLY A C 1
ATOM 5530 O O . GLY A 1 730 ? 46.252 68.762 32.625 1.00 19.66 730 GLY A O 1
ATOM 5531 N N . LYS A 1 731 ? 46.423 67.639 34.587 1.00 19.15 731 LYS A N 1
ATOM 5532 C CA . LYS A 1 731 ? 47.780 67.181 34.295 1.00 19.53 731 LYS A CA 1
ATOM 5533 C C . LYS A 1 731 ? 47.851 66.439 32.951 1.00 20.20 731 LYS A C 1
ATOM 5534 O O . LYS A 1 731 ? 48.741 66.697 32.122 1.00 19.72 731 LYS A O 1
ATOM 5540 N N . GLY A 1 732 ? 46.904 65.521 32.741 1.00 20.95 732 GLY A N 1
ATOM 5541 C CA . GLY A 1 732 ? 46.932 64.665 31.566 1.00 21.69 732 GLY A CA 1
ATOM 5542 C C . GLY A 1 732 ? 46.811 65.462 30.289 1.00 21.30 732 GLY A C 1
ATOM 5543 O O . GLY A 1 732 ? 47.508 65.206 29.293 1.00 21.49 732 GLY A O 1
ATOM 5544 N N . ALA A 1 733 ? 45.935 66.474 30.314 1.00 20.46 733 ALA A N 1
ATOM 5545 C CA . ALA A 1 733 ? 45.772 67.324 29.145 1.00 20.87 733 ALA A CA 1
ATOM 5546 C C . ALA A 1 733 ? 47.024 68.098 28.780 1.00 21.16 733 ALA A C 1
ATOM 5547 O O . ALA A 1 733 ? 47.208 68.434 27.599 1.00 21.02 733 ALA A O 1
ATOM 5549 N N . LEU A 1 734 ? 47.865 68.399 29.778 1.00 22.10 734 LEU A N 1
ATOM 5550 C CA . LEU A 1 734 ? 49.053 69.232 29.586 1.00 22.35 734 LEU A CA 1
ATOM 5551 C C . LEU A 1 734 ? 50.325 68.472 29.196 1.00 23.21 734 LEU A C 1
ATOM 5552 O O . LEU A 1 734 ? 51.332 69.078 28.834 1.00 24.10 734 LEU A O 1
ATOM 5557 N N . GLU A 1 735 ? 50.260 67.143 29.199 1.00 24.96 735 GLU A N 1
ATOM 5558 C CA . GLU A 1 735 ? 51.448 66.356 28.861 1.00 26.04 735 GLU A CA 1
ATOM 5559 C C . GLU A 1 735 ? 52.056 66.756 27.515 1.00 24.80 735 GLU A C 1
ATOM 5560 O O . GLU A 1 735 ? 51.357 66.913 26.522 1.00 26.19 735 GLU A O 1
ATOM 5566 N N . GLY A 1 736 ? 53.360 66.996 27.511 1.00 24.93 736 GLY A N 1
ATOM 5567 C CA . GLY A 1 736 ? 54.035 67.400 26.293 1.00 25.19 736 GLY A CA 1
ATOM 5568 C C . GLY A 1 736 ? 53.968 68.857 25.867 1.00 25.04 736 GLY A C 1
ATOM 5569 O O . GLY A 1 736 ? 54.656 69.243 24.927 1.00 26.16 736 GLY A O 1
ATOM 5570 N N . ARG A 1 737 ? 53.124 69.666 26.508 1.00 22.12 737 ARG A N 1
ATOM 5571 C CA . ARG A 1 737 ? 52.964 71.046 26.052 1.00 21.93 737 ARG A CA 1
ATOM 5572 C C . ARG A 1 737 ? 54.080 71.909 26.599 1.00 20.69 737 ARG A C 1
ATOM 5573 O O . ARG A 1 737 ? 54.593 71.642 27.688 1.00 21.45 737 ARG A O 1
ATOM 5581 N N . THR A 1 738 ? 54.497 72.894 25.807 1.00 21.44 738 THR A N 1
ATOM 5582 C CA . THR A 1 738 ? 55.495 73.872 26.234 1.00 20.80 738 THR A CA 1
ATOM 5583 C C . THR A 1 738 ? 55.115 75.286 25.813 1.00 20.66 738 THR A C 1
ATOM 5584 O O . THR A 1 738 ? 54.340 75.466 24.883 1.00 21.14 738 THR A O 1
ATOM 5588 N N . GLU A 1 739 ? 55.764 76.281 26.431 1.00 20.83 739 GLU A N 1
ATOM 5589 C CA . GLU A 1 739 ? 55.579 77.667 25.993 1.00 20.12 739 GLU A CA 1
ATOM 5590 C C . GLU A 1 739 ? 56.082 77.880 24.577 1.00 21.43 739 GLU A C 1
ATOM 5591 O O . GLU A 1 739 ? 55.385 78.489 23.770 1.00 20.95 739 GLU A O 1
ATOM 5597 N N . GLU A 1 740 ? 57.263 77.332 24.261 1.00 21.85 740 GLU A N 1
ATOM 5598 C CA . GLU A 1 740 ? 57.888 77.548 22.955 1.00 23.52 740 GLU A CA 1
ATOM 5599 C C . GLU A 1 740 ? 57.098 76.936 21.794 1.00 22.86 740 GLU A C 1
ATOM 5600 O O . GLU A 1 740 ? 57.122 77.474 20.697 1.00 24.03 740 GLU A O 1
ATOM 5606 N N . ALA A 1 741 ? 56.378 75.851 22.037 1.00 22.74 741 ALA A N 1
ATOM 5607 C CA . ALA A 1 741 ? 55.587 75.235 20.976 1.00 23.05 741 ALA A CA 1
ATOM 5608 C C . ALA A 1 741 ? 54.145 75.735 20.872 1.00 23.70 741 ALA A C 1
ATOM 5609 O O . ALA A 1 741 ? 53.405 75.288 20.000 1.00 23.97 741 ALA A O 1
ATOM 5611 N N . SER A 1 742 ? 53.747 76.661 21.744 1.00 22.33 742 SER A N 1
ATOM 5612 C CA . SER A 1 742 ? 52.339 77.060 21.786 1.00 20.99 742 SER A CA 1
ATOM 5613 C C . SER A 1 742 ? 52.006 77.857 20.535 1.00 20.23 742 SER A C 1
ATOM 5614 O O . SER A 1 742 ? 52.755 78.768 20.155 1.00 19.95 742 SER A O 1
ATOM 5617 N N . ALA A 1 743 ? 50.879 77.523 19.913 1.00 20.97 743 ALA A N 1
ATOM 5618 C CA . ALA A 1 743 ? 50.488 78.194 18.668 1.00 21.93 743 ALA A CA 1
ATOM 5619 C C . ALA A 1 743 ? 50.158 79.680 18.872 1.00 21.66 743 ALA A C 1
ATOM 5620 O O . ALA A 1 743 ? 50.319 80.496 17.962 1.00 21.91 743 ALA A O 1
ATOM 5622 N N . ARG A 1 744 ? 49.661 80.013 20.057 1.00 21.39 744 ARG A N 1
ATOM 5623 C CA . ARG A 1 744 ? 49.359 81.418 20.404 1.00 20.64 744 ARG A CA 1
ATOM 5624 C C . ARG A 1 744 ? 49.972 81.661 21.771 1.00 19.23 744 ARG A C 1
ATOM 5625 O O . ARG A 1 744 ? 49.951 80.770 22.630 1.00 19.45 744 ARG A O 1
ATOM 5633 N N . ARG A 1 745 ? 50.550 82.852 21.946 1.00 17.97 745 ARG A N 1
ATOM 5634 C CA . ARG A 1 745 ? 51.243 83.192 23.186 1.00 16.92 745 ARG A CA 1
ATOM 5635 C C . ARG A 1 745 ? 50.908 84.598 23.632 1.00 16.18 745 ARG A C 1
ATOM 5636 O O . ARG A 1 745 ? 50.769 85.515 22.827 1.00 15.83 745 ARG A O 1
ATOM 5644 N N . LEU A 1 746 ? 50.778 84.749 24.942 1.00 14.97 746 LEU A N 1
ATOM 5645 C CA . LEU A 1 746 ? 50.477 86.077 25.503 1.00 15.24 746 LEU A CA 1
ATOM 5646 C C . LEU A 1 746 ? 51.717 86.952 25.434 1.00 15.11 746 LEU A C 1
ATOM 5647 O O . LEU A 1 746 ? 52.784 86.581 25.940 1.00 16.10 746 LEU A O 1
ATOM 5652 N N . ARG A 1 747 ? 51.574 88.135 24.830 1.00 14.92 747 ARG A N 1
ATOM 5653 C CA . ARG A 1 747 ? 52.715 89.037 24.617 1.00 14.99 747 ARG A CA 1
ATOM 5654 C C . ARG A 1 747 ? 52.457 90.409 25.186 1.00 15.08 747 ARG A C 1
ATOM 5655 O O . ARG A 1 747 ? 51.316 90.889 25.183 1.00 15.11 747 ARG A O 1
ATOM 5663 N N . CYS A 1 748 ? 53.538 91.035 25.630 1.00 15.30 748 CYS A N 1
ATOM 5664 C CA . CYS A 1 748 ? 53.570 92.392 26.119 1.00 14.99 748 CYS A CA 1
ATOM 5665 C C . CYS A 1 748 ? 53.854 93.344 24.972 1.00 15.73 748 CYS A C 1
ATOM 5666 O O . CYS A 1 748 ? 54.811 93.123 24.207 1.00 16.24 748 CYS A O 1
ATOM 5669 N N . LEU A 1 749 ? 53.016 94.358 24.806 1.00 14.61 749 LEU A N 1
ATOM 5670 C CA . LEU A 1 749 ? 53.245 95.359 23.769 1.00 14.00 749 LEU A CA 1
ATOM 5671 C C . LEU A 1 749 ? 53.454 96.709 24.449 1.00 15.40 749 LEU A C 1
ATOM 5672 O O . LEU A 1 749 ? 52.780 97.034 25.453 1.00 15.37 749 LEU A O 1
ATOM 5677 N N . THR A 1 750 ? 54.341 97.529 23.882 1.00 15.52 750 THR A N 1
ATOM 5678 C CA . THR A 1 750 ? 54.441 98.934 24.333 1.00 14.85 750 THR A CA 1
ATOM 5679 C C . THR A 1 750 ? 54.141 99.836 23.146 1.00 15.77 750 THR A C 1
ATOM 5680 O O . THR A 1 750 ? 54.514 99.509 22.019 1.00 15.42 750 THR A O 1
ATOM 5684 N N . ILE A 1 751 ? 53.433 100.935 23.414 1.00 14.27 751 ILE A N 1
ATOM 5685 C CA . ILE A 1 751 ? 52.956 101.859 22.365 1.00 14.63 751 ILE A CA 1
ATOM 5686 C C . ILE A 1 751 ? 54.057 102.846 21.979 1.00 15.60 751 ILE A C 1
ATOM 5687 O O . ILE A 1 751 ? 54.570 103.567 22.809 1.00 17.03 751 ILE A O 1
ATOM 5692 N N . ASP A 1 752 ? 54.422 102.838 20.704 1.00 15.64 752 ASP A N 1
ATOM 5693 C CA . ASP A 1 752 ? 55.653 103.503 20.274 1.00 17.17 752 ASP A CA 1
ATOM 5694 C C . ASP A 1 752 ? 55.649 105.004 20.480 1.00 17.30 752 ASP A C 1
ATOM 5695 O O . ASP A 1 752 ? 56.707 105.572 20.788 1.00 19.03 752 ASP A O 1
ATOM 5700 N N . ASP A 1 753 ? 54.499 105.659 20.286 1.00 16.66 753 ASP A N 1
ATOM 5701 C CA . ASP A 1 753 ? 54.421 107.121 20.441 1.00 17.36 753 ASP A CA 1
ATOM 5702 C C . ASP A 1 753 ? 54.431 107.670 21.876 1.00 17.06 753 ASP A C 1
ATOM 5703 O O . ASP A 1 753 ? 54.414 108.892 22.076 1.00 18.38 753 ASP A O 1
ATOM 5708 N N . GLY A 1 754 ? 54.429 106.770 22.847 1.00 18.37 754 GLY A N 1
ATOM 5709 C CA . GLY A 1 754 ? 54.478 107.148 24.248 1.00 18.02 754 GLY A CA 1
ATOM 5710 C C . GLY A 1 754 ? 53.230 107.816 24.784 1.00 17.53 754 GLY A C 1
ATOM 5711 O O . GLY A 1 754 ? 53.201 108.255 25.967 1.00 18.22 754 GLY A O 1
ATOM 5712 N N . ARG A 1 755 ? 52.172 107.900 23.987 1.00 17.23 755 ARG A N 1
ATOM 5713 C CA . ARG A 1 755 ? 51.026 108.709 24.436 1.00 16.59 755 ARG A CA 1
ATOM 5714 C C . ARG A 1 755 ? 49.660 108.105 24.165 1.00 16.87 755 ARG A C 1
ATOM 5715 O O . ARG A 1 755 ? 48.698 108.406 24.873 1.00 16.31 755 ARG A O 1
ATOM 5723 N N . SER A 1 756 ? 49.554 107.245 23.158 1.00 15.80 756 SER A N 1
ATOM 5724 C CA . SER A 1 756 ? 48.221 106.773 22.740 1.00 15.36 756 SER A CA 1
ATOM 5725 C C . SER A 1 756 ? 47.803 105.587 23.587 1.00 14.85 756 SER A C 1
ATOM 5726 O O . SER A 1 756 ? 48.087 104.424 23.239 1.00 15.62 756 SER A O 1
ATOM 5729 N N . ILE A 1 757 ? 47.113 105.893 24.683 1.00 14.46 757 ILE A N 1
ATOM 5730 C CA . ILE A 1 757 ? 46.712 104.845 25.647 1.00 13.16 757 ILE A CA 1
ATOM 5731 C C . ILE A 1 757 ? 45.514 104.078 25.105 1.00 14.56 757 ILE A C 1
ATOM 5732 O O . ILE A 1 757 ? 44.559 104.679 24.571 1.00 15.13 757 ILE A O 1
ATOM 5737 N N . VAL A 1 758 ? 45.598 102.752 25.229 1.00 14.02 758 VAL A N 1
ATOM 5738 C CA . VAL A 1 758 ? 44.464 101.887 24.915 1.00 12.61 758 VAL A CA 1
ATOM 5739 C C . VAL A 1 758 ? 43.961 101.255 26.211 1.00 13.13 758 VAL A C 1
ATOM 5740 O O . VAL A 1 758 ? 44.664 101.299 27.268 1.00 13.55 758 VAL A O 1
ATOM 5744 N N . LEU A 1 759 ? 42.750 100.710 26.158 1.00 12.90 759 LEU A N 1
ATOM 5745 C CA . LEU A 1 759 ? 42.011 100.354 27.398 1.00 13.50 759 LEU A CA 1
ATOM 5746 C C . LEU A 1 759 ? 41.666 98.900 27.598 1.00 12.98 759 LEU A C 1
ATOM 5747 O O . LEU A 1 759 ? 41.428 98.449 28.743 1.00 14.04 759 LEU A O 1
ATOM 5752 N N . GLY A 1 760 ? 41.504 98.191 26.505 1.00 12.78 760 GLY A N 1
ATOM 5753 C CA . GLY A 1 760 ? 41.052 96.817 26.509 1.00 11.51 760 GLY A CA 1
ATOM 5754 C C . GLY A 1 760 ? 40.110 96.549 25.373 1.00 12.32 760 GLY A C 1
ATOM 5755 O O . GLY A 1 760 ? 39.281 97.391 25.040 1.00 12.54 760 GLY A O 1
ATOM 5756 N N . LYS A 1 761 ? 40.230 95.337 24.806 1.00 11.94 761 LYS A N 1
ATOM 5757 C CA . LYS A 1 761 ? 39.371 94.815 23.748 1.00 14.06 761 LYS A CA 1
ATOM 5758 C C . LYS A 1 761 ? 39.659 95.356 22.346 1.00 15.11 761 LYS A C 1
ATOM 5759 O O . LYS A 1 761 ? 39.106 94.837 21.366 1.00 17.19 761 LYS A O 1
ATOM 5765 N N . GLU A 1 762 ? 40.537 96.350 22.213 1.00 13.32 762 GLU A N 1
ATOM 5766 C CA . GLU A 1 762 ? 40.941 96.834 20.891 1.00 13.50 762 GLU A CA 1
ATOM 5767 C C . GLU A 1 762 ? 41.602 95.734 20.064 1.00 13.17 762 GLU A C 1
ATOM 5768 O O . GLU A 1 762 ? 42.391 94.960 20.590 1.00 13.35 762 GLU A O 1
ATOM 5774 N N . PRO A 1 763 ? 41.270 95.627 18.783 1.00 13.49 763 PRO A N 1
ATOM 5775 C CA . PRO A 1 763 ? 41.875 94.580 17.941 1.00 13.77 763 PRO A CA 1
ATOM 5776 C C . PRO A 1 763 ? 43.361 94.891 17.611 1.00 14.07 763 PRO A C 1
ATOM 5777 O O . PRO A 1 763 ? 43.768 96.053 17.503 1.00 13.84 763 PRO A O 1
ATOM 5781 N N . VAL A 1 764 ? 44.160 93.821 17.501 1.00 14.35 764 VAL A N 1
ATOM 5782 C CA . VAL A 1 764 ? 45.592 93.911 17.220 1.00 14.58 764 VAL A CA 1
ATOM 5783 C C . VAL A 1 764 ? 45.870 93.251 15.867 1.00 15.84 764 VAL A C 1
ATOM 5784 O O . VAL A 1 764 ? 45.379 92.160 15.609 1.00 16.55 764 VAL A O 1
ATOM 5788 N N . PHE A 1 765 ? 46.649 93.951 15.042 1.00 16.35 765 PHE A N 1
ATOM 5789 C CA . PHE A 1 765 ? 46.873 93.584 13.637 1.00 17.28 765 PHE A CA 1
ATOM 5790 C C . PHE A 1 765 ? 48.358 93.314 13.429 1.00 18.31 765 PHE A C 1
ATOM 5791 O O . PHE A 1 765 ? 49.245 94.040 13.941 1.00 18.33 765 PHE A O 1
ATOM 5799 N N . TYR A 1 766 ? 48.660 92.262 12.668 1.00 19.61 766 TYR A N 1
ATOM 5800 C CA . TYR A 1 766 ? 50.052 92.016 12.300 1.00 21.56 766 TYR A CA 1
ATOM 5801 C C . TYR A 1 766 ? 50.041 91.902 10.771 1.00 22.13 766 TYR A C 1
ATOM 5802 O O . TYR A 1 766 ? 49.275 91.111 10.251 1.00 20.97 766 TYR A O 1
ATOM 5811 N N . LYS A 1 767 ? 50.870 92.719 10.105 1.00 24.70 767 LYS A N 1
ATOM 5812 C CA . LYS A 1 767 ? 50.867 92.898 8.649 1.00 26.60 767 LYS A CA 1
ATOM 5813 C C . LYS A 1 767 ? 49.453 93.016 8.075 1.00 27.02 767 LYS A C 1
ATOM 5814 O O . LYS A 1 767 ? 49.102 92.305 7.123 1.00 27.57 767 LYS A O 1
ATOM 5820 N N . GLU A 1 768 ? 48.660 93.895 8.695 1.00 26.98 768 GLU A N 1
ATOM 5821 C CA . GLU A 1 768 ? 47.284 94.228 8.276 1.00 27.68 768 GLU A CA 1
ATOM 5822 C C . GLU A 1 768 ? 46.184 93.175 8.542 1.00 27.30 768 GLU A C 1
ATOM 5823 O O . GLU A 1 768 ? 45.006 93.393 8.197 1.00 28.12 768 GLU A O 1
ATOM 5829 N N . GLN A 1 769 ? 46.533 92.061 9.184 1.00 25.88 769 GLN A N 1
ATOM 5830 C CA . GLN A 1 769 ? 45.533 91.036 9.543 1.00 24.54 769 GLN A CA 1
ATOM 5831 C C . GLN A 1 769 ? 45.216 91.053 11.045 1.00 21.88 769 GLN A C 1
ATOM 5832 O O . GLN A 1 769 ? 46.128 91.118 11.838 1.00 19.79 769 GLN A O 1
ATOM 5838 N N . ALA A 1 770 ? 43.932 90.971 11.418 1.00 20.52 770 ALA A N 1
ATOM 5839 C CA . ALA A 1 770 ? 43.568 90.869 12.838 1.00 19.74 770 ALA A CA 1
ATOM 5840 C C . ALA A 1 770 ? 44.050 89.539 13.406 1.00 20.39 770 ALA A C 1
ATOM 5841 O O . ALA A 1 770 ? 43.673 88.464 12.906 1.00 21.51 770 ALA A O 1
ATOM 5843 N N . VAL A 1 771 ? 44.940 89.601 14.400 1.00 18.41 771 VAL A N 1
ATOM 5844 C CA . VAL A 1 771 ? 45.504 88.373 14.986 1.00 18.86 771 VAL A CA 1
ATOM 5845 C C . VAL A 1 771 ? 45.406 88.352 16.507 1.00 16.94 771 VAL A C 1
ATOM 5846 O O . VAL A 1 771 ? 45.882 87.385 17.135 1.00 19.31 771 VAL A O 1
ATOM 5850 N N . GLY A 1 772 ? 44.828 89.394 17.124 1.00 16.95 772 GLY A N 1
ATOM 5851 C CA . GLY A 1 772 ? 44.728 89.392 18.582 1.00 15.46 772 GLY A CA 1
ATOM 5852 C C . GLY A 1 772 ? 43.838 90.533 19.034 1.00 14.75 772 GLY A C 1
ATOM 5853 O O . GLY A 1 772 ? 43.143 91.107 18.204 1.00 14.67 772 GLY A O 1
ATOM 5854 N N . TYR A 1 773 ? 43.842 90.800 20.346 1.00 13.32 773 TYR A N 1
ATOM 5855 C CA . TYR A 1 773 ? 43.070 91.912 20.916 1.00 12.89 773 TYR A CA 1
ATOM 5856 C C . TYR A 1 773 ? 43.647 92.218 22.282 1.00 11.76 773 TYR A C 1
ATOM 5857 O O . TYR A 1 773 ? 44.236 91.349 22.945 1.00 12.69 773 TYR A O 1
ATOM 5866 N N . VAL A 1 774 ? 43.463 93.451 22.735 1.00 11.77 774 VAL A N 1
ATOM 5867 C CA . VAL A 1 774 ? 44.074 93.870 23.997 1.00 12.80 774 VAL A CA 1
ATOM 5868 C C . VAL A 1 774 ? 43.361 93.243 25.180 1.00 12.94 774 VAL A C 1
ATOM 5869 O O . VAL A 1 774 ? 42.108 93.281 25.294 1.00 13.61 774 VAL A O 1
ATOM 5873 N N . THR A 1 775 ? 44.155 92.600 26.033 1.00 13.41 775 THR A N 1
ATOM 5874 C CA . THR A 1 775 ? 43.627 92.033 27.281 1.00 14.80 775 THR A CA 1
ATOM 5875 C C . THR A 1 775 ? 43.858 93.165 28.336 1.00 16.52 775 THR A C 1
ATOM 5876 O O . THR A 1 775 ? 43.159 94.178 28.299 1.00 20.91 775 THR A O 1
ATOM 5880 N N . SER A 1 776 ? 44.863 93.090 29.189 1.00 17.09 776 SER A N 1
ATOM 5881 C CA . SER A 1 776 ? 45.106 94.137 30.173 1.00 15.75 776 SER A CA 1
ATOM 5882 C C . SER A 1 776 ? 45.848 95.295 29.511 1.00 15.03 776 SER A C 1
ATOM 5883 O O . SER A 1 776 ? 46.597 95.067 28.539 1.00 15.07 776 SER A O 1
ATOM 5886 N N . ALA A 1 777 ? 45.671 96.510 30.059 1.00 13.99 777 ALA A N 1
ATOM 5887 C CA . ALA A 1 777 ? 46.355 97.690 29.519 1.00 12.72 777 ALA A CA 1
ATOM 5888 C C . ALA A 1 777 ? 46.453 98.730 30.633 1.00 12.95 777 ALA A C 1
ATOM 5889 O O . ALA A 1 777 ? 45.597 98.768 31.559 1.00 14.04 777 ALA A O 1
ATOM 5891 N N . ALA A 1 778 ? 47.503 99.564 30.558 1.00 12.90 778 ALA A N 1
ATOM 5892 C CA . ALA A 1 778 ? 47.640 100.698 31.483 1.00 12.77 778 ALA A CA 1
ATOM 5893 C C . ALA A 1 778 ? 48.770 101.564 30.973 1.00 13.45 778 ALA A C 1
ATOM 5894 O O . ALA A 1 778 ? 49.643 101.054 30.243 1.00 15.04 778 ALA A O 1
ATOM 5896 N N . TYR A 1 779 ? 48.824 102.814 31.419 1.00 13.81 779 TYR A N 1
ATOM 5897 C CA . TYR A 1 779 ? 50.025 103.606 31.185 1.00 13.48 779 TYR A CA 1
ATOM 5898 C C . TYR A 1 779 ? 51.091 103.143 32.189 1.00 14.33 779 TYR A C 1
ATOM 5899 O O . TYR A 1 779 ? 50.810 103.067 33.388 1.00 14.01 779 TYR A O 1
ATOM 5908 N N . GLY A 1 780 ? 52.276 102.816 31.687 1.00 13.97 780 GLY A N 1
ATOM 5909 C CA . GLY A 1 780 ? 53.393 102.413 32.578 1.00 14.60 780 GLY A CA 1
ATOM 5910 C C . GLY A 1 780 ? 54.199 103.637 33.024 1.00 15.61 780 GLY A C 1
ATOM 5911 O O . GLY A 1 780 ? 54.924 104.233 32.239 1.00 15.99 780 GLY A O 1
ATOM 5912 N N . TYR A 1 781 ? 54.090 104.022 34.298 1.00 15.47 781 TYR A N 1
ATOM 5913 C CA . TYR A 1 781 ? 54.725 105.254 34.754 1.00 16.01 781 TYR A CA 1
ATOM 5914 C C . TYR A 1 781 ? 56.252 105.153 34.847 1.00 15.70 781 TYR A C 1
ATOM 5915 O O . TYR A 1 781 ? 56.966 106.177 34.701 1.00 17.33 781 TYR A O 1
ATOM 5924 N N . THR A 1 782 ? 56.746 103.936 35.073 1.00 15.24 782 THR A N 1
ATOM 5925 C CA . THR A 1 782 ? 58.196 103.725 35.195 1.00 17.17 782 THR A CA 1
ATOM 5926 C C . THR A 1 782 ? 58.820 103.651 33.807 1.00 17.62 782 THR A C 1
ATOM 5927 O O . THR A 1 782 ? 59.907 104.191 33.578 1.00 18.97 782 THR A O 1
ATOM 5931 N N . VAL A 1 783 ? 58.136 102.992 32.881 1.00 18.09 783 VAL A N 1
ATOM 5932 C CA . VAL A 1 783 ? 58.690 102.901 31.504 1.00 18.31 783 VAL A CA 1
ATOM 5933 C C . VAL A 1 783 ? 58.273 104.080 30.644 1.00 17.86 783 VAL A C 1
ATOM 5934 O O . VAL A 1 783 ? 58.779 104.235 29.541 1.00 19.52 783 VAL A O 1
ATOM 5938 N N . ALA A 1 784 ? 57.360 104.914 31.156 1.00 17.09 784 ALA A N 1
ATOM 5939 C CA . ALA A 1 784 ? 56.930 106.154 30.491 1.00 17.42 784 ALA A CA 1
ATOM 5940 C C . ALA A 1 784 ? 56.336 105.890 29.092 1.00 18.03 784 ALA A C 1
ATOM 5941 O O . ALA A 1 784 ? 56.687 106.544 28.094 1.00 19.60 784 ALA A O 1
ATOM 5943 N N . LYS A 1 785 ? 55.440 104.902 29.020 1.00 17.46 785 LYS A N 1
ATOM 5944 C CA . LYS A 1 785 ? 54.668 104.675 27.794 1.00 17.85 785 LYS A CA 1
ATOM 5945 C C . LYS A 1 785 ? 53.488 103.765 28.096 1.00 16.23 785 LYS A C 1
ATOM 5946 O O . LYS A 1 785 ? 53.506 103.040 29.110 1.00 16.06 785 LYS A O 1
ATOM 5952 N N . PRO A 1 786 ? 52.482 103.786 27.228 1.00 15.83 786 PRO A N 1
ATOM 5953 C CA . PRO A 1 786 ? 51.335 102.875 27.355 1.00 14.30 786 PRO A CA 1
ATOM 5954 C C . PRO A 1 786 ? 51.761 101.424 27.101 1.00 14.79 786 PRO A C 1
ATOM 5955 O O . PRO A 1 786 ? 52.647 101.122 26.290 1.00 15.07 786 PRO A O 1
ATOM 5959 N N . ILE A 1 787 ? 51.124 100.547 27.854 1.00 13.78 787 ILE A N 1
ATOM 5960 C CA . ILE A 1 787 ? 51.369 99.121 27.822 1.00 13.95 787 ILE A CA 1
ATOM 5961 C C . ILE A 1 787 ? 50.053 98.446 27.460 1.00 13.67 787 ILE A C 1
ATOM 5962 O O . ILE A 1 787 ? 48.981 98.878 27.907 1.00 13.73 787 ILE A O 1
ATOM 5967 N N . ALA A 1 788 ? 50.142 97.363 26.689 1.00 14.00 788 ALA A N 1
ATOM 5968 C CA . ALA A 1 788 ? 48.962 96.544 26.366 1.00 14.09 788 ALA A CA 1
ATOM 5969 C C . ALA A 1 788 ? 49.398 95.098 26.188 1.00 15.45 788 ALA A C 1
ATOM 5970 O O . ALA A 1 788 ? 50.431 94.861 25.553 1.00 16.64 788 ALA A O 1
ATOM 5972 N N . TYR A 1 789 ? 48.624 94.153 26.704 1.00 14.97 789 TYR A N 1
ATOM 5973 C CA . TYR A 1 789 ? 48.885 92.732 26.434 1.00 14.69 789 TYR A CA 1
ATOM 5974 C C . TYR A 1 789 ? 47.933 92.184 25.376 1.00 14.91 789 TYR A C 1
ATOM 5975 O O . TYR A 1 789 ? 46.852 92.703 25.212 1.00 15.99 789 TYR A O 1
ATOM 5984 N N . SER A 1 790 ? 48.366 91.168 24.630 1.00 13.45 790 SER A N 1
ATOM 5985 C CA . SER A 1 790 ? 47.506 90.478 23.653 1.00 13.92 790 SER A CA 1
ATOM 5986 C C . SER A 1 790 ? 48.087 89.103 23.390 1.00 14.82 790 SER A C 1
ATOM 5987 O O . SER A 1 790 ? 49.329 88.980 23.321 1.00 15.05 790 SER A O 1
ATOM 5990 N N . TYR A 1 791 ? 47.232 88.115 23.149 1.00 14.27 791 TYR A N 1
ATOM 5991 C CA . TYR A 1 791 ? 47.698 86.857 22.540 1.00 14.61 791 TYR A CA 1
ATOM 5992 C C . TYR A 1 791 ? 48.097 87.144 21.095 1.00 15.48 791 TYR A C 1
ATOM 5993 O O . TYR A 1 791 ? 47.499 88.007 20.436 1.00 16.49 791 TYR A O 1
ATOM 6002 N N . LEU A 1 792 ? 49.166 86.494 20.621 1.00 16.51 792 LEU A N 1
ATOM 6003 C CA . LEU A 1 792 ? 49.570 86.656 19.225 1.00 16.91 792 LEU A CA 1
ATOM 6004 C C . LEU A 1 792 ? 49.993 85.308 18.706 1.00 17.53 792 LEU A C 1
ATOM 6005 O O . LEU A 1 792 ? 50.428 84.444 19.469 1.00 18.69 792 LEU A O 1
ATOM 6010 N N . PRO A 1 793 ? 49.918 85.124 17.394 1.00 17.45 793 PRO A N 1
ATOM 6011 C CA . PRO A 1 793 ? 50.421 83.867 16.829 1.00 18.88 793 PRO A CA 1
ATOM 6012 C C . PRO A 1 793 ? 51.877 83.660 17.258 1.00 20.48 793 PRO A C 1
ATOM 6013 O O . PRO A 1 793 ? 52.659 84.619 17.333 1.00 20.44 793 PRO A O 1
ATOM 6017 N N . GLY A 1 794 ? 52.226 82.402 17.500 1.00 22.05 794 GLY A N 1
ATOM 6018 C CA . GLY A 1 794 ? 53.547 82.032 17.984 1.00 24.16 794 GLY A CA 1
ATOM 6019 C C . GLY A 1 794 ? 54.689 82.486 17.090 1.00 24.60 794 GLY A C 1
ATOM 6020 O O . GLY A 1 794 ? 55.815 82.669 17.560 1.00 26.19 794 GLY A O 1
ATOM 6021 N N . THR A 1 795 ? 54.407 82.692 15.809 1.00 26.03 795 THR A N 1
ATOM 6022 C CA . THR A 1 795 ? 55.424 83.157 14.859 1.00 27.13 795 THR A CA 1
ATOM 6023 C C . THR A 1 795 ? 55.746 84.658 14.938 1.00 27.13 795 THR A C 1
ATOM 6024 O O . THR A 1 795 ? 56.730 85.127 14.315 1.00 27.94 795 THR A O 1
ATOM 6028 N N . VAL A 1 796 ? 54.922 85.417 15.666 1.00 25.90 796 VAL A N 1
ATOM 6029 C CA . VAL A 1 796 ? 55.272 86.808 15.951 1.00 25.80 796 VAL A CA 1
ATOM 6030 C C . VAL A 1 796 ? 56.245 86.813 17.122 1.00 24.78 796 VAL A C 1
ATOM 6031 O O . VAL A 1 796 ? 56.001 86.163 18.134 1.00 24.83 796 VAL A O 1
ATOM 6035 N N . SER A 1 797 ? 57.348 87.537 16.971 1.00 25.34 797 SER A N 1
ATOM 6036 C CA . SER A 1 797 ? 58.433 87.512 17.945 1.00 25.74 797 SER A CA 1
ATOM 6037 C C . SER A 1 797 ? 58.634 88.838 18.694 1.00 24.14 797 SER A C 1
ATOM 6038 O O . SER A 1 797 ? 58.225 89.887 18.224 1.00 24.30 797 SER A O 1
ATOM 6041 N N . VAL A 1 798 ? 59.323 88.783 19.829 1.00 23.44 798 VAL A N 1
ATOM 6042 C CA . VAL A 1 798 ? 59.822 89.998 20.483 1.00 22.21 798 VAL A CA 1
ATOM 6043 C C . VAL A 1 798 ? 60.557 90.856 19.451 1.00 22.41 798 VAL A C 1
ATOM 6044 O O . VAL A 1 798 ? 61.381 90.336 18.658 1.00 21.80 798 VAL A O 1
ATOM 6048 N N . GLY A 1 799 ? 60.234 92.146 19.439 1.00 20.30 799 GLY A N 1
ATOM 6049 C CA . GLY A 1 799 ? 60.814 93.110 18.517 1.00 20.58 799 GLY A CA 1
ATOM 6050 C C . GLY A 1 799 ? 59.966 93.396 17.286 1.00 20.19 799 GLY A C 1
ATOM 6051 O O . GLY A 1 799 ? 60.181 94.427 16.630 1.00 21.79 799 GLY A O 1
ATOM 6052 N N . ASP A 1 800 ? 58.992 92.526 16.997 1.00 21.01 800 ASP A N 1
ATOM 6053 C CA . ASP A 1 800 ? 58.084 92.753 15.863 1.00 20.79 800 ASP A CA 1
ATOM 6054 C C . ASP A 1 800 ? 57.132 93.916 16.163 1.00 21.50 800 ASP A C 1
ATOM 6055 O O . ASP A 1 800 ? 56.924 94.286 17.334 1.00 21.28 800 ASP A O 1
ATOM 6060 N N . SER A 1 801 ? 56.578 94.497 15.095 1.00 20.70 801 SER A N 1
ATOM 6061 C CA . SER A 1 801 ? 55.681 95.633 15.200 1.00 21.15 801 SER A CA 1
ATOM 6062 C C . SER A 1 801 ? 54.256 95.143 14.926 1.00 20.16 801 SER A C 1
ATOM 6063 O O . SER A 1 801 ? 54.036 94.303 14.023 1.00 20.93 801 SER A O 1
ATOM 6066 N N . VAL A 1 802 ? 53.285 95.650 15.694 1.00 18.08 802 VAL A N 1
ATOM 6067 C CA . VAL A 1 802 ? 51.855 95.337 15.468 1.00 17.59 802 VAL A CA 1
ATOM 6068 C C . VAL A 1 802 ? 51.102 96.673 15.535 1.00 16.78 802 VAL A C 1
ATOM 6069 O O . VAL A 1 802 ? 51.663 97.683 15.979 1.00 18.25 802 VAL A O 1
ATOM 6073 N N . ASP A 1 803 ? 49.869 96.706 15.051 1.00 16.88 803 ASP A N 1
ATOM 6074 C CA . ASP A 1 803 ? 49.050 97.925 15.172 1.00 16.71 803 ASP A CA 1
ATOM 6075 C C . ASP A 1 803 ? 47.863 97.617 16.075 1.00 16.83 803 ASP A C 1
ATOM 6076 O O . ASP A 1 803 ? 47.338 96.507 16.025 1.00 16.44 803 ASP A O 1
ATOM 6081 N N . ILE A 1 804 ? 47.486 98.558 16.941 1.00 15.54 804 ILE A N 1
ATOM 6082 C CA . ILE A 1 804 ? 46.292 98.378 17.780 1.00 15.19 804 ILE A CA 1
ATOM 6083 C C . ILE A 1 804 ? 45.259 99.396 17.341 1.00 15.10 804 ILE A C 1
ATOM 6084 O O . ILE A 1 804 ? 45.605 100.543 17.226 1.00 15.58 804 ILE A O 1
ATOM 6089 N N . GLU A 1 805 ? 44.029 98.996 17.019 1.00 13.16 805 GLU A N 1
ATOM 6090 C CA . GLU A 1 805 ? 43.056 99.976 16.539 1.00 14.12 805 GLU A CA 1
ATOM 6091 C C . GLU A 1 805 ? 42.294 100.582 17.701 1.00 14.42 805 GLU A C 1
ATOM 6092 O O . GLU A 1 805 ? 41.651 99.828 18.458 1.00 14.69 805 GLU A O 1
ATOM 6098 N N . TYR A 1 806 ? 42.350 101.922 17.837 1.00 13.54 806 TYR A N 1
ATOM 6099 C CA . TYR A 1 806 ? 41.663 102.630 18.925 1.00 13.32 806 TYR A CA 1
ATOM 6100 C C . TYR A 1 806 ? 40.804 103.720 18.296 1.00 13.01 806 TYR A C 1
ATOM 6101 O O . TYR A 1 806 ? 41.338 104.653 17.651 1.00 14.02 806 TYR A O 1
ATOM 6110 N N . PHE A 1 807 ? 39.495 103.627 18.490 1.00 13.74 807 PHE A N 1
ATOM 6111 C CA . PHE A 1 807 ? 38.560 104.573 17.864 1.00 13.51 807 PHE A CA 1
ATOM 6112 C C . PHE A 1 807 ? 38.889 104.771 16.377 1.00 14.99 807 PHE A C 1
ATOM 6113 O O . PHE A 1 807 ? 38.907 105.895 15.839 1.00 16.39 807 PHE A O 1
ATOM 6121 N N . GLY A 1 808 ? 39.114 103.634 15.726 1.00 14.72 808 GLY A N 1
ATOM 6122 C CA . GLY A 1 808 ? 39.331 103.614 14.274 1.00 16.40 808 GLY A CA 1
ATOM 6123 C C . GLY A 1 808 ? 40.712 104.040 13.794 1.00 17.46 808 GLY A C 1
ATOM 6124 O O . GLY A 1 808 ? 41.009 103.989 12.572 1.00 19.73 808 GLY A O 1
ATOM 6125 N N . ARG A 1 809 ? 41.582 104.432 14.705 1.00 18.05 809 ARG A N 1
ATOM 6126 C CA . ARG A 1 809 ? 42.937 104.825 14.320 1.00 18.70 809 ARG A CA 1
ATOM 6127 C C . ARG A 1 809 ? 43.935 103.703 14.670 1.00 19.11 809 ARG A C 1
ATOM 6128 O O . ARG A 1 809 ? 43.848 103.115 15.753 1.00 18.88 809 ARG A O 1
ATOM 6136 N N . ARG A 1 810 ? 44.868 103.376 13.761 1.00 17.75 810 ARG A N 1
ATOM 6137 C CA . ARG A 1 810 ? 45.884 102.347 14.020 1.00 18.74 810 ARG A CA 1
ATOM 6138 C C . ARG A 1 810 ? 47.084 102.924 14.766 1.00 18.82 810 ARG A C 1
ATOM 6139 O O . ARG A 1 810 ? 47.728 103.864 14.290 1.00 21.47 810 ARG A O 1
ATOM 6147 N N . ILE A 1 811 ? 47.371 102.379 15.947 1.00 18.07 811 ILE A N 1
ATOM 6148 C CA . ILE A 1 811 ? 48.493 102.809 16.806 1.00 16.92 811 ILE A CA 1
ATOM 6149 C C . ILE A 1 811 ? 49.641 101.794 16.712 1.00 17.72 811 ILE A C 1
ATOM 6150 O O . ILE A 1 811 ? 49.440 100.628 16.974 1.00 17.25 811 ILE A O 1
ATOM 6155 N N . THR A 1 812 ? 50.856 102.239 16.384 1.00 17.64 812 THR A N 1
ATOM 6156 C CA . THR A 1 812 ? 51.955 101.293 16.238 1.00 18.59 812 THR A CA 1
ATOM 6157 C C . THR A 1 812 ? 52.488 100.901 17.605 1.00 16.95 812 THR A C 1
ATOM 6158 O O . THR A 1 812 ? 52.703 101.756 18.454 1.00 17.37 812 THR A O 1
ATOM 6162 N N . ALA A 1 813 ? 52.712 99.606 17.801 1.00 16.26 813 ALA A N 1
ATOM 6163 C CA . ALA A 1 813 ? 53.241 99.072 19.086 1.00 16.63 813 ALA A CA 1
ATOM 6164 C C . ALA A 1 813 ? 54.302 98.009 18.818 1.00 16.87 813 ALA A C 1
ATOM 6165 O O . ALA A 1 813 ? 54.362 97.451 17.720 1.00 16.60 813 ALA A O 1
ATOM 6167 N N . THR A 1 814 ? 55.176 97.776 19.795 1.00 15.73 814 THR A N 1
ATOM 6168 C CA . THR A 1 814 ? 56.276 96.827 19.661 1.00 17.12 814 THR A CA 1
ATOM 6169 C C . THR A 1 814 ? 56.106 95.688 20.666 1.00 17.05 814 THR A C 1
ATOM 6170 O O . THR A 1 814 ? 55.864 95.913 21.854 1.00 17.80 814 THR A O 1
ATOM 6174 N N . VAL A 1 815 ? 56.251 94.454 20.188 1.00 17.00 815 VAL A N 1
ATOM 6175 C CA . VAL A 1 815 ? 56.322 93.303 21.054 1.00 17.33 815 VAL A CA 1
ATOM 6176 C C . VAL A 1 815 ? 57.609 93.396 21.906 1.00 18.31 815 VAL A C 1
ATOM 6177 O O . VAL A 1 815 ? 58.723 93.513 21.382 1.00 18.59 815 VAL A O 1
ATOM 6181 N N . THR A 1 816 ? 57.420 93.442 23.216 1.00 18.16 816 THR A N 1
ATOM 6182 C CA . THR A 1 816 ? 58.500 93.757 24.162 1.00 20.70 816 THR A CA 1
ATOM 6183 C C . THR A 1 816 ? 58.710 92.602 25.160 1.00 21.88 816 THR A C 1
ATOM 6184 O O . THR A 1 816 ? 57.756 91.920 25.557 1.00 20.81 816 THR A O 1
ATOM 6188 N N . GLU A 1 817 ? 59.954 92.355 25.567 1.00 21.89 817 GLU A N 1
ATOM 6189 C CA . GLU A 1 817 ? 60.210 91.312 26.546 1.00 23.63 817 GLU A CA 1
ATOM 6190 C C . GLU A 1 817 ? 59.613 91.735 27.907 1.00 23.01 817 GLU A C 1
ATOM 6191 O O . GLU A 1 817 ? 59.761 92.887 28.287 1.00 23.35 817 GLU A O 1
ATOM 6197 N N . ASP A 1 818 ? 58.967 90.821 28.644 1.00 22.71 818 ASP A N 1
ATOM 6198 C CA . ASP A 1 818 ? 58.537 91.200 30.005 1.00 23.20 818 ASP A CA 1
ATOM 6199 C C . ASP A 1 818 ? 59.167 90.328 31.076 1.00 23.23 818 ASP A C 1
ATOM 6200 O O . ASP A 1 818 ? 59.716 89.256 30.738 1.00 23.27 818 ASP A O 1
ATOM 6205 N N . PRO A 1 819 ? 59.155 90.747 32.347 1.00 23.59 819 PRO A N 1
ATOM 6206 C CA . PRO A 1 819 ? 58.635 92.037 32.859 1.00 23.17 819 PRO A CA 1
ATOM 6207 C C . PRO A 1 819 ? 59.314 93.250 32.265 1.00 22.77 819 PRO A C 1
ATOM 6208 O O . PRO A 1 819 ? 60.534 93.230 32.036 1.00 22.33 819 PRO A O 1
ATOM 6212 N N . LEU A 1 820 ? 58.548 94.317 32.019 1.00 21.06 820 LEU A N 1
ATOM 6213 C CA . LEU A 1 820 ? 59.140 95.576 31.608 1.00 20.26 820 LEU A CA 1
ATOM 6214 C C . LEU A 1 820 ? 60.011 96.223 32.678 1.00 20.28 820 LEU A C 1
ATOM 6215 O O . LEU A 1 820 ? 60.926 96.969 32.342 1.00 21.92 820 LEU A O 1
ATOM 6220 N N . TYR A 1 821 ? 59.714 95.970 33.956 1.00 18.77 821 TYR A N 1
ATOM 6221 C CA . TYR A 1 821 ? 60.497 96.534 35.051 1.00 19.43 821 TYR A CA 1
ATOM 6222 C C . TYR A 1 821 ? 61.160 95.474 35.889 1.00 19.51 821 TYR A C 1
ATOM 6223 O O . TYR A 1 821 ? 60.531 94.500 36.306 1.00 20.17 821 TYR A O 1
ATOM 6232 N N . ASP A 1 822 ? 62.468 95.691 36.092 1.00 21.97 822 ASP A N 1
ATOM 6233 C CA . ASP A 1 822 ? 63.295 94.862 36.979 1.00 23.08 822 ASP A CA 1
ATOM 6234 C C . ASP A 1 822 ? 63.124 93.351 36.741 1.00 23.55 822 ASP A C 1
ATOM 6235 O O . ASP A 1 822 ? 62.785 92.594 37.649 1.00 22.54 822 ASP A O 1
ATOM 6240 N N . PRO A 1 823 ? 63.338 92.871 35.504 1.00 25.34 823 PRO A N 1
ATOM 6241 C CA . PRO A 1 823 ? 63.095 91.458 35.204 1.00 26.71 823 PRO A CA 1
ATOM 6242 C C . PRO A 1 823 ? 64.040 90.545 36.007 1.00 27.70 823 PRO A C 1
ATOM 6243 O O . PRO A 1 823 ? 63.716 89.389 36.205 1.00 29.37 823 PRO A O 1
ATOM 6247 N N . LYS A 1 824 ? 65.126 91.105 36.514 1.00 28.95 824 LYS A N 1
ATOM 6248 C CA . LYS A 1 824 ? 66.089 90.346 37.311 1.00 30.16 824 LYS A CA 1
ATOM 6249 C C . LYS A 1 824 ? 65.755 90.366 38.793 1.00 30.14 824 LYS A C 1
ATOM 6250 O O . LYS A 1 824 ? 66.522 89.834 39.615 1.00 30.13 824 LYS A O 1
ATOM 6256 N N . MET A 1 825 ? 64.598 90.948 39.122 1.00 29.50 825 MET A N 1
ATOM 6257 C CA . MET A 1 825 ? 64.069 90.937 40.493 1.00 28.77 825 MET A CA 1
ATOM 6258 C C . MET A 1 825 ? 65.019 91.519 41.554 1.00 28.53 825 MET A C 1
ATOM 6259 O O . MET A 1 825 ? 64.903 91.160 42.717 1.00 27.67 825 MET A O 1
ATOM 6264 N N . THR A 1 826 ? 65.929 92.417 41.172 1.00 28.55 826 THR A N 1
ATOM 6265 C CA . THR A 1 826 ? 66.837 93.066 42.144 1.00 29.50 826 THR A CA 1
ATOM 6266 C C . THR A 1 826 ? 66.107 93.788 43.269 1.00 29.34 826 THR A C 1
ATOM 6267 O O . THR A 1 826 ? 66.611 93.864 44.399 1.00 28.35 826 THR A O 1
ATOM 6271 N N . ARG A 1 827 ? 64.921 94.324 42.970 1.00 27.80 827 ARG A N 1
ATOM 6272 C CA . ARG A 1 827 ? 64.174 95.082 43.966 1.00 27.53 827 ARG A CA 1
ATOM 6273 C C . ARG A 1 827 ? 63.489 94.179 44.984 1.00 27.36 827 ARG A C 1
ATOM 6274 O O . ARG A 1 827 ? 63.111 94.637 46.055 1.00 27.65 827 ARG A O 1
ATOM 6282 N N . LEU A 1 828 ? 63.348 92.908 44.656 1.00 26.99 828 LEU A N 1
ATOM 6283 C CA . LEU A 1 828 ? 62.579 91.978 45.471 1.00 28.22 828 LEU A CA 1
ATOM 6284 C C . LEU A 1 828 ? 63.431 91.102 46.385 1.00 30.51 828 LEU A C 1
ATOM 6285 O O . LEU A 1 828 ? 62.947 90.684 47.441 1.00 30.37 828 LEU A O 1
ATOM 6290 N N . ARG A 1 829 ? 64.666 90.815 45.962 1.00 32.51 829 ARG A N 1
ATOM 6291 C CA . ARG A 1 829 ? 65.612 89.896 46.642 1.00 34.87 829 ARG A CA 1
ATOM 6292 C C . ARG A 1 829 ? 66.455 90.568 47.737 1.00 36.21 829 ARG A C 1
ATOM 6293 O O . ARG A 1 829 ? 66.595 91.812 47.752 1.00 36.55 829 ARG A O 1
ATOM 6295 N N . GLY A 1 830 ? 66.998 89.757 48.660 1.00 37.72 830 GLY A N 1
ATOM 6296 C CA . GLY A 1 830 ? 67.934 90.241 49.682 1.00 39.05 830 GLY A CA 1
ATOM 6297 C C . GLY A 1 830 ? 67.326 90.886 50.917 1.00 39.99 830 GLY A C 1
ATOM 6298 O O . GLY A 1 830 ? 66.134 90.685 51.169 1.00 40.66 830 GLY A O 1
#

InterPro domains:
  IPR006076 FAD dependent oxidoreductase [PF01266] (6-375)
  IPR006222 GCVT, N-terminal domain [PF01571] (435-725)
  IPR013977 Aminomethyltransferase, C-terminal domain [PF08669] (744-822)
  IPR027266 Aminomethyltransferase superfamily [G3DSA:3.30.1360.120] (429-709)
  IPR028896 Aminomethyltransferase-like [PTHR43757] (209-822)
  IPR029043 Glycine cleavage T-protein/YgfZ, C-terminal [SSF101790] (744-830)
  IPR032503 FAD dependent oxidoreductase, central domain [PF16350] (378-433)
  IPR036188 FAD/NAD(P)-binding domain superfamily [G3DSA:3.50.50.60] (7-394)
  IPR036188 FAD/NAD(P)-binding domain superfamily [SSF51905] (5-421)

Secondary structure (DSSP, 8-state):
---EEEE--SHHHHHHHHHHHHTT---EEEE-SS-TT---SGGGT---EE----S-HHHHHHHHHHHHHHHH-EETTEESEE---EEEEESSHHHHHHHHHHHHHHHHHT---EEE-HHHHHHH-TTS-GGG--EEEEETT-EEE-HHHHHHHHHHHHHHTT-EEE-S--EEEEEEETTEEEEEEETTEEEE-SEEEE--GGGHHHHHHTTT-----EEEEEEEEEESPPGGGTTTS-TTT---SPEEEEGGGTEEEEEETTEEEEEE--S---B--GGGS-PPPGGG-BTTBSTTEEPP-HHHHHHHHHHHHHH-GGGGGS-EEEEEEEEEEE-TTS--EEEE-SSSBTEEEEES--GGGHHHHHHHHHHHHHHSS-SS--TTTBGGG--GGGGSHHHHHHHHHHHHHTTT----TTPPPSSS--SB--TTHHHHHHTTEEEEEETTEEEEEEEGGGGGGGGGS-GGGPPPPPPHHHHTT--THHHHHHHHHHHS-EEEE-TTS-EEEEESTTHHHHHHHHBSS---S-TTBEEEEEEE-TTS-EEEEEEEEEEETTEEEEE-SSHHHHHHHHHHHHHHHHHS-TT---EEEE-GGGEEEEEEESTTHHHHHTTT--S--STTTS-TTBEEEEEETTEEEEEE---TTSSSEEEEEEEHHHHHHHHHHHHHHHGGGT-EEE-HHHHHHHHHHTTPPPBTTTB-TTS-TTTTT-GGG--TTSS--TTHHHHTT--STT-SEEEEEEEETTS-----S--EEEETTEEEEE--SEEEETTTTEEEEEEEEETT--TT-EEEEEETTEEEEEEEE-S-SS-TT-TTT--

Radius of gyration: 28.07 Å; Cα contacts (8 Å, |Δi|>4): 1991; chains: 1; bounding box: 74×61×72 Å

Solvent-accessible surface area: 31362 Å² total; per-residue (Å²): 88,46,123,2,1,0,12,10,0,20,6,14,0,0,0,0,0,6,6,0,30,106,80,54,37,54,68,5,25,0,1,20,71,5,18,44,109,60,16,0,17,31,20,20,25,37,22,4,24,0,16,7,13,35,65,15,75,10,25,0,40,4,0,75,52,0,8,112,12,2,70,71,4,77,60,136,80,90,32,0,11,64,86,24,1,1,0,9,2,0,36,60,143,86,13,53,40,7,1,76,46,29,35,4,16,0,32,20,18,54,9,146,20,133,54,16,50,58,75,61,0,69,145,49,1,81,30,5,61,26,99,61,5,69,1,2,2,33,4,72,39,2,0,8,6,48,4,58,76,0,4,68,17,0,11,128,104,0,83,99,40,47,6,68,21,94,20,69,17,70,15,82,5,14,64,89,72,71,28,51,6,44,0,0,67,17,101,137,36,71,20,77,2,59,19,0,0,1,8,13,34,3,40,1,41,98,11,1,75,53,16,60,10,49,10,2,6,24,13,0,1,14,0,12,0,59,0,34,60,1,77,54,5,149,78,132,20,120,105,98,79,17,12,156,35,7,0,0,26,7,13,42,84,24,0,16,0,26,6,11,0,27,62,0,0,0,0,0,10,35,20,139,36,14,75,18,84,28,104,98,28,52,112,58,43,42,147,64,17,54,84,130,88,1,14,0,37,60,130,52,47,86,84,28,0,91,87,2,25,92,16,0,52,136,10,0,58,21,0,58,108,9,123,47,71,81,21,28,7,2,0,35,12,8,3,6,80,47,13,3,0,0,5,45,0,85,72,0,20,14,0,28,1,2,2,16,28,81,20,5,14,0,0,3,0,0,53,2,0,0,11,38,17,33,91,56,36,11,100,23,21,24,19,110,1,32,10,14,37,8,17,106,47,23,31,56,108,131,10,11,34,70,1,0,45,46,37,0,73,50,41,9,65,35,69,7,88,70,75,23,49,155,52,24,53,96,80,44,66,8,34,0,36,52,60,2,125,124,32,19,19,63,39,9,40,36,22,1,13,7,39,10,22,17,2,106,49,10,44,72,33,54,192,109,20,50,87,127,28,117,28,59,98,79,71,93,42,3,27,71,43,31,14,82,18,1,0,0,0,0,21,31,0,8,67,6,0,0,1,5,25,8,0,13,62,13,7,0,55,0,23,6,52,1,0,46,109,8,0,44,70,8,0,0,8,46,4,54,71,181,46,9,12,6,30,53,0,0,0,0,14,137,40,0,4,0,58,0,11,2,21,2,2,19,67,48,109,65,33,0,29,0,28,15,65,18,17,24,4,9,10,42,0,76,40,20,4,76,73,23,53,107,102,32,64,90,93,23,120,8,90,21,121,59,37,1,54,46,35,0,1,0,0,0,0,0,45,52,0,60,63,0,0,66,124,36,14,158,52,68,10,72,52,127,19,7,121,73,58,89,11,60,118,6,76,0,12,60,19,89,5,23,0,7,3,12,14,56,0,0,1,21,3,0,9,0,31,10,54,37,126,34,0,72,117,0,2,41,1,0,61,133,10,0,102,112,41,34,10,9,2,3,3,82,25,0,16,34,2,0,45,8,0,30,10,52,26,27,43,36,58,1,0,10,27,59,22,12,0,17,38,0,26,5,13,157,9,14,97,57,91,18,100,60,8,23,5,42,60,36,1,107,77,106,61,43,141,84,16,85,85,52,12,34,3,0,7,0,72,76,18,159,32,12,1,53,22,76,19,0,0,16,50,160,130,124,53,31,8,37,2,8,18,28,18,9,0,12,45,44,50,60,1,1,0,2,0,8,0,32,29,125,1,56,82,52,40,60,3,35,0,12,24,43,38,173,100,12,63,0,44,1,39,124,44,43,31,33,22,77,180,80,98,89,11,70,62

CATH classification: 3.50.50.60 (+4 more: 3.30.9.10, 3.30.1360.120, 3.30.70.1400)

Nearest PDB structures (foldseek):
  1pj6-assembly1_A  TM=1.001E+00  e=0.000E+00  Arthrobacter globiformis
  3gsi-assembly1_A  TM=1.001E+00  e=0.000E+00  Arthrobacter globiformis
  1yx2-assembly1_A  TM=9.152E-01  e=2.422E-31  Bacillus subtilis
  1y56-assembly1_B  TM=8.977E-01  e=2.401E-26  Pyrococcus horikoshii OT3
  7exs-assembly1_A  TM=8.336E-01  e=1.003E-21  Thermomicrobium roseum DSM 5159

B-factor: mean 23.07, std 12.28, range [8.93, 72.56]

Foldseek 3Di:
DFQEEEEDLFLQRLLLLLLLVVVVHQNYEYEALADLLQRFAQLNADFFWFDLQDLDLLSSVLLVVLLVVQQVQDDPRDGQWDQQWAKEWDLDPLVLLVLLVSCLSCQFNVFDKDKAALVRVCVQPVLFPSPRTGIMIIGRRTGGGNRSVSSVSSCVVSVVSRYHYDYSWDFPAWDDDPQATFFTDTPVGTHGGRAYEYAPFQCVCVHQVRLPFQFLKFKWWWKKFKWDQQVVQPPPADPDAGFNHHWYHHLVQQWTWTGGRRMIMITHLNFATGTDDLVPLDRDRNVPDDSQDGSFWAADDVVRCVVVVVVVCNGRVSCVRIGTDDMTTGIGIFGLVRAAEWDDTLRGHNYIYTYRDDSSSSSSSSNQNSCCVPPVGGLGFCCRHYNQQADPVCRDPVNSVVRRSVCSVCVSPDDAPQDADPPDAPQAEALCVVVQVVQAFDWGDDNRYTFGAFGPNQVVVPVVDDPLLQADDADPRVPPPDDSSLSSLLSCLAAFKEKEWPLVFWKKKKFALQRQVLDLAQWQDNPPDAFFFKAWIFGAAQLQFTAWIKIWGRHHNTIIMIGTHGRVVVSVSQVSQVVQQVVHDPSNHMHMDGCSRFKIKIWIGYLCSCVLQVVFFPQDPPCVRHNARTWDWTAGLNFIWIWGADALLQFGTTITMDTRVCVNSNVVRSVVSCVVRPYYYHGNQSSLQSNVLQVDAREPFLGGSVDHCLQSVNVVNGDLPRPHYRHSVSCPPDHNLPDQKHKFKKWFPVLHHFDAWSFFKAAPRRGFWTWGHKHRRSVVSTIMTMIIGGSPDDFQGWIWTANSRDTTIIGGHDDSNPPNVSPRRHD

Organism: Arthrobacter globiformis (NCBI:txid1665)